Protein AF-0000000070117373 (afdb_homodimer)

Solvent-accessible surface area (backbone atoms only — not comparable to full-atom values): 40856 Å² total; per-residue (Å²): 132,79,81,75,69,74,82,77,40,72,58,70,80,72,55,61,65,56,42,37,49,52,21,52,70,41,36,66,58,32,51,50,46,26,39,57,50,19,48,37,68,26,25,30,94,74,42,66,56,63,66,45,49,50,52,56,45,50,57,39,42,76,67,75,43,72,57,47,75,42,54,37,94,87,62,47,77,10,22,43,34,36,70,40,70,28,63,33,84,58,48,32,40,34,44,31,26,34,67,20,15,61,71,75,72,66,61,85,72,30,91,54,57,48,47,47,55,41,80,55,96,62,26,36,31,13,51,30,34,36,51,7,31,44,32,44,27,41,52,51,55,48,48,54,54,44,60,76,42,20,77,51,24,32,12,30,43,30,40,41,34,19,40,23,52,64,64,70,69,33,40,18,59,46,42,51,63,65,34,97,80,33,71,87,48,58,73,32,34,45,27,25,31,49,28,59,51,38,30,29,34,26,19,25,9,39,42,29,34,39,36,42,25,36,24,33,65,42,53,55,40,47,88,66,86,58,55,39,3,54,58,54,42,22,49,48,49,51,56,55,70,70,58,81,68,63,65,54,45,95,79,40,69,75,33,35,48,79,37,68,8,23,36,44,19,50,60,68,58,58,32,29,18,36,44,18,37,37,27,37,28,27,36,19,31,92,89,36,34,66,68,53,53,52,50,49,55,52,50,50,42,51,54,52,35,68,77,39,76,90,33,58,71,59,43,77,43,79,74,45,79,28,44,46,44,68,63,55,83,82,37,65,70,64,38,37,43,40,50,33,28,44,76,71,73,36,74,54,42,78,39,59,38,53,44,64,51,70,47,18,53,33,44,65,68,74,27,52,40,37,35,29,50,19,37,35,64,45,42,80,89,43,68,63,12,17,23,38,56,81,34,48,24,59,44,38,23,21,51,48,47,26,49,44,59,75,25,29,65,95,134,82,79,74,70,72,81,77,42,73,56,71,80,72,56,61,66,56,41,39,50,51,22,52,69,41,36,66,59,32,51,50,47,28,39,58,49,20,47,37,67,25,25,32,92,71,42,67,57,63,68,45,50,48,53,54,43,49,55,39,42,77,67,75,43,74,58,47,74,42,54,37,95,86,64,46,78,10,22,45,36,35,71,42,70,28,64,32,84,59,47,31,39,34,42,30,24,33,65,20,17,62,71,76,73,68,62,84,73,30,89,53,56,47,47,45,54,41,80,55,96,62,26,36,32,13,52,29,35,36,53,6,31,45,34,46,26,42,52,52,54,46,48,54,56,44,60,75,43,19,79,50,23,31,13,31,45,31,42,41,34,19,40,25,51,64,64,69,68,34,40,18,58,47,43,51,64,65,33,97,79,33,70,84,50,56,72,32,34,45,27,27,31,50,28,60,52,39,29,29,34,28,19,25,8,37,42,28,34,38,35,42,23,37,24,33,65,42,51,53,37,48,88,63,87,55,57,39,3,54,58,54,42,20,49,47,50,51,56,55,70,69,58,82,70,62,66,54,44,94,78,41,69,74,33,35,46,78,37,68,8,21,36,45,20,50,62,69,58,59,32,29,17,36,44,18,37,37,26,35,28,27,36,19,31,92,91,36,34,67,68,52,53,53,49,51,54,52,51,51,43,50,53,51,36,66,75,40,76,89,33,58,70,59,44,78,43,78,74,46,79,30,44,45,44,66,64,56,83,81,36,62,69,64,38,37,43,41,50,33,28,44,77,72,72,38,76,54,43,78,38,58,37,54,44,63,51,70,49,20,52,33,44,67,70,72,28,52,39,37,35,29,52,19,37,36,63,45,40,82,89,42,68,62,12,16,22,37,56,83,32,47,24,58,43,38,22,21,52,50,46,27,50,44,58,74,25,27,65,94

Nearest PDB structures (foldseek):
  7uoi-assembly1_A  TM=8.672E-01  e=3.108E-32  Enterococcus faecium 1,231,410
  5vo3-assembly1_A-2  TM=7.886E-01  e=5.284E-30  Haemophilus influenzae
  7lgp-assembly1_A  TM=8.362E-01  e=2.488E-28  Shigella flexneri 2a str. 301
  3isz-assembly1_B  TM=8.179E-01  e=6.747E-26  Haemophilus influenzae Rd KW20
  3isz-assembly1_A  TM=7.743E-01  e=9.576E-26  Haemophilus influenzae Rd KW20

InterPro domains:
  IPR002933 Peptidase M20 [PF01546] (99-403)
  IPR011650 Peptidase M20, dimerisation domain [PF07687] (202-306)
  IPR036264 Bacterial exopeptidase dimerisation domain [SSF55031] (205-304)
  IPR050072 Peptidase M20A family, bacterial cell wall biosynthesis [PTHR43808] (21-405)

Organism: Actinoplanes teichomyceticus (NCBI:txid1867)

Foldseek 3Di:
DDPPDQPQPPDPPPPLVVLLVLLVVCLVVLVVLLLCLQLDAQAAPPDACVSSLCSLQVVLVVLVWDKDFDAFPVGHTWKIKTKQAAPAAAFEEEEEAASHFHDQPPQVVFPDRQNHWDDDPQKTWHTCSQRPSLSSSLVSSLSSVCNVVRHFFHHMYMYIYGSHFNVVPNRRVCCQCPNPPHDDRHQAYEYAGADAAAKEQWEFKKWKKKKKFFWDKDWPPDPDDTGASVVLVVQLVVVQVPDDQDAADPQGHHAKDKDWDDKDFDDDDTMRTGIMMIMIMITADPSRFPVNVVCVSVVSQVVSCVVVVVTDGMDMGTDDTFHTDGDDPPDLQVVLLQVLLVVVPHHHYYDYYHDDHVQRVVVVVVHGYMYDNYFAWPQGSHHGTIGRSVRSSSSSSSVSRSSCSSTGDD/DDPPDQPQPPDPPPPLVVLLVLLVVCLVVLVVLLLCLQLDAQAAPPDACVVSLCSLQVVLVVLVWHKDFDAFPVGHTWKIKTKQAAPAAAFEEEEEAASHFHDQPPQVVFPDRQNHWDDDPQKTWHTCSQRASLSSSLVSSLSSVCNVVRHFFHHMYMYIYGSHFNVVPNRRVCCQCPNPPHDDRHQAYEYAGADAAAKEQWEFKKWKKKKKFFWDKDWPPDPDDTGASVVLVVQLVVLQVPDDQDAADPQGHHAKDKDWDDKDFDDDDTMRTGIMMIMIMITHDPSQFPVNVVCVSVVSQVVSCVVVVVIDGMDMGTDDTFHTDGDDPPDLQVVLLQVLLVVVPHHHYYDYYHDDHVQRVVVVVVHGYMYDNYFAWPQGSHHGTIGRSVRSSSSSSSVSRSSCSSGGDD

pLDDT: mean 93.26, std 10.81, range [26.14, 98.94]

Radius of gyration: 36.57 Å; Cα contacts (8 Å, |Δi|>4): 2001; chains: 2; bounding box: 54×113×71 Å

Sequence (820 aa):
MSEGSLPVATAEVTDQRALLAAAHDDASSALRLIRDLVAVPSRGGIDPYGPVVDVVTGWLRARHLDPYVLHAEDGTEAAVVCEITGGHPGPRLVLDACLDTAPFGDENAWSHPPATPVERDGWLYGRGAADSKAAVAIFCHLAVRLAAQRHAIHGRLVLLFDLDEHTGGFAGAKRYFEGPDAPTDVIGVMIGYPGIDKLVVGGRGVHRARLHVHGVGSHSGGSRRTPNAIEKAAHLVWALAGQSLGGPDDRFPMGPRATVTAVNGGQGYSTTPDLCTVNIDIRTTTKFGDRDAHLLLHQLAAHVDSEWPDTGPTVIETVTRWPPYALTDDHPLPSVLMTGAAQLGLTVQPKVAGPSNIGNYLAGHNVPATAGLGVNYDGLHGTDERIEIASIPLVQAIYHTAVLTLLGVRMSEGSLPVATAEVTDQRALLAAAHDDASSALRLIRDLVAVPSRGGIDPYGPVVDVVTGWLRARHLDPYVLHAEDGTEAAVVCEITGGHPGPRLVLDACLDTAPFGDENAWSHPPATPVERDGWLYGRGAADSKAAVAIFCHLAVRLAAQRHAIHGRLVLLFDLDEHTGGFAGAKRYFEGPDAPTDVIGVMIGYPGIDKLVVGGRGVHRARLHVHGVGSHSGGSRRTPNAIEKAAHLVWALAGQSLGGPDDRFPMGPRATVTAVNGGQGYSTTPDLCTVNIDIRTTTKFGDRDAHLLLHQLAAHVDSEWPDTGPTVIETVTRWPPYALTDDHPLPSVLMTGAAQLGLTVQPKVAGPSNIGNYLAGHNVPATAGLGVNYDGLHGTDERIEIASIPLVQAIYHTAVLTLLGVR

Secondary structure (DSSP, 8-state):
---------------HHHHHHHHHHHHHHHHHHHHHHHTS--BTTTS-SHHHHHHHHHHHHHTT---EEEE-TTS-EEEEEEEEE-SEEEEEEEEEEES-B-----GGG-SS-TTS-EEETTEEESTTIIIIIHHHHHHHHHHHHHHHTGGG-EEEEEEEEES-STTS--HHHHHHHHSTT--S-EEEEEE--S-SSEEEEEE-EEEEEEEEEE---EETTSSS----HHHHHHHHHHHHHT-------SS-TT--EEEEEEEEEE-SSSEE-SEEEEEEEEEE-SSS-HHHHHHHHHHHHHHHHHT-TTSPPPEEEEEEEE--EE--TT-HHHHHHHHHHHHTT---EEEEESS--HHHHHHTTT--EEEE----EESTTSTT-EEEGGGHHHHHHHHHHHHHHHHS--/---------------HHHHHHHHHHHHHHHHHHHHHHHTS--BTTTS-SHHHHHHHHHHHHHTT---EEEE-TTS-EEEEEEEEE-SEEEEEEEEEEES-B-----GGG-SS-TTS-EEETTEEE-TTIIIIIHHHHHHHHHHHHHHHTGGG-EEEEEEEEES-STTS--HHHHHHHHSTT--S-EEEEEE--S-SSEEEEEE-EEEEEEEEEE---EETTSSS----HHHHHHHHHHHHHT-------SS-TT--EEEEEEEEEE-SSSEE-SEEEEEEEEEE-SSS-HHHHHHHHHHHHHHHHHT-TTSPPPEEEEEEEE--EE--TT-HHHHHHHHHHHHTT---EEEEESS--HHHHHHTTT--EEEE----EESTTSTT-EEETTHHHHHHHHHHHHHHHHHS--

Structure (mmCIF, N/CA/C/O backbone):
data_AF-0000000070117373-model_v1
#
loop_
_entity.id
_entity.type
_entity.pdbx_description
1 polymer 'Succinyl-diaminopimelate desuccinylase'
#
loop_
_atom_site.group_PDB
_atom_site.id
_atom_site.type_symbol
_atom_site.label_atom_id
_atom_site.label_alt_id
_atom_site.label_comp_id
_atom_site.label_asym_id
_atom_site.label_entity_id
_atom_site.label_seq_id
_atom_site.pdbx_PDB_ins_code
_atom_site.Cartn_x
_atom_site.Cartn_y
_atom_site.Cartn_z
_atom_site.occupancy
_atom_site.B_iso_or_equiv
_atom_site.auth_seq_id
_atom_site.auth_comp_id
_atom_site.auth_asym_id
_atom_site.auth_atom_id
_atom_site.pdbx_PDB_model_num
ATOM 1 N N . MET A 1 1 ? 24.125 38.781 18.844 1 26.14 1 MET A N 1
ATOM 2 C CA . MET A 1 1 ? 23.109 39.438 18.031 1 26.14 1 MET A CA 1
ATOM 3 C C . MET A 1 1 ? 21.875 39.75 18.859 1 26.14 1 MET A C 1
ATOM 5 O O . MET A 1 1 ? 21.391 38.938 19.625 1 26.14 1 MET A O 1
ATOM 9 N N . SER A 1 2 ? 21.672 41.062 19.203 1 27 2 SER A N 1
ATOM 10 C CA . SER A 1 2 ? 20.781 41.781 20.109 1 27 2 SER A CA 1
ATOM 11 C C . SER A 1 2 ? 19.328 41.375 19.875 1 27 2 SER A C 1
ATOM 13 O O . SER A 1 2 ? 18.891 41.25 18.734 1 27 2 SER A O 1
ATOM 15 N N . GLU A 1 3 ? 18.766 40.625 20.734 1 34.09 3 GLU A N 1
ATOM 16 C CA . GLU A 1 3 ? 17.328 40.375 20.875 1 34.09 3 GLU A CA 1
ATOM 17 C C . GLU A 1 3 ? 16.516 41.656 20.641 1 34.09 3 GLU A C 1
ATOM 19 O O . GLU A 1 3 ? 16.547 42.562 21.453 1 34.09 3 GLU A O 1
ATOM 24 N N . GLY A 1 4 ? 16.609 42.219 19.406 1 34.91 4 GLY A N 1
ATOM 25 C CA . GLY A 1 4 ? 15.906 43.469 19.141 1 34.91 4 GLY A CA 1
ATOM 26 C C . GLY A 1 4 ? 14.516 43.5 19.75 1 34.91 4 GLY A C 1
ATOM 27 O O . GLY A 1 4 ? 13.672 42.656 19.438 1 34.91 4 GLY A O 1
ATOM 28 N N . SER A 1 5 ? 14.422 43.969 20.938 1 37.94 5 SER A N 1
ATOM 29 C CA . SER A 1 5 ? 13.203 44.344 21.656 1 37.94 5 SER A CA 1
ATOM 30 C C . SER A 1 5 ? 12.227 45.062 20.75 1 37.94 5 SER A C 1
ATOM 32 O O . SER A 1 5 ? 12.594 46.062 20.109 1 37.94 5 SER A O 1
ATOM 34 N N . LEU A 1 6 ? 11.281 44.344 20.25 1 47.94 6 LEU A N 1
ATOM 35 C CA . LEU A 1 6 ? 10.219 45.031 19.531 1 47.94 6 LEU A CA 1
ATOM 36 C C . LEU A 1 6 ? 9.758 46.281 20.281 1 47.94 6 LEU A C 1
ATOM 38 O O . LEU A 1 6 ? 9.531 46.25 21.484 1 47.94 6 LEU A O 1
ATOM 42 N N . PRO A 1 7 ? 10.109 47.5 19.828 1 41.5 7 PRO A N 1
ATOM 43 C CA . PRO A 1 7 ? 9.617 48.688 20.516 1 41.5 7 PRO A CA 1
ATOM 44 C C . PRO A 1 7 ? 8.125 48.625 20.828 1 41.5 7 PRO A C 1
ATOM 46 O O . PRO A 1 7 ? 7.32 48.344 19.938 1 41.5 7 PRO A O 1
ATOM 49 N N . VAL A 1 8 ? 7.754 48.281 22.047 1 44.31 8 VAL A N 1
ATOM 50 C CA . VAL A 1 8 ? 6.371 48.406 22.484 1 44.31 8 VAL A CA 1
ATOM 51 C C . VAL A 1 8 ? 5.988 49.875 22.578 1 44.31 8 VAL A C 1
ATOM 53 O O . VAL A 1 8 ? 6.52 50.625 23.406 1 44.31 8 VAL A O 1
ATOM 56 N N . ALA A 1 9 ? 5.484 50.594 21.609 1 42.97 9 ALA A N 1
ATOM 57 C CA . ALA A 1 9 ? 4.973 51.969 21.625 1 42.97 9 ALA A CA 1
ATOM 58 C C . ALA A 1 9 ? 4.027 52.188 22.797 1 42.97 9 ALA A C 1
ATOM 60 O O . ALA A 1 9 ? 3.285 51.281 23.188 1 42.97 9 ALA A O 1
ATOM 61 N N . THR A 1 10 ? 4.23 53.188 23.578 1 41.22 10 THR A N 1
ATOM 62 C CA . THR A 1 10 ? 3.258 53.688 24.531 1 41.22 10 THR A CA 1
ATOM 63 C C . THR A 1 10 ? 1.901 53.906 23.859 1 41.22 10 THR A C 1
ATOM 65 O O . THR A 1 10 ? 1.774 54.719 22.953 1 41.22 10 THR A O 1
ATOM 68 N N . ALA A 1 11 ? 1.034 52.906 23.719 1 44.03 11 ALA A N 1
ATOM 69 C CA . ALA A 1 11 ? -0.289 52.781 23.109 1 44.03 11 ALA A CA 1
ATOM 70 C C . ALA A 1 11 ? -1.2 53.938 23.516 1 44.03 11 ALA A C 1
ATOM 72 O O . ALA A 1 11 ? -1.494 54.125 24.688 1 44.03 11 ALA A O 1
ATOM 73 N N . GLU A 1 12 ? -1.196 54.938 22.906 1 45.75 12 GLU A N 1
ATOM 74 C CA . GLU A 1 12 ? -2.467 55.656 23.062 1 45.75 12 GLU A CA 1
ATOM 75 C C . GLU A 1 12 ? -3.633 54.656 23.156 1 45.75 12 GLU A C 1
ATOM 77 O O . GLU A 1 12 ? -3.664 53.656 22.438 1 45.75 12 GLU A O 1
ATOM 82 N N . VAL A 1 13 ? -4.266 54.531 24.312 1 51.34 13 VAL A N 1
ATOM 83 C CA . VAL A 1 13 ? -5.344 53.625 24.734 1 51.34 13 VAL A CA 1
ATOM 84 C C . VAL A 1 13 ? -6.352 53.469 23.594 1 51.34 13 VAL A C 1
ATOM 86 O O . VAL A 1 13 ? -7.055 54.406 23.234 1 51.34 13 VAL A O 1
ATOM 89 N N . THR A 1 14 ? -6.074 52.562 22.562 1 66.19 14 THR A N 1
ATOM 90 C CA . THR A 1 14 ? -7.09 52.188 21.594 1 66.19 14 THR A CA 1
ATOM 91 C C . THR A 1 14 ? -8.43 51.938 22.281 1 66.19 14 THR A C 1
ATOM 93 O O . THR A 1 14 ? -8.492 51.25 23.312 1 66.19 14 THR A O 1
ATOM 96 N N . ASP A 1 15 ? -9.375 52.812 22 1 82.81 15 ASP A N 1
ATOM 97 C CA . ASP A 1 15 ? -10.719 52.688 22.562 1 82.81 15 ASP A CA 1
ATOM 98 C C . ASP A 1 15 ? -11.328 51.344 22.219 1 82.81 15 ASP A C 1
ATOM 100 O O . ASP A 1 15 ? -11.883 51.156 21.141 1 82.81 15 ASP A O 1
ATOM 104 N N . GLN A 1 16 ? -11.195 50.438 23.156 1 88.56 16 GLN A N 1
ATOM 105 C CA . GLN A 1 16 ? -11.641 49.062 22.953 1 88.56 16 GLN A CA 1
ATOM 106 C C . GLN A 1 16 ? -13.133 49 22.609 1 88.56 16 GLN A C 1
ATOM 108 O O . GLN A 1 16 ? -13.562 48.156 21.828 1 88.56 16 GLN A O 1
ATOM 113 N N . ARG A 1 17 ? -13.773 49.875 23.156 1 90.69 17 ARG A N 1
ATOM 114 C CA . ARG A 1 17 ? -15.211 49.906 22.891 1 90.69 17 ARG A CA 1
ATOM 115 C C . ARG A 1 17 ? -15.492 50.312 21.453 1 90.69 17 ARG A C 1
ATOM 117 O O . ARG A 1 17 ? -16.406 49.781 20.828 1 90.69 17 ARG A O 1
ATOM 124 N N . ALA A 1 18 ? -14.672 51.219 21.031 1 92.81 18 ALA A N 1
ATOM 125 C CA . ALA A 1 18 ? -14.828 51.656 19.641 1 92.81 18 ALA A CA 1
ATOM 126 C C . ALA A 1 18 ? -14.461 50.531 18.672 1 92.81 18 ALA A C 1
ATOM 128 O O . ALA A 1 18 ? -15.117 50.375 17.625 1 92.81 18 ALA A O 1
ATOM 129 N N . LEU A 1 19 ? -13.477 49.844 19 1 94.31 19 LEU A N 1
ATOM 130 C CA . LEU A 1 19 ? -13.039 48.75 18.125 1 94.31 19 LEU A CA 1
ATOM 131 C C . LEU A 1 19 ? -14.062 47.625 18.141 1 94.31 19 LEU A C 1
ATOM 133 O O . LEU A 1 19 ? -14.32 47 17.094 1 94.31 19 LEU A O 1
ATOM 137 N N . LEU A 1 20 ? -14.633 47.344 19.281 1 96.25 20 LEU A N 1
ATOM 138 C CA . LEU A 1 20 ? -15.68 46.312 19.375 1 96.25 20 LEU A CA 1
ATOM 139 C C . LEU A 1 20 ? -16.922 46.75 18.594 1 96.25 20 LEU A C 1
ATOM 141 O O . LEU A 1 20 ? -17.547 45.938 17.922 1 96.25 20 LEU A O 1
ATOM 145 N N . ALA A 1 21 ? -17.234 48.031 18.703 1 96.44 21 ALA A N 1
ATOM 146 C CA . ALA A 1 21 ? -18.375 48.531 17.953 1 96.44 21 ALA A CA 1
ATOM 147 C C . ALA A 1 21 ? -18.141 48.438 16.453 1 96.44 21 ALA A C 1
ATOM 149 O O . ALA A 1 21 ? -19.047 48.062 15.703 1 96.44 21 ALA A O 1
ATOM 150 N N . ALA A 1 22 ? -16.922 48.781 16.047 1 96.06 22 ALA A N 1
ATOM 151 C CA . ALA A 1 22 ? -16.562 48.625 14.641 1 96.06 22 ALA A CA 1
ATOM 152 C C . ALA A 1 22 ? -16.688 47.188 14.18 1 96.06 22 ALA A C 1
ATOM 154 O O . ALA A 1 22 ? -17.141 46.906 13.062 1 96.06 22 ALA A O 1
ATOM 155 N N . ALA A 1 23 ? -16.328 46.281 15.008 1 97.69 23 ALA A N 1
ATOM 156 C CA . ALA A 1 23 ? -16.422 44.875 14.695 1 97.69 23 ALA A CA 1
ATOM 157 C C . ALA A 1 23 ? -17.875 44.438 14.578 1 97.69 23 ALA A C 1
ATOM 159 O O . ALA A 1 23 ? -18.219 43.594 13.719 1 97.69 23 ALA A O 1
ATOM 160 N N . HIS A 1 24 ? -18.672 44.969 15.438 1 97.75 24 HIS A N 1
ATOM 161 C CA . HIS A 1 24 ? -20.094 44.688 15.352 1 97.75 24 HIS A CA 1
ATOM 162 C C . HIS A 1 24 ? -20.688 45.219 14.055 1 97.75 24 HIS A C 1
ATOM 164 O O . HIS A 1 24 ? -21.578 44.594 13.461 1 97.75 24 HIS A O 1
ATOM 170 N N . ASP A 1 25 ? -20.234 46.312 13.656 1 97.69 25 ASP A N 1
ATOM 171 C CA . ASP A 1 25 ? -20.688 46.906 12.391 1 97.69 25 ASP A CA 1
ATOM 172 C C . ASP A 1 25 ? -20.312 46 11.219 1 97.69 25 ASP A C 1
ATOM 174 O O . ASP A 1 25 ? -21.031 45.938 10.219 1 97.69 25 ASP A O 1
ATOM 178 N N . ASP A 1 26 ? -19.188 45.344 11.312 1 98.25 26 ASP A N 1
ATOM 179 C CA . ASP A 1 26 ? -18.672 44.469 10.25 1 98.25 26 ASP A CA 1
ATOM 180 C C . ASP A 1 26 ? -19.328 43.094 10.297 1 98.25 26 ASP A C 1
ATOM 182 O O . ASP A 1 26 ? -19.219 42.312 9.344 1 98.25 26 ASP A O 1
ATOM 186 N N . ALA A 1 27 ? -20 42.781 11.391 1 97.88 27 ALA A N 1
ATOM 187 C CA . ALA A 1 27 ? -20.359 41.406 11.734 1 97.88 27 ALA A CA 1
ATOM 188 C C . ALA A 1 27 ? -21.203 40.75 10.641 1 97.88 27 ALA A C 1
ATOM 190 O O . ALA A 1 27 ? -20.953 39.594 10.258 1 97.88 27 ALA A O 1
ATOM 191 N N . SER A 1 28 ? -22.172 41.438 10.148 1 98 28 SER A N 1
ATOM 192 C CA . SER A 1 28 ? -23.047 40.906 9.117 1 98 28 SER A CA 1
ATOM 193 C C . SER A 1 28 ? -22.281 40.656 7.824 1 98 28 SER A C 1
ATOM 195 O O . SER A 1 28 ? -22.5 39.625 7.156 1 98 28 SER A O 1
ATOM 197 N N . SER A 1 29 ? -21.453 41.594 7.484 1 98.56 29 SER A N 1
ATOM 198 C CA . SER A 1 29 ? -20.625 41.406 6.285 1 98.56 29 SER A CA 1
ATOM 199 C C . SER A 1 29 ? -19.641 40.281 6.445 1 98.56 29 SER A C 1
ATOM 201 O O . SER A 1 29 ? -19.406 39.5 5.504 1 98.56 29 SER A O 1
ATOM 203 N N . ALA A 1 30 ? -19.047 40.188 7.609 1 98.75 30 ALA A N 1
ATOM 204 C CA . ALA A 1 30 ? -18.109 39.094 7.883 1 98.75 30 ALA A CA 1
ATOM 205 C C . ALA A 1 30 ? -18.812 37.75 7.777 1 98.75 30 ALA A C 1
ATOM 207 O O . ALA A 1 30 ? -18.297 36.812 7.16 1 98.75 30 ALA A O 1
ATOM 208 N N . LEU A 1 31 ? -19.984 37.656 8.344 1 98.75 31 LEU A N 1
ATOM 209 C CA . LEU A 1 31 ? -20.766 36.438 8.297 1 98.75 31 LEU A CA 1
ATOM 210 C C . LEU A 1 31 ? -21.109 36.062 6.859 1 98.75 31 LEU A C 1
ATOM 212 O O . LEU A 1 31 ? -21.047 34.906 6.484 1 98.75 31 LEU A O 1
ATOM 216 N N . ARG A 1 32 ? -21.484 37 6.082 1 98.75 32 ARG A N 1
ATOM 217 C CA . ARG A 1 32 ? -21.797 36.781 4.68 1 98.75 32 ARG A CA 1
ATOM 218 C C . ARG A 1 32 ? -20.594 36.219 3.922 1 98.75 32 ARG A C 1
ATOM 220 O O . ARG A 1 32 ? -20.719 35.312 3.109 1 98.75 32 ARG A O 1
ATOM 227 N N . LEU A 1 33 ? -19.453 36.812 4.188 1 98.81 33 LEU A N 1
ATOM 228 C CA . LEU A 1 33 ? -18.25 36.344 3.51 1 98.81 33 LEU A CA 1
ATOM 229 C C . LEU A 1 33 ? -17.906 34.906 3.924 1 98.81 33 LEU A C 1
ATOM 231 O O . LEU A 1 33 ? -17.516 34.094 3.09 1 98.81 33 LEU A O 1
ATOM 235 N N . ILE A 1 34 ? -18.078 34.594 5.188 1 98.88 34 ILE A N 1
ATOM 236 C CA . ILE A 1 34 ? -17.844 33.219 5.652 1 98.88 34 ILE A CA 1
ATOM 237 C C . ILE A 1 34 ? -18.766 32.281 4.91 1 98.88 34 ILE A C 1
ATOM 239 O O . ILE A 1 34 ? -18.328 31.219 4.426 1 98.88 34 ILE A O 1
ATOM 243 N N . ARG A 1 35 ? -20.016 32.625 4.805 1 98.75 35 ARG A N 1
ATOM 244 C CA . ARG A 1 35 ? -21 31.797 4.117 1 98.75 35 ARG A CA 1
ATOM 245 C C . ARG A 1 35 ? -20.609 31.578 2.66 1 98.75 35 ARG A C 1
ATOM 247 O O . ARG A 1 35 ? -20.688 30.453 2.152 1 98.75 35 ARG A O 1
ATOM 254 N N . ASP A 1 36 ? -20.219 32.656 2.033 1 98.75 36 ASP A N 1
ATOM 255 C CA . ASP A 1 36 ? -19.828 32.562 0.629 1 98.75 36 ASP A CA 1
ATOM 256 C C . ASP A 1 36 ? -18.625 31.641 0.449 1 98.75 36 ASP A C 1
ATOM 258 O O . ASP A 1 36 ? -18.562 30.875 -0.512 1 98.75 36 ASP A O 1
ATOM 262 N N . LEU A 1 37 ? -17.719 31.75 1.344 1 98.81 37 LEU A N 1
ATOM 263 C CA . LEU A 1 37 ? -16.516 30.922 1.271 1 98.81 37 LEU A CA 1
ATOM 264 C C . LEU A 1 37 ? -16.859 29.453 1.544 1 98.81 37 LEU A C 1
ATOM 266 O O . LEU A 1 37 ? -16.328 28.562 0.873 1 98.81 37 LEU A O 1
ATOM 270 N N . VAL A 1 38 ? -17.734 29.203 2.494 1 98.62 38 VAL A N 1
ATOM 271 C CA . VAL A 1 38 ? -18.125 27.844 2.857 1 98.62 38 VAL A CA 1
ATOM 272 C C . VAL A 1 38 ? -18.875 27.203 1.701 1 98.62 38 VAL A C 1
ATOM 274 O O . VAL A 1 38 ? -18.75 26 1.455 1 98.62 38 VAL A O 1
ATOM 277 N N . ALA A 1 39 ? -19.578 27.969 1.003 1 98.5 39 ALA A N 1
ATOM 278 C CA . ALA A 1 39 ? -20.438 27.484 -0.073 1 98.5 39 ALA A CA 1
ATOM 279 C C . ALA A 1 39 ? -19.609 27.016 -1.265 1 98.5 39 ALA A C 1
ATOM 281 O O . ALA A 1 39 ? -20.125 26.328 -2.156 1 98.5 39 ALA A O 1
ATOM 282 N N . VAL A 1 40 ? -18.328 27.312 -1.276 1 98.38 40 VAL A N 1
ATOM 283 C CA . VAL A 1 40 ? -17.438 26.922 -2.359 1 98.38 40 VAL A CA 1
ATOM 284 C C . VAL A 1 40 ? -16.469 25.844 -1.863 1 98.38 40 VAL A C 1
ATOM 286 O O . VAL A 1 40 ? -15.5 26.156 -1.16 1 98.38 40 VAL A O 1
ATOM 289 N N . PRO A 1 41 ? -16.719 24.625 -2.289 1 97.69 41 PRO A N 1
ATOM 290 C CA . PRO A 1 41 ? -15.812 23.562 -1.845 1 97.69 41 PRO A CA 1
ATOM 291 C C . PRO A 1 41 ? -14.352 23.859 -2.205 1 97.69 41 PRO A C 1
ATOM 293 O O . PRO A 1 41 ? -14.062 24.297 -3.322 1 97.69 41 PRO A O 1
ATOM 296 N N . SER A 1 42 ? -13.453 23.703 -1.29 1 97.94 42 SER A N 1
ATOM 297 C CA . SER A 1 42 ? -12.023 23.922 -1.478 1 97.94 42 SER A CA 1
ATOM 298 C C . SER A 1 42 ? -11.195 22.922 -0.678 1 97.94 42 SER A C 1
ATOM 300 O O . SER A 1 42 ? -10.203 23.297 -0.046 1 97.94 42 SER A O 1
ATOM 302 N N . ARG A 1 43 ? -11.492 21.672 -0.694 1 96.19 43 ARG A N 1
ATOM 303 C CA . ARG A 1 43 ? -10.781 20.625 0.029 1 96.19 43 ARG A CA 1
ATOM 304 C C . ARG A 1 43 ? -9.352 20.469 -0.492 1 96.19 43 ARG A C 1
ATOM 306 O O . ARG A 1 43 ? -9.141 20.359 -1.701 1 96.19 43 ARG A O 1
ATOM 313 N N . GLY A 1 44 ? -8.477 20.453 0.396 1 93.06 44 GLY A N 1
ATOM 314 C CA . GLY A 1 44 ? -7.07 20.375 0.04 1 93.06 44 GLY A CA 1
ATOM 315 C C . GLY A 1 44 ? -6.734 19.172 -0.813 1 93.06 44 GLY A C 1
ATOM 316 O O . GLY A 1 44 ? -6.984 18.031 -0.411 1 93.06 44 GLY A O 1
ATOM 317 N N . GLY A 1 45 ? -6.125 19.422 -1.936 1 89.31 45 GLY A N 1
ATOM 318 C CA . GLY A 1 45 ? -5.691 18.344 -2.814 1 89.31 45 GLY A CA 1
ATOM 319 C C . GLY A 1 45 ? -6.84 17.656 -3.523 1 89.31 45 GLY A C 1
ATOM 320 O O . GLY A 1 45 ? -6.629 16.703 -4.281 1 89.31 45 GLY A O 1
ATOM 321 N N . ILE A 1 46 ? -8.047 18.016 -3.27 1 91.31 46 ILE A N 1
ATOM 322 C CA . ILE A 1 46 ? -9.227 17.328 -3.805 1 91.31 46 ILE A CA 1
ATOM 323 C C . ILE A 1 46 ? -9.961 18.266 -4.762 1 91.31 46 ILE A C 1
ATOM 325 O O . ILE A 1 46 ? -10.203 17.922 -5.918 1 91.31 46 ILE A O 1
ATOM 329 N N . ASP A 1 47 ? -10.273 19.484 -4.344 1 94.88 47 ASP A N 1
ATOM 330 C CA . ASP A 1 47 ? -11.023 20.438 -5.148 1 94.88 47 ASP A CA 1
ATOM 331 C C . ASP A 1 47 ? -10.086 21.453 -5.812 1 94.88 47 ASP A C 1
ATOM 333 O O . ASP A 1 47 ? -9 21.719 -5.305 1 94.88 47 ASP A O 1
ATOM 337 N N . PRO A 1 48 ? -10.555 22.031 -6.957 1 94.56 48 PRO A N 1
ATOM 338 C CA . PRO A 1 48 ? -9.797 23.172 -7.484 1 94.56 48 PRO A CA 1
ATOM 339 C C . PRO A 1 48 ? -9.914 24.406 -6.602 1 94.56 48 PRO A C 1
ATOM 341 O O . PRO A 1 48 ? -10.977 24.656 -6.023 1 94.56 48 PRO A O 1
ATOM 344 N N . TYR A 1 49 ? -8.859 25.203 -6.59 1 96.5 49 TYR A N 1
ATOM 345 C CA . TYR A 1 49 ? -8.836 26.328 -5.668 1 96.5 49 TYR A CA 1
ATOM 346 C C . TYR A 1 49 ? -9.336 27.594 -6.348 1 96.5 49 TYR A C 1
ATOM 348 O O . TYR A 1 49 ? -9.68 28.578 -5.68 1 96.5 49 TYR A O 1
ATOM 356 N N . GLY A 1 50 ? -9.461 27.609 -7.617 1 96.38 50 GLY A N 1
ATOM 357 C CA . GLY A 1 50 ? -9.859 28.797 -8.375 1 96.38 50 GLY A CA 1
ATOM 358 C C . GLY A 1 50 ? -11.109 29.453 -7.844 1 96.38 50 GLY A C 1
ATOM 359 O O . GLY A 1 50 ? -11.109 30.656 -7.57 1 96.38 50 GLY A O 1
ATOM 360 N N . PRO A 1 51 ? -12.133 28.719 -7.668 1 98 51 PRO A N 1
ATOM 361 C CA . PRO A 1 51 ? -13.406 29.297 -7.242 1 98 51 PRO A CA 1
ATOM 362 C C . PRO A 1 51 ? -13.305 30 -5.891 1 98 51 PRO A C 1
ATOM 364 O O . PRO A 1 51 ? -13.844 31.109 -5.723 1 98 51 PRO A O 1
ATOM 367 N N . VAL A 1 52 ? -12.656 29.438 -4.895 1 98.44 52 VAL A N 1
ATOM 368 C CA . VAL A 1 52 ? -12.57 30.078 -3.58 1 98.44 52 VAL A CA 1
ATOM 369 C C . VAL A 1 52 ? -11.648 31.281 -3.646 1 98.44 52 VAL A C 1
ATOM 371 O O . VAL A 1 52 ? -11.875 32.281 -2.961 1 98.44 52 VAL A O 1
ATOM 374 N N . VAL A 1 53 ? -10.656 31.219 -4.465 1 98.56 53 VAL A N 1
ATOM 375 C CA . VAL A 1 53 ? -9.766 32.344 -4.699 1 98.56 53 VAL A CA 1
ATOM 376 C C . VAL A 1 53 ? -10.562 33.531 -5.281 1 98.56 53 VAL A C 1
ATOM 378 O O . VAL A 1 53 ? -10.391 34.656 -4.859 1 98.56 53 VAL A O 1
ATOM 381 N N . ASP A 1 54 ? -11.422 33.219 -6.207 1 98.62 54 ASP A N 1
ATOM 382 C CA . ASP A 1 54 ? -12.242 34.219 -6.844 1 98.62 54 ASP A CA 1
ATOM 383 C C . ASP A 1 54 ? -13.141 34.938 -5.824 1 98.62 54 ASP A C 1
ATOM 385 O O . ASP A 1 54 ? -13.344 36.125 -5.895 1 98.62 54 ASP A O 1
ATOM 389 N N . VAL A 1 55 ? -13.648 34.188 -4.891 1 98.75 55 VAL A N 1
ATOM 390 C CA . VAL A 1 55 ? -14.531 34.781 -3.881 1 98.75 55 VAL A CA 1
ATOM 391 C C . VAL A 1 55 ? -13.766 35.781 -3.047 1 98.75 55 VAL A C 1
ATOM 393 O O . VAL A 1 55 ? -14.203 36.938 -2.898 1 98.75 55 VAL A O 1
ATOM 396 N N . VAL A 1 56 ? -12.641 35.406 -2.521 1 98.75 56 VAL A N 1
ATOM 397 C CA . VAL A 1 56 ? -11.93 36.25 -1.579 1 98.75 56 VAL A CA 1
ATOM 398 C C . VAL A 1 56 ? -11.297 37.438 -2.324 1 98.75 56 VAL A C 1
ATOM 400 O O . VAL A 1 56 ? -11.328 38.562 -1.849 1 98.75 56 VAL A O 1
ATOM 403 N N . THR A 1 57 ? -10.719 37.188 -3.516 1 98.81 57 THR A N 1
ATOM 404 C CA . THR A 1 57 ? -10.102 38.281 -4.262 1 98.81 57 THR A CA 1
ATOM 405 C C . THR A 1 57 ? -11.156 39.25 -4.77 1 98.81 57 THR A C 1
ATOM 407 O O . THR A 1 57 ? -10.938 40.469 -4.77 1 98.81 57 THR A O 1
ATOM 410 N N . GLY A 1 58 ? -12.258 38.688 -5.27 1 98.81 58 GLY A N 1
ATOM 411 C CA . GLY A 1 58 ? -13.359 39.562 -5.668 1 98.81 58 GLY A CA 1
ATOM 412 C C . GLY A 1 58 ? -13.859 40.438 -4.543 1 98.81 58 GLY A C 1
ATOM 413 O O . GLY A 1 58 ? -14.102 41.625 -4.746 1 98.81 58 GLY A O 1
ATOM 414 N N . TRP A 1 59 ? -13.992 39.844 -3.367 1 98.81 59 TRP A N 1
ATOM 415 C CA . TRP A 1 59 ? -14.445 40.594 -2.201 1 98.81 59 TRP A CA 1
ATOM 416 C C . TRP A 1 59 ? -13.477 41.719 -1.868 1 98.81 59 TRP A C 1
ATOM 418 O O . TRP A 1 59 ? -13.891 42.875 -1.604 1 98.81 59 TRP A O 1
ATOM 428 N N . LEU A 1 60 ? -12.188 41.469 -1.857 1 98.81 60 LEU A N 1
ATOM 429 C CA . LEU A 1 60 ? -11.156 42.438 -1.54 1 98.81 60 LEU A CA 1
ATOM 430 C C . LEU A 1 60 ? -11.102 43.562 -2.594 1 98.81 60 LEU A C 1
ATOM 432 O O . LEU A 1 60 ? -11.016 44.75 -2.26 1 98.81 60 LEU A O 1
ATOM 436 N N . ARG A 1 61 ? -11.242 43.156 -3.854 1 98.69 61 ARG A N 1
ATOM 437 C CA . ARG A 1 61 ? -11.195 44.125 -4.941 1 98.69 61 ARG A CA 1
ATOM 438 C C . ARG A 1 61 ? -12.398 45.062 -4.887 1 98.69 61 ARG A C 1
ATOM 440 O O . ARG A 1 61 ? -12.273 46.25 -5.164 1 98.69 61 ARG A O 1
ATOM 447 N N . ALA A 1 62 ? -13.484 44.562 -4.555 1 98.56 62 ALA A N 1
ATOM 448 C CA . ALA A 1 62 ? -14.695 45.375 -4.434 1 98.56 62 ALA A CA 1
ATOM 449 C C . ALA A 1 62 ? -14.539 46.438 -3.35 1 98.56 62 ALA A C 1
ATOM 451 O O . ALA A 1 62 ? -15.281 47.406 -3.326 1 98.56 62 ALA A O 1
ATOM 452 N N . ARG A 1 63 ? -13.609 46.25 -2.514 1 98 63 ARG A N 1
ATOM 453 C CA . ARG A 1 63 ? -13.344 47.188 -1.433 1 98 63 ARG A CA 1
ATOM 454 C C . ARG A 1 63 ? -12.031 47.938 -1.666 1 98 63 ARG A C 1
ATOM 456 O O . ARG A 1 63 ? -11.422 48.438 -0.723 1 98 63 ARG A O 1
ATOM 463 N N . HIS A 1 64 ? -11.539 47.906 -2.84 1 97.5 64 HIS A N 1
ATOM 464 C CA . HIS A 1 64 ? -10.438 48.719 -3.373 1 97.5 64 HIS A CA 1
ATOM 465 C C . HIS A 1 64 ? -9.102 48.281 -2.783 1 97.5 64 HIS A C 1
ATOM 467 O O . HIS A 1 64 ? -8.219 49.094 -2.539 1 97.5 64 HIS A O 1
ATOM 473 N N . LEU A 1 65 ? -9.031 47.031 -2.424 1 98.25 65 LEU A N 1
ATOM 474 C CA . LEU A 1 65 ? -7.75 46.438 -2.068 1 98.25 65 LEU A CA 1
ATOM 475 C C . LEU A 1 65 ? -7.176 45.656 -3.236 1 98.25 65 LEU A C 1
ATOM 477 O O . LEU A 1 65 ? -7.871 45.406 -4.227 1 98.25 65 LEU A O 1
ATOM 481 N N . ASP A 1 66 ? -5.871 45.312 -3.152 1 97.88 66 ASP A N 1
ATOM 482 C CA . ASP A 1 66 ? -5.172 44.75 -4.293 1 97.88 66 ASP A CA 1
ATOM 483 C C . ASP A 1 66 ? -4.574 43.375 -3.936 1 97.88 66 ASP A C 1
ATOM 485 O O . ASP A 1 66 ? -3.355 43.25 -3.807 1 97.88 66 ASP A O 1
ATOM 489 N N . PRO A 1 67 ? -5.422 42.344 -3.891 1 98.56 67 PRO A N 1
ATOM 490 C CA . PRO A 1 67 ? -4.898 41 -3.631 1 98.56 67 PRO A CA 1
ATOM 491 C C . PRO A 1 67 ? -4.176 40.406 -4.836 1 98.56 67 PRO A C 1
ATOM 493 O O . PRO A 1 67 ? -4.461 40.781 -5.977 1 98.56 67 PRO A O 1
ATOM 496 N N . TYR A 1 68 ? -3.223 39.562 -4.625 1 97.94 68 TYR A N 1
ATOM 497 C CA . TYR A 1 68 ? -2.59 38.781 -5.68 1 97.94 68 TYR A CA 1
ATOM 498 C C . TYR A 1 68 ? -2.406 37.312 -5.242 1 97.94 68 TYR A C 1
ATOM 500 O O . TYR A 1 68 ? -2.5 37 -4.055 1 97.94 68 TYR A O 1
ATOM 508 N N . VAL A 1 69 ? -2.252 36.5 -6.266 1 98.12 69 VAL A N 1
ATOM 509 C CA . VAL A 1 69 ? -2.156 35.062 -6.023 1 98.12 69 VAL A CA 1
ATOM 510 C C . VAL A 1 69 ? -0.704 34.594 -6.152 1 98.12 69 VAL A C 1
ATOM 512 O O . VAL A 1 69 ? -0.01 35 -7.098 1 98.12 69 VAL A O 1
ATOM 515 N N . LEU A 1 70 ? -0.209 33.906 -5.117 1 97.31 70 LEU A N 1
ATOM 516 C CA . LEU A 1 70 ? 1.083 33.25 -5.195 1 97.31 70 LEU A CA 1
ATOM 517 C C . LEU A 1 70 ? 0.933 31.844 -5.785 1 97.31 70 LEU A C 1
ATOM 519 O O . LEU A 1 70 ? -0.041 31.156 -5.496 1 97.31 70 LEU A O 1
ATOM 523 N N . HIS A 1 71 ? 1.881 31.5 -6.555 1 95.38 71 HIS A N 1
ATOM 524 C CA . HIS A 1 71 ? 1.86 30.172 -7.172 1 95.38 71 HIS A CA 1
ATOM 525 C C . HIS A 1 71 ? 3.045 29.328 -6.707 1 95.38 71 HIS A C 1
ATOM 527 O O . HIS A 1 71 ? 4.148 29.859 -6.523 1 95.38 71 HIS A O 1
ATOM 533 N N . ALA A 1 72 ? 2.801 28.078 -6.539 1 91.06 72 ALA A N 1
ATOM 534 C CA . ALA A 1 72 ? 3.875 27.125 -6.266 1 91.06 72 ALA A CA 1
ATOM 535 C C . ALA A 1 72 ? 4.75 26.922 -7.5 1 91.06 72 ALA A C 1
ATOM 537 O O . ALA A 1 72 ? 4.488 27.5 -8.555 1 91.06 72 ALA A O 1
ATOM 538 N N . GLU A 1 73 ? 5.801 26.141 -7.316 1 86.31 73 GLU A N 1
ATOM 539 C CA . GLU A 1 73 ? 6.742 25.922 -8.406 1 86.31 73 GLU A CA 1
ATOM 540 C C . GLU A 1 73 ? 6.062 25.219 -9.586 1 86.31 73 GLU A C 1
ATOM 542 O O . GLU A 1 73 ? 6.406 25.484 -10.742 1 86.31 73 GLU A O 1
ATOM 547 N N . ASP A 1 74 ? 5.102 24.453 -9.328 1 86.06 74 ASP A N 1
ATOM 548 C CA . ASP A 1 74 ? 4.438 23.703 -10.383 1 86.06 74 ASP A CA 1
ATOM 549 C C . ASP A 1 74 ? 3.316 24.516 -11.023 1 86.06 74 ASP A C 1
ATOM 551 O O . ASP A 1 74 ? 2.592 24.016 -11.883 1 86.06 74 ASP A O 1
ATOM 555 N N . GLY A 1 75 ? 3.086 25.703 -10.562 1 89.38 75 GLY A N 1
ATOM 556 C CA . GLY A 1 75 ? 2.117 26.594 -11.172 1 89.38 75 GLY A CA 1
ATOM 557 C C . GLY A 1 75 ? 0.782 26.609 -10.453 1 89.38 75 GLY A C 1
ATOM 558 O O . GLY A 1 75 ? -0.072 27.453 -10.742 1 89.38 75 GLY A O 1
ATOM 559 N N . THR A 1 76 ? 0.65 25.75 -9.5 1 91.06 76 THR A N 1
ATOM 560 C CA . THR A 1 76 ? -0.612 25.688 -8.773 1 91.06 76 THR A CA 1
ATOM 561 C C . THR A 1 76 ? -0.772 26.891 -7.852 1 91.06 76 THR A C 1
ATOM 563 O O . THR A 1 76 ? 0.212 27.391 -7.309 1 91.06 76 THR A O 1
ATOM 566 N N . GLU A 1 77 ? -2.01 27.406 -7.742 1 94.69 77 GLU A N 1
ATOM 567 C CA . GLU A 1 77 ? -2.277 28.469 -6.781 1 94.69 77 GLU A CA 1
ATOM 568 C C . GLU A 1 77 ? -1.949 28.031 -5.359 1 94.69 77 GLU A C 1
ATOM 570 O O . GLU A 1 77 ? -2.408 26.969 -4.91 1 94.69 77 GLU A O 1
ATOM 575 N N . ALA A 1 78 ? -1.161 28.875 -4.707 1 96.06 78 ALA A N 1
ATOM 576 C CA . ALA A 1 78 ? -0.643 28.469 -3.406 1 96.06 78 ALA A CA 1
ATOM 577 C C . ALA A 1 78 ? -1.221 29.328 -2.289 1 96.06 78 ALA A C 1
ATOM 579 O O . ALA A 1 78 ? -1.396 28.859 -1.161 1 96.06 78 ALA A O 1
ATOM 580 N N . ALA A 1 79 ? -1.46 30.641 -2.627 1 98.12 79 ALA A N 1
ATOM 581 C CA . ALA A 1 79 ? -1.972 31.547 -1.6 1 98.12 79 ALA A CA 1
ATOM 582 C C . ALA A 1 79 ? -2.537 32.812 -2.221 1 98.12 79 ALA A C 1
ATOM 584 O O . ALA A 1 79 ? -2.225 33.156 -3.367 1 98.12 79 ALA A O 1
ATOM 585 N N . VAL A 1 80 ? -3.42 33.469 -1.511 1 98.69 80 VAL A N 1
ATOM 586 C CA . VAL A 1 80 ? -3.84 34.812 -1.793 1 98.69 80 VAL A CA 1
ATOM 587 C C . VAL A 1 80 ? -3.166 35.781 -0.815 1 98.69 80 VAL A C 1
ATOM 589 O O . VAL A 1 80 ? -3.17 35.562 0.396 1 98.69 80 VAL A O 1
ATOM 592 N N . VAL A 1 81 ? -2.578 36.781 -1.336 1 98.75 81 VAL A N 1
ATOM 593 C CA . VAL A 1 81 ? -1.896 37.781 -0.515 1 98.75 81 VAL A CA 1
ATOM 594 C C . VAL A 1 81 ? -2.518 39.156 -0.75 1 98.75 81 VAL A C 1
ATOM 596 O O . VAL A 1 81 ? -2.891 39.5 -1.877 1 98.75 81 VAL A O 1
ATOM 599 N N . CYS A 1 82 ? -2.699 39.906 0.282 1 98.75 82 CYS A N 1
ATOM 600 C CA . CYS A 1 82 ? -3.102 41.312 0.222 1 98.75 82 CYS A CA 1
ATOM 601 C C . CYS A 1 82 ? -2.32 42.156 1.229 1 98.75 82 CYS A C 1
ATOM 603 O O . CYS A 1 82 ? -2.328 41.844 2.426 1 98.75 82 CYS A O 1
ATOM 605 N N . GLU A 1 83 ? -1.714 43.156 0.824 1 98 83 GLU A N 1
ATOM 606 C CA . GLU A 1 83 ? -0.88 43.969 1.686 1 98 83 GLU A CA 1
ATOM 607 C C . GLU A 1 83 ? -1.49 45.375 1.873 1 98 83 GLU A C 1
ATOM 609 O O . GLU A 1 83 ? -1.929 46 0.906 1 98 83 GLU A O 1
ATOM 614 N N . ILE A 1 84 ? -1.549 45.781 3.115 1 98.06 84 ILE A N 1
ATOM 615 C CA . ILE A 1 84 ? -1.942 47.125 3.475 1 98.06 84 ILE A CA 1
ATOM 616 C C . ILE A 1 84 ? -0.719 47.938 3.936 1 98.06 84 ILE A C 1
ATOM 618 O O . ILE A 1 84 ? -0.261 47.781 5.07 1 98.06 84 ILE A O 1
ATOM 622 N N . THR A 1 85 ? -0.303 48.844 3.082 1 97.19 85 THR A N 1
ATOM 623 C CA . THR A 1 85 ? 0.867 49.656 3.402 1 97.19 85 THR A CA 1
ATOM 624 C C . THR A 1 85 ? 0.472 50.875 4.23 1 97.19 85 THR A C 1
ATOM 626 O O . THR A 1 85 ? -0.372 51.656 3.814 1 97.19 85 THR A O 1
ATOM 629 N N . GLY A 1 86 ? 1.102 50.969 5.371 1 96.06 86 GLY A N 1
ATOM 630 C CA . GLY A 1 86 ? 0.856 52.094 6.23 1 96.06 86 GLY A CA 1
ATOM 631 C C . GLY A 1 86 ? 1.475 53.375 5.707 1 96.06 86 GLY A C 1
ATOM 632 O O . GLY A 1 86 ? 2.246 53.375 4.746 1 96.06 86 GLY A O 1
ATOM 633 N N . GLY A 1 87 ? 1.046 54.406 6.355 1 95.5 87 GLY A N 1
ATOM 634 C CA . GLY A 1 87 ? 1.553 55.719 5.969 1 95.5 87 GLY A CA 1
ATOM 635 C C . GLY A 1 87 ? 2.979 55.969 6.426 1 95.5 87 GLY A C 1
ATOM 636 O O . GLY A 1 87 ? 3.633 56.906 5.957 1 95.5 87 GLY A O 1
ATOM 637 N N . HIS A 1 88 ? 3.449 55.156 7.277 1 96 88 HIS A N 1
ATOM 638 C CA . HIS A 1 88 ? 4.797 55.281 7.82 1 96 88 HIS A CA 1
ATOM 639 C C . HIS A 1 88 ? 5.59 54 7.648 1 96 88 HIS A C 1
ATOM 641 O O . HIS A 1 88 ? 5.012 52.906 7.625 1 96 88 HIS A O 1
ATOM 647 N N . PRO A 1 89 ? 6.898 54.188 7.473 1 95.62 89 PRO A N 1
ATOM 648 C CA . PRO A 1 89 ? 7.719 52.969 7.371 1 95.62 89 PRO A CA 1
ATOM 649 C C . PRO A 1 89 ? 7.66 52.125 8.633 1 95.62 89 PRO A C 1
ATOM 651 O O . PRO A 1 89 ? 7.426 52.656 9.727 1 95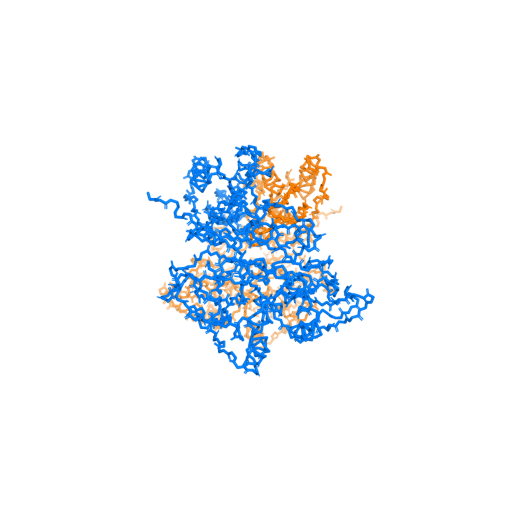.62 89 PRO A O 1
ATOM 654 N N . GLY A 1 90 ? 7.855 50.844 8.492 1 95.75 90 GLY A N 1
ATOM 655 C CA . GLY A 1 90 ? 7.852 49.906 9.594 1 95.75 90 GLY A CA 1
ATOM 656 C C . GLY A 1 90 ? 7.852 48.438 9.133 1 95.75 90 GLY A C 1
ATOM 657 O O . GLY A 1 90 ? 8.039 48.156 7.953 1 95.75 90 GLY A O 1
ATOM 658 N N . PRO A 1 91 ? 7.707 47.594 10.031 1 96.88 91 PRO A N 1
ATOM 659 C CA . PRO A 1 91 ? 7.793 46.156 9.719 1 96.88 91 PRO A CA 1
ATOM 660 C C . PRO A 1 91 ? 6.5 45.625 9.125 1 96.88 91 PRO A C 1
ATOM 662 O O . PRO A 1 91 ? 5.539 46.375 8.922 1 96.88 91 PRO A O 1
ATOM 665 N N . ARG A 1 92 ? 6.543 44.312 8.789 1 97.69 92 ARG A N 1
ATOM 666 C CA . ARG A 1 92 ? 5.367 43.562 8.344 1 97.69 92 ARG A CA 1
ATOM 667 C C . ARG A 1 92 ? 4.797 42.719 9.461 1 97.69 92 ARG A C 1
ATOM 669 O O . ARG A 1 92 ? 5.543 42.094 10.227 1 97.69 92 ARG A O 1
ATOM 676 N N . LEU A 1 93 ? 3.564 42.812 9.625 1 98.25 93 LEU A N 1
ATOM 677 C CA . LEU A 1 93 ? 2.783 41.875 10.398 1 98.25 93 LEU A CA 1
ATOM 678 C C . LEU A 1 93 ? 1.881 41.031 9.492 1 98.25 93 LEU A C 1
ATOM 680 O O . LEU A 1 93 ? 1.189 41.594 8.625 1 98.25 93 LEU A O 1
ATOM 684 N N . VAL A 1 94 ? 1.916 39.688 9.656 1 98.69 94 VAL A N 1
ATOM 685 C CA . VAL A 1 94 ? 1.163 38.812 8.758 1 98.69 94 VAL A CA 1
ATOM 686 C C . VAL A 1 94 ? 0.003 38.188 9.516 1 98.69 94 VAL A C 1
ATOM 688 O O . VAL A 1 94 ? 0.193 37.625 10.602 1 98.69 94 VAL A O 1
ATOM 691 N N . LEU A 1 95 ? -1.168 38.375 9.016 1 98.69 95 LEU A N 1
ATOM 692 C CA . LEU A 1 95 ? -2.322 37.562 9.414 1 98.69 95 LEU A CA 1
ATOM 693 C C . LEU A 1 95 ? -2.525 36.375 8.453 1 98.69 95 LEU A C 1
ATOM 695 O O . LEU A 1 95 ? -2.76 36.594 7.262 1 98.69 95 LEU A O 1
ATOM 699 N N . ASP A 1 96 ? -2.432 35.188 9 1 98.25 96 ASP A N 1
ATOM 700 C CA . ASP A 1 96 ? -2.463 33.969 8.172 1 98.25 96 ASP A CA 1
ATOM 701 C C . ASP A 1 96 ? -3.715 33.156 8.461 1 98.25 96 ASP A C 1
ATOM 703 O O . ASP A 1 96 ? -4.156 33.062 9.602 1 98.25 96 ASP A O 1
ATOM 707 N N . ALA A 1 97 ? -4.305 32.594 7.469 1 98 97 ALA A N 1
ATOM 708 C CA . ALA A 1 97 ? -5.426 31.672 7.547 1 98 97 ALA A CA 1
ATOM 709 C C . ALA A 1 97 ? -5.488 30.781 6.309 1 98 97 ALA A C 1
ATOM 711 O O . ALA A 1 97 ? -4.902 31.109 5.273 1 98 97 ALA A O 1
ATOM 712 N N . CYS A 1 98 ? -6.145 29.703 6.395 1 96.94 98 CYS A N 1
ATOM 713 C CA . CYS A 1 98 ? -6.191 28.844 5.219 1 96.94 98 CYS A CA 1
ATOM 714 C C . CYS A 1 98 ? -7.531 28.969 4.508 1 96.94 98 CYS A C 1
ATOM 716 O O . CYS A 1 98 ? -8.57 29.125 5.152 1 96.94 98 CYS A O 1
ATOM 718 N N . LEU A 1 99 ? -7.461 28.859 3.219 1 97.69 99 LEU A N 1
ATOM 719 C CA . LEU A 1 99 ? -8.648 28.891 2.367 1 97.69 99 LEU A CA 1
ATOM 720 C C . LEU A 1 99 ? -9.094 27.469 2.031 1 97.69 99 LEU A C 1
ATOM 722 O O . LEU A 1 99 ? -10.266 27.234 1.735 1 97.69 99 LEU A O 1
ATOM 726 N N . ASP A 1 100 ? -8.078 26.531 2.035 1 96.81 100 ASP A N 1
ATOM 727 C CA . ASP A 1 100 ? -8.461 25.141 1.812 1 96.81 100 ASP A CA 1
ATOM 728 C C . ASP A 1 100 ? -9.031 24.516 3.088 1 96.81 100 ASP A C 1
ATOM 730 O O . ASP A 1 100 ? -8.922 25.094 4.168 1 96.81 100 ASP A O 1
ATOM 734 N N . THR A 1 101 ? -9.781 23.391 2.859 1 96.69 101 THR A N 1
ATOM 735 C CA . THR A 1 101 ? -10.406 22.766 4.023 1 96.69 101 THR A CA 1
ATOM 736 C C . THR A 1 101 ? -10.047 21.281 4.102 1 96.69 101 THR A C 1
ATOM 738 O O . THR A 1 101 ? -9.461 20.734 3.166 1 96.69 101 THR A O 1
ATOM 741 N N . ALA A 1 102 ? -10.328 20.688 5.207 1 92.69 102 ALA A N 1
ATOM 742 C CA . ALA A 1 102 ? -10.281 19.25 5.371 1 92.69 102 ALA A CA 1
ATOM 743 C C . ALA A 1 102 ? -11.328 18.562 4.5 1 92.69 102 ALA A C 1
ATOM 745 O O . ALA A 1 102 ? -12.242 19.219 3.984 1 92.69 102 ALA A O 1
ATOM 746 N N . PRO A 1 103 ? -11.188 17.25 4.293 1 92 103 PRO A N 1
ATOM 747 C CA . PRO A 1 103 ? -12.211 16.516 3.551 1 92 103 PRO A CA 1
ATOM 748 C C . PRO A 1 103 ? -13.57 16.531 4.254 1 92 103 PRO A C 1
ATOM 750 O O . PRO A 1 103 ? -13.656 16.891 5.43 1 92 103 PRO A O 1
ATOM 753 N N . PHE A 1 104 ? -14.602 16.094 3.508 1 93.62 104 PHE A N 1
ATOM 754 C CA . PHE A 1 104 ? -15.961 16.141 4.043 1 93.62 104 PHE A CA 1
ATOM 755 C C . PHE A 1 104 ? -16.234 14.906 4.906 1 93.62 104 PHE A C 1
ATOM 757 O O . PHE A 1 104 ? -17.109 14.945 5.781 1 93.62 104 PHE A O 1
ATOM 764 N N . GLY A 1 105 ? -15.469 13.859 4.676 1 88.44 105 GLY A N 1
ATOM 765 C CA . GLY A 1 105 ? -15.836 12.602 5.312 1 88.44 105 GLY A CA 1
ATOM 766 C C . GLY A 1 105 ? -17.125 12.016 4.777 1 88.44 105 GLY A C 1
ATOM 767 O O . GLY A 1 105 ? -17.422 12.141 3.586 1 88.44 105 GLY A O 1
ATOM 768 N N . ASP A 1 106 ? -17.891 11.25 5.656 1 89.81 106 ASP A N 1
ATOM 769 C CA . ASP A 1 106 ? -19.172 10.688 5.262 1 89.81 106 ASP A CA 1
ATOM 770 C C . ASP A 1 106 ? -20.234 11.773 5.168 1 89.81 106 ASP A C 1
ATOM 772 O O . ASP A 1 106 ? -20.812 12.172 6.184 1 89.81 106 ASP A O 1
ATOM 776 N N . GLU A 1 107 ? -20.531 12.102 4.016 1 92.69 107 GLU A N 1
ATOM 777 C CA . GLU A 1 107 ? -21.453 13.219 3.783 1 92.69 107 GLU A CA 1
ATOM 778 C C . GLU A 1 107 ? -22.859 12.883 4.277 1 92.69 107 GLU A C 1
ATOM 780 O O . GLU A 1 107 ? -23.609 13.781 4.66 1 92.69 107 GLU A O 1
ATOM 785 N N . ASN A 1 108 ? -23.062 11.57 4.312 1 93.38 108 ASN A N 1
ATOM 786 C CA . ASN A 1 108 ? -24.391 11.156 4.758 1 93.38 108 ASN A CA 1
ATOM 787 C C . ASN A 1 108 ? -24.562 11.352 6.262 1 93.38 108 ASN A C 1
ATOM 789 O O . ASN A 1 108 ? -25.688 11.336 6.77 1 93.38 108 ASN A O 1
ATOM 793 N N . ALA A 1 109 ? -23.562 11.578 6.941 1 93 109 ALA A N 1
ATOM 794 C CA . ALA A 1 109 ? -23.594 11.742 8.391 1 93 109 ALA A CA 1
ATOM 795 C C . ALA A 1 109 ? -23.844 13.195 8.781 1 93 109 ALA A C 1
ATOM 797 O O . ALA A 1 109 ? -24.141 13.5 9.938 1 93 109 ALA A O 1
ATOM 798 N N . TRP A 1 110 ? -23.766 14.094 7.824 1 94.38 110 TRP A N 1
ATOM 799 C CA . TRP A 1 110 ? -23.922 15.516 8.086 1 94.38 110 TRP A CA 1
ATOM 800 C C . TRP A 1 110 ? -25.406 15.883 8.242 1 94.38 110 TRP A C 1
ATOM 802 O O . TRP A 1 110 ? -26.25 15.375 7.508 1 94.38 110 TRP A O 1
ATOM 812 N N . SER A 1 111 ? -25.672 16.688 9.188 1 96.44 111 SER A N 1
ATOM 813 C CA . SER A 1 111 ? -27.016 17.219 9.312 1 96.44 111 SER A CA 1
ATOM 814 C C . SER A 1 111 ? -27.375 18.094 8.125 1 96.44 111 SER A C 1
ATOM 816 O O . SER A 1 111 ? -28.547 18.156 7.723 1 96.44 111 SER A O 1
ATOM 818 N N . HIS A 1 112 ? -26.406 18.906 7.691 1 95.44 112 HIS A N 1
ATOM 819 C CA . HIS A 1 112 ? -26.453 19.719 6.48 1 95.44 112 HIS A CA 1
ATOM 820 C C . HIS A 1 112 ? -25.25 19.453 5.594 1 95.44 112 HIS A C 1
ATOM 822 O O . HIS A 1 112 ? -24.141 19.219 6.098 1 95.44 112 HIS A O 1
ATOM 828 N N . PRO A 1 113 ? -25.5 19.422 4.293 1 96.56 113 PRO A N 1
ATOM 829 C CA . PRO A 1 113 ? -24.328 19.188 3.451 1 96.56 113 PRO A CA 1
ATOM 830 C C . PRO A 1 113 ? -23.156 20.109 3.805 1 96.56 113 PRO A C 1
ATOM 832 O O . PRO A 1 113 ? -23.359 21.281 4.113 1 96.56 113 PRO A O 1
ATOM 835 N N . PRO A 1 114 ? -22 19.609 3.801 1 97.62 114 PRO A N 1
ATOM 836 C CA . PRO A 1 114 ? -20.828 20.328 4.301 1 97.62 114 PRO A CA 1
ATOM 837 C C . PRO A 1 114 ? -20.578 21.641 3.549 1 97.62 114 PRO A C 1
ATOM 839 O O . PRO A 1 114 ? -20.016 22.578 4.109 1 97.62 114 PRO A O 1
ATOM 842 N N . ALA A 1 115 ? -21 21.75 2.293 1 97.81 115 ALA A N 1
ATOM 843 C CA . ALA A 1 115 ? -20.766 22.938 1.479 1 97.81 115 ALA A CA 1
ATOM 844 C C . ALA A 1 115 ? -22.016 23.812 1.4 1 97.81 115 ALA A C 1
ATOM 846 O O . ALA A 1 115 ? -22.109 24.672 0.528 1 97.81 115 ALA A O 1
ATOM 847 N N . THR A 1 116 ? -22.906 23.641 2.277 1 97.81 116 THR A N 1
ATOM 848 C CA . THR A 1 116 ? -24.109 24.469 2.408 1 97.81 116 THR A CA 1
ATOM 849 C C . THR A 1 116 ? -24.141 25.156 3.771 1 97.81 116 THR A C 1
ATOM 851 O O . THR A 1 116 ? -24.594 24.562 4.754 1 97.81 116 THR A O 1
ATOM 854 N N . PRO A 1 117 ? -23.734 26.375 3.789 1 98.19 117 PRO A N 1
ATOM 855 C CA . PRO A 1 117 ? -23.75 27.078 5.074 1 98.19 117 PRO A CA 1
ATOM 856 C C . PRO A 1 117 ? -25.172 27.25 5.621 1 98.19 117 PRO A C 1
ATOM 858 O O . PRO A 1 117 ? -26.047 27.766 4.922 1 98.19 117 PRO A O 1
ATOM 861 N N . VAL A 1 118 ? -25.344 26.812 6.793 1 98.25 118 VAL A N 1
ATOM 862 C CA . VAL A 1 118 ? -26.656 26.906 7.438 1 98.25 118 VAL A CA 1
ATOM 863 C C . VAL A 1 118 ? -26.516 27.547 8.812 1 98.25 118 VAL A C 1
ATOM 865 O O . VAL A 1 118 ? -25.656 27.141 9.609 1 98.25 118 VAL A O 1
ATOM 868 N N . GLU A 1 119 ? -27.344 28.562 9.055 1 98.06 119 GLU A N 1
ATOM 869 C CA . GLU A 1 119 ? -27.422 29.172 10.383 1 98.06 119 GLU A CA 1
ATOM 870 C C . GLU A 1 119 ? -28.547 28.531 11.211 1 98.06 119 GLU A C 1
ATOM 872 O O . GLU A 1 119 ? -29.688 28.453 10.75 1 98.06 119 GLU A O 1
ATOM 877 N N . ARG A 1 120 ? -28.125 28.031 12.32 1 97.62 120 ARG A N 1
ATOM 878 C CA . ARG A 1 120 ? -29.125 27.453 13.227 1 97.62 120 ARG A CA 1
ATOM 879 C C . ARG A 1 120 ? -28.719 27.688 14.68 1 97.62 120 ARG A C 1
ATOM 881 O O . ARG A 1 120 ? -27.625 27.312 15.094 1 97.62 120 ARG A O 1
ATOM 888 N N . ASP A 1 121 ? -29.594 28.375 15.484 1 97.44 121 ASP A N 1
ATOM 889 C CA . ASP A 1 121 ? -29.453 28.562 16.922 1 97.44 121 ASP A CA 1
ATOM 890 C C . ASP A 1 121 ? -28.141 29.266 17.25 1 97.44 121 ASP A C 1
ATOM 892 O O . ASP A 1 121 ? -27.406 28.844 18.156 1 97.44 121 ASP A O 1
ATOM 896 N N . GLY A 1 122 ? -27.734 30.219 16.438 1 98.12 122 GLY A N 1
ATOM 897 C CA . GLY A 1 122 ? -26.562 31.047 16.719 1 98.12 122 GLY A CA 1
ATOM 898 C C . GLY A 1 122 ? -25.281 30.453 16.172 1 98.12 122 GLY A C 1
ATOM 899 O O . GLY A 1 122 ? -24.203 31.031 16.344 1 98.12 122 GLY A O 1
ATOM 900 N N . TRP A 1 123 ? -25.484 29.297 15.461 1 98.44 123 TRP A N 1
ATOM 901 C CA . TRP A 1 123 ? -24.312 28.625 14.906 1 98.44 123 TRP A CA 1
ATOM 902 C C . TRP A 1 123 ? -24.359 28.625 13.375 1 98.44 123 TRP A C 1
ATOM 904 O O . TRP A 1 123 ? -25.438 28.578 12.789 1 98.44 123 TRP A O 1
ATOM 914 N N . LEU A 1 124 ? -23.234 28.734 12.758 1 98.69 124 LEU A N 1
ATOM 915 C CA . LEU A 1 124 ? -23.094 28.547 11.312 1 98.69 124 LEU A CA 1
ATOM 916 C C . LEU A 1 124 ? -22.422 27.219 11 1 98.69 124 LEU A C 1
ATOM 918 O O . LEU A 1 124 ? -21.25 27.016 11.352 1 98.69 124 LEU A O 1
ATOM 922 N N . TYR A 1 125 ? -23.156 26.391 10.352 1 98.38 125 TYR A N 1
ATOM 923 C CA . TYR A 1 125 ? -22.656 25.078 9.969 1 98.38 125 TYR A CA 1
ATOM 924 C C . TYR A 1 125 ? -21.984 25.125 8.602 1 98.38 125 TYR A C 1
ATOM 926 O O . TYR A 1 125 ? -22.453 25.828 7.699 1 98.38 125 TYR A O 1
ATOM 934 N N . GLY A 1 126 ? -20.906 24.328 8.492 1 98.31 126 GLY A N 1
ATOM 935 C CA . GLY A 1 126 ? -20.25 24.156 7.207 1 98.31 126 GLY A CA 1
ATOM 936 C C . GLY A 1 126 ? -18.781 23.812 7.336 1 98.31 126 GLY A C 1
ATOM 937 O O . GLY A 1 126 ? -18.094 24.328 8.227 1 98.31 126 GLY A O 1
ATOM 938 N N . ARG A 1 127 ? -18.281 22.984 6.438 1 98.06 127 ARG A N 1
ATOM 939 C CA . ARG A 1 127 ? -16.859 22.641 6.445 1 98.06 127 ARG A CA 1
ATOM 940 C C . ARG A 1 127 ? -16 23.875 6.176 1 98.06 127 ARG A C 1
ATOM 942 O O . ARG A 1 127 ? -16.234 24.594 5.215 1 98.06 127 ARG A O 1
ATOM 949 N N . GLY A 1 128 ? -15.07 24.094 7.066 1 97.69 128 GLY A N 1
ATOM 950 C CA . GLY A 1 128 ? -14.141 25.203 6.898 1 97.69 128 GLY A CA 1
ATOM 951 C C . GLY A 1 128 ? -14.578 26.469 7.617 1 97.69 128 GLY A C 1
ATOM 952 O O . GLY A 1 128 ? -13.797 27.406 7.75 1 97.69 128 GLY A O 1
ATOM 953 N N . ALA A 1 129 ? -15.789 26.469 8.117 1 98.44 129 ALA A N 1
ATOM 954 C CA . ALA A 1 129 ? -16.219 27.656 8.875 1 98.44 129 ALA A CA 1
ATOM 955 C C . ALA A 1 129 ? -15.258 27.953 10.023 1 98.44 129 ALA A C 1
ATOM 957 O O . ALA A 1 129 ? -14.82 29.094 10.195 1 98.44 129 ALA A O 1
ATOM 958 N N . ALA A 1 130 ? -14.93 26.891 10.727 1 97.25 130 ALA A N 1
ATOM 959 C CA . ALA A 1 130 ? -14.039 27.047 11.883 1 97.25 130 ALA A CA 1
ATOM 960 C C . ALA A 1 130 ? -12.586 27.109 11.445 1 97.25 130 ALA A C 1
ATOM 962 O O . ALA A 1 130 ? -11.836 27.984 11.883 1 97.25 130 ALA A O 1
ATOM 963 N N . ASP A 1 131 ? -12.094 26.359 10.508 1 95.25 131 ASP A N 1
ATOM 964 C CA . ASP A 1 131 ? -10.703 26.234 10.07 1 95.25 131 ASP A CA 1
ATOM 965 C C . ASP A 1 131 ? -10.586 26.406 8.555 1 95.25 131 ASP A C 1
ATOM 967 O O . ASP A 1 131 ? -10.664 25.438 7.809 1 95.25 131 ASP A O 1
ATOM 971 N N . SER A 1 132 ? -10.5 27.625 8.094 1 96.69 132 SER A N 1
ATOM 972 C CA . SER A 1 132 ? -10.461 28.812 8.93 1 96.69 132 SER A CA 1
ATOM 973 C C . SER A 1 132 ? -11.094 30 8.211 1 96.69 132 SER A C 1
ATOM 975 O O . SER A 1 132 ? -10.562 31.125 8.25 1 96.69 132 SER A O 1
ATOM 977 N N . LYS A 1 133 ? -12.188 29.734 7.559 1 98.62 133 LYS A N 1
ATOM 978 C CA . LYS A 1 133 ? -12.82 30.75 6.738 1 98.62 133 LYS A CA 1
ATOM 979 C C . LYS A 1 133 ? -13.359 31.891 7.594 1 98.62 133 LYS A C 1
ATOM 981 O O . LYS A 1 133 ? -13.445 33.031 7.137 1 98.62 133 LYS A O 1
ATOM 986 N N . ALA A 1 134 ? -13.68 31.625 8.844 1 98.75 134 ALA A N 1
ATOM 987 C CA . ALA A 1 134 ? -14.008 32.719 9.758 1 98.75 134 ALA A CA 1
ATOM 988 C C . ALA A 1 134 ? -12.836 33.656 9.914 1 98.75 134 ALA A C 1
ATOM 990 O O . ALA A 1 134 ? -13.023 34.875 9.875 1 98.75 134 ALA A O 1
ATOM 991 N N . ALA A 1 135 ? -11.68 33.125 10.094 1 98.69 135 ALA A N 1
ATOM 992 C CA . ALA A 1 135 ? -10.5 33.969 10.203 1 98.69 135 ALA A CA 1
ATOM 993 C C . ALA A 1 135 ? -10.258 34.75 8.914 1 98.69 135 ALA A C 1
ATOM 995 O O . ALA A 1 135 ? -9.914 35.938 8.953 1 98.69 135 ALA A O 1
ATOM 996 N N . VAL A 1 136 ? -10.438 34.094 7.797 1 98.81 136 VAL A N 1
ATOM 997 C CA . VAL A 1 136 ? -10.273 34.781 6.512 1 98.81 136 VAL A CA 1
ATOM 998 C C . VAL A 1 136 ? -11.188 36 6.457 1 98.81 136 VAL A C 1
ATOM 1000 O O . VAL A 1 136 ? -10.742 37.094 6.133 1 98.81 136 VAL A O 1
ATOM 1003 N N . ALA A 1 137 ? -12.398 35.844 6.762 1 98.94 137 ALA A N 1
ATOM 1004 C CA . ALA A 1 137 ? -13.367 36.906 6.711 1 98.94 137 ALA A CA 1
ATOM 1005 C C . ALA A 1 137 ? -13.008 38.031 7.688 1 98.94 137 ALA A C 1
ATOM 1007 O O . ALA A 1 137 ? -13.062 39.219 7.344 1 98.94 137 ALA A O 1
ATOM 1008 N N . ILE A 1 138 ? -12.672 37.656 8.883 1 98.75 138 ILE A N 1
ATOM 1009 C CA . ILE A 1 138 ? -12.305 38.594 9.922 1 98.75 138 ILE A CA 1
ATOM 1010 C C . ILE A 1 138 ? -11.094 39.406 9.469 1 98.75 138 ILE A C 1
ATOM 1012 O O . ILE A 1 138 ? -11.094 40.625 9.547 1 98.75 138 ILE A O 1
ATOM 1016 N N . PHE A 1 139 ? -10.078 38.75 8.969 1 98.88 139 PHE A N 1
ATOM 1017 C CA . PHE A 1 139 ? -8.844 39.406 8.555 1 98.88 139 PHE A CA 1
ATOM 1018 C C . PHE A 1 139 ? -9.078 40.312 7.359 1 98.88 139 PHE A C 1
ATOM 1020 O O . PHE A 1 139 ? -8.477 41.406 7.258 1 98.88 139 PHE A O 1
ATOM 1027 N N . CYS A 1 140 ? -9.961 39.906 6.465 1 98.88 140 CYS A N 1
ATOM 1028 C CA . CYS A 1 140 ? -10.336 40.781 5.352 1 98.88 140 CYS A CA 1
ATOM 1029 C C . CYS A 1 140 ? -10.938 42.094 5.855 1 98.88 140 CYS A C 1
ATOM 1031 O O . CYS A 1 140 ? -10.578 43.156 5.379 1 98.88 140 CYS A O 1
ATOM 1033 N N . HIS A 1 141 ? -11.828 42 6.758 1 98.81 141 HIS A N 1
ATOM 1034 C CA . HIS A 1 141 ? -12.484 43.188 7.277 1 98.81 141 HIS A CA 1
ATOM 1035 C C . HIS A 1 141 ? -11.492 44.062 8.031 1 98.81 141 HIS A C 1
ATOM 1037 O O . HIS A 1 141 ? -11.594 45.312 7.984 1 98.81 141 HIS A O 1
ATOM 1043 N N . LEU A 1 142 ? -10.578 43.406 8.734 1 97.88 142 LEU A N 1
ATOM 1044 C CA . LEU A 1 142 ? -9.516 44.156 9.391 1 97.88 142 LEU A CA 1
ATOM 1045 C C . LEU A 1 142 ? -8.688 44.938 8.367 1 97.88 142 LEU A C 1
ATOM 1047 O O . LEU A 1 142 ? -8.32 46.094 8.594 1 97.88 142 LEU A O 1
ATOM 1051 N N . ALA A 1 143 ? -8.367 44.312 7.301 1 98.38 143 ALA A N 1
ATOM 1052 C CA . ALA A 1 143 ? -7.598 44.969 6.238 1 98.38 143 ALA A CA 1
ATOM 1053 C C . ALA A 1 143 ? -8.32 46.219 5.715 1 98.38 143 ALA A C 1
ATOM 1055 O O . ALA A 1 143 ? -7.695 47.25 5.477 1 98.38 143 ALA A O 1
ATOM 1056 N N . VAL A 1 144 ? -9.594 46.094 5.512 1 98.19 144 VAL A N 1
ATOM 1057 C CA . VAL A 1 144 ? -10.391 47.219 5.027 1 98.19 144 VAL A CA 1
ATOM 1058 C C . VAL A 1 144 ? -10.328 48.375 6.027 1 98.19 144 VAL A C 1
ATOM 1060 O O . VAL A 1 144 ? -10.141 49.531 5.641 1 98.19 144 VAL A O 1
ATOM 1063 N N . ARG A 1 145 ? -10.477 48.031 7.285 1 96.56 145 ARG A N 1
ATOM 1064 C CA . ARG A 1 145 ? -10.445 49.062 8.32 1 96.56 145 ARG A CA 1
ATOM 1065 C C . ARG A 1 145 ? -9.07 49.719 8.391 1 96.56 145 ARG A C 1
ATOM 1067 O O . ARG A 1 145 ? -8.977 50.938 8.539 1 96.56 145 ARG A O 1
ATOM 1074 N N . LEU A 1 146 ? -8.07 48.938 8.266 1 95.81 146 LEU A N 1
ATOM 1075 C CA . LEU A 1 146 ? -6.723 49.5 8.336 1 95.81 146 LEU A CA 1
ATOM 1076 C C . LEU A 1 146 ? -6.41 50.344 7.102 1 95.81 146 LEU A C 1
ATOM 1078 O O . LEU A 1 146 ? -5.684 51.312 7.18 1 95.81 146 LEU A O 1
ATOM 1082 N N . ALA A 1 147 ? -6.891 49.875 5.996 1 96.81 147 ALA A N 1
ATOM 1083 C CA . ALA A 1 147 ? -6.691 50.656 4.758 1 96.81 147 ALA A CA 1
ATOM 1084 C C . ALA A 1 147 ? -7.277 52.062 4.871 1 96.81 147 ALA A C 1
ATOM 1086 O O . ALA A 1 147 ? -6.738 53 4.305 1 96.81 147 ALA A O 1
ATOM 1087 N N . ALA A 1 148 ? -8.312 52.156 5.629 1 94.69 148 ALA A N 1
ATOM 1088 C CA . ALA A 1 148 ? -8.977 53.438 5.812 1 94.69 148 ALA A CA 1
ATOM 1089 C C . ALA A 1 148 ? -8.195 54.312 6.781 1 94.69 148 ALA A C 1
ATOM 1091 O O . ALA A 1 148 ? -8.398 55.531 6.828 1 94.69 148 ALA A O 1
ATOM 1092 N N . GLN A 1 149 ? -7.285 53.719 7.52 1 92 149 GLN A N 1
ATOM 1093 C CA . GLN A 1 149 ? -6.52 54.469 8.516 1 92 149 GLN A CA 1
ATOM 1094 C C . GLN A 1 149 ? -5.02 54.312 8.281 1 92 149 GLN A C 1
ATOM 1096 O O . GLN A 1 149 ? -4.242 54.25 9.234 1 92 149 GLN A O 1
ATOM 1101 N N . ARG A 1 150 ? -4.621 54.25 7.121 1 94.25 150 ARG A N 1
ATOM 1102 C CA . ARG A 1 150 ? -3.23 54 6.758 1 94.25 150 ARG A CA 1
ATOM 1103 C C . ARG A 1 150 ? -2.299 55.031 7.406 1 94.25 150 ARG A C 1
ATOM 1105 O O . ARG A 1 150 ? -1.158 54.719 7.746 1 94.25 150 ARG A O 1
ATOM 1112 N N . HIS A 1 151 ? -2.811 56.188 7.57 1 92.44 151 HIS A N 1
ATOM 1113 C CA . HIS A 1 151 ? -1.995 57.281 8.086 1 92.44 151 HIS A CA 1
ATOM 1114 C C . HIS A 1 151 ? -1.501 57 9.5 1 92.44 151 HIS A C 1
ATOM 1116 O O . HIS A 1 151 ? -0.469 57.5 9.922 1 92.44 151 HIS A O 1
ATOM 1122 N N . ALA A 1 152 ? -2.17 56.094 10.172 1 91.06 152 ALA A N 1
ATOM 1123 C CA . ALA A 1 152 ? -1.835 55.812 11.562 1 91.06 152 ALA A CA 1
ATOM 1124 C C . ALA A 1 152 ? -1.029 54.531 11.672 1 91.06 152 ALA A C 1
ATOM 1126 O O . ALA A 1 152 ? -0.645 54.125 12.773 1 91.06 152 ALA A O 1
ATOM 1127 N N . ILE A 1 153 ? -0.74 53.938 10.508 1 94.69 153 ILE A N 1
ATOM 1128 C CA . ILE A 1 153 ? -0.122 52.625 10.516 1 94.69 153 ILE A CA 1
ATOM 1129 C C . ILE A 1 153 ? 1.363 52.75 10.18 1 94.69 153 ILE A C 1
ATOM 1131 O O . ILE A 1 153 ? 1.737 53.406 9.219 1 94.69 153 ILE A O 1
ATOM 1135 N N . HIS A 1 154 ? 2.189 52.188 11.016 1 96.19 154 HIS A N 1
ATOM 1136 C CA . HIS A 1 154 ? 3.629 52.125 10.805 1 96.19 154 HIS A CA 1
ATOM 1137 C C . HIS A 1 154 ? 4.031 50.719 10.305 1 96.19 154 HIS A C 1
ATOM 1139 O O . HIS A 1 154 ? 4.199 49.812 11.102 1 96.19 154 HIS A O 1
ATOM 1145 N N . GLY A 1 155 ? 4.293 50.625 8.977 1 96.81 155 GLY A N 1
ATOM 1146 C CA . GLY A 1 155 ? 4.617 49.344 8.375 1 96.81 155 GLY A CA 1
ATOM 1147 C C . GLY A 1 155 ? 3.516 48.781 7.48 1 96.81 155 GLY A C 1
ATOM 1148 O O . GLY A 1 155 ? 2.893 49.562 6.73 1 96.81 155 GLY A O 1
ATOM 1149 N N . ARG A 1 156 ? 3.396 47.438 7.461 1 97.5 156 ARG A N 1
ATOM 1150 C CA . ARG A 1 156 ? 2.449 46.812 6.555 1 97.5 156 ARG A CA 1
ATOM 1151 C C . ARG A 1 156 ? 1.71 45.656 7.254 1 97.5 156 ARG A C 1
ATOM 1153 O O . ARG A 1 156 ? 2.307 44.906 8.031 1 97.5 156 ARG A O 1
ATOM 1160 N N . LEU A 1 157 ? 0.49 45.656 7.031 1 98.25 157 LEU A N 1
ATOM 1161 C CA . LEU A 1 157 ? -0.297 44.469 7.359 1 98.25 157 LEU A CA 1
ATOM 1162 C C . LEU A 1 157 ? -0.451 43.594 6.141 1 98.25 157 LEU A C 1
ATOM 1164 O O . LEU A 1 157 ? -0.835 44.031 5.066 1 98.25 157 LEU A O 1
ATOM 1168 N N . VAL A 1 158 ? -0.118 42.344 6.312 1 98.75 158 VAL A N 1
ATOM 1169 C CA . VAL A 1 158 ? -0.2 41.406 5.199 1 98.75 158 VAL A CA 1
ATOM 1170 C C . VAL A 1 158 ? -1.221 40.312 5.523 1 98.75 158 VAL A C 1
ATOM 1172 O O . VAL A 1 158 ? -1.174 39.688 6.594 1 98.75 158 VAL A O 1
ATOM 1175 N N . LEU A 1 159 ? -2.172 40.125 4.648 1 98.81 159 LEU A N 1
ATOM 1176 C CA . LEU A 1 159 ? -3.006 38.938 4.652 1 98.81 159 LEU A CA 1
ATOM 1177 C C . LEU A 1 159 ? -2.359 37.812 3.842 1 98.81 159 LEU A C 1
ATOM 1179 O O . LEU A 1 159 ? -1.954 38.031 2.697 1 98.81 159 LEU A O 1
ATOM 1183 N N . LEU A 1 160 ? -2.18 36.688 4.434 1 98.69 160 LEU A N 1
ATOM 1184 C CA . LEU A 1 160 ? -1.683 35.5 3.754 1 98.69 160 LEU A CA 1
ATOM 1185 C C . LEU A 1 160 ? -2.656 34.312 3.916 1 98.69 160 LEU A C 1
ATOM 1187 O O . LEU A 1 160 ? -2.693 33.688 4.969 1 98.69 160 LEU A O 1
ATOM 1191 N N . PHE A 1 161 ? -3.424 34.031 2.881 1 98.69 161 PHE A N 1
ATOM 1192 C CA . PHE A 1 161 ? -4.402 32.969 2.914 1 98.69 161 PHE A CA 1
ATOM 1193 C C . PHE A 1 161 ? -3.891 31.75 2.15 1 98.69 161 PHE A C 1
ATOM 1195 O O . PHE A 1 161 ? -3.85 31.75 0.918 1 98.69 161 PHE A O 1
ATOM 1202 N N . ASP A 1 162 ? -3.58 30.75 2.869 1 97.19 162 ASP A N 1
ATOM 1203 C CA . ASP A 1 162 ? -2.941 29.562 2.33 1 97.19 162 ASP A CA 1
ATOM 1204 C C . ASP A 1 162 ? -3.965 28.641 1.675 1 97.19 162 ASP A C 1
ATOM 1206 O O . ASP A 1 162 ? -5.066 28.453 2.199 1 97.19 162 ASP A O 1
ATOM 1210 N N . LEU A 1 163 ? -3.582 28.016 0.538 1 96.56 163 LEU A N 1
ATOM 1211 C CA . LEU A 1 163 ? -4.48 27.125 -0.192 1 96.56 163 LEU A CA 1
ATOM 1212 C C . LEU A 1 163 ? -4.055 25.672 -0.037 1 96.56 163 LEU A C 1
ATOM 1214 O O . LEU A 1 163 ? -4.734 24.766 -0.526 1 96.56 163 LEU A O 1
ATOM 1218 N N . ASP A 1 164 ? -2.998 25.375 0.719 1 92.75 164 ASP A N 1
ATOM 1219 C CA . ASP A 1 164 ? -2.461 24.016 0.759 1 92.75 164 ASP A CA 1
ATOM 1220 C C . ASP A 1 164 ? -2.092 23.609 2.186 1 92.75 164 ASP A C 1
ATOM 1222 O O . ASP A 1 164 ? -1.066 22.969 2.408 1 92.75 164 ASP A O 1
ATOM 1226 N N . GLU A 1 165 ? -2.832 24.016 3.072 1 91.06 165 GLU A N 1
ATOM 1227 C CA . GLU A 1 165 ? -2.518 23.688 4.461 1 91.06 165 GLU A CA 1
ATOM 1228 C C . GLU A 1 165 ? -2.963 22.281 4.812 1 91.06 165 GLU A C 1
ATOM 1230 O O . GLU A 1 165 ? -2.223 21.531 5.457 1 91.06 165 GLU A O 1
ATOM 1235 N N . HIS A 1 166 ? -4.117 21.844 4.336 1 89.75 166 HIS A N 1
ATOM 1236 C CA . HIS A 1 166 ? -4.727 20.594 4.77 1 89.75 166 HIS A CA 1
ATOM 1237 C C . HIS A 1 166 ? -4.102 19.406 4.055 1 89.75 166 HIS A C 1
ATOM 1239 O O . HIS A 1 166 ? -4.344 18.25 4.43 1 89.75 166 HIS A O 1
ATOM 1245 N N . THR A 1 167 ? -3.316 19.672 3.092 1 84.06 167 THR A N 1
ATOM 1246 C CA . THR A 1 167 ? -2.521 18.594 2.498 1 84.06 167 THR A CA 1
ATOM 1247 C C . THR A 1 167 ? -1.239 18.375 3.293 1 84.06 167 THR A C 1
ATOM 1249 O O . THR A 1 167 ? -0.568 17.359 3.123 1 84.06 167 THR A O 1
ATOM 1252 N N . GLY A 1 168 ? -0.938 19.312 4.148 1 83.31 168 GLY A N 1
ATOM 1253 C CA . GLY A 1 168 ? 0.324 19.266 4.871 1 83.31 168 GLY A CA 1
ATOM 1254 C C . GLY A 1 168 ? 1.473 19.906 4.102 1 83.31 168 GLY A C 1
ATOM 1255 O O . GLY A 1 168 ? 2.586 20.016 4.621 1 83.31 168 GLY A O 1
ATOM 1256 N N . GLY A 1 169 ? 1.277 20.422 2.984 1 85.44 169 GLY A N 1
ATOM 1257 C CA . GLY A 1 169 ? 2.336 20.984 2.154 1 85.44 169 GLY A CA 1
ATOM 1258 C C . GLY A 1 169 ? 2.676 22.422 2.5 1 85.44 169 GLY A C 1
ATOM 1259 O O . GLY A 1 169 ? 3.818 22.844 2.338 1 85.44 169 GLY A O 1
ATOM 1260 N N . PHE A 1 170 ? 1.67 23.203 2.861 1 92.12 170 PHE A N 1
ATOM 1261 C CA . PHE A 1 170 ? 1.812 24.609 3.23 1 92.12 170 PHE A CA 1
ATOM 1262 C C . PHE A 1 170 ? 2.49 25.391 2.115 1 92.12 170 PHE A C 1
ATOM 1264 O O . PHE A 1 170 ? 3.406 26.172 2.369 1 92.12 170 PHE A O 1
ATOM 1271 N N . ALA A 1 171 ? 2.053 25.172 0.934 1 92.25 171 ALA A N 1
ATOM 1272 C CA . ALA A 1 171 ? 2.707 25.766 -0.233 1 92.25 171 ALA A CA 1
ATOM 1273 C C . ALA A 1 171 ? 2.639 27.281 -0.189 1 92.25 171 ALA A C 1
ATOM 1275 O O . ALA A 1 171 ? 3.57 27.969 -0.623 1 92.25 171 ALA A O 1
ATOM 1276 N N . GLY A 1 172 ? 1.554 27.828 0.31 1 94.88 172 GLY A N 1
ATOM 1277 C CA . GLY A 1 172 ? 1.401 29.266 0.387 1 94.88 172 GLY A CA 1
ATOM 1278 C C . GLY A 1 172 ? 2.41 29.922 1.31 1 94.88 172 GLY A C 1
ATOM 1279 O O . GLY A 1 172 ? 3.143 30.828 0.895 1 94.88 172 GLY A O 1
ATOM 1280 N N . ALA A 1 173 ? 2.439 29.422 2.525 1 95 173 ALA A N 1
ATOM 1281 C CA . ALA A 1 173 ? 3.398 29.938 3.494 1 95 173 ALA A CA 1
ATOM 1282 C C . ALA A 1 173 ? 4.832 29.766 3.002 1 95 173 ALA A C 1
ATOM 1284 O O . ALA A 1 173 ? 5.648 30.672 3.094 1 95 173 ALA A O 1
ATOM 1285 N N . LYS A 1 174 ? 5.121 28.578 2.477 1 94.94 174 LYS A N 1
ATOM 1286 C CA . LYS A 1 174 ? 6.469 28.312 1.982 1 94.94 174 LYS A CA 1
ATOM 1287 C C . LYS A 1 174 ? 6.844 29.281 0.855 1 94.94 174 LYS A C 1
ATOM 1289 O O . LYS A 1 174 ? 7.941 29.844 0.846 1 94.94 174 LYS A O 1
ATOM 1294 N N . ARG A 1 175 ? 5.945 29.453 -0.061 1 95.94 175 ARG A N 1
ATOM 1295 C CA . ARG A 1 175 ? 6.211 30.375 -1.166 1 95.94 175 ARG A CA 1
ATOM 1296 C C . ARG A 1 175 ? 6.43 31.797 -0.659 1 95.94 175 ARG A C 1
ATOM 1298 O O . ARG A 1 175 ? 7.293 32.5 -1.166 1 95.94 175 ARG A O 1
ATOM 1305 N N . TYR A 1 176 ? 5.68 32.25 0.296 1 97.19 176 TYR A N 1
ATOM 1306 C CA . TYR A 1 176 ? 5.742 33.625 0.793 1 97.19 176 TYR A CA 1
ATOM 1307 C C . TYR A 1 176 ? 7.035 33.875 1.563 1 97.19 176 TYR A C 1
ATOM 1309 O O . TYR A 1 176 ? 7.672 34.906 1.407 1 97.19 176 TYR A O 1
ATOM 1317 N N . PHE A 1 177 ? 7.473 32.875 2.334 1 96.88 177 PHE A N 1
ATOM 1318 C CA . PHE A 1 177 ? 8.562 33.125 3.271 1 96.88 177 PHE A CA 1
ATOM 1319 C C . PHE A 1 177 ? 9.883 32.625 2.699 1 96.88 177 PHE A C 1
ATOM 1321 O O . PHE A 1 177 ? 10.953 32.969 3.205 1 96.88 177 PHE A O 1
ATOM 1328 N N . GLU A 1 178 ? 9.844 31.781 1.663 1 94.25 178 GLU A N 1
ATOM 1329 C CA . GLU A 1 178 ? 11.078 31.219 1.119 1 94.25 178 GLU A CA 1
ATOM 1330 C C . GLU A 1 178 ? 11.266 31.609 -0.345 1 94.25 178 GLU A C 1
ATOM 1332 O O . GLU A 1 178 ? 12.344 31.406 -0.914 1 94.25 178 GLU A O 1
ATOM 1337 N N . GLY A 1 179 ? 10.25 32.094 -0.935 1 91.56 179 GLY A N 1
ATOM 1338 C CA . GLY A 1 179 ? 10.336 32.406 -2.35 1 91.56 179 GLY A CA 1
ATOM 1339 C C . GLY A 1 179 ? 11.297 33.531 -2.648 1 91.56 179 GLY A C 1
ATOM 1340 O O . GLY A 1 179 ? 11.922 34.094 -1.736 1 91.56 179 GLY A O 1
ATOM 1341 N N . PRO A 1 180 ? 11.492 33.875 -3.922 1 90.94 180 PRO A N 1
ATOM 1342 C CA . PRO A 1 180 ? 12.453 34.906 -4.332 1 90.94 180 PRO A CA 1
ATOM 1343 C C . PRO A 1 180 ? 12.117 36.281 -3.77 1 90.94 180 PRO A C 1
ATOM 1345 O O . PRO A 1 180 ? 13.016 37.125 -3.578 1 90.94 180 PRO A O 1
ATOM 1348 N N . ASP A 1 181 ? 10.891 36.469 -3.506 1 91.88 181 ASP A N 1
ATOM 1349 C CA . ASP A 1 181 ? 10.438 37.781 -3.02 1 91.88 181 ASP A CA 1
ATOM 1350 C C . ASP A 1 181 ? 10.078 37.719 -1.536 1 91.88 181 ASP A C 1
ATOM 1352 O O . ASP A 1 181 ? 9.289 38.531 -1.048 1 91.88 181 ASP A O 1
ATOM 1356 N N . ALA A 1 182 ? 10.664 36.781 -0.847 1 95.31 182 ALA A N 1
ATOM 1357 C CA . ALA A 1 182 ? 10.359 36.594 0.569 1 95.31 182 ALA A CA 1
ATOM 1358 C C . ALA A 1 182 ? 10.727 37.844 1.372 1 95.31 182 ALA A C 1
ATOM 1360 O O . ALA A 1 182 ? 11.82 38.375 1.225 1 95.31 182 ALA A O 1
ATOM 1361 N N . PRO A 1 183 ? 9.82 38.281 2.188 1 96.12 183 PRO A N 1
ATOM 1362 C CA . PRO A 1 183 ? 10.133 39.438 3.016 1 96.12 183 PRO A CA 1
ATOM 1363 C C . PRO A 1 183 ? 11.117 39.125 4.137 1 96.12 183 PRO A C 1
ATOM 1365 O O . PRO A 1 183 ? 11.203 37.969 4.574 1 96.12 183 PRO A O 1
ATOM 1368 N N . THR A 1 184 ? 11.82 40.125 4.594 1 95.19 184 THR A N 1
ATOM 1369 C CA . THR A 1 184 ? 12.797 39.969 5.664 1 95.19 184 THR A CA 1
ATOM 1370 C C . THR A 1 184 ? 12.406 40.781 6.895 1 95.19 184 THR A C 1
ATOM 1372 O O . THR A 1 184 ? 13.094 40.75 7.914 1 95.19 184 THR A O 1
ATOM 1375 N N . ASP A 1 185 ? 11.273 41.469 6.789 1 96.88 185 ASP A N 1
ATOM 1376 C CA . ASP A 1 185 ? 10.922 42.406 7.84 1 96.88 185 ASP A CA 1
ATOM 1377 C C . ASP A 1 185 ? 9.625 41.969 8.539 1 96.88 185 ASP A C 1
ATOM 1379 O O . ASP A 1 185 ? 8.891 42.844 9.047 1 96.88 185 ASP A O 1
ATOM 1383 N N . VAL A 1 186 ? 9.344 40.688 8.5 1 97.81 186 VAL A N 1
ATOM 1384 C CA . VAL A 1 186 ? 8.156 40.188 9.18 1 97.81 186 VAL A CA 1
ATOM 1385 C C . VAL A 1 186 ? 8.43 40.062 10.68 1 97.81 186 VAL A C 1
ATOM 1387 O O . VAL A 1 186 ? 9.344 39.375 11.094 1 97.81 186 VAL A O 1
ATOM 1390 N N . ILE A 1 187 ? 7.633 40.719 11.5 1 96.88 187 ILE A N 1
ATOM 1391 C CA . ILE A 1 187 ? 7.887 40.75 12.938 1 96.88 187 ILE A CA 1
ATOM 1392 C C . ILE A 1 187 ? 7.066 39.656 13.617 1 96.88 187 ILE A C 1
ATOM 1394 O O . ILE A 1 187 ? 7.281 39.344 14.797 1 96.88 187 ILE A O 1
ATOM 1398 N N . GLY A 1 188 ? 6.086 39.125 12.875 1 97.62 188 GLY A N 1
ATOM 1399 C CA . GLY A 1 188 ? 5.262 38.062 13.445 1 97.62 188 GLY A CA 1
ATOM 1400 C C . GLY A 1 188 ? 4.121 37.656 12.539 1 97.62 188 GLY A C 1
ATOM 1401 O O . GLY A 1 188 ? 3.762 38.375 11.609 1 97.62 188 GLY A O 1
ATOM 1402 N N . VAL A 1 189 ? 3.689 36.438 12.797 1 98.31 189 VAL A N 1
ATOM 1403 C CA . VAL A 1 189 ? 2.535 35.906 12.094 1 98.31 189 VAL A CA 1
ATOM 1404 C C . VAL A 1 189 ? 1.467 35.469 13.102 1 98.31 189 VAL A C 1
ATOM 1406 O O . VAL A 1 189 ? 1.765 34.812 14.094 1 98.31 189 VAL A O 1
ATOM 1409 N N . MET A 1 190 ? 0.294 35.938 12.938 1 98.12 190 MET A N 1
ATOM 1410 C CA . MET A 1 190 ? -0.863 35.469 13.695 1 98.12 190 MET A CA 1
ATOM 1411 C C . MET A 1 190 ? -1.751 34.594 12.836 1 98.12 190 MET A C 1
ATOM 1413 O O . MET A 1 190 ? -2.355 35.031 11.867 1 98.12 190 MET A O 1
ATOM 1417 N N . ILE A 1 191 ? -1.784 33.281 13.188 1 97.56 191 ILE A N 1
ATOM 1418 C CA . ILE A 1 191 ? -2.537 32.312 12.414 1 97.56 191 ILE A CA 1
ATOM 1419 C C . ILE A 1 191 ? -3.955 32.188 12.969 1 97.56 191 ILE A C 1
ATOM 1421 O O . ILE A 1 191 ? -4.145 31.938 14.156 1 97.56 191 ILE A O 1
ATOM 1425 N N . GLY A 1 192 ? -4.906 32.375 12.133 1 96.56 192 GLY A N 1
ATOM 1426 C CA . GLY A 1 192 ? -6.301 32.469 12.539 1 96.56 192 GLY A CA 1
ATOM 1427 C C . GLY A 1 192 ? -6.977 31.109 12.672 1 96.56 192 GLY A C 1
ATOM 1428 O O . GLY A 1 192 ? -8.023 30.875 12.062 1 96.56 192 GLY A O 1
ATOM 1429 N N . TYR A 1 193 ? -6.492 30.219 13.523 1 94.75 193 TYR A N 1
ATOM 1430 C CA . TYR A 1 193 ? -7.18 28.969 13.859 1 94.75 193 TYR A CA 1
ATOM 1431 C C . TYR A 1 193 ? -8.305 29.219 14.859 1 94.75 193 TYR A C 1
ATOM 1433 O O . TYR A 1 193 ? -8.297 30.234 15.57 1 94.75 193 TYR A O 1
ATOM 1441 N N . PRO A 1 194 ? -9.258 28.312 14.93 1 94.75 194 PRO A N 1
ATOM 1442 C CA . PRO A 1 194 ? -10.383 28.547 15.836 1 94.75 194 PRO A CA 1
ATOM 1443 C C . PRO A 1 194 ? -10.016 28.281 17.297 1 94.75 194 PRO A C 1
ATOM 1445 O O . PRO A 1 194 ? -8.969 27.703 17.578 1 94.75 194 PRO A O 1
ATOM 1448 N N . GLY A 1 195 ? -10.898 28.828 18.203 1 94.94 195 GLY A N 1
ATOM 1449 C CA . GLY A 1 195 ? -10.758 28.656 19.641 1 94.94 195 GLY A CA 1
ATOM 1450 C C . GLY A 1 195 ? -10.727 29.969 20.391 1 94.94 195 GLY A C 1
ATOM 1451 O O . GLY A 1 195 ? -9.773 30.734 20.266 1 94.94 195 GLY A O 1
ATOM 1452 N N . ILE A 1 196 ? -11.648 30.141 21.234 1 94.62 196 ILE A N 1
ATOM 1453 C CA . ILE A 1 196 ? -11.852 31.469 21.812 1 94.62 196 ILE A CA 1
ATOM 1454 C C . ILE A 1 196 ? -11.117 31.562 23.141 1 94.62 196 ILE A C 1
ATOM 1456 O O . ILE A 1 196 ? -10.875 32.656 23.641 1 94.62 196 ILE A O 1
ATOM 1460 N N . ASP A 1 197 ? -10.664 30.422 23.688 1 93.38 197 ASP A N 1
ATOM 1461 C CA . ASP A 1 197 ? -10.164 30.469 25.062 1 93.38 197 ASP A CA 1
ATOM 1462 C C . ASP A 1 197 ? -8.703 30.031 25.125 1 93.38 197 ASP A C 1
ATOM 1464 O O . ASP A 1 197 ? -8.133 29.938 26.219 1 93.38 197 ASP A O 1
ATOM 1468 N N . LYS A 1 198 ? -8.141 29.766 23.969 1 93 198 LYS A N 1
ATOM 1469 C CA . LYS A 1 198 ? -6.754 29.328 23.953 1 93 198 LYS A CA 1
ATOM 1470 C C . LYS A 1 198 ? -5.961 30.031 22.859 1 93 198 LYS A C 1
ATOM 1472 O O . LYS A 1 198 ? -6.496 30.344 21.797 1 93 198 LYS A O 1
ATOM 1477 N N . LEU A 1 199 ? -4.754 30.344 23.156 1 96 199 LEU A N 1
ATOM 1478 C CA . LEU A 1 199 ? -3.787 30.859 22.188 1 96 199 LEU A CA 1
ATOM 1479 C C . LEU A 1 199 ? -2.572 29.953 22.094 1 96 199 LEU A C 1
ATOM 1481 O O . LEU A 1 199 ? -1.84 29.766 23.062 1 96 199 LEU A O 1
ATOM 1485 N N . VAL A 1 200 ? -2.35 29.375 20.984 1 95.5 200 VAL A N 1
ATOM 1486 C CA . VAL A 1 200 ? -1.187 28.531 20.766 1 95.5 200 VAL A CA 1
ATOM 1487 C C . VAL A 1 200 ? 0.057 29.391 20.547 1 95.5 200 VAL A C 1
ATOM 1489 O O . VAL A 1 200 ? 0.107 30.203 19.625 1 95.5 200 VAL A O 1
ATOM 1492 N N . VAL A 1 201 ? 1.011 29.219 21.422 1 96.56 201 VAL A N 1
ATOM 1493 C CA . VAL A 1 201 ? 2.207 30.047 21.391 1 96.56 201 VAL A CA 1
ATOM 1494 C C . VAL A 1 201 ? 3.424 29.188 21.047 1 96.56 201 VAL A C 1
ATOM 1496 O O . VAL A 1 201 ? 4.555 29.688 21.062 1 96.56 201 VAL A O 1
ATOM 1499 N N . GLY A 1 202 ? 3.154 27.938 20.781 1 95.44 202 GLY A N 1
ATOM 1500 C CA . GLY A 1 202 ? 4.219 27 20.453 1 95.44 202 GLY A CA 1
ATOM 1501 C C . GLY A 1 202 ? 3.713 25.625 20.062 1 95.44 202 GLY A C 1
ATOM 1502 O O . GLY A 1 202 ? 2.504 25.391 20.047 1 95.44 202 GLY A O 1
ATOM 1503 N N . GLY A 1 203 ? 4.637 24.797 19.703 1 95.38 203 GLY A N 1
ATOM 1504 C CA . GLY A 1 203 ? 4.359 23.422 19.312 1 95.38 203 GLY A CA 1
ATOM 1505 C C . GLY A 1 203 ? 5.598 22.547 19.312 1 95.38 203 GLY A C 1
ATOM 1506 O O . GLY A 1 203 ? 6.711 23.031 19.094 1 95.38 203 GLY A O 1
ATOM 1507 N N . ARG A 1 204 ? 5.355 21.266 19.562 1 95.62 204 ARG A N 1
ATOM 1508 C CA . ARG A 1 204 ? 6.449 20.328 19.375 1 95.62 204 ARG A CA 1
ATOM 1509 C C . ARG A 1 204 ? 6.93 20.328 17.922 1 95.62 204 ARG A C 1
ATOM 1511 O O . ARG A 1 204 ? 6.145 20.562 17 1 95.62 204 ARG A O 1
ATOM 1518 N N . GLY A 1 205 ? 8.281 20.156 17.812 1 96.12 205 GLY A N 1
ATOM 1519 C CA . GLY A 1 205 ? 8.828 20 16.469 1 96.12 205 GLY A CA 1
ATOM 1520 C C . GLY A 1 205 ? 8.469 18.672 15.828 1 96.12 205 GLY A C 1
ATOM 1521 O O . GLY A 1 205 ? 7.781 17.859 16.438 1 96.12 205 GLY A O 1
ATOM 1522 N N . VAL A 1 206 ? 8.93 18.531 14.57 1 96.12 206 VAL A N 1
ATOM 1523 C CA . VAL A 1 206 ? 8.672 17.266 13.891 1 96.12 206 VAL A CA 1
ATOM 1524 C C . VAL A 1 206 ? 9.906 16.859 13.086 1 96.12 206 VAL A C 1
ATOM 1526 O O . VAL A 1 206 ? 10.594 17.703 12.516 1 96.12 206 VAL A O 1
ATOM 1529 N N . HIS A 1 207 ? 10.227 15.672 13.18 1 97.19 207 HIS A N 1
ATOM 1530 C CA . HIS A 1 207 ? 11.172 14.953 12.32 1 97.19 207 HIS A CA 1
ATOM 1531 C C . HIS A 1 207 ? 10.508 13.75 11.664 1 97.19 207 HIS A C 1
ATOM 1533 O O . HIS A 1 207 ? 10.312 12.711 12.312 1 97.19 207 HIS A O 1
ATOM 1539 N N . ARG A 1 208 ? 10.148 13.914 10.383 1 97.19 208 ARG A N 1
ATOM 1540 C CA . ARG A 1 208 ? 9.508 12.836 9.641 1 97.19 208 ARG A CA 1
ATOM 1541 C C . ARG A 1 208 ? 10.492 12.172 8.68 1 97.19 208 ARG A C 1
ATOM 1543 O O . ARG A 1 208 ? 11.188 12.859 7.926 1 97.19 208 ARG A O 1
ATOM 1550 N N . ALA A 1 209 ? 10.508 10.898 8.766 1 98.31 209 ALA A N 1
ATOM 1551 C CA . ALA A 1 209 ? 11.43 10.148 7.914 1 98.31 209 ALA A CA 1
ATOM 1552 C C . ALA A 1 209 ? 10.742 8.922 7.312 1 98.31 209 ALA A C 1
ATOM 1554 O O . ALA A 1 209 ? 9.766 8.414 7.871 1 98.31 209 ALA A O 1
ATOM 1555 N N . ARG A 1 210 ? 11.18 8.602 6.172 1 98.5 210 ARG A N 1
ATOM 1556 C CA . ARG A 1 210 ? 10.852 7.332 5.531 1 98.5 210 ARG A CA 1
ATOM 1557 C C . ARG A 1 210 ? 12.062 6.406 5.5 1 98.5 210 ARG A C 1
ATOM 1559 O O . ARG A 1 210 ? 13.117 6.773 4.969 1 98.5 210 ARG A O 1
ATOM 1566 N N . LEU A 1 211 ? 11.922 5.18 6.035 1 98.81 211 LEU A N 1
ATOM 1567 C CA . LEU A 1 211 ? 12.984 4.184 6.023 1 98.81 211 LEU A CA 1
ATOM 1568 C C . LEU A 1 211 ? 12.758 3.158 4.914 1 98.81 211 LEU A C 1
ATOM 1570 O O . LEU A 1 211 ? 11.68 2.568 4.82 1 98.81 211 LEU A O 1
ATOM 1574 N N . HIS A 1 212 ? 13.688 3.051 4.059 1 98.75 212 HIS A N 1
ATOM 1575 C CA . HIS A 1 212 ? 13.695 2.004 3.043 1 98.75 212 HIS A CA 1
ATOM 1576 C C . HIS A 1 212 ? 14.523 0.802 3.5 1 98.75 212 HIS A C 1
ATOM 1578 O O . HIS A 1 212 ? 15.75 0.837 3.461 1 98.75 212 HIS A O 1
ATOM 1584 N N . VAL A 1 213 ? 13.828 -0.2 3.918 1 98.75 213 VAL A N 1
ATOM 1585 C CA . VAL A 1 213 ? 14.461 -1.394 4.465 1 98.75 213 VAL A CA 1
ATOM 1586 C C . VAL A 1 213 ? 14.617 -2.449 3.371 1 98.75 213 VAL A C 1
ATOM 1588 O O . VAL A 1 213 ? 13.625 -2.861 2.758 1 98.75 213 VAL A O 1
ATOM 1591 N N . HIS A 1 214 ? 15.82 -2.869 3.176 1 98.19 214 HIS A N 1
ATOM 1592 C CA . HIS A 1 214 ? 16.094 -3.742 2.041 1 98.19 214 HIS A CA 1
ATOM 1593 C C . HIS A 1 214 ? 16.234 -5.195 2.484 1 98.19 214 HIS A C 1
ATOM 1595 O O . HIS A 1 214 ? 16.781 -5.469 3.559 1 98.19 214 HIS A O 1
ATOM 1601 N N . GLY A 1 215 ? 15.773 -6.125 1.75 1 97.44 215 GLY A N 1
ATOM 1602 C CA . GLY A 1 215 ? 15.984 -7.562 1.797 1 97.44 215 GLY A CA 1
ATOM 1603 C C . GLY A 1 215 ? 16.469 -8.141 0.483 1 97.44 215 GLY A C 1
ATOM 1604 O O . GLY A 1 215 ? 17.234 -7.492 -0.236 1 97.44 215 GLY A O 1
ATOM 1605 N N . VAL A 1 216 ? 16.203 -9.43 0.304 1 93.94 216 VAL A N 1
ATOM 1606 C CA . VAL A 1 216 ? 16.594 -10.109 -0.925 1 93.94 216 VAL A CA 1
ATOM 1607 C C . VAL A 1 216 ? 15.398 -10.883 -1.479 1 93.94 216 VAL A C 1
ATOM 1609 O O . VAL A 1 216 ? 14.859 -11.766 -0.811 1 93.94 216 VAL A O 1
ATOM 1612 N N . GLY A 1 217 ? 14.992 -10.516 -2.721 1 90 217 GLY A N 1
ATOM 1613 C CA . GLY A 1 217 ? 13.844 -11.133 -3.359 1 90 217 GLY A CA 1
ATOM 1614 C C . GLY A 1 217 ? 14.086 -12.586 -3.732 1 90 217 GLY A C 1
ATOM 1615 O O . GLY A 1 217 ? 15.195 -12.953 -4.129 1 90 217 GLY A O 1
ATOM 1616 N N . SER A 1 218 ? 13.078 -13.469 -3.549 1 86.88 218 SER A N 1
ATOM 1617 C CA . SER A 1 218 ? 13.07 -14.859 -3.988 1 86.88 218 SER A CA 1
ATOM 1618 C C . SER A 1 218 ? 11.656 -15.414 -4.059 1 86.88 218 SER A C 1
ATOM 1620 O O . SER A 1 218 ? 10.711 -14.781 -3.586 1 86.88 218 SER A O 1
ATOM 1622 N N . HIS A 1 219 ? 11.539 -16.562 -4.75 1 84.62 219 HIS A N 1
ATOM 1623 C CA . HIS A 1 219 ? 10.258 -17.25 -4.727 1 84.62 219 HIS A CA 1
ATOM 1624 C C . HIS A 1 219 ? 9.953 -17.797 -3.336 1 84.62 219 HIS A C 1
ATOM 1626 O O . HIS A 1 219 ? 10.805 -18.469 -2.727 1 84.62 219 HIS A O 1
ATOM 1632 N N . SER A 1 220 ? 8.781 -17.547 -2.781 1 84.94 220 SER A N 1
ATOM 1633 C CA . SER A 1 220 ? 8.43 -17.922 -1.419 1 84.94 220 SER A CA 1
ATOM 1634 C C . SER A 1 220 ? 8.461 -19.438 -1.249 1 84.94 220 SER A C 1
ATOM 1636 O O . SER A 1 220 ? 8.648 -19.938 -0.139 1 84.94 220 SER A O 1
ATOM 1638 N N . GLY A 1 221 ? 8.25 -20.156 -2.273 1 81.94 221 GLY A N 1
ATOM 1639 C CA . GLY A 1 221 ? 8.297 -21.609 -2.215 1 81.94 221 GLY A CA 1
ATOM 1640 C C . GLY A 1 221 ? 9.641 -22.188 -2.639 1 81.94 221 GLY A C 1
ATOM 1641 O O . GLY A 1 221 ? 9.789 -23.391 -2.768 1 81.94 221 GLY A O 1
ATOM 1642 N N . GLY A 1 222 ? 10.547 -21.312 -2.818 1 79.75 222 GLY A N 1
ATOM 1643 C CA . GLY A 1 222 ? 11.844 -21.75 -3.297 1 79.75 222 GLY A CA 1
ATOM 1644 C C . GLY A 1 222 ? 12.656 -22.484 -2.238 1 79.75 222 GLY A C 1
ATOM 1645 O O . GLY A 1 222 ? 12.266 -22.531 -1.071 1 79.75 222 GLY A O 1
ATOM 1646 N N . SER A 1 223 ? 13.758 -23.062 -2.707 1 77.56 223 SER A N 1
ATOM 1647 C CA . SER A 1 223 ? 14.609 -23.875 -1.844 1 77.56 223 SER A CA 1
ATOM 1648 C C . SER A 1 223 ? 15.398 -23.016 -0.866 1 77.56 223 SER A C 1
ATOM 1650 O O . SER A 1 223 ? 15.617 -23.422 0.28 1 77.56 223 SER A O 1
ATOM 1652 N N . ARG A 1 224 ? 15.766 -21.844 -1.285 1 80.75 224 ARG A N 1
ATOM 1653 C CA . ARG A 1 224 ? 16.609 -21 -0.443 1 80.75 224 ARG A CA 1
ATOM 1654 C C . ARG A 1 224 ? 15.789 -19.891 0.212 1 80.75 224 ARG A C 1
ATOM 1656 O O . ARG A 1 224 ? 15.008 -19.219 -0.458 1 80.75 224 ARG A O 1
ATOM 1663 N N . ARG A 1 225 ? 15.938 -19.859 1.482 1 85.38 225 ARG A N 1
ATOM 1664 C CA . ARG A 1 225 ? 15.367 -18.734 2.197 1 85.38 225 ARG A CA 1
ATOM 1665 C C . ARG A 1 225 ? 16.234 -17.484 2.029 1 85.38 225 ARG A C 1
ATOM 1667 O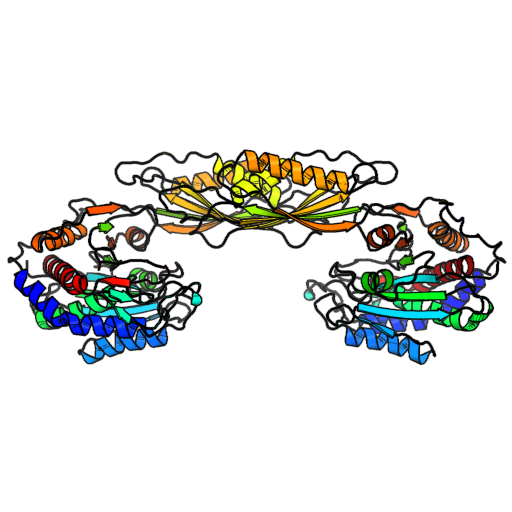 O . ARG A 1 225 ? 17.453 -17.547 2.154 1 85.38 225 ARG A O 1
ATOM 1674 N N . THR A 1 226 ? 15.68 -16.438 1.64 1 91.31 226 THR A N 1
ATOM 1675 C CA . THR A 1 226 ? 16.391 -15.172 1.535 1 91.31 226 THR A CA 1
ATOM 1676 C C . THR A 1 226 ? 15.906 -14.195 2.602 1 91.31 226 THR A C 1
ATOM 1678 O O . THR A 1 226 ? 14.797 -14.336 3.125 1 91.31 226 THR A O 1
ATOM 1681 N N . PRO A 1 227 ? 16.781 -13.25 2.973 1 96 227 PRO A N 1
ATOM 1682 C CA . PRO A 1 227 ? 16.391 -12.273 3.99 1 96 227 PRO A CA 1
ATOM 1683 C C . PRO A 1 227 ? 15.172 -11.453 3.576 1 96 227 PRO A C 1
ATOM 1685 O O . PRO A 1 227 ? 15.156 -10.867 2.492 1 96 227 PRO A O 1
ATOM 1688 N N . ASN A 1 228 ? 14.188 -11.406 4.422 1 96.94 228 ASN A N 1
ATOM 1689 C CA . ASN A 1 228 ? 12.883 -10.797 4.184 1 96.94 228 ASN A CA 1
ATOM 1690 C C . ASN A 1 228 ? 12.836 -9.352 4.656 1 96.94 228 ASN A C 1
ATOM 1692 O O . ASN A 1 228 ? 12.992 -9.078 5.852 1 96.94 228 ASN A O 1
ATOM 1696 N N . ALA A 1 229 ? 12.594 -8.422 3.748 1 98.31 229 ALA A N 1
ATOM 1697 C CA . ALA A 1 229 ? 12.586 -7 4.078 1 98.31 229 ALA A CA 1
ATOM 1698 C C . ALA A 1 229 ? 11.531 -6.688 5.141 1 98.31 229 ALA A C 1
ATOM 1700 O O . ALA A 1 229 ? 11.734 -5.805 5.977 1 98.31 229 ALA A O 1
ATOM 1701 N N . ILE A 1 230 ? 10.391 -7.379 5.09 1 98.5 230 ILE A N 1
ATOM 1702 C CA . ILE A 1 230 ? 9.312 -7.141 6.047 1 98.5 230 ILE A CA 1
ATOM 1703 C C . ILE A 1 230 ? 9.75 -7.602 7.438 1 98.5 230 ILE A C 1
ATOM 1705 O O . ILE A 1 230 ? 9.508 -6.91 8.43 1 98.5 230 ILE A O 1
ATOM 1709 N N . GLU A 1 231 ? 10.375 -8.75 7.539 1 97.94 231 GLU A N 1
ATOM 1710 C CA . GLU A 1 231 ? 10.875 -9.227 8.828 1 97.94 231 GLU A CA 1
ATOM 1711 C C . GLU A 1 231 ? 11.922 -8.266 9.398 1 97.94 231 GLU A C 1
ATOM 1713 O O . GLU A 1 231 ? 11.906 -7.965 10.594 1 97.94 231 GLU A O 1
ATOM 1718 N N . LYS A 1 232 ? 12.812 -7.812 8.57 1 98.12 232 LYS A N 1
ATOM 1719 C CA . LYS A 1 232 ? 13.82 -6.844 8.984 1 98.12 232 LYS A CA 1
ATOM 1720 C C . LYS A 1 232 ? 13.18 -5.539 9.438 1 98.12 232 LYS A C 1
ATOM 1722 O O . LYS A 1 232 ? 13.562 -4.973 10.461 1 98.12 232 LYS A O 1
ATOM 1727 N N . ALA A 1 233 ? 12.188 -5.051 8.68 1 98.56 233 ALA A N 1
ATOM 1728 C CA . ALA A 1 233 ? 11.453 -3.846 9.047 1 98.56 233 ALA A CA 1
ATOM 1729 C C . ALA A 1 233 ? 10.734 -4.031 10.383 1 98.56 233 ALA A C 1
ATOM 1731 O O . ALA A 1 233 ? 10.68 -3.109 11.203 1 98.56 233 ALA A O 1
ATOM 1732 N N . ALA A 1 234 ? 10.133 -5.223 10.562 1 98.19 234 ALA A N 1
ATOM 1733 C CA . ALA A 1 234 ? 9.477 -5.527 11.828 1 98.19 234 ALA A CA 1
ATOM 1734 C C . ALA A 1 234 ? 10.469 -5.441 12.992 1 98.19 234 ALA A C 1
ATOM 1736 O O . ALA A 1 234 ? 10.125 -4.941 14.062 1 98.19 234 ALA A O 1
ATOM 1737 N N . HIS A 1 235 ? 11.641 -5.934 12.742 1 97.25 235 HIS A N 1
ATOM 1738 C CA . HIS A 1 235 ? 12.695 -5.82 13.734 1 97.25 235 HIS A CA 1
ATOM 1739 C C . HIS A 1 235 ? 12.992 -4.359 14.062 1 97.25 235 HIS A C 1
ATOM 1741 O O . HIS A 1 235 ? 13.125 -3.994 15.234 1 97.25 235 HIS A O 1
ATOM 1747 N N . LEU A 1 236 ? 13.094 -3.547 13.078 1 97.75 236 LEU A N 1
ATOM 1748 C CA . LEU A 1 236 ? 13.352 -2.121 13.242 1 97.75 236 LEU A CA 1
ATOM 1749 C C . LEU A 1 236 ? 12.234 -1.447 14.023 1 97.75 236 LEU A C 1
ATOM 1751 O O . LEU A 1 236 ? 12.492 -0.669 14.945 1 97.75 236 LEU A O 1
ATOM 1755 N N . VAL A 1 237 ? 10.992 -1.725 13.641 1 97.94 237 VAL A N 1
ATOM 1756 C CA . VAL A 1 237 ? 9.82 -1.158 14.297 1 97.94 237 VAL A CA 1
ATOM 1757 C C . VAL A 1 237 ? 9.797 -1.576 15.766 1 97.94 237 VAL A C 1
ATOM 1759 O O . VAL A 1 237 ? 9.523 -0.759 16.641 1 97.94 237 VAL A O 1
ATOM 1762 N N . TRP A 1 238 ? 10.109 -2.789 15.961 1 93.19 238 TRP A N 1
ATOM 1763 C CA . TRP A 1 238 ? 10.148 -3.311 17.328 1 93.19 238 TRP A CA 1
ATOM 1764 C C . TRP A 1 238 ? 11.227 -2.611 18.141 1 93.19 238 TRP A C 1
ATOM 1766 O O . TRP A 1 238 ? 10.992 -2.23 19.297 1 93.19 238 TRP A O 1
ATOM 1776 N N . ALA A 1 239 ? 12.391 -2.445 17.578 1 94.81 239 ALA A N 1
ATOM 1777 C CA . ALA A 1 239 ? 13.492 -1.757 18.25 1 94.81 239 ALA A CA 1
ATOM 1778 C C . ALA A 1 239 ? 13.125 -0.309 18.562 1 94.81 239 ALA A C 1
ATOM 1780 O O . ALA A 1 239 ? 13.438 0.195 19.641 1 94.81 239 ALA A O 1
ATOM 1781 N N . LEU A 1 240 ? 12.492 0.356 17.656 1 96.31 240 LEU A N 1
ATOM 1782 C CA . LEU A 1 240 ? 12.07 1.741 17.844 1 96.31 240 LEU A CA 1
ATOM 1783 C C . LEU A 1 240 ? 11.062 1.857 18.984 1 96.31 240 LEU A C 1
ATOM 1785 O O . LEU A 1 240 ? 11.141 2.775 19.797 1 96.31 240 LEU A O 1
ATOM 1789 N N . ALA A 1 241 ? 10.094 0.946 19.031 1 90.94 241 ALA A N 1
ATOM 1790 C CA . ALA A 1 241 ? 9.031 0.953 20.031 1 90.94 241 ALA A CA 1
ATOM 1791 C C . ALA A 1 241 ? 9.609 0.819 21.438 1 90.94 241 ALA A C 1
ATOM 1793 O O . ALA A 1 241 ? 9.016 1.301 22.406 1 90.94 241 ALA A O 1
ATOM 1794 N N . GLY A 1 242 ? 10.711 0.219 21.516 1 90.25 242 GLY A N 1
ATOM 1795 C CA . GLY A 1 242 ? 11.328 0.007 22.812 1 90.25 242 GLY A CA 1
ATOM 1796 C C . GLY A 1 242 ? 12.172 1.182 23.281 1 90.25 242 GLY A C 1
ATOM 1797 O O . GLY A 1 242 ? 12.664 1.196 24.406 1 90.25 242 GLY A O 1
ATOM 1798 N N . GLN A 1 243 ? 12.289 2.246 22.484 1 92.38 243 GLN A N 1
ATOM 1799 C CA . GLN A 1 243 ? 13.141 3.389 22.812 1 92.38 243 GLN A CA 1
ATOM 1800 C C . GLN A 1 243 ? 12.414 4.375 23.719 1 92.38 243 GLN A C 1
ATOM 1802 O O . GLN A 1 243 ? 11.211 4.609 23.562 1 92.38 243 GLN A O 1
ATOM 1807 N N . SER A 1 244 ? 13.141 4.906 24.688 1 91.81 244 SER A N 1
ATOM 1808 C CA . SER A 1 244 ? 12.703 6.051 25.469 1 91.81 244 SER A CA 1
ATOM 1809 C C . SER A 1 244 ? 13.328 7.348 24.969 1 91.81 244 SER A C 1
ATOM 1811 O O . SER A 1 244 ? 14.547 7.461 24.891 1 91.81 244 SER A O 1
ATOM 1813 N N . LEU A 1 245 ? 12.5 8.312 24.656 1 93.44 245 LEU A N 1
ATOM 1814 C CA . LEU A 1 245 ? 13.008 9.555 24.078 1 93.44 245 LEU A CA 1
ATOM 1815 C C . LEU A 1 245 ? 13.086 10.648 25.141 1 93.44 245 LEU A C 1
ATOM 1817 O O . LEU A 1 245 ? 13.406 11.797 24.828 1 93.44 245 LEU A O 1
ATOM 1821 N N . GLY A 1 246 ? 12.797 10.281 26.297 1 89.44 246 GLY A N 1
ATOM 1822 C CA . GLY A 1 246 ? 12.734 11.266 27.359 1 89.44 246 GLY A CA 1
ATOM 1823 C C . GLY A 1 246 ? 11.32 11.648 27.734 1 89.44 246 GLY A C 1
ATOM 1824 O O . GLY A 1 246 ? 10.359 11.117 27.172 1 89.44 246 GLY A O 1
ATOM 1825 N N . GLY A 1 247 ? 11.133 12.492 28.797 1 85.88 247 GLY A N 1
ATOM 1826 C CA . GLY A 1 247 ? 9.82 12.844 29.297 1 85.88 247 GLY A CA 1
ATOM 1827 C C . GLY A 1 247 ? 9.43 14.281 29.016 1 85.88 247 GLY A C 1
ATOM 1828 O O . GLY A 1 247 ? 10.133 14.984 28.281 1 85.88 247 GLY A O 1
ATOM 1829 N N . PRO A 1 248 ? 8.203 14.648 29.547 1 87.38 248 PRO A N 1
ATOM 1830 C CA . PRO A 1 248 ? 7.734 16.031 29.406 1 87.38 248 PRO A CA 1
ATOM 1831 C C . PRO A 1 248 ? 8.664 17.047 30.094 1 87.38 248 PRO A C 1
ATOM 1833 O O . PRO A 1 248 ? 9.445 16.672 30.969 1 87.38 248 PRO A O 1
ATOM 1836 N N . ASP A 1 249 ? 8.672 18.234 29.531 1 84.5 249 ASP A N 1
ATOM 1837 C CA . ASP A 1 249 ? 9.297 19.344 30.234 1 84.5 249 ASP A CA 1
ATOM 1838 C C . ASP A 1 249 ? 8.328 20.516 30.359 1 84.5 249 ASP A C 1
ATOM 1840 O O . ASP A 1 249 ? 7.176 20.438 29.922 1 84.5 249 ASP A O 1
ATOM 1844 N N . ASP A 1 250 ? 8.773 21.594 31.031 1 86.06 250 ASP A N 1
ATOM 1845 C CA . ASP A 1 250 ? 7.902 22.703 31.375 1 86.06 250 ASP A CA 1
ATOM 1846 C C . ASP A 1 250 ? 7.352 23.391 30.125 1 86.06 250 ASP A C 1
ATOM 1848 O O . ASP A 1 250 ? 6.195 23.812 30.094 1 86.06 250 ASP A O 1
ATOM 1852 N N . ARG A 1 251 ? 8.086 23.438 29.078 1 88.81 251 ARG A N 1
ATOM 1853 C CA . ARG A 1 251 ? 7.676 24.141 27.859 1 88.81 251 ARG A CA 1
ATOM 1854 C C . ARG A 1 251 ? 6.922 23.203 26.922 1 88.81 251 ARG A C 1
ATOM 1856 O O . ARG A 1 251 ? 6.098 23.656 26.125 1 88.81 251 ARG A O 1
ATOM 1863 N N . PHE A 1 252 ? 7.266 21.906 27.094 1 92.75 252 PHE A N 1
ATOM 1864 C CA . PHE A 1 252 ? 6.625 20.891 26.25 1 92.75 252 PHE A CA 1
ATOM 1865 C C . PHE A 1 252 ? 6.062 19.766 27.109 1 92.75 252 PHE A C 1
ATOM 1867 O O . PHE A 1 252 ? 6.637 18.672 27.156 1 92.75 252 PHE A O 1
ATOM 1874 N N . PRO A 1 253 ? 4.918 19.953 27.547 1 89.56 253 PRO A N 1
ATOM 1875 C CA . PRO A 1 253 ? 4.371 19.016 28.547 1 89.56 253 PRO A CA 1
ATOM 1876 C C . PRO A 1 253 ? 4.059 17.641 27.953 1 89.56 253 PRO A C 1
ATOM 1878 O O . PRO A 1 253 ? 3.924 16.672 28.703 1 89.56 253 PRO A O 1
ATOM 1881 N N . MET A 1 254 ? 3.992 17.484 26.703 1 90.69 254 MET A N 1
ATOM 1882 C CA . MET A 1 254 ? 3.672 16.188 26.094 1 90.69 254 MET A CA 1
ATOM 1883 C C . MET A 1 254 ? 4.938 15.398 25.812 1 90.69 254 MET A C 1
ATOM 1885 O O . MET A 1 254 ? 4.875 14.188 25.562 1 90.69 254 MET A O 1
ATOM 1889 N N . GLY A 1 255 ? 6.133 16.078 25.859 1 92.94 255 GLY A N 1
ATOM 1890 C CA . GLY A 1 255 ? 7.402 15.414 25.625 1 92.94 255 GLY A CA 1
ATOM 1891 C C . GLY A 1 255 ? 7.57 14.93 24.188 1 92.94 255 GLY A C 1
ATOM 1892 O O . GLY A 1 255 ? 6.664 15.078 23.375 1 92.94 255 GLY A O 1
ATOM 1893 N N . PRO A 1 256 ? 8.766 14.336 23.906 1 94.94 256 PRO A N 1
ATOM 1894 C CA . PRO A 1 256 ? 9 13.758 22.578 1 94.94 256 PRO A CA 1
ATOM 1895 C C . PRO A 1 256 ? 8.289 12.43 22.375 1 94.94 256 PRO A C 1
ATOM 1897 O O . PRO A 1 256 ? 7.934 11.758 23.344 1 94.94 256 PRO A O 1
ATOM 1900 N N . ARG A 1 257 ? 8.062 12.078 21.125 1 94.44 257 ARG A N 1
ATOM 1901 C CA . ARG A 1 257 ? 7.371 10.836 20.812 1 94.44 257 ARG A CA 1
ATOM 1902 C C . ARG A 1 257 ? 7.691 10.367 19.406 1 94.44 257 ARG A C 1
ATOM 1904 O O . ARG A 1 257 ? 7.727 11.172 18.469 1 94.44 257 ARG A O 1
ATOM 1911 N N . ALA A 1 258 ? 8 9.094 19.281 1 96.12 258 ALA A N 1
ATOM 1912 C CA . ALA A 1 258 ? 8.156 8.469 17.969 1 96.12 258 ALA A CA 1
ATOM 1913 C C . ALA A 1 258 ? 6.953 7.59 17.641 1 96.12 258 ALA A C 1
ATOM 1915 O O . ALA A 1 258 ? 6.52 6.785 18.469 1 96.12 258 ALA A O 1
ATOM 1916 N N . THR A 1 259 ? 6.34 7.824 16.516 1 96.19 259 THR A N 1
ATOM 1917 C CA . THR A 1 259 ? 5.18 7.055 16.078 1 96.19 259 THR A CA 1
ATOM 1918 C C . THR A 1 259 ? 5.391 6.496 14.68 1 96.19 259 THR A C 1
ATOM 1920 O O . THR A 1 259 ? 5.723 7.238 13.75 1 96.19 259 THR A O 1
ATOM 1923 N N . VAL A 1 260 ? 5.262 5.164 14.516 1 97.94 260 VAL A N 1
ATOM 1924 C CA . VAL A 1 260 ? 5.219 4.57 13.18 1 97.94 260 VAL A CA 1
ATOM 1925 C C . VAL A 1 260 ? 3.85 4.809 12.555 1 97.94 260 VAL A C 1
ATOM 1927 O O . VAL A 1 260 ? 2.824 4.414 13.109 1 97.94 260 VAL A O 1
ATOM 1930 N N . THR A 1 261 ? 3.838 5.43 11.359 1 97.06 261 THR A N 1
ATOM 1931 C CA . THR A 1 261 ? 2.555 5.898 10.852 1 97.06 261 THR A CA 1
ATOM 1932 C C . THR A 1 261 ? 2.162 5.141 9.586 1 97.06 261 THR A C 1
ATOM 1934 O O . THR A 1 261 ? 1 5.16 9.18 1 97.06 261 THR A O 1
ATOM 1937 N N . ALA A 1 262 ? 3.129 4.453 8.945 1 98 262 ALA A N 1
ATOM 1938 C CA . ALA A 1 262 ? 2.812 3.666 7.758 1 98 262 ALA A CA 1
ATOM 1939 C C . ALA A 1 262 ? 3.863 2.586 7.52 1 98 262 ALA A C 1
ATOM 1941 O O . ALA A 1 262 ? 5.02 2.738 7.918 1 98 262 ALA A O 1
ATOM 1942 N N . VAL A 1 263 ? 3.471 1.521 6.883 1 98.56 263 VAL A N 1
ATOM 1943 C CA . VAL A 1 263 ? 4.363 0.455 6.438 1 98.56 263 VAL A CA 1
ATOM 1944 C C . VAL A 1 263 ? 3.836 -0.148 5.137 1 98.56 263 VAL A C 1
ATOM 1946 O O . VAL A 1 263 ? 2.625 -0.295 4.957 1 98.56 263 VAL A O 1
ATOM 1949 N N . ASN A 1 264 ? 4.711 -0.361 4.242 1 98.38 264 ASN A N 1
ATOM 1950 C CA . ASN A 1 264 ? 4.359 -0.975 2.967 1 98.38 264 ASN A CA 1
ATOM 1951 C C . ASN A 1 264 ? 5.488 -1.854 2.438 1 98.38 264 ASN A C 1
ATOM 1953 O O . ASN A 1 264 ? 6.609 -1.381 2.246 1 98.38 264 ASN A O 1
ATOM 1957 N N . GLY A 1 265 ? 5.191 -3.096 2.256 1 97.69 265 GLY A N 1
ATOM 1958 C CA . GLY A 1 265 ? 6.172 -4.016 1.698 1 97.69 265 GLY A CA 1
ATOM 1959 C C . GLY A 1 265 ? 5.543 -5.234 1.05 1 97.69 265 GLY A C 1
ATOM 1960 O O . GLY A 1 265 ? 4.605 -5.82 1.595 1 97.69 265 GLY A O 1
ATOM 1961 N N . GLY A 1 266 ? 6.02 -5.547 -0.153 1 93.94 266 GLY A N 1
ATOM 1962 C CA . GLY A 1 266 ? 5.59 -6.762 -0.83 1 93.94 266 GLY A CA 1
ATOM 1963 C C . GLY A 1 266 ? 4.203 -6.648 -1.436 1 93.94 266 GLY A C 1
ATOM 1964 O O . GLY A 1 266 ? 3.508 -5.652 -1.223 1 93.94 266 GLY A O 1
ATOM 1965 N N . GLN A 1 267 ? 3.906 -7.602 -2.262 1 89.81 267 GLN A N 1
ATOM 1966 C CA . GLN A 1 267 ? 2.6 -7.777 -2.887 1 89.81 267 GLN A CA 1
ATOM 1967 C C . GLN A 1 267 ? 2.305 -9.258 -3.131 1 89.81 267 GLN A C 1
ATOM 1969 O O . GLN A 1 267 ? 3.219 -10.047 -3.369 1 89.81 267 GLN A O 1
ATOM 1974 N N . GLY A 1 268 ? 1.06 -9.633 -3.01 1 89.31 268 GLY A N 1
ATOM 1975 C CA . GLY A 1 268 ? 0.664 -11 -3.297 1 89.31 268 GLY A CA 1
ATOM 1976 C C . GLY A 1 268 ? 1.229 -12.008 -2.311 1 89.31 268 GLY A C 1
ATOM 1977 O O . GLY A 1 268 ? 1.351 -11.711 -1.118 1 89.31 268 GLY A O 1
ATOM 1978 N N . TYR A 1 269 ? 1.48 -13.297 -2.764 1 92.06 269 TYR A N 1
ATOM 1979 C CA . TYR A 1 269 ? 1.839 -14.352 -1.818 1 92.06 269 TYR A CA 1
ATOM 1980 C C . TYR A 1 269 ? 3.059 -15.125 -2.303 1 92.06 269 TYR A C 1
ATOM 1982 O O . TYR A 1 269 ? 3.574 -15.992 -1.591 1 92.06 269 TYR A O 1
ATOM 1990 N N . SER A 1 270 ? 3.66 -14.82 -3.486 1 86.19 270 SER A N 1
ATOM 1991 C CA . SER A 1 270 ? 4.559 -15.781 -4.117 1 86.19 270 SER A CA 1
ATOM 1992 C C . SER A 1 270 ? 6.012 -15.336 -4.016 1 86.19 270 SER A C 1
ATOM 1994 O O . SER A 1 270 ? 6.922 -16.078 -4.375 1 86.19 270 SER A O 1
ATOM 1996 N N . THR A 1 271 ? 6.238 -14.156 -3.42 1 88.94 271 THR A N 1
ATOM 1997 C CA . THR A 1 271 ? 7.602 -13.633 -3.439 1 88.94 271 THR A CA 1
ATOM 1998 C C . THR A 1 271 ? 8 -13.109 -2.064 1 88.94 271 THR A C 1
ATOM 2000 O O . THR A 1 271 ? 7.199 -12.469 -1.383 1 88.94 271 THR A O 1
ATOM 2003 N N . THR A 1 272 ? 9.211 -13.391 -1.674 1 93.19 272 THR A N 1
ATOM 2004 C CA . THR A 1 272 ? 9.82 -12.711 -0.535 1 93.19 272 THR A CA 1
ATOM 2005 C C . THR A 1 272 ? 10.164 -11.266 -0.886 1 93.19 272 THR A C 1
ATOM 2007 O O . THR A 1 272 ? 10.883 -11.008 -1.858 1 93.19 272 THR A O 1
ATOM 2010 N N . PRO A 1 273 ? 9.672 -10.344 -0.099 1 94.38 273 PRO A N 1
ATOM 2011 C CA . PRO A 1 273 ? 9.883 -8.945 -0.474 1 94.38 273 PRO A CA 1
ATOM 2012 C C . PRO A 1 273 ? 11.328 -8.492 -0.263 1 94.38 273 PRO A C 1
ATOM 2014 O O . PRO A 1 273 ? 11.969 -8.906 0.707 1 94.38 273 PRO A O 1
ATOM 2017 N N . ASP A 1 274 ? 11.82 -7.656 -1.213 1 96.69 274 ASP A N 1
ATOM 2018 C CA . ASP A 1 274 ? 13.188 -7.164 -1.131 1 96.69 274 ASP A CA 1
ATOM 2019 C C . ASP A 1 274 ? 13.227 -5.707 -0.668 1 96.69 274 ASP A C 1
ATOM 2021 O O . ASP A 1 274 ? 14.297 -5.129 -0.507 1 96.69 274 ASP A O 1
ATOM 2025 N N . LEU A 1 275 ? 12.047 -5.133 -0.45 1 98.06 275 LEU A N 1
ATOM 2026 C CA . LEU A 1 275 ? 11.945 -3.76 0.029 1 98.06 275 LEU A CA 1
ATOM 2027 C C . LEU A 1 275 ? 10.719 -3.582 0.912 1 98.06 275 LEU A C 1
ATOM 2029 O O . LEU A 1 275 ? 9.641 -4.086 0.591 1 98.06 275 LEU A O 1
ATOM 2033 N N . CYS A 1 276 ? 10.836 -2.941 1.996 1 98.44 276 CYS A N 1
ATOM 2034 C CA . CYS A 1 276 ? 9.766 -2.518 2.889 1 98.44 276 CYS A CA 1
ATOM 2035 C C . CYS A 1 276 ? 9.984 -1.088 3.371 1 98.44 276 CYS A C 1
ATOM 2037 O O . CYS A 1 276 ? 11.07 -0.751 3.844 1 98.44 276 CYS A O 1
ATOM 2039 N N . THR A 1 277 ? 9.008 -0.267 3.227 1 98.69 277 THR A N 1
ATOM 2040 C CA . THR A 1 277 ? 9.133 1.121 3.656 1 98.69 277 THR A CA 1
ATOM 2041 C C . THR A 1 277 ? 8.367 1.36 4.953 1 98.69 277 THR A C 1
ATOM 2043 O O . THR A 1 277 ? 7.293 0.793 5.156 1 98.69 277 THR A O 1
ATOM 2046 N N . VAL A 1 278 ? 8.922 2.186 5.805 1 98.69 278 VAL A N 1
ATOM 2047 C CA . VAL A 1 278 ? 8.328 2.531 7.094 1 98.69 278 VAL A CA 1
ATOM 2048 C C . VAL A 1 278 ? 8.352 4.047 7.285 1 98.69 278 VAL A C 1
ATOM 2050 O O . VAL A 1 278 ? 9.406 4.68 7.176 1 98.69 278 VAL A O 1
ATOM 2053 N N . ASN A 1 279 ? 7.199 4.629 7.504 1 98.38 279 ASN A N 1
ATOM 2054 C CA . ASN A 1 279 ? 7.109 6.043 7.852 1 98.38 279 ASN A CA 1
ATOM 2055 C C . ASN A 1 279 ? 7.137 6.25 9.359 1 98.38 279 ASN A C 1
ATOM 2057 O O . ASN A 1 279 ? 6.434 5.559 10.102 1 98.38 279 ASN A O 1
ATOM 2061 N N . ILE A 1 280 ? 7.898 7.203 9.789 1 98.12 280 ILE A N 1
ATOM 2062 C CA . ILE A 1 280 ? 8.023 7.527 11.211 1 98.12 280 ILE A CA 1
ATOM 2063 C C . ILE A 1 280 ? 7.82 9.023 11.422 1 98.12 280 ILE A C 1
ATOM 2065 O O . ILE A 1 280 ? 8.391 9.844 10.688 1 98.12 280 ILE A O 1
ATOM 2069 N N . ASP A 1 281 ? 6.98 9.328 12.352 1 96.56 281 ASP A N 1
ATOM 2070 C CA . ASP A 1 281 ? 6.781 10.688 12.836 1 96.56 281 ASP A CA 1
ATOM 2071 C C . ASP A 1 281 ? 7.379 10.867 14.234 1 96.56 281 ASP A C 1
ATOM 2073 O O . ASP A 1 281 ? 6.938 10.227 15.188 1 96.56 281 ASP A O 1
ATOM 2077 N N . ILE A 1 282 ? 8.367 11.727 14.367 1 96.88 282 ILE A N 1
ATOM 2078 C CA . ILE A 1 282 ? 8.961 11.984 15.672 1 96.88 282 ILE A CA 1
ATOM 2079 C C . ILE A 1 282 ? 8.68 13.422 16.094 1 96.88 282 ILE A C 1
ATOM 2081 O O . ILE A 1 282 ? 9.094 14.367 15.414 1 96.88 282 ILE A O 1
ATOM 2085 N N . ARG A 1 283 ? 7.957 13.547 17.156 1 96.25 283 ARG A N 1
ATOM 2086 C CA . ARG A 1 283 ? 7.773 14.852 17.766 1 96.25 283 ARG A CA 1
ATOM 2087 C C . ARG A 1 283 ? 8.977 15.227 18.625 1 96.25 283 ARG A C 1
ATOM 2089 O O . ARG A 1 283 ? 9.383 14.469 19.5 1 96.25 283 ARG A O 1
ATOM 2096 N N . THR A 1 284 ? 9.516 16.438 18.359 1 96.38 284 THR A N 1
ATOM 2097 C CA . THR A 1 284 ? 10.734 16.859 19.047 1 96.38 284 THR A CA 1
ATOM 2098 C C . THR A 1 284 ? 10.43 17.984 20.047 1 96.38 284 THR A C 1
ATOM 2100 O O . THR A 1 284 ? 9.367 18.609 19.969 1 96.38 284 THR A O 1
ATOM 2103 N N . THR A 1 285 ? 11.281 18.109 20.984 1 95.94 285 THR A N 1
ATOM 2104 C CA . THR A 1 285 ? 11.273 19.156 22 1 95.94 285 THR A CA 1
ATOM 2105 C C . THR A 1 285 ? 12.641 19.828 22.094 1 95.94 285 THR A C 1
ATOM 2107 O O . THR A 1 285 ? 13.531 19.547 21.281 1 95.94 285 THR A O 1
ATOM 2110 N N . THR A 1 286 ? 12.75 20.734 23.047 1 92.19 286 THR A N 1
ATOM 2111 C CA . THR A 1 286 ? 14.031 21.406 23.234 1 92.19 286 THR A CA 1
ATOM 2112 C C . THR A 1 286 ? 15.078 20.422 23.766 1 92.19 286 THR A C 1
ATOM 2114 O O . THR A 1 286 ? 16.266 20.531 23.453 1 92.19 286 THR A O 1
ATOM 2117 N N . LYS A 1 287 ? 14.672 19.406 24.484 1 94 287 LYS A N 1
ATOM 2118 C CA . LYS A 1 287 ? 15.578 18.438 25.109 1 94 287 LYS A CA 1
ATOM 2119 C C . LYS A 1 287 ? 15.898 17.297 24.156 1 94 287 LYS A C 1
ATOM 2121 O O . LYS A 1 287 ? 16.938 16.641 24.281 1 94 287 LYS A O 1
ATOM 2126 N N . PHE A 1 288 ? 15.047 17 23.297 1 96.25 288 PHE A N 1
ATOM 2127 C CA . PHE A 1 288 ? 15.18 16.016 22.234 1 96.25 288 PHE A CA 1
ATOM 2128 C C . PHE A 1 288 ? 14.883 16.625 20.875 1 96.25 288 PHE A C 1
ATOM 2130 O O . PHE A 1 288 ? 13.734 16.609 20.422 1 96.25 288 PHE A O 1
ATOM 2137 N N . GLY A 1 289 ? 15.953 17.125 20.25 1 95.44 289 GLY A N 1
ATOM 2138 C CA . GLY A 1 289 ? 15.773 17.906 19.047 1 95.44 289 GLY A CA 1
ATOM 2139 C C . GLY A 1 289 ? 15.945 17.094 17.766 1 95.44 289 GLY A C 1
ATOM 2140 O O . GLY A 1 289 ? 15.922 15.867 17.797 1 95.44 289 GLY A O 1
ATOM 2141 N N . ASP A 1 290 ? 16.047 17.797 16.703 1 96.62 290 ASP A N 1
ATOM 2142 C CA . ASP A 1 290 ? 16.156 17.219 15.375 1 96.62 290 ASP A CA 1
ATOM 2143 C C . ASP A 1 290 ? 17.391 16.328 15.258 1 96.62 290 ASP A C 1
ATOM 2145 O O . ASP A 1 290 ? 17.344 15.25 14.672 1 96.62 290 ASP A O 1
ATOM 2149 N N . ARG A 1 291 ? 18.484 16.812 15.773 1 97.19 291 ARG A N 1
ATOM 2150 C CA . ARG A 1 291 ? 19.734 16.047 15.734 1 97.19 291 ARG A CA 1
ATOM 2151 C C . ARG A 1 291 ? 19.578 14.727 16.5 1 97.19 291 ARG A C 1
ATOM 2153 O O . ARG A 1 291 ? 20.062 13.688 16.047 1 97.19 291 ARG A O 1
ATOM 2160 N N . ASP A 1 292 ? 18.922 14.766 17.625 1 97.5 292 ASP A N 1
ATOM 2161 C CA . ASP A 1 292 ? 18.672 13.555 18.406 1 97.5 292 ASP A CA 1
ATOM 2162 C C . ASP A 1 292 ? 17.828 12.547 17.625 1 97.5 292 ASP A C 1
ATOM 2164 O O . ASP A 1 292 ? 18.125 11.352 17.625 1 97.5 292 ASP A O 1
ATOM 2168 N N . ALA A 1 293 ? 16.781 13.047 17.016 1 97.94 293 ALA A N 1
ATOM 2169 C CA . ALA A 1 293 ? 15.922 12.195 16.203 1 97.94 293 ALA A CA 1
ATOM 2170 C C . ALA A 1 293 ? 16.703 11.539 15.07 1 97.94 293 ALA A C 1
ATOM 2172 O O . ALA A 1 293 ? 16.562 10.344 14.828 1 97.94 293 ALA A O 1
ATOM 2173 N N . HIS A 1 294 ? 17.5 12.344 14.422 1 98 294 HIS A N 1
ATOM 2174 C CA . HIS A 1 294 ? 18.344 11.867 13.328 1 98 294 HIS A CA 1
ATOM 2175 C C . HIS A 1 294 ? 19.281 10.758 13.805 1 98 294 HIS A C 1
ATOM 2177 O O . HIS A 1 294 ? 19.344 9.695 13.188 1 98 294 HIS A O 1
ATOM 2183 N N . LEU A 1 295 ? 20 10.977 14.875 1 98.06 295 LEU A N 1
ATOM 2184 C CA . LEU A 1 295 ? 20.953 10.016 15.414 1 98.06 295 LEU A CA 1
ATOM 2185 C C . LEU A 1 295 ? 20.234 8.742 15.859 1 98.06 295 LEU A C 1
ATOM 2187 O O . LEU A 1 295 ? 20.75 7.637 15.641 1 98.06 295 LEU A O 1
ATOM 2191 N N . LEU A 1 296 ? 19.094 8.914 16.453 1 97.81 296 LEU A N 1
ATOM 2192 C CA . LEU A 1 296 ? 18.312 7.766 16.906 1 97.81 296 LEU A CA 1
ATOM 2193 C C . LEU A 1 296 ? 18.016 6.832 15.742 1 97.81 296 LEU A C 1
ATOM 2195 O O . LEU A 1 296 ? 18.266 5.629 15.82 1 97.81 296 LEU A O 1
ATOM 2199 N N . LEU A 1 297 ? 17.453 7.379 14.641 1 98.38 297 LEU A N 1
ATOM 2200 C CA . LEU A 1 297 ? 17.047 6.57 13.5 1 98.38 297 LEU A CA 1
ATOM 2201 C C . LEU A 1 297 ? 18.25 5.902 12.852 1 98.38 297 LEU A C 1
ATOM 2203 O O . LEU A 1 297 ? 18.203 4.723 12.492 1 98.38 297 LEU A O 1
ATOM 2207 N N . HIS A 1 298 ? 19.328 6.641 12.742 1 98.44 298 HIS A N 1
ATOM 2208 C CA . HIS A 1 298 ? 20.516 6.102 12.078 1 98.44 298 HIS A CA 1
ATOM 2209 C C . HIS A 1 298 ? 21.172 5.02 12.93 1 98.44 298 HIS A C 1
ATOM 2211 O O . HIS A 1 298 ? 21.625 4 12.398 1 98.44 298 HIS A O 1
ATOM 2217 N N . GLN A 1 299 ? 21.25 5.215 14.195 1 98.19 299 GLN A N 1
ATOM 2218 C CA . GLN A 1 299 ? 21.844 4.223 15.086 1 98.19 299 GLN A CA 1
ATOM 2219 C C . GLN A 1 299 ? 21 2.947 15.117 1 98.19 299 GLN A C 1
ATOM 2221 O O . GLN A 1 299 ? 21.547 1.84 15.086 1 98.19 299 GLN A O 1
ATOM 2226 N N . LEU A 1 300 ? 19.719 3.127 15.211 1 97.88 300 LEU A N 1
ATOM 2227 C CA . LEU A 1 300 ? 18.828 1.973 15.211 1 97.88 300 LEU A CA 1
ATOM 2228 C C . LEU A 1 300 ? 18.938 1.193 13.906 1 97.88 300 LEU A C 1
ATOM 2230 O O . LEU A 1 300 ? 19.016 -0.037 13.922 1 97.88 300 LEU A O 1
ATOM 2234 N N . ALA A 1 301 ? 18.891 1.942 12.773 1 98.31 301 ALA A N 1
ATOM 2235 C CA . ALA A 1 301 ? 19.016 1.304 11.469 1 98.31 301 ALA A CA 1
ATOM 2236 C C . ALA A 1 301 ? 20.344 0.538 11.359 1 98.31 301 ALA A C 1
ATOM 2238 O O . ALA A 1 301 ? 20.359 -0.608 10.906 1 98.31 301 ALA A O 1
ATOM 2239 N N . ALA A 1 302 ? 21.391 1.172 11.789 1 98.19 302 ALA A N 1
ATOM 2240 C CA . ALA A 1 302 ? 22.703 0.54 11.734 1 98.19 302 ALA A CA 1
ATOM 2241 C C . ALA A 1 302 ? 22.75 -0.723 12.594 1 98.19 302 ALA A C 1
ATOM 2243 O O . ALA A 1 302 ? 23.312 -1.739 12.188 1 98.19 302 ALA A O 1
ATOM 2244 N N . HIS A 1 303 ? 22.219 -0.639 13.711 1 98.06 303 HIS A N 1
ATOM 2245 C CA . HIS A 1 303 ? 22.172 -1.783 14.617 1 98.06 303 HIS A CA 1
ATOM 2246 C C . HIS A 1 303 ? 21.406 -2.947 13.992 1 98.06 303 HIS A C 1
ATOM 2248 O O . HIS A 1 303 ? 21.906 -4.074 13.953 1 98.06 303 HIS A O 1
ATOM 2254 N N . VAL A 1 304 ? 20.234 -2.707 13.492 1 97.88 304 VAL A N 1
ATOM 2255 C CA . VAL A 1 304 ? 19.422 -3.758 12.883 1 97.88 304 VAL A CA 1
ATOM 2256 C C . VAL A 1 304 ? 20.109 -4.297 11.641 1 97.88 304 VAL A C 1
ATOM 2258 O O . VAL A 1 304 ? 20.172 -5.512 11.43 1 97.88 304 VAL A O 1
ATOM 2261 N N . ASP A 1 305 ? 20.656 -3.389 10.812 1 98.06 305 ASP A N 1
ATOM 2262 C CA . ASP A 1 305 ? 21.375 -3.799 9.609 1 98.06 305 ASP A CA 1
ATOM 2263 C C . ASP A 1 305 ? 22.516 -4.758 9.945 1 98.06 305 ASP A C 1
ATOM 2265 O O . ASP A 1 305 ? 22.781 -5.703 9.203 1 98.06 305 ASP A O 1
ATOM 2269 N N . SER A 1 306 ? 23.188 -4.531 11.031 1 98.25 306 SER A N 1
ATOM 2270 C CA . SER A 1 306 ? 24.312 -5.367 11.422 1 98.25 306 SER A CA 1
ATOM 2271 C C . SER A 1 306 ? 23.875 -6.797 11.711 1 98.25 306 SER A C 1
ATOM 2273 O O . SER A 1 306 ? 24.672 -7.734 11.594 1 98.25 306 SER A O 1
ATOM 2275 N N . GLU A 1 307 ? 22.656 -7.012 12.031 1 97 307 GLU A N 1
ATOM 2276 C CA . GLU A 1 307 ? 22.109 -8.336 12.328 1 97 307 GLU A CA 1
ATOM 2277 C C . GLU A 1 307 ? 21.594 -9.008 11.062 1 97 307 GLU A C 1
ATOM 2279 O O . GLU A 1 307 ? 21.156 -10.164 11.102 1 97 307 GLU A O 1
ATOM 2284 N N . TRP A 1 308 ? 21.578 -8.273 10.023 1 96.44 308 TRP A N 1
ATOM 2285 C CA . TRP A 1 308 ? 21.141 -8.773 8.719 1 96.44 308 TRP A CA 1
ATOM 2286 C C . TRP A 1 308 ? 22.219 -8.547 7.664 1 96.44 308 TRP A C 1
ATOM 2288 O O . TRP A 1 308 ? 22.016 -7.801 6.703 1 96.44 308 TRP A O 1
ATOM 2298 N N . PRO A 1 309 ? 23.297 -9.203 7.699 1 95.38 309 PRO A N 1
ATOM 2299 C CA . PRO A 1 309 ? 24.484 -8.891 6.902 1 95.38 309 PRO A CA 1
ATOM 2300 C C . PRO A 1 309 ? 24.281 -9.172 5.414 1 95.38 309 PRO A C 1
ATOM 2302 O O . PRO A 1 309 ? 25.016 -8.633 4.578 1 95.38 309 PRO A O 1
ATOM 2305 N N . ASP A 1 310 ? 23.375 -9.938 4.992 1 95.5 310 ASP A N 1
ATOM 2306 C CA . ASP A 1 310 ? 23.188 -10.297 3.59 1 95.5 310 ASP A CA 1
ATOM 2307 C C . ASP A 1 310 ? 22.203 -9.352 2.906 1 95.5 310 ASP A C 1
ATOM 2309 O O . ASP A 1 310 ? 21.688 -9.648 1.825 1 95.5 310 ASP A O 1
ATOM 2313 N N . THR A 1 311 ? 21.875 -8.227 3.539 1 97.25 311 THR A N 1
ATOM 2314 C CA . THR A 1 311 ? 20.953 -7.242 2.967 1 97.25 311 THR A CA 1
ATOM 2315 C C . THR A 1 311 ? 21.656 -5.895 2.793 1 97.25 311 THR A C 1
ATOM 2317 O O . THR A 1 311 ? 22.672 -5.633 3.43 1 97.25 311 THR A O 1
ATOM 2320 N N . GLY A 1 312 ? 21.188 -5.102 1.825 1 97.06 312 GLY A N 1
ATOM 2321 C CA . GLY A 1 312 ? 21.641 -3.719 1.738 1 97.06 312 GLY A CA 1
ATOM 2322 C C . GLY A 1 312 ? 21.281 -2.902 2.969 1 97.06 312 GLY A C 1
ATOM 2323 O O . GLY A 1 312 ? 20.391 -3.27 3.73 1 97.06 312 GLY A O 1
ATOM 2324 N N . PRO A 1 313 ? 21.984 -1.815 3.17 1 97.94 313 PRO A N 1
ATOM 2325 C CA . PRO A 1 313 ? 21.688 -0.958 4.32 1 97.94 313 PRO A CA 1
ATOM 2326 C C . PRO A 1 313 ? 20.328 -0.266 4.199 1 97.94 313 PRO A C 1
ATOM 2328 O O . PRO A 1 313 ? 19.875 0.018 3.092 1 97.94 313 PRO A O 1
ATOM 2331 N N . THR A 1 314 ? 19.719 -0.07 5.359 1 98.5 314 THR A N 1
ATOM 2332 C CA . THR A 1 314 ? 18.516 0.751 5.41 1 98.5 314 THR A CA 1
ATOM 2333 C C . THR A 1 314 ? 18.828 2.189 5 1 98.5 314 THR A C 1
ATOM 2335 O O . THR A 1 314 ? 19.781 2.787 5.484 1 98.5 314 THR A O 1
ATOM 2338 N N . VAL A 1 315 ? 18 2.705 4.059 1 98.69 315 VAL A N 1
ATOM 2339 C CA . VAL A 1 315 ? 18.141 4.094 3.627 1 98.69 315 VAL A CA 1
ATOM 2340 C C . VAL A 1 315 ? 17.109 4.965 4.328 1 98.69 315 VAL A C 1
ATOM 2342 O O . VAL A 1 315 ? 15.914 4.652 4.312 1 98.69 315 VAL A O 1
ATOM 2345 N N . ILE A 1 316 ? 17.594 6.035 4.926 1 98.5 316 ILE A N 1
ATOM 2346 C CA . ILE A 1 316 ? 16.719 6.945 5.66 1 98.5 316 ILE A CA 1
ATOM 2347 C C . ILE A 1 316 ? 16.516 8.227 4.855 1 98.5 316 ILE A C 1
ATOM 2349 O O . ILE A 1 316 ? 17.469 8.945 4.562 1 98.5 316 ILE A O 1
ATOM 2353 N N . GLU A 1 317 ? 15.297 8.461 4.457 1 98.25 317 GLU A N 1
ATOM 2354 C CA . GLU A 1 317 ? 14.898 9.68 3.764 1 98.25 317 GLU A CA 1
ATOM 2355 C C . GLU A 1 317 ? 14.188 10.641 4.707 1 98.25 317 GLU A C 1
ATOM 2357 O O . GLU A 1 317 ? 13.078 10.359 5.172 1 98.25 317 GLU A O 1
ATOM 2362 N N . THR A 1 318 ? 14.766 11.758 5.02 1 96.81 318 THR A N 1
ATOM 2363 C CA . THR A 1 318 ? 14.102 12.781 5.824 1 96.81 318 THR A CA 1
ATOM 2364 C C . THR A 1 318 ? 13.086 13.547 4.988 1 96.81 318 THR A C 1
ATOM 2366 O O . THR A 1 318 ? 13.414 14.07 3.924 1 96.81 318 THR A O 1
ATOM 2369 N N . VAL A 1 319 ? 11.898 13.641 5.473 1 94.25 319 VAL A N 1
ATOM 2370 C CA . VAL A 1 319 ? 10.797 14.18 4.684 1 94.25 319 VAL A CA 1
ATOM 2371 C C . VAL A 1 319 ? 10.43 15.57 5.195 1 94.25 319 VAL A C 1
ATOM 2373 O O . VAL A 1 319 ? 10.109 16.453 4.406 1 94.25 319 VAL A O 1
ATOM 2376 N N . THR A 1 320 ? 10.383 15.789 6.488 1 93.5 320 THR A N 1
ATOM 2377 C CA . THR A 1 320 ? 10 17.047 7.121 1 93.5 320 THR A CA 1
ATOM 2378 C C . THR A 1 320 ? 10.812 17.281 8.398 1 93.5 320 THR A C 1
ATOM 2380 O O . THR A 1 320 ? 11.023 16.344 9.172 1 93.5 320 THR A O 1
ATOM 2383 N N . ARG A 1 321 ? 11.328 18.438 8.578 1 95.56 321 ARG A N 1
ATOM 2384 C CA . ARG A 1 321 ? 12.023 18.875 9.781 1 95.56 321 ARG A CA 1
ATOM 2385 C C . ARG A 1 321 ? 11.602 20.281 10.18 1 95.56 321 ARG A C 1
ATOM 2387 O O . ARG A 1 321 ? 11.914 21.25 9.492 1 95.56 321 ARG A O 1
ATOM 2394 N N . TRP A 1 322 ? 10.867 20.438 11.18 1 96.19 322 TRP A N 1
ATOM 2395 C CA . TRP A 1 322 ? 10.516 21.719 11.773 1 96.19 322 TRP A CA 1
ATOM 2396 C C . TRP A 1 322 ? 10.883 21.766 13.25 1 96.19 322 TRP A C 1
ATOM 2398 O O . TRP A 1 322 ? 10.664 20.797 13.977 1 96.19 322 TRP A O 1
ATOM 2408 N N . PRO A 1 323 ? 11.445 22.781 13.727 1 96.94 323 PRO A N 1
ATOM 2409 C CA . PRO A 1 323 ? 11.875 22.875 15.125 1 96.94 323 PRO A CA 1
ATOM 2410 C C . PRO A 1 323 ? 10.703 23.047 16.094 1 96.94 323 PRO A C 1
ATOM 2412 O O . PRO A 1 323 ? 9.656 23.562 15.703 1 96.94 323 PRO A O 1
ATOM 2415 N N . PRO A 1 324 ? 10.93 22.547 17.312 1 96.5 324 PRO A N 1
ATOM 2416 C CA . PRO A 1 324 ? 10.008 23 18.359 1 96.5 324 PRO A CA 1
ATOM 2417 C C . PRO A 1 324 ? 10.125 24.5 18.625 1 96.5 324 PRO A C 1
ATOM 2419 O O . PRO A 1 324 ? 11.164 25.109 18.359 1 96.5 324 PRO A O 1
ATOM 2422 N N . TYR A 1 325 ? 9.031 25.109 19.047 1 95.75 325 TYR A N 1
ATOM 2423 C CA . TYR A 1 325 ? 9.078 26.516 19.422 1 95.75 325 TYR A CA 1
ATOM 2424 C C . TYR A 1 325 ? 8.07 26.828 20.516 1 95.75 325 TYR A C 1
ATOM 2426 O O . TYR A 1 325 ? 7.062 26.125 20.656 1 95.75 325 TYR A O 1
ATOM 2434 N N . ALA A 1 326 ? 8.398 27.75 21.328 1 95.19 326 ALA A N 1
ATOM 2435 C CA . ALA A 1 326 ? 7.535 28.281 22.391 1 95.19 326 ALA A CA 1
ATOM 2436 C C . ALA A 1 326 ? 7.879 29.734 22.688 1 95.19 326 ALA A C 1
ATOM 2438 O O . ALA A 1 326 ? 8.945 30.016 23.25 1 95.19 326 ALA A O 1
ATOM 2439 N N . LEU A 1 327 ? 6.98 30.578 22.281 1 95.38 327 LEU A N 1
ATOM 2440 C CA . LEU A 1 327 ? 7.191 31.984 22.594 1 95.38 327 LEU A CA 1
ATOM 2441 C C . LEU A 1 327 ? 7.074 32.219 24.094 1 95.38 327 LEU A C 1
ATOM 2443 O O . LEU A 1 327 ? 6.27 31.594 24.781 1 95.38 327 LEU A O 1
ATOM 2447 N N . THR A 1 328 ? 7.867 33.094 24.562 1 90.56 328 THR A N 1
ATOM 2448 C CA . THR A 1 328 ? 7.859 33.406 25.984 1 90.56 328 THR A CA 1
ATOM 2449 C C . THR A 1 328 ? 6.676 34.312 26.344 1 90.56 328 THR A C 1
ATOM 2451 O O . THR A 1 328 ? 6.07 34.906 25.453 1 90.56 328 THR A O 1
ATOM 2454 N N . ASP A 1 329 ? 6.441 34.375 27.594 1 83.06 329 ASP A N 1
ATOM 2455 C CA . ASP A 1 329 ? 5.32 35.156 28.094 1 83.06 329 ASP A CA 1
ATOM 2456 C C . ASP A 1 329 ? 5.508 36.656 27.797 1 83.06 329 ASP A C 1
ATOM 2458 O O . ASP A 1 329 ? 4.535 37.375 27.641 1 83.06 329 ASP A O 1
ATOM 2462 N N . ASP A 1 330 ? 6.691 37 27.656 1 89.12 330 ASP A N 1
ATOM 2463 C CA . ASP A 1 330 ? 6.977 38.406 27.469 1 89.12 330 ASP A CA 1
ATOM 2464 C C . ASP A 1 330 ? 7.098 38.781 26 1 89.12 330 ASP A C 1
ATOM 2466 O O . ASP A 1 330 ? 7.309 39.938 25.641 1 89.12 330 ASP A O 1
ATOM 2470 N N . HIS A 1 331 ? 6.91 37.75 25.203 1 94.31 331 HIS A N 1
ATOM 2471 C CA . HIS A 1 331 ? 6.961 38.062 23.781 1 94.31 331 HIS A CA 1
ATOM 2472 C C . HIS A 1 331 ? 5.805 38.969 23.375 1 94.31 331 HIS A C 1
ATOM 2474 O O . HIS A 1 331 ? 4.664 38.75 23.781 1 94.31 331 HIS A O 1
ATOM 2480 N N . PRO A 1 332 ? 5.957 39.875 22.531 1 94.56 332 PRO A N 1
ATOM 2481 C CA . PRO A 1 332 ? 4.93 40.875 22.188 1 94.56 332 PRO A CA 1
ATOM 2482 C C . PRO A 1 332 ? 3.723 40.25 21.5 1 94.56 332 PRO A C 1
ATOM 2484 O O . PRO A 1 332 ? 2.586 40.688 21.719 1 94.56 332 PRO A O 1
ATOM 2487 N N . LEU A 1 333 ? 3.984 39.25 20.734 1 95.25 333 LEU A N 1
ATOM 2488 C CA . LEU A 1 333 ? 2.926 38.719 19.891 1 95.25 333 LEU A CA 1
ATOM 2489 C C . LEU A 1 333 ? 1.822 38.094 20.734 1 95.25 333 LEU A C 1
ATOM 2491 O O . LEU A 1 333 ? 0.666 38.531 20.672 1 95.25 333 LEU A O 1
ATOM 2495 N N . PRO A 1 334 ? 2.178 37.156 21.578 1 96.19 334 PRO A N 1
ATOM 2496 C CA . PRO A 1 334 ? 1.111 36.625 22.438 1 96.19 334 PRO A CA 1
ATOM 2497 C C . PRO A 1 334 ? 0.597 37.656 23.438 1 96.19 334 PRO A C 1
ATOM 2499 O O . PRO A 1 334 ? -0.592 37.656 23.766 1 96.19 334 PRO A O 1
ATOM 2502 N N . SER A 1 335 ? 1.392 38.531 23.891 1 95.12 335 SER A N 1
ATOM 2503 C CA . SER A 1 335 ? 1.022 39.531 24.906 1 95.12 335 SER A CA 1
ATOM 2504 C C . SER A 1 335 ? -0.075 40.438 24.391 1 95.12 335 SER A C 1
ATOM 2506 O O . SER A 1 335 ? -1.05 40.719 25.094 1 95.12 335 SER A O 1
ATOM 2508 N N . VAL A 1 336 ? 0.049 40.906 23.156 1 94.75 336 VAL A N 1
ATOM 2509 C CA . VAL A 1 336 ? -0.904 41.875 22.625 1 94.75 336 VAL A CA 1
ATOM 2510 C C . VAL A 1 336 ? -2.26 41.219 22.422 1 94.75 336 VAL A C 1
ATOM 2512 O O . VAL A 1 336 ? -3.305 41.844 22.625 1 94.75 336 VAL A O 1
ATOM 2515 N N . LEU A 1 337 ? -2.229 40 22 1 95.88 337 LEU A N 1
ATOM 2516 C CA . LEU A 1 337 ? -3.479 39.281 21.797 1 95.88 337 LEU A CA 1
ATOM 2517 C C . LEU A 1 337 ? -4.164 39 23.125 1 95.88 337 LEU A C 1
ATOM 2519 O O . LEU A 1 337 ? -5.367 39.219 23.281 1 95.88 337 LEU A O 1
ATOM 2523 N N . MET A 1 338 ? -3.412 38.562 24.094 1 95.44 338 MET A N 1
ATOM 2524 C CA . MET A 1 338 ? -3.967 38.219 25.391 1 95.44 338 MET A CA 1
ATOM 2525 C C . MET A 1 338 ? -4.441 39.438 26.141 1 95.44 338 MET A C 1
ATOM 2527 O O . MET A 1 338 ? -5.492 39.438 26.781 1 95.44 338 MET A O 1
ATOM 2531 N N . THR A 1 339 ? -3.689 40.5 26.078 1 93.12 339 THR A N 1
ATOM 2532 C CA . THR A 1 339 ? -4.082 41.75 26.703 1 93.12 339 THR A CA 1
ATOM 2533 C C . THR A 1 339 ? -5.34 42.312 26.047 1 93.12 339 THR A C 1
ATOM 2535 O O . THR A 1 339 ? -6.258 42.75 26.734 1 93.12 339 THR A O 1
ATOM 2538 N N . GLY A 1 340 ? -5.316 42.312 24.672 1 92.88 340 GLY A N 1
ATOM 2539 C CA . GLY A 1 340 ? -6.512 42.719 23.953 1 92.88 340 GLY A CA 1
ATOM 2540 C C . GLY A 1 340 ? -7.75 41.938 24.328 1 92.88 340 GLY A C 1
ATOM 2541 O O . GLY A 1 340 ? -8.828 42.5 24.516 1 92.88 340 GLY A O 1
ATOM 2542 N N . ALA A 1 341 ? -7.594 40.688 24.484 1 95.62 341 ALA A N 1
ATOM 2543 C CA . ALA A 1 341 ? -8.703 39.812 24.891 1 95.62 341 ALA A CA 1
ATOM 2544 C C . ALA A 1 341 ? -9.172 40.156 26.297 1 95.62 341 ALA A C 1
ATOM 2546 O O . ALA A 1 341 ? -10.367 40.281 26.562 1 95.62 341 ALA A O 1
ATOM 2547 N N . ALA A 1 342 ? -8.258 40.375 27.188 1 94.88 342 ALA A N 1
ATOM 2548 C CA . ALA A 1 342 ? -8.578 40.688 28.578 1 94.88 342 ALA A CA 1
ATOM 2549 C C . ALA A 1 342 ? -9.336 42 28.672 1 94.88 342 ALA A C 1
ATOM 2551 O O . ALA A 1 342 ? -10.266 42.125 29.484 1 94.88 342 ALA A O 1
ATOM 2552 N N . GLN A 1 343 ? -8.961 42.969 27.906 1 93.19 343 GLN A N 1
ATOM 2553 C CA . GLN A 1 343 ? -9.594 44.281 27.922 1 93.19 343 GLN A CA 1
ATOM 2554 C C . GLN A 1 343 ? -11.047 44.188 27.453 1 93.19 343 GLN A C 1
ATOM 2556 O O . GLN A 1 343 ? -11.867 45.031 27.781 1 93.19 343 GLN A O 1
ATOM 2561 N N . LEU A 1 344 ? -11.234 43.188 26.703 1 93.12 344 LEU A N 1
ATOM 2562 C CA . LEU A 1 344 ? -12.594 43 26.203 1 93.12 344 LEU A CA 1
ATOM 2563 C C . LEU A 1 344 ? -13.344 41.938 27.031 1 93.12 344 LEU A C 1
ATOM 2565 O O . LEU A 1 344 ? -14.406 41.469 26.625 1 93.12 344 LEU A O 1
ATOM 2569 N N . GLY A 1 345 ? -12.711 41.469 28.125 1 92.5 345 GLY A N 1
ATOM 2570 C CA . GLY A 1 345 ? -13.383 40.625 29.094 1 92.5 345 GLY A CA 1
ATOM 2571 C C . GLY A 1 345 ? -13.195 39.156 28.812 1 92.5 345 GLY A C 1
ATOM 2572 O O . GLY A 1 345 ? -13.938 38.312 29.344 1 92.5 345 GLY A O 1
ATOM 2573 N N . LEU A 1 346 ? -12.305 38.844 27.969 1 94.38 346 LEU A N 1
ATOM 2574 C CA . LEU A 1 346 ? -12.055 37.438 27.625 1 94.38 346 LEU A CA 1
ATOM 2575 C C . LEU A 1 346 ? -10.727 36.969 28.203 1 94.38 346 LEU A C 1
ATOM 2577 O O . LEU A 1 346 ? -9.695 37.625 28.031 1 94.38 346 LEU A O 1
ATOM 2581 N N . THR A 1 347 ? -10.789 35.875 28.906 1 94.25 347 THR A N 1
ATOM 2582 C CA . THR A 1 347 ? -9.562 35.281 29.406 1 94.25 347 THR A CA 1
ATOM 2583 C C . THR A 1 347 ? -9.055 34.219 28.438 1 94.25 347 THR A C 1
ATOM 2585 O O . THR A 1 347 ? -9.781 33.281 28.094 1 94.25 347 THR A O 1
ATOM 2588 N N . VAL A 1 348 ? -7.859 34.375 27.953 1 94.88 348 VAL A N 1
ATOM 2589 C CA . VAL A 1 348 ? -7.238 33.469 27 1 94.88 348 VAL A CA 1
ATOM 2590 C C . VAL A 1 348 ? -6 32.844 27.625 1 94.88 348 VAL A C 1
ATOM 2592 O O . VAL A 1 348 ? -5.188 33.531 28.25 1 94.88 348 VAL A O 1
ATOM 2595 N N . GLN A 1 349 ? -5.883 31.516 27.562 1 93.75 349 GLN A N 1
ATOM 2596 C CA . GLN A 1 349 ? -4.73 30.797 28.094 1 93.75 349 GLN A CA 1
ATOM 2597 C C . GLN A 1 349 ? -3.76 30.406 26.984 1 93.75 349 GLN A C 1
ATOM 2599 O O . GLN A 1 349 ? -4.176 29.891 25.938 1 93.75 349 GLN A O 1
ATOM 2604 N N . PRO A 1 350 ? -2.475 30.719 27.219 1 94.19 350 PRO A N 1
ATOM 2605 C CA . PRO A 1 350 ? -1.49 30.234 26.25 1 94.19 350 PRO A CA 1
ATOM 2606 C C . PRO A 1 350 ? -1.294 28.719 26.328 1 94.19 350 PRO A C 1
ATOM 2608 O O . PRO A 1 350 ? -1.4 28.141 27.406 1 94.19 350 PRO A O 1
ATOM 2611 N N . LYS A 1 351 ? -1.026 28.141 25.203 1 92.56 351 LYS A N 1
ATOM 2612 C CA . LYS A 1 351 ? -0.824 26.703 25.141 1 92.56 351 LYS A CA 1
ATOM 2613 C C . LYS A 1 351 ? 0.246 26.344 24.109 1 92.56 351 LYS A C 1
ATOM 2615 O O . LYS A 1 351 ? 0.362 26.984 23.062 1 92.56 351 LYS A O 1
ATOM 2620 N N . VAL A 1 352 ? 1.062 25.344 24.469 1 92.81 352 VAL A N 1
ATOM 2621 C CA . VAL A 1 352 ? 1.974 24.719 23.516 1 92.81 352 VAL A CA 1
ATOM 2622 C C . VAL A 1 352 ? 1.34 23.453 22.938 1 92.81 352 VAL A C 1
ATOM 2624 O O . VAL A 1 352 ? 1.006 22.531 23.688 1 92.81 352 VAL A O 1
ATOM 2627 N N . ALA A 1 353 ? 1.2 23.453 21.656 1 89.44 353 ALA A N 1
ATOM 2628 C CA . ALA A 1 353 ? 0.483 22.375 21 1 89.44 353 ALA A CA 1
ATOM 2629 C C . ALA A 1 353 ? 1.341 21.109 20.922 1 89.44 353 ALA A C 1
ATOM 2631 O O . ALA A 1 353 ? 2.568 21.203 20.844 1 89.44 353 ALA A O 1
ATOM 2632 N N . GLY A 1 354 ? 0.646 19.969 20.922 1 87 354 GLY A N 1
ATOM 2633 C CA . GLY A 1 354 ? 1.295 18.688 20.656 1 87 354 GLY A CA 1
ATOM 2634 C C . GLY A 1 354 ? 1.695 18.516 19.203 1 87 354 GLY A C 1
ATOM 2635 O O . GLY A 1 354 ? 2.875 18.328 18.891 1 87 354 GLY A O 1
ATOM 2636 N N . PRO A 1 355 ? 0.739 18.641 18.391 1 85.31 355 PRO A N 1
ATOM 2637 C CA . PRO A 1 355 ? 1.064 18.578 16.953 1 85.31 355 PRO A CA 1
ATOM 2638 C C . PRO A 1 355 ? 1.752 19.844 16.453 1 85.31 355 PRO A C 1
ATOM 2640 O O . PRO A 1 355 ? 1.53 20.938 17 1 85.31 355 PRO A O 1
ATOM 2643 N N . SER A 1 356 ? 2.531 19.609 15.469 1 86.38 356 SER A N 1
ATOM 2644 C CA . SER A 1 356 ? 3.139 20.75 14.797 1 86.38 356 SER A CA 1
ATOM 2645 C C . SER A 1 356 ? 2.127 21.484 13.914 1 86.38 356 SER A C 1
ATOM 2647 O O . SER A 1 356 ? 1.119 20.906 13.508 1 86.38 356 SER A O 1
ATOM 2649 N N . ASN A 1 357 ? 2.438 22.703 13.758 1 86.56 357 ASN A N 1
ATOM 2650 C CA . ASN A 1 357 ? 1.671 23.562 12.867 1 86.56 357 ASN A CA 1
ATOM 2651 C C . ASN A 1 357 ? 2.58 24.516 12.086 1 86.56 357 ASN A C 1
ATOM 2653 O O . ASN A 1 357 ? 3.805 24.391 12.133 1 86.56 357 ASN A O 1
ATOM 2657 N N . ILE A 1 358 ? 1.967 25.375 11.336 1 91 358 ILE A N 1
ATOM 2658 C CA . ILE A 1 358 ? 2.723 26.281 10.477 1 91 358 ILE A CA 1
ATOM 2659 C C . ILE A 1 358 ? 3.674 27.125 11.32 1 91 358 ILE A C 1
ATOM 2661 O O . ILE A 1 358 ? 4.711 27.578 10.836 1 91 358 ILE A O 1
ATOM 2665 N N . GLY A 1 359 ? 3.289 27.344 12.562 1 95 359 GLY A N 1
ATOM 2666 C CA . GLY A 1 359 ? 4.18 28.078 13.453 1 95 359 GLY A CA 1
ATOM 2667 C C . GLY A 1 359 ? 5.547 27.438 13.586 1 95 359 GLY A C 1
ATOM 2668 O O . GLY A 1 359 ? 6.559 28.125 13.703 1 95 359 GLY A O 1
ATOM 2669 N N . ASN A 1 360 ? 5.59 26.109 13.586 1 95.94 360 ASN A N 1
ATOM 2670 C CA . ASN A 1 360 ? 6.863 25.406 13.641 1 95.94 360 ASN A CA 1
ATOM 2671 C C . ASN A 1 360 ? 7.691 25.641 12.383 1 95.94 360 ASN A C 1
ATOM 2673 O O . ASN A 1 360 ? 8.906 25.844 12.461 1 95.94 360 ASN A O 1
ATOM 2677 N N . TYR A 1 361 ? 7.07 25.625 11.266 1 95.44 361 TYR A N 1
ATOM 2678 C CA . TYR A 1 361 ? 7.746 25.953 10.023 1 95.44 361 TYR A CA 1
ATOM 2679 C C . TYR A 1 361 ? 8.344 27.359 10.078 1 95.44 361 TYR A C 1
ATOM 2681 O O . TYR A 1 361 ? 9.523 27.547 9.766 1 95.44 361 TYR A O 1
ATOM 2689 N N . LEU A 1 362 ? 7.535 28.312 10.5 1 96.69 362 LEU A N 1
ATOM 2690 C CA . LEU A 1 362 ? 7.953 29.703 10.594 1 96.69 362 LEU A CA 1
ATOM 2691 C C . LEU A 1 362 ? 9.102 29.859 11.586 1 96.69 362 LEU A C 1
ATOM 2693 O O . LEU A 1 362 ? 10.023 30.656 11.352 1 96.69 362 LEU A O 1
ATOM 2697 N N . ALA A 1 363 ? 9 29.141 12.688 1 96 363 ALA A N 1
ATOM 2698 C CA . ALA A 1 363 ? 10.086 29.172 13.672 1 96 363 ALA A CA 1
ATOM 2699 C C . ALA A 1 363 ? 11.414 28.781 13.031 1 96 363 ALA A C 1
ATOM 2701 O O . ALA A 1 363 ? 12.461 29.328 13.398 1 96 363 ALA A O 1
ATOM 2702 N N . GLY A 1 364 ? 11.375 27.922 12.102 1 94.75 364 GLY A N 1
ATOM 2703 C CA . GLY A 1 364 ? 12.57 27.531 11.367 1 94.75 364 GLY A CA 1
ATOM 2704 C C . GLY A 1 364 ? 13.164 28.672 10.555 1 94.75 364 GLY A C 1
ATOM 2705 O O . GLY A 1 364 ? 14.336 28.625 10.172 1 94.75 364 GLY A O 1
ATOM 2706 N N . HIS A 1 365 ? 12.406 29.656 10.328 1 94.62 365 HIS A N 1
ATOM 2707 C CA . HIS A 1 365 ? 12.836 30.828 9.578 1 94.62 365 HIS A CA 1
ATOM 2708 C C . HIS A 1 365 ? 12.961 32.062 10.492 1 94.62 365 HIS A C 1
ATOM 2710 O O . HIS A 1 365 ? 13 33.188 10.016 1 94.62 365 HIS A O 1
ATOM 2716 N N . ASN A 1 366 ? 12.891 31.766 11.773 1 94.69 366 ASN A N 1
ATOM 2717 C CA . ASN A 1 366 ? 13.031 32.781 12.812 1 94.69 366 ASN A CA 1
ATOM 2718 C C . ASN A 1 366 ? 11.898 33.781 12.758 1 94.69 366 ASN A C 1
ATOM 2720 O O . ASN A 1 366 ? 12.117 34.969 12.977 1 94.69 366 ASN A O 1
ATOM 2724 N N . VAL A 1 367 ? 10.758 33.375 12.375 1 96.88 367 VAL A N 1
ATOM 2725 C CA . VAL A 1 367 ? 9.555 34.188 12.398 1 96.88 367 VAL A CA 1
ATOM 2726 C C . VAL A 1 367 ? 8.625 33.75 13.508 1 96.88 367 VAL A C 1
ATOM 2728 O O . VAL A 1 367 ? 8.109 32.625 13.469 1 96.88 367 VAL A O 1
ATOM 2731 N N . PRO A 1 368 ? 8.414 34.594 14.523 1 97.44 368 PRO A N 1
ATOM 2732 C CA . PRO A 1 368 ? 7.496 34.188 15.586 1 97.44 368 PRO A CA 1
ATOM 2733 C C . PRO A 1 368 ? 6.043 34.094 15.117 1 97.44 368 PRO A C 1
ATOM 2735 O O . PRO A 1 368 ? 5.621 34.906 14.273 1 97.44 368 PRO A O 1
ATOM 2738 N N . ALA A 1 369 ? 5.355 33.125 15.719 1 97.75 369 ALA A N 1
ATOM 2739 C CA . ALA A 1 369 ? 3.967 32.969 15.289 1 97.75 369 ALA A CA 1
ATOM 2740 C C . ALA A 1 369 ? 3.086 32.531 16.438 1 97.75 369 ALA A C 1
ATOM 2742 O O . ALA A 1 369 ? 3.557 31.828 17.359 1 97.75 369 ALA A O 1
ATOM 2743 N N . THR A 1 370 ? 1.916 32.938 16.469 1 97.31 370 THR A N 1
ATOM 2744 C CA . THR A 1 370 ? 0.852 32.375 17.297 1 97.31 370 THR A CA 1
ATOM 2745 C C . THR A 1 370 ? -0.222 31.719 16.438 1 97.31 370 THR A C 1
ATOM 2747 O O . THR A 1 370 ? -0.326 32 15.242 1 97.31 370 THR A O 1
ATOM 2750 N N . ALA A 1 371 ? -0.859 30.797 17.062 1 94.38 371 ALA A N 1
ATOM 2751 C CA . ALA A 1 371 ? -1.981 30.156 16.359 1 94.38 371 ALA A CA 1
ATOM 2752 C C . ALA A 1 371 ? -3.227 30.141 17.25 1 94.38 371 ALA A C 1
ATOM 2754 O O . ALA A 1 371 ? -3.133 29.922 18.453 1 94.38 371 ALA A O 1
ATOM 2755 N N . GLY A 1 372 ? -4.16 30.297 16.484 1 87.5 372 GLY A N 1
ATOM 2756 C CA . GLY A 1 372 ? -5.422 30.422 17.203 1 87.5 372 GLY A CA 1
ATOM 2757 C C . GLY A 1 372 ? -5.68 31.828 17.703 1 87.5 372 GLY A C 1
ATOM 2758 O O . GLY A 1 372 ? -5.266 32.812 17.078 1 87.5 372 GLY A O 1
ATOM 2759 N N . LEU A 1 373 ? -6.359 32.062 18.703 1 90.94 373 LEU A N 1
ATOM 2760 C CA . LEU A 1 373 ? -7.492 32.844 19.156 1 90.94 373 LEU A CA 1
ATOM 2761 C C . LEU A 1 373 ? -8.508 33.031 18.031 1 90.94 373 LEU A C 1
ATOM 2763 O O . LEU A 1 373 ? -8.188 33.562 16.969 1 90.94 373 LEU A O 1
ATOM 2767 N N . GLY A 1 374 ? -9.367 32.375 18.078 1 96.12 374 GLY A N 1
ATOM 2768 C CA . GLY A 1 374 ? -10.375 32.438 17.031 1 96.12 374 GLY A CA 1
ATOM 2769 C C . GLY A 1 374 ? -11.789 32.25 17.547 1 96.12 374 GLY A C 1
ATOM 2770 O O . GLY A 1 374 ? -12.016 32.281 18.766 1 96.12 374 GLY A O 1
ATOM 2771 N N . VAL A 1 375 ? -12.641 32.125 16.641 1 97.62 375 VAL A N 1
ATOM 2772 C CA . VAL A 1 375 ? -14.055 32.031 16.984 1 97.62 375 VAL A CA 1
ATOM 2773 C C . VAL A 1 375 ? -14.328 30.734 17.734 1 97.62 375 VAL A C 1
ATOM 2775 O O . VAL A 1 375 ? -13.562 29.781 17.625 1 97.62 375 VAL A O 1
ATOM 2778 N N . ASN A 1 376 ? -15.367 30.797 18.531 1 97.31 376 ASN A N 1
ATOM 2779 C CA . ASN A 1 376 ? -15.828 29.562 19.156 1 97.31 376 ASN A CA 1
ATOM 2780 C C . ASN A 1 376 ? -16.328 28.562 18.125 1 97.31 376 ASN A C 1
ATOM 2782 O O . ASN A 1 376 ? -16.875 28.953 17.094 1 97.31 376 ASN A O 1
ATOM 2786 N N . TYR A 1 377 ? -16.109 27.266 18.406 1 97.38 377 TYR A N 1
ATOM 2787 C CA . TYR A 1 377 ? -16.422 26.281 17.375 1 97.38 377 TYR A CA 1
ATOM 2788 C C . TYR A 1 377 ? -16.828 24.953 18 1 97.38 377 TYR A C 1
ATOM 2790 O O . TYR A 1 377 ? -16.703 24.766 19.219 1 97.38 377 TYR A O 1
ATOM 2798 N N . ASP A 1 378 ? -17.359 24.125 17.219 1 96 378 ASP A N 1
ATOM 2799 C CA . ASP A 1 378 ? -17.656 22.719 17.531 1 96 378 ASP A CA 1
ATOM 2800 C C . ASP A 1 378 ? -17.484 21.844 16.297 1 96 378 ASP A C 1
ATOM 2802 O O . ASP A 1 378 ? -17.719 22.297 15.164 1 96 378 ASP A O 1
ATOM 2806 N N . GLY A 1 379 ? -16.891 20.656 16.562 1 91.88 379 GLY A N 1
ATOM 2807 C CA . GLY A 1 379 ? -16.812 19.672 15.484 1 91.88 379 GLY A CA 1
ATOM 2808 C C . GLY A 1 379 ? -15.695 19.953 14.5 1 91.88 379 GLY A C 1
ATOM 2809 O O . GLY A 1 379 ? -15.844 19.719 13.297 1 91.88 379 GLY A O 1
ATOM 2810 N N . LEU A 1 380 ? -14.602 20.484 14.898 1 90.19 380 LEU A N 1
ATOM 2811 C CA . LEU A 1 380 ? -13.469 20.812 14.039 1 90.19 380 LEU A CA 1
ATOM 2812 C C . LEU A 1 380 ? -13.031 19.609 13.227 1 90.19 380 LEU A C 1
ATOM 2814 O O . LEU A 1 380 ? -12.773 18.547 13.789 1 90.19 380 LEU A O 1
ATOM 2818 N N . HIS A 1 381 ? -12.945 19.703 11.891 1 87.25 381 HIS A N 1
ATOM 2819 C CA . HIS A 1 381 ? -12.555 18.656 10.945 1 87.25 381 HIS A CA 1
ATOM 2820 C C . HIS A 1 381 ? -13.523 17.484 11 1 87.25 381 HIS A C 1
ATOM 2822 O O . HIS A 1 381 ? -13.234 16.406 10.461 1 87.25 381 HIS A O 1
ATOM 2828 N N . GLY A 1 382 ? -14.641 17.688 11.695 1 89.44 382 GLY A N 1
ATOM 2829 C CA . GLY A 1 382 ? -15.617 16.625 11.844 1 89.44 382 GLY A CA 1
ATOM 2830 C C . GLY A 1 382 ? -16.969 16.969 11.234 1 89.44 382 GLY A C 1
ATOM 2831 O O . GLY A 1 382 ? -17.125 18.031 10.633 1 89.44 382 GLY A O 1
ATOM 2832 N N . THR A 1 383 ? -17.828 15.953 11.438 1 92.56 383 THR A N 1
ATOM 2833 C CA . THR A 1 383 ? -19.188 16.141 10.977 1 92.56 383 THR A CA 1
ATOM 2834 C C . THR A 1 383 ? -19.844 17.312 11.711 1 92.56 383 THR A C 1
ATOM 2836 O O . THR A 1 383 ? -19.672 17.469 12.922 1 92.56 383 THR A O 1
ATOM 2839 N N . ASP A 1 384 ? -20.453 18.156 10.938 1 96.38 384 ASP A N 1
ATOM 2840 C CA . ASP A 1 384 ? -21.234 19.281 11.461 1 96.38 384 ASP A CA 1
ATOM 2841 C C . ASP A 1 384 ? -20.328 20.328 12.086 1 96.38 384 ASP A C 1
ATOM 2843 O O . ASP A 1 384 ? -20.656 20.906 13.133 1 96.38 384 ASP A O 1
ATOM 2847 N N . GLU A 1 385 ? -19.156 20.438 11.508 1 97.12 385 GLU A N 1
ATOM 2848 C CA . GLU A 1 385 ? -18.328 21.578 11.883 1 97.12 385 GLU A CA 1
ATOM 2849 C C . GLU A 1 385 ? -19.141 22.875 11.891 1 97.12 385 GLU A C 1
ATOM 2851 O O . GLU A 1 385 ? -19.922 23.141 10.969 1 97.12 385 GLU A O 1
ATOM 2856 N N . ARG A 1 386 ? -18.938 23.688 12.938 1 98.31 386 ARG A N 1
ATOM 2857 C CA . ARG A 1 386 ? -19.703 24.906 13.07 1 98.31 386 ARG A CA 1
ATOM 2858 C C . ARG A 1 386 ? -18.969 25.922 13.945 1 98.31 386 ARG A C 1
ATOM 2860 O O . ARG A 1 386 ? -18.078 25.562 14.711 1 98.31 386 ARG A O 1
ATOM 2867 N N . ILE A 1 387 ? -19.391 27.172 13.797 1 98.56 387 ILE A N 1
ATOM 2868 C CA . ILE A 1 387 ? -18.828 28.25 14.609 1 98.56 387 ILE A CA 1
ATOM 2869 C C . ILE A 1 387 ? -19.969 29.031 15.266 1 98.56 387 ILE A C 1
ATOM 2871 O O . ILE A 1 387 ? -21.078 29.094 14.734 1 98.56 387 ILE A O 1
ATOM 2875 N N . GLU A 1 388 ? -19.641 29.594 16.391 1 98.69 388 GLU A N 1
ATOM 2876 C CA . GLU A 1 388 ? -20.578 30.484 17.062 1 98.69 388 GLU A CA 1
ATOM 2877 C C . GLU A 1 388 ? -20.531 31.891 16.469 1 98.69 388 GLU A C 1
ATOM 2879 O O . GLU A 1 388 ? -19.516 32.594 16.578 1 98.69 388 GLU A O 1
ATOM 2884 N N . ILE A 1 389 ? -21.641 32.375 15.961 1 98.62 389 ILE A N 1
ATOM 2885 C CA . ILE A 1 389 ? -21.719 33.625 15.211 1 98.62 389 ILE A CA 1
ATOM 2886 C C . ILE A 1 389 ? -21.375 34.812 16.125 1 98.62 389 ILE A C 1
ATOM 2888 O O . ILE A 1 389 ? -20.656 35.719 15.727 1 98.62 389 ILE A O 1
ATOM 2892 N N . ALA A 1 390 ? -21.781 34.719 17.344 1 97.81 390 ALA A N 1
ATOM 2893 C CA . ALA A 1 390 ? -21.641 35.812 18.281 1 97.81 390 ALA A CA 1
ATOM 2894 C C . ALA A 1 390 ? -20.188 36.062 18.656 1 97.81 390 ALA A C 1
ATOM 2896 O O . ALA A 1 390 ? -19.844 37.094 19.203 1 97.81 390 ALA A O 1
ATOM 2897 N N . SER A 1 391 ? -19.328 35.125 18.359 1 97.75 391 SER A N 1
ATOM 2898 C CA . SER A 1 391 ? -17.938 35.281 18.734 1 97.75 391 SER A CA 1
ATOM 2899 C C . SER A 1 391 ? -17.156 36.062 17.688 1 97.75 391 SER A C 1
ATOM 2901 O O . SER A 1 391 ? -16.031 36.5 17.938 1 97.75 391 SER A O 1
ATOM 2903 N N . ILE A 1 392 ? -17.672 36.312 16.5 1 98.25 392 ILE A N 1
ATOM 2904 C CA . ILE A 1 392 ? -16.984 36.906 15.359 1 98.25 392 ILE A CA 1
ATOM 2905 C C . ILE A 1 392 ? -16.516 38.312 15.703 1 98.25 392 ILE A C 1
ATOM 2907 O O . ILE A 1 392 ? -15.328 38.625 15.586 1 98.25 392 ILE A O 1
ATOM 2911 N N . PRO A 1 393 ? -17.422 39.125 16.219 1 98.06 393 PRO A N 1
ATOM 2912 C CA . PRO A 1 393 ? -16.969 40.5 16.469 1 98.06 393 PRO A CA 1
ATOM 2913 C C . PRO A 1 393 ? -15.914 40.594 17.562 1 98.06 393 PRO A C 1
ATOM 2915 O O . PRO A 1 393 ? -15.008 41.438 17.484 1 98.06 393 PRO A O 1
ATOM 2918 N N . LEU A 1 394 ? -16.078 39.781 18.531 1 97 394 LEU A N 1
ATOM 2919 C CA . LEU A 1 394 ? -15.117 39.781 19.625 1 97 394 LEU A CA 1
ATOM 2920 C C . LEU A 1 394 ? -13.719 39.438 19.125 1 97 394 LEU A C 1
ATOM 2922 O O . LEU A 1 394 ? -12.75 40.125 19.469 1 97 394 LEU A O 1
ATOM 2926 N N . VAL A 1 395 ? -13.625 38.438 18.375 1 97.81 395 VAL A N 1
ATOM 2927 C CA . VAL A 1 395 ? -12.336 38 17.828 1 97.81 395 VAL A CA 1
ATOM 2928 C C . VAL A 1 395 ? -11.766 39.062 16.922 1 97.81 395 VAL A C 1
ATOM 2930 O O . VAL A 1 395 ? -10.578 39.375 17 1 97.81 395 VAL A O 1
ATOM 2933 N N . GLN A 1 396 ? -12.594 39.688 16.078 1 98.12 396 GLN A N 1
ATOM 2934 C CA . GLN A 1 396 ? -12.133 40.75 15.188 1 98.12 396 GLN A CA 1
ATOM 2935 C C . GLN A 1 396 ? -11.555 41.906 15.984 1 98.12 396 GLN A C 1
ATOM 2937 O O . GLN A 1 396 ? -10.508 42.438 15.625 1 98.12 396 GLN A O 1
ATOM 2942 N N . ALA A 1 397 ? -12.242 42.25 17.047 1 97.75 397 ALA A N 1
ATOM 2943 C CA . ALA A 1 397 ? -11.812 43.375 17.859 1 97.75 397 ALA A CA 1
ATOM 2944 C C . ALA A 1 397 ? -10.461 43.125 18.516 1 97.75 397 ALA A C 1
ATOM 2946 O O . ALA A 1 397 ? -9.617 44 18.609 1 97.75 397 ALA A O 1
ATOM 2947 N N . ILE A 1 398 ? -10.289 41.938 18.938 1 96.94 398 ILE A N 1
ATOM 2948 C CA . ILE A 1 398 ? -9.031 41.562 19.594 1 96.94 398 ILE A CA 1
ATOM 2949 C C . ILE A 1 398 ? -7.883 41.656 18.594 1 96.94 398 ILE A C 1
ATOM 2951 O O . ILE A 1 398 ? -6.848 42.281 18.891 1 96.94 398 ILE A O 1
ATOM 2955 N N . TYR A 1 399 ? -8.062 41.125 17.422 1 97.44 399 TYR A N 1
ATOM 2956 C CA . TYR A 1 399 ? -7.027 41.219 16.391 1 97.44 399 TYR A CA 1
ATOM 2957 C C . TYR A 1 399 ? -6.793 42.688 15.992 1 97.44 399 TYR A C 1
ATOM 2959 O O . TYR A 1 399 ? -5.652 43.094 15.734 1 97.44 399 TYR A O 1
ATOM 2967 N N . HIS A 1 400 ? -7.887 43.406 15.891 1 96.62 400 HIS A N 1
ATOM 2968 C CA . HIS A 1 400 ? -7.758 44.812 15.562 1 96.62 400 HIS A CA 1
ATOM 2969 C C . HIS A 1 400 ? -6.883 45.562 16.578 1 96.62 400 HIS A C 1
ATOM 2971 O O . HIS A 1 400 ? -5.992 46.312 16.203 1 96.62 400 HIS A O 1
ATOM 2977 N N . THR A 1 401 ? -7.168 45.281 17.828 1 94.69 401 THR A N 1
ATOM 2978 C CA . THR A 1 401 ? -6.367 45.844 18.906 1 94.69 401 THR A CA 1
ATOM 2979 C C . THR A 1 401 ? -4.902 45.469 18.75 1 94.69 401 THR A C 1
ATOM 2981 O O . THR A 1 401 ? -4.012 46.312 18.875 1 94.69 401 THR A O 1
ATOM 2984 N N . ALA A 1 402 ? -4.688 44.219 18.516 1 95.25 402 ALA A N 1
ATOM 2985 C CA . ALA A 1 402 ? -3.328 43.719 18.406 1 95.25 402 ALA A CA 1
ATOM 2986 C C . ALA A 1 402 ? -2.574 44.375 17.266 1 95.25 402 ALA A C 1
ATOM 2988 O O . ALA A 1 402 ? -1.425 44.781 17.422 1 95.25 402 ALA A O 1
ATOM 2989 N N . VAL A 1 403 ? -3.232 44.469 16.125 1 95.94 403 VAL A N 1
ATOM 2990 C CA . VAL A 1 403 ? -2.609 45.031 14.938 1 95.94 403 VAL A CA 1
ATOM 2991 C C . VAL A 1 403 ? -2.256 46.5 15.188 1 95.94 403 VAL A C 1
ATOM 2993 O O . VAL A 1 403 ? -1.149 46.938 14.875 1 95.94 403 VAL A O 1
ATOM 2996 N N . LEU A 1 404 ? -3.154 47.219 15.797 1 94.25 404 LEU A N 1
ATOM 2997 C CA . LEU A 1 404 ? -2.908 48.625 16.062 1 94.25 404 LEU A CA 1
ATOM 2998 C C . LEU A 1 404 ? -1.799 48.812 17.094 1 94.25 404 LEU A C 1
ATOM 3000 O O . LEU A 1 404 ? -1.021 49.75 17.031 1 94.25 404 LEU A O 1
ATOM 3004 N N . THR A 1 405 ? -1.807 47.906 18.047 1 93.62 405 THR A N 1
ATOM 3005 C CA . THR A 1 405 ? -0.763 47.969 19.062 1 93.62 405 THR A CA 1
ATOM 3006 C C . THR A 1 405 ? 0.611 47.75 18.438 1 93.62 405 THR A C 1
ATOM 3008 O O . THR A 1 405 ? 1.58 48.406 18.781 1 93.62 405 THR A O 1
ATOM 3011 N N . LEU A 1 406 ? 0.721 46.844 17.516 1 95.25 406 LEU A N 1
ATOM 3012 C CA . LEU A 1 406 ? 2.008 46.406 16.969 1 95.25 406 LEU A CA 1
ATOM 3013 C C . LEU A 1 406 ? 2.434 47.344 15.828 1 95.25 406 LEU A C 1
ATOM 3015 O O . LEU A 1 406 ? 3.629 47.562 15.609 1 95.25 406 LEU A O 1
ATOM 3019 N N . LEU A 1 407 ? 1.429 47.906 15.086 1 94.75 407 LEU A N 1
ATOM 3020 C CA . LEU A 1 407 ? 1.743 48.688 13.898 1 94.75 407 LEU A CA 1
ATOM 3021 C C . LEU A 1 407 ? 1.323 50.125 14.086 1 94.75 407 LEU A C 1
ATOM 3023 O O . LEU A 1 407 ? 1.479 50.969 13.18 1 94.75 407 LEU A O 1
ATOM 3027 N N . GLY A 1 408 ? 0.716 50.469 15.141 1 83.25 408 GLY A N 1
ATOM 3028 C CA . GLY A 1 408 ? 0.236 51.812 15.367 1 83.25 408 GLY A CA 1
ATOM 3029 C C . GLY A 1 408 ? 1.317 52.75 15.867 1 83.25 408 GLY A C 1
ATOM 3030 O O . GLY A 1 408 ? 2.492 52.375 15.922 1 83.25 408 GLY A O 1
ATOM 3031 N N . VAL A 1 409 ? 0.789 54.125 15.984 1 66.81 409 VAL A N 1
ATOM 3032 C CA . VAL A 1 409 ? 1.64 55.25 16.359 1 66.81 409 VAL A CA 1
ATOM 3033 C C . VAL A 1 409 ? 2.271 54.969 17.734 1 66.81 409 VAL A C 1
ATOM 3035 O O . VAL A 1 409 ? 1.602 54.5 18.641 1 66.81 409 VAL A O 1
ATOM 3038 N N . ARG A 1 410 ? 3.652 54.938 17.703 1 54.66 410 ARG A N 1
ATOM 3039 C CA . ARG A 1 410 ? 4.391 54.906 18.953 1 54.66 410 ARG A CA 1
ATOM 3040 C C . ARG A 1 410 ? 4.355 56.281 19.641 1 54.66 410 ARG A C 1
ATOM 3042 O O . ARG A 1 410 ? 4.262 57.312 18.969 1 54.66 410 ARG A O 1
ATOM 3049 N N . MET B 1 1 ? -12.375 -47.906 1.204 1 26.75 1 MET B N 1
ATOM 3050 C CA . MET B 1 1 ? -12.625 -47.625 -0.204 1 26.75 1 MET B CA 1
ATOM 3051 C C . MET B 1 1 ? -11.398 -47.938 -1.054 1 26.75 1 MET B C 1
ATOM 3053 O O . MET B 1 1 ? -10.273 -47.594 -0.694 1 26.75 1 MET B O 1
ATOM 3057 N N . SER B 1 2 ? -11.445 -49.062 -1.84 1 27.33 2 SER B N 1
ATOM 3058 C CA . SER B 1 2 ? -10.477 -49.812 -2.623 1 27.33 2 SER B CA 1
ATOM 3059 C C . SER B 1 2 ? -9.695 -48.906 -3.572 1 27.33 2 SER B C 1
ATOM 3061 O O . SER B 1 2 ? -10.273 -48.031 -4.215 1 27.33 2 SER B O 1
ATOM 3063 N N . GLU B 1 3 ? -8.477 -48.656 -3.305 1 34.22 3 GLU B N 1
ATOM 3064 C CA . GLU B 1 3 ? -7.473 -48.062 -4.191 1 34.22 3 GLU B CA 1
ATOM 3065 C C . GLU B 1 3 ? -7.59 -48.625 -5.605 1 34.22 3 GLU B C 1
ATOM 3067 O O . GLU B 1 3 ? -7.273 -49.781 -5.84 1 34.22 3 GLU B O 1
ATOM 3072 N N . GLY B 1 4 ? -8.766 -48.406 -6.27 1 35.09 4 GLY B N 1
ATOM 3073 C CA . GLY B 1 4 ? -8.961 -48.938 -7.605 1 35.09 4 GLY B CA 1
ATOM 3074 C C . GLY B 1 4 ? -7.715 -48.875 -8.469 1 35.09 4 GLY B C 1
ATOM 3075 O O . GLY B 1 4 ? -7.184 -47.781 -8.719 1 35.09 4 GLY B O 1
ATOM 3076 N N . SER B 1 5 ? -6.938 -49.875 -8.438 1 37.91 5 SER B N 1
ATOM 3077 C CA . SER B 1 5 ? -5.812 -50.156 -9.32 1 37.91 5 SER B CA 1
ATOM 3078 C C . SER B 1 5 ? -6.168 -49.875 -10.773 1 37.91 5 SER B C 1
ATOM 3080 O O . SER B 1 5 ? -7.188 -50.344 -11.281 1 37.91 5 SER B O 1
ATOM 3082 N N . LEU B 1 6 ? -5.773 -48.719 -11.242 1 48.12 6 LEU B N 1
ATOM 3083 C CA . LEU B 1 6 ? -5.93 -48.469 -12.664 1 48.12 6 LEU B CA 1
ATOM 3084 C C . LEU B 1 6 ? -5.531 -49.688 -13.492 1 48.12 6 LEU B C 1
ATOM 3086 O O . LEU B 1 6 ? -4.48 -50.281 -13.258 1 48.12 6 LEU B O 1
ATOM 3090 N N . PRO B 1 7 ? -6.469 -50.438 -14.07 1 41.56 7 PRO B N 1
ATOM 3091 C CA . PRO B 1 7 ? -6.086 -51.562 -14.914 1 41.56 7 PRO B CA 1
ATOM 3092 C C . PRO B 1 7 ? -4.984 -51.219 -15.914 1 41.56 7 PRO B C 1
ATOM 3094 O O . PRO B 1 7 ? -5.09 -50.219 -16.625 1 41.56 7 PRO B O 1
ATOM 3097 N N . VAL B 1 8 ? -3.711 -51.531 -15.609 1 44.84 8 VAL B N 1
ATOM 3098 C CA . VAL B 1 8 ? -2.631 -51.438 -16.578 1 44.84 8 VAL B CA 1
ATOM 3099 C C . VAL B 1 8 ? -2.836 -52.469 -17.688 1 44.84 8 VAL B C 1
ATOM 3101 O O . VAL B 1 8 ? -2.748 -53.656 -17.453 1 44.84 8 VAL B O 1
ATOM 3104 N N . ALA B 1 9 ? -3.518 -52.281 -18.797 1 43.19 9 ALA B N 1
ATOM 3105 C CA . ALA B 1 9 ? -3.652 -53.125 -19.969 1 43.19 9 ALA B CA 1
ATOM 3106 C C . ALA B 1 9 ? -2.291 -53.656 -20.438 1 43.19 9 ALA B C 1
ATOM 3108 O O . ALA B 1 9 ? -1.29 -52.938 -20.344 1 43.19 9 ALA B O 1
ATOM 3109 N N . THR B 1 10 ? -2.127 -54.906 -20.625 1 41.31 10 THR B N 1
ATOM 3110 C CA . THR B 1 10 ? -1.014 -55.5 -21.359 1 41.31 10 THR B CA 1
ATOM 3111 C C . THR B 1 10 ? -0.843 -54.812 -22.719 1 41.31 10 THR B C 1
ATOM 3113 O O . THR B 1 10 ? -1.727 -54.906 -23.562 1 41.31 10 THR B O 1
ATOM 3116 N N . ALA B 1 11 ? -0.201 -53.656 -22.844 1 43.78 11 ALA B N 1
ATOM 3117 C CA . ALA B 1 11 ? 0.101 -52.781 -23.953 1 43.78 11 ALA B CA 1
ATOM 3118 C C . ALA B 1 11 ? 0.592 -53.562 -25.172 1 43.78 11 ALA B C 1
ATOM 3120 O O . ALA B 1 11 ? 1.617 -54.25 -25.109 1 43.78 11 ALA B O 1
ATOM 3121 N N . GLU B 1 12 ? -0.159 -53.969 -25.953 1 45.59 12 GLU B N 1
ATOM 3122 C CA . GLU B 1 12 ? 0.466 -54.156 -27.266 1 45.59 12 GLU B CA 1
ATOM 3123 C C . GLU B 1 12 ? 1.526 -53.094 -27.531 1 45.59 12 GLU B C 1
ATOM 3125 O O . GLU B 1 12 ? 1.333 -51.938 -27.203 1 45.59 12 GLU B O 1
ATOM 3130 N N . VAL B 1 13 ? 2.812 -53.469 -27.562 1 50.84 13 VAL B N 1
ATOM 3131 C CA . VAL B 1 13 ? 4.039 -52.688 -27.734 1 50.84 13 VAL B CA 1
ATOM 3132 C C . VAL B 1 13 ? 3.814 -51.562 -28.75 1 50.84 13 VAL B C 1
ATOM 3134 O O . VAL B 1 13 ? 3.641 -51.844 -29.938 1 50.84 13 VAL B O 1
ATOM 3137 N N . THR B 1 14 ? 3.162 -50.406 -28.344 1 65.69 14 THR B N 1
ATOM 3138 C CA . THR B 1 14 ? 3.154 -49.219 -29.203 1 65.69 14 THR B CA 1
ATOM 3139 C C . THR B 1 14 ? 4.523 -49 -29.844 1 65.69 14 THR B C 1
ATOM 3141 O O . THR B 1 14 ? 5.551 -49.094 -29.172 1 65.69 14 THR B O 1
ATOM 3144 N N . ASP B 1 15 ? 4.566 -49.188 -31.156 1 82.75 15 ASP B N 1
ATOM 3145 C CA . ASP B 1 15 ? 5.797 -48.969 -31.906 1 82.75 15 ASP B CA 1
ATOM 3146 C C . ASP B 1 15 ? 6.348 -47.562 -31.672 1 82.75 15 ASP B C 1
ATOM 3148 O O . ASP B 1 15 ? 5.918 -46.625 -32.312 1 82.75 15 ASP B O 1
ATOM 3152 N N . GLN B 1 16 ? 7.281 -47.5 -30.75 1 88.56 16 GLN B N 1
ATOM 3153 C CA . GLN B 1 16 ? 7.844 -46.188 -30.344 1 88.56 16 GLN B CA 1
ATOM 3154 C C . GLN B 1 16 ? 8.469 -45.469 -31.531 1 88.56 16 GLN B C 1
ATOM 3156 O O . GLN B 1 16 ? 8.406 -44.25 -31.609 1 88.56 16 GLN B O 1
ATOM 3161 N N . ARG B 1 17 ? 8.961 -46.219 -32.344 1 90.69 17 ARG B N 1
ATOM 3162 C CA . ARG B 1 17 ? 9.57 -45.625 -33.531 1 90.69 17 ARG B CA 1
ATOM 3163 C C . ARG B 1 17 ? 8.516 -44.969 -34.406 1 90.69 17 ARG B C 1
ATOM 3165 O O . ARG B 1 17 ? 8.75 -43.906 -35 1 90.69 17 ARG B O 1
ATOM 3172 N N . ALA B 1 18 ? 7.434 -45.656 -34.469 1 92.81 18 ALA B N 1
ATOM 3173 C CA . ALA B 1 18 ? 6.344 -45.125 -35.281 1 92.81 18 ALA B CA 1
ATOM 3174 C C . ALA B 1 18 ? 5.777 -43.844 -34.656 1 92.81 18 ALA B C 1
ATOM 3176 O O . ALA B 1 18 ? 5.449 -42.906 -35.375 1 92.81 18 ALA B O 1
ATOM 3177 N N . LEU B 1 19 ? 5.688 -43.844 -33.406 1 94.38 19 LEU B N 1
ATOM 3178 C CA . LEU B 1 19 ? 5.156 -42.688 -32.719 1 94.38 19 LEU B CA 1
ATOM 3179 C C . LEU B 1 19 ? 6.125 -41.5 -32.812 1 94.38 19 LEU B C 1
ATOM 3181 O O . LEU B 1 19 ? 5.703 -40.375 -33 1 94.38 19 LEU B O 1
ATOM 3185 N N . LEU B 1 20 ? 7.406 -41.781 -32.719 1 96.25 20 LEU B N 1
ATOM 3186 C CA . LEU B 1 20 ? 8.406 -40.75 -32.875 1 96.25 20 LEU B CA 1
ATOM 3187 C C . LEU B 1 20 ? 8.398 -40.188 -34.312 1 96.25 20 LEU B C 1
ATOM 3189 O O . LEU B 1 20 ? 8.531 -38.969 -34.531 1 96.25 20 LEU B O 1
ATOM 3193 N N . ALA B 1 21 ? 8.242 -41.094 -35.25 1 96.44 21 ALA B N 1
ATOM 3194 C CA . ALA B 1 21 ? 8.156 -40.656 -36.656 1 96.44 21 ALA B CA 1
ATOM 3195 C C . ALA B 1 21 ? 6.941 -39.781 -36.875 1 96.44 21 ALA B C 1
ATOM 3197 O O . ALA B 1 21 ? 7.027 -38.75 -37.594 1 96.44 21 ALA B O 1
ATOM 3198 N N . ALA B 1 22 ? 5.828 -40.188 -36.312 1 96.06 22 ALA B N 1
ATOM 3199 C CA . ALA B 1 22 ? 4.613 -39.375 -36.406 1 96.06 22 ALA B CA 1
ATOM 3200 C C . ALA B 1 22 ? 4.824 -38 -35.781 1 96.06 22 ALA B C 1
ATOM 3202 O O . ALA B 1 22 ? 4.348 -37 -36.344 1 96.06 22 ALA B O 1
ATOM 3203 N N . ALA B 1 23 ? 5.52 -37.938 -34.719 1 97.69 23 ALA B N 1
ATOM 3204 C CA . ALA B 1 23 ? 5.812 -36.688 -34.062 1 97.69 23 ALA B CA 1
ATOM 3205 C C . ALA B 1 23 ? 6.707 -35.812 -34.938 1 97.69 23 ALA B C 1
ATOM 3207 O O . ALA B 1 23 ? 6.531 -34.594 -35 1 97.69 23 ALA B O 1
ATOM 3208 N N . HIS B 1 24 ? 7.625 -36.438 -35.594 1 97.81 24 HIS B N 1
ATOM 3209 C CA . HIS B 1 24 ? 8.477 -35.688 -36.5 1 97.81 24 HIS B CA 1
ATOM 3210 C C . HIS B 1 24 ? 7.676 -35.125 -37.688 1 97.81 24 HIS B C 1
ATOM 3212 O O . HIS B 1 24 ? 7.945 -34.031 -38.156 1 97.81 24 HIS B O 1
ATOM 3218 N N . ASP B 1 25 ? 6.746 -35.875 -38.094 1 97.69 25 ASP B N 1
ATOM 3219 C CA . ASP B 1 25 ? 5.867 -35.438 -39.188 1 97.69 25 ASP B CA 1
ATOM 3220 C C . ASP B 1 25 ? 5.082 -34.188 -38.75 1 97.69 25 ASP B C 1
ATOM 3222 O O . ASP B 1 25 ? 4.777 -33.312 -39.562 1 97.69 25 ASP B O 1
ATOM 3226 N N . ASP B 1 26 ? 4.719 -34.125 -37.5 1 98.25 26 ASP B N 1
ATOM 3227 C CA . ASP B 1 26 ? 3.912 -33.062 -36.938 1 98.25 26 ASP B CA 1
ATOM 3228 C C . ASP B 1 26 ? 4.781 -31.844 -36.594 1 98.25 26 ASP B C 1
ATOM 3230 O O . ASP B 1 26 ? 4.266 -30.75 -36.375 1 98.25 26 ASP B O 1
ATOM 3234 N N . ALA B 1 27 ? 6.09 -32 -36.562 1 97.88 27 ALA B N 1
ATOM 3235 C CA . ALA B 1 27 ? 7.008 -31.078 -35.938 1 97.88 27 ALA B CA 1
ATOM 3236 C C . ALA B 1 27 ? 6.891 -29.688 -36.531 1 97.88 27 ALA B C 1
ATOM 3238 O O . ALA B 1 27 ? 6.84 -28.688 -35.812 1 97.88 27 ALA B O 1
ATOM 3239 N N . SER B 1 28 ? 6.852 -29.578 -37.812 1 98 28 SER B N 1
ATOM 3240 C CA . SER B 1 28 ? 6.762 -28.281 -38.469 1 98 28 SER B CA 1
ATOM 3241 C C . SER B 1 28 ? 5.445 -27.594 -38.156 1 98 28 SER B C 1
ATOM 3243 O O . SER B 1 28 ? 5.414 -26.375 -37.938 1 98 28 SER B O 1
ATOM 3245 N N . SER B 1 29 ? 4.398 -28.359 -38.188 1 98.56 29 SER B N 1
ATOM 3246 C CA . SER B 1 29 ? 3.088 -27.812 -37.844 1 98.56 29 SER B CA 1
ATOM 3247 C C . SER B 1 29 ? 3.018 -27.391 -36.406 1 98.56 29 SER B C 1
ATOM 3249 O O . SER B 1 29 ? 2.436 -26.344 -36.062 1 98.56 29 SER B O 1
ATOM 3251 N N . ALA B 1 30 ? 3.576 -28.203 -35.531 1 98.75 30 ALA B N 1
ATOM 3252 C CA . ALA B 1 30 ? 3.615 -27.859 -34.125 1 98.75 30 ALA B CA 1
ATOM 3253 C C . ALA B 1 30 ? 4.391 -26.562 -33.906 1 98.75 30 ALA B C 1
ATOM 3255 O O . ALA B 1 30 ? 3.936 -25.688 -33.156 1 98.75 30 ALA B O 1
ATOM 3256 N N . LEU B 1 31 ? 5.512 -26.453 -34.531 1 98.75 31 LEU B N 1
ATOM 3257 C CA . LEU B 1 31 ? 6.336 -25.25 -34.438 1 98.75 31 LEU B CA 1
ATOM 3258 C C . LEU B 1 31 ? 5.578 -24.031 -34.906 1 98.75 31 LEU B C 1
ATOM 3260 O O . LEU B 1 31 ? 5.648 -22.953 -34.312 1 98.75 31 LEU B O 1
ATOM 3264 N N . ARG B 1 32 ? 4.902 -24.156 -36 1 98.75 32 ARG B N 1
ATOM 3265 C CA . ARG B 1 32 ? 4.117 -23.047 -36.531 1 98.75 32 ARG B CA 1
ATOM 3266 C C . ARG B 1 32 ? 3.035 -22.609 -35.562 1 98.75 32 ARG B C 1
ATOM 3268 O O . ARG B 1 32 ? 2.809 -21.406 -35.375 1 98.75 32 ARG B O 1
ATOM 3275 N N . LEU B 1 33 ? 2.373 -23.562 -34.969 1 98.81 33 LEU B N 1
ATOM 3276 C CA . LEU B 1 33 ? 1.333 -23.219 -34 1 98.81 33 LEU B CA 1
ATOM 3277 C C . LEU B 1 33 ? 1.928 -22.516 -32.781 1 98.81 33 LEU B C 1
ATOM 3279 O O . LEU B 1 33 ? 1.352 -21.547 -32.281 1 98.81 33 LEU B O 1
ATOM 3283 N N . ILE B 1 34 ? 3.082 -22.969 -32.312 1 98.88 34 ILE B N 1
ATOM 3284 C CA . ILE B 1 34 ? 3.75 -22.297 -31.203 1 98.88 34 ILE B CA 1
ATOM 3285 C C . ILE B 1 34 ? 4.047 -20.844 -31.562 1 98.88 34 ILE B C 1
ATOM 3287 O O . ILE B 1 34 ? 3.768 -19.938 -30.781 1 98.88 34 ILE B O 1
ATOM 3291 N N . ARG B 1 35 ? 4.562 -20.625 -32.75 1 98.75 35 ARG B N 1
ATOM 3292 C CA . ARG B 1 35 ? 4.891 -19.281 -33.188 1 98.75 35 ARG B CA 1
ATOM 3293 C C . ARG B 1 35 ? 3.648 -18.406 -33.25 1 98.75 35 ARG B C 1
ATOM 3295 O O . ARG B 1 35 ? 3.688 -17.25 -32.812 1 98.75 35 ARG B O 1
ATOM 3302 N N . ASP B 1 36 ? 2.598 -18.969 -33.781 1 98.75 36 ASP B N 1
ATOM 3303 C CA . ASP B 1 36 ? 1.353 -18.219 -33.875 1 98.75 36 ASP B CA 1
ATOM 3304 C C . ASP B 1 36 ? 0.839 -17.828 -32.5 1 98.75 36 ASP B C 1
ATOM 3306 O O . ASP B 1 36 ? 0.346 -16.719 -32.281 1 98.75 36 ASP B O 1
ATOM 3310 N N . LEU B 1 37 ? 0.952 -18.719 -31.578 1 98.81 37 LEU B N 1
ATOM 3311 C CA . LEU B 1 37 ? 0.486 -18.469 -30.219 1 98.81 37 LEU B CA 1
ATOM 3312 C C . LEU B 1 37 ? 1.367 -17.438 -29.531 1 98.81 37 LEU B C 1
ATOM 3314 O O . LEU B 1 37 ? 0.865 -16.547 -28.828 1 98.81 37 LEU B O 1
ATOM 3318 N N . VAL B 1 38 ? 2.662 -17.516 -29.75 1 98.69 38 VAL B N 1
ATOM 3319 C CA . VAL B 1 38 ? 3.613 -16.594 -29.125 1 98.69 38 VAL B CA 1
ATOM 3320 C C . VAL B 1 38 ? 3.395 -15.188 -29.688 1 98.69 38 VAL B C 1
ATOM 3322 O O . VAL B 1 38 ? 3.527 -14.203 -28.953 1 98.69 38 VAL B O 1
ATOM 3325 N N . ALA B 1 39 ? 3.029 -15.109 -30.875 1 98.56 39 ALA B N 1
ATOM 3326 C CA . ALA B 1 39 ? 2.881 -13.836 -31.562 1 98.56 39 ALA B CA 1
ATOM 3327 C C . ALA B 1 39 ? 1.67 -13.07 -31.047 1 98.56 39 ALA B C 1
ATOM 3329 O O . ALA B 1 39 ? 1.523 -11.875 -31.312 1 98.56 39 ALA B O 1
ATOM 3330 N N . VAL B 1 40 ? 0.817 -13.719 -30.281 1 98.38 40 VAL B N 1
ATOM 3331 C CA . VAL B 1 40 ? -0.373 -13.086 -29.719 1 98.38 40 VAL B CA 1
ATOM 3332 C C . VAL B 1 40 ? -0.202 -12.914 -28.203 1 98.38 40 VAL B C 1
ATOM 3334 O O . VAL B 1 40 ? -0.33 -13.875 -27.453 1 98.38 40 VAL B O 1
ATOM 3337 N N . PRO B 1 41 ? 0.038 -11.672 -27.828 1 97.75 41 PRO B N 1
ATOM 3338 C CA . PRO B 1 41 ? 0.201 -11.453 -26.391 1 97.75 41 PRO B CA 1
ATOM 3339 C C . PRO B 1 41 ? -1.001 -11.938 -25.578 1 97.75 41 PRO B C 1
ATOM 3341 O O . PRO B 1 41 ? -2.146 -11.703 -25.969 1 97.75 41 PRO B O 1
ATOM 3344 N N . SER B 1 42 ? -0.777 -12.648 -24.516 1 97.94 42 SER B N 1
ATOM 3345 C CA . SER B 1 42 ? -1.813 -13.18 -23.641 1 97.94 42 SER B CA 1
ATOM 3346 C C . SER B 1 42 ? -1.355 -13.18 -22.188 1 97.94 42 SER B C 1
ATOM 3348 O O . SER B 1 42 ? -1.579 -14.148 -21.453 1 97.94 42 SER B O 1
ATOM 3350 N N . ARG B 1 43 ? -0.779 -12.148 -21.672 1 96.19 43 ARG B N 1
ATOM 3351 C CA . ARG B 1 43 ? -0.297 -12.023 -20.312 1 96.19 43 ARG B CA 1
ATOM 3352 C C . ARG B 1 43 ? -1.453 -12.078 -19.312 1 96.19 43 ARG B C 1
ATOM 3354 O O . ARG B 1 43 ? -2.447 -11.367 -19.469 1 96.19 43 ARG B O 1
ATOM 3361 N N . GLY B 1 44 ? -1.274 -12.867 -18.359 1 93.06 44 GLY B N 1
ATOM 3362 C CA . GLY B 1 44 ? -2.324 -13.07 -17.375 1 93.06 44 GLY B CA 1
ATOM 3363 C C . GLY B 1 44 ? -2.748 -11.789 -16.688 1 93.06 44 GLY B C 1
ATOM 3364 O O . GLY B 1 44 ? -1.922 -11.094 -16.094 1 93.06 44 GLY B O 1
ATOM 3365 N N . GLY B 1 45 ? -4.023 -11.523 -16.734 1 89.38 45 GLY B N 1
ATOM 3366 C CA . GLY B 1 45 ? -4.57 -10.359 -16.047 1 89.38 45 GLY B CA 1
ATOM 3367 C C . GLY B 1 45 ? -4.215 -9.055 -16.734 1 89.38 45 GLY B C 1
ATOM 3368 O O . GLY B 1 45 ? -4.586 -7.977 -16.266 1 89.38 45 GLY B O 1
ATOM 3369 N N . ILE B 1 46 ? -3.457 -9.07 -17.766 1 91.38 46 ILE B N 1
ATOM 3370 C CA . ILE B 1 46 ? -2.957 -7.867 -18.422 1 91.38 46 ILE B CA 1
ATOM 3371 C C . ILE B 1 46 ? -3.562 -7.754 -19.828 1 91.38 46 ILE B C 1
ATOM 3373 O O . ILE B 1 46 ? -4.176 -6.738 -20.156 1 91.38 46 ILE B O 1
ATOM 3377 N N . ASP B 1 47 ? -3.477 -8.797 -20.641 1 94.88 47 ASP B N 1
ATOM 3378 C CA . ASP B 1 47 ? -3.965 -8.789 -22.016 1 94.88 47 ASP B CA 1
ATOM 3379 C C . ASP B 1 47 ? -5.336 -9.453 -22.109 1 94.88 47 ASP B C 1
ATOM 3381 O O . ASP B 1 47 ? -5.676 -10.312 -21.297 1 94.88 47 ASP B O 1
ATOM 3385 N N . PRO B 1 48 ? -6.121 -9.055 -23.156 1 94.62 48 PRO B N 1
ATOM 3386 C CA . PRO B 1 48 ? -7.328 -9.844 -23.422 1 94.62 48 PRO B CA 1
ATOM 3387 C C . PRO B 1 48 ? -7.016 -11.242 -23.953 1 94.62 48 PRO B C 1
ATOM 3389 O O . PRO B 1 48 ? -6.059 -11.414 -24.703 1 94.62 48 PRO B O 1
ATOM 3392 N N . TYR B 1 49 ? -7.875 -12.195 -23.641 1 96.5 49 TYR B N 1
ATOM 3393 C CA . TYR B 1 49 ? -7.582 -13.578 -23.984 1 96.5 49 TYR B CA 1
ATOM 3394 C C . TYR B 1 49 ? -8.227 -13.953 -25.312 1 96.5 49 TYR B C 1
ATOM 3396 O O . TYR B 1 49 ? -7.852 -14.953 -25.938 1 96.5 49 TYR B O 1
ATOM 3404 N N . GLY B 1 50 ? -9.109 -13.172 -25.812 1 96.38 50 GLY B N 1
ATOM 3405 C CA . GLY B 1 50 ? -9.844 -13.469 -27.031 1 96.38 50 GLY B CA 1
ATOM 3406 C C . GLY B 1 50 ? -8.945 -13.859 -28.188 1 96.38 50 GLY B C 1
ATOM 3407 O O . GLY B 1 50 ? -9.141 -14.914 -28.797 1 96.38 50 GLY B O 1
ATOM 3408 N N . PRO B 1 51 ? -7.992 -13.07 -28.469 1 98 51 PRO B N 1
ATOM 3409 C CA . PRO B 1 51 ? -7.141 -13.336 -29.625 1 98 51 PRO B CA 1
ATOM 3410 C C . PRO B 1 51 ? -6.422 -14.68 -29.531 1 98 51 PRO B C 1
ATOM 3412 O O . PRO B 1 51 ? -6.355 -15.414 -30.531 1 98 51 PRO B O 1
ATOM 3415 N N . VAL B 1 52 ? -5.855 -15.062 -28.406 1 98.44 52 VAL B N 1
ATOM 3416 C CA . VAL B 1 52 ? -5.129 -16.328 -28.297 1 98.44 52 VAL B CA 1
ATOM 3417 C C . VAL B 1 52 ? -6.113 -17.5 -28.344 1 98.44 52 VAL B C 1
ATOM 3419 O O . VAL B 1 52 ? -5.805 -18.562 -28.875 1 98.44 52 VAL B O 1
ATOM 3422 N N . VAL B 1 53 ? -7.27 -17.297 -27.812 1 98.56 53 VAL B N 1
ATOM 3423 C CA . VAL B 1 53 ? -8.336 -18.297 -27.875 1 98.56 53 VAL B CA 1
ATOM 3424 C C . VAL B 1 53 ? -8.703 -18.562 -29.328 1 98.56 53 VAL B C 1
ATOM 3426 O O . VAL B 1 53 ? -8.859 -19.719 -29.75 1 98.56 53 VAL B O 1
ATOM 3429 N N . ASP B 1 54 ? -8.797 -17.5 -30.078 1 98.62 54 ASP B N 1
ATOM 3430 C CA . ASP B 1 54 ? -9.141 -17.609 -31.5 1 98.62 54 ASP B CA 1
ATOM 3431 C C . ASP B 1 54 ? -8.094 -18.422 -32.25 1 98.62 54 ASP B C 1
ATOM 3433 O O . ASP B 1 54 ? -8.438 -19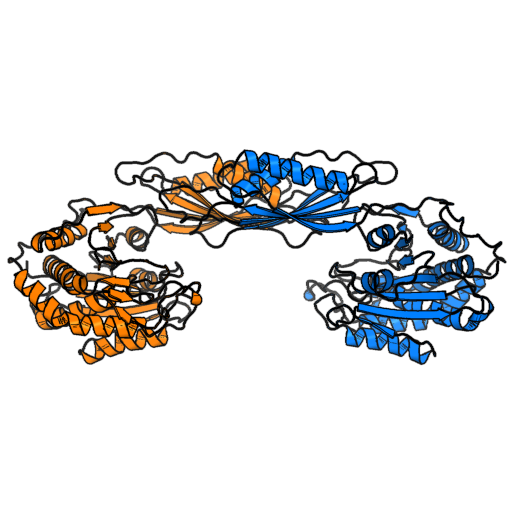.219 -33.125 1 98.62 54 ASP B O 1
ATOM 3437 N N . VAL B 1 55 ? -6.867 -18.25 -31.922 1 98.75 55 VAL B N 1
ATOM 3438 C CA . VAL B 1 55 ? -5.797 -18.969 -32.594 1 98.75 55 VAL B CA 1
ATOM 3439 C C . VAL B 1 55 ? -5.953 -20.469 -32.344 1 98.75 55 VAL B C 1
ATOM 3441 O O . VAL B 1 55 ? -5.977 -21.266 -33.312 1 98.75 55 VAL B O 1
ATOM 3444 N N . VAL B 1 56 ? -6.078 -20.875 -31.125 1 98.75 56 VAL B N 1
ATOM 3445 C CA . VAL B 1 56 ? -6.062 -22.297 -30.797 1 98.75 56 VAL B CA 1
ATOM 3446 C C . VAL B 1 56 ? -7.379 -22.938 -31.25 1 98.75 56 VAL B C 1
ATOM 3448 O O . VAL B 1 56 ? -7.383 -24.047 -31.781 1 98.75 56 VAL B O 1
ATOM 3451 N N . THR B 1 57 ? -8.516 -22.234 -31.047 1 98.81 57 THR B N 1
ATOM 3452 C CA . THR B 1 57 ? -9.789 -22.812 -31.453 1 98.81 57 THR B CA 1
ATOM 3453 C C . THR B 1 57 ? -9.891 -22.891 -32.969 1 98.81 57 THR B C 1
ATOM 3455 O O . THR B 1 57 ? -10.422 -23.859 -33.5 1 98.81 57 THR B O 1
ATOM 3458 N N . GLY B 1 58 ? -9.453 -21.828 -33.625 1 98.81 58 GLY B N 1
ATOM 3459 C CA . GLY B 1 58 ? -9.406 -21.859 -35.062 1 98.81 58 GLY B CA 1
ATOM 3460 C C . GLY B 1 58 ? -8.578 -23 -35.625 1 98.81 58 GLY B C 1
ATOM 3461 O O . GLY B 1 58 ? -8.992 -23.688 -36.562 1 98.81 58 GLY B O 1
ATOM 3462 N N . TRP B 1 59 ? -7.422 -23.219 -35 1 98.81 59 TRP B N 1
ATOM 3463 C CA . TRP B 1 59 ? -6.543 -24.297 -35.406 1 98.81 59 TRP B CA 1
ATOM 3464 C C . TRP B 1 59 ? -7.227 -25.656 -35.25 1 98.81 59 TRP B C 1
ATOM 3466 O O . TRP B 1 59 ? -7.172 -26.5 -36.125 1 98.81 59 TRP B O 1
ATOM 3476 N N . LEU B 1 60 ? -7.863 -25.906 -34.125 1 98.81 60 LEU B N 1
ATOM 3477 C CA . LEU B 1 60 ? -8.547 -27.156 -33.844 1 98.81 60 LEU B CA 1
ATOM 3478 C C . LEU B 1 60 ? -9.734 -27.375 -34.75 1 98.81 60 LEU B C 1
ATOM 3480 O O . LEU B 1 60 ? -9.93 -28.469 -35.281 1 98.81 60 LEU B O 1
ATOM 3484 N N . ARG B 1 61 ? -10.469 -26.297 -35.031 1 98.69 61 ARG B N 1
ATOM 3485 C CA . ARG B 1 61 ? -11.633 -26.406 -35.906 1 98.69 61 ARG B CA 1
ATOM 3486 C C . ARG B 1 61 ? -11.219 -26.719 -37.312 1 98.69 61 ARG B C 1
ATOM 3488 O O . ARG B 1 61 ? -11.891 -27.484 -38.031 1 98.69 61 ARG B O 1
ATOM 3495 N N . ALA B 1 62 ? -10.172 -26.172 -37.75 1 98.5 62 ALA B N 1
ATOM 3496 C CA . ALA B 1 62 ? -9.656 -26.438 -39.094 1 98.5 62 ALA B CA 1
ATOM 3497 C C . ALA B 1 62 ? -9.289 -27.906 -39.25 1 98.5 62 ALA B C 1
ATOM 3499 O O . ALA B 1 62 ? -9.18 -28.406 -40.375 1 98.5 62 ALA B O 1
ATOM 3500 N N . ARG B 1 63 ? -9.148 -28.578 -38.188 1 98 63 ARG B N 1
ATOM 3501 C CA . ARG B 1 63 ? -8.805 -30 -38.188 1 98 63 ARG B CA 1
ATOM 3502 C C . ARG B 1 63 ? -9.984 -30.844 -37.719 1 98 63 ARG B C 1
ATOM 3504 O O . ARG B 1 63 ? -9.789 -31.984 -37.25 1 98 63 ARG B O 1
ATOM 3511 N N . HIS B 1 64 ? -11.125 -30.297 -37.719 1 97.5 64 HIS B N 1
ATOM 3512 C CA . HIS B 1 64 ? -12.422 -30.938 -37.5 1 97.5 64 HIS B CA 1
ATOM 3513 C C . HIS B 1 64 ? -12.602 -31.406 -36.062 1 97.5 64 HIS B C 1
ATOM 3515 O O . HIS B 1 64 ? -13.195 -32.438 -35.812 1 97.5 64 HIS B O 1
ATOM 3521 N N . LEU B 1 65 ? -11.953 -30.734 -35.188 1 98.25 65 LEU B N 1
ATOM 3522 C CA . LEU B 1 65 ? -12.227 -30.938 -33.781 1 98.25 65 LEU B CA 1
ATOM 3523 C C . LEU B 1 65 ? -13.156 -29.844 -33.25 1 98.25 65 LEU B C 1
ATOM 3525 O O . LEU B 1 65 ? -13.422 -28.859 -33.938 1 98.25 65 LEU B O 1
ATOM 3529 N N . ASP B 1 66 ? -13.734 -30.078 -32.062 1 97.88 66 ASP B N 1
ATOM 3530 C CA . ASP B 1 66 ? -14.797 -29.203 -31.547 1 97.88 66 ASP B CA 1
ATOM 3531 C C . ASP B 1 66 ? -14.414 -28.609 -30.188 1 97.88 66 ASP B C 1
ATOM 3533 O O . ASP B 1 66 ? -14.969 -29 -29.156 1 97.88 66 ASP B O 1
ATOM 3537 N N . PRO B 1 67 ? -13.562 -27.594 -30.219 1 98.56 67 PRO B N 1
ATOM 3538 C CA . PRO B 1 67 ? -13.227 -26.938 -28.953 1 98.56 67 PRO B CA 1
ATOM 3539 C C . PRO B 1 67 ? -14.344 -26.031 -28.438 1 98.56 67 PRO B C 1
ATOM 3541 O O . PRO B 1 67 ? -15.156 -25.547 -29.234 1 98.56 67 PRO B O 1
ATOM 3544 N N . TYR B 1 68 ? -14.438 -25.828 -27.156 1 97.94 68 TYR B N 1
ATOM 3545 C CA . TYR B 1 68 ? -15.328 -24.844 -26.562 1 97.94 68 TYR B CA 1
ATOM 3546 C C . TYR B 1 68 ? -14.625 -24.078 -25.438 1 97.94 68 TYR B C 1
ATOM 3548 O O . TYR B 1 68 ? -13.578 -24.516 -24.953 1 97.94 68 TYR B O 1
ATOM 3556 N N . VAL B 1 69 ? -15.195 -22.938 -25.156 1 98.12 69 VAL B N 1
ATOM 3557 C CA . VAL B 1 69 ? -14.594 -22.047 -24.172 1 98.12 69 VAL B CA 1
ATOM 3558 C C . VAL B 1 69 ? -15.375 -22.125 -22.859 1 98.12 69 VAL B C 1
ATOM 3560 O O . VAL B 1 69 ? -16.609 -22.078 -22.859 1 98.12 69 VAL B O 1
ATOM 3563 N N . LEU B 1 70 ? -14.656 -22.375 -21.766 1 97.25 70 LEU B N 1
ATOM 3564 C CA . LEU B 1 70 ? -15.234 -22.266 -20.438 1 97.25 70 LEU B CA 1
ATOM 3565 C C . LEU B 1 70 ? -15.125 -20.828 -19.922 1 97.25 70 LEU B C 1
ATOM 3567 O O . LEU B 1 70 ? -14.117 -20.156 -20.141 1 97.25 70 LEU B O 1
ATOM 3571 N N . HIS B 1 71 ? -16.125 -20.438 -19.234 1 95.31 71 HIS B N 1
ATOM 3572 C CA . HIS B 1 71 ? -16.125 -19.094 -18.672 1 95.31 71 HIS B CA 1
ATOM 3573 C C . HIS B 1 71 ? -16.188 -19.141 -17.156 1 95.31 71 HIS B C 1
ATOM 3575 O O . HIS B 1 71 ? -16.844 -20 -16.578 1 95.31 71 HIS B O 1
ATOM 3581 N N . ALA B 1 72 ? -15.508 -18.219 -16.547 1 91 72 ALA B N 1
ATOM 3582 C CA . ALA B 1 72 ? -15.602 -18.031 -15.109 1 91 72 ALA B CA 1
ATOM 3583 C C . ALA B 1 72 ? -16.953 -17.453 -14.719 1 91 72 ALA B C 1
ATOM 3585 O O . ALA B 1 72 ? -17.797 -17.172 -15.586 1 91 72 ALA B O 1
ATOM 3586 N N . GLU B 1 73 ? -17.156 -17.312 -13.422 1 86.12 73 GLU B N 1
ATOM 3587 C CA . GLU B 1 73 ? -18.438 -16.828 -12.922 1 86.12 73 GLU B CA 1
ATOM 3588 C C . GLU B 1 73 ? -18.703 -15.398 -13.398 1 86.12 73 GLU B C 1
ATOM 3590 O O . GLU B 1 73 ? -19.844 -15.031 -13.664 1 86.12 73 GLU B O 1
ATOM 3595 N N . ASP B 1 74 ? -17.703 -14.672 -13.594 1 86.12 74 ASP B N 1
ATOM 3596 C CA . ASP B 1 74 ? -17.859 -13.273 -13.977 1 86.12 74 ASP B CA 1
ATOM 3597 C C . ASP B 1 74 ? -17.969 -13.133 -15.492 1 86.12 74 ASP B C 1
ATOM 3599 O O . ASP B 1 74 ? -18.031 -12.016 -16.016 1 86.12 74 ASP B O 1
ATOM 3603 N N . GLY B 1 75 ? -17.891 -14.203 -16.203 1 89.31 75 GLY B N 1
ATOM 3604 C CA . GLY B 1 75 ? -18.094 -14.188 -17.641 1 89.31 75 GLY B CA 1
ATOM 3605 C C . GLY B 1 75 ? -16.797 -14.18 -18.438 1 89.31 75 GLY B C 1
ATOM 3606 O O . GLY B 1 75 ? -16.797 -14.344 -19.656 1 89.31 75 GLY B O 1
ATOM 3607 N N . THR B 1 76 ? -15.719 -14.055 -17.734 1 91.12 76 THR B N 1
ATOM 3608 C CA . THR B 1 76 ? -14.43 -14.008 -18.406 1 91.12 76 THR B CA 1
ATOM 3609 C C . THR B 1 76 ? -14.047 -15.391 -18.938 1 91.12 76 THR B C 1
ATOM 3611 O O . THR B 1 76 ? -14.375 -16.406 -18.328 1 91.12 76 THR B O 1
ATOM 3614 N N . GLU B 1 77 ? -13.422 -15.422 -20.141 1 94.75 77 GLU B N 1
ATOM 3615 C CA . GLU B 1 77 ? -12.906 -16.672 -20.656 1 94.75 77 GLU B CA 1
ATOM 3616 C C . GLU B 1 77 ? -11.883 -17.297 -19.703 1 94.75 77 GLU B C 1
ATOM 3618 O O . GLU B 1 77 ? -10.93 -16.625 -19.297 1 94.75 77 GLU B O 1
ATOM 3623 N N . ALA B 1 78 ? -12.125 -18.562 -19.422 1 96.12 78 ALA B N 1
ATOM 3624 C CA . ALA B 1 78 ? -11.312 -19.188 -18.375 1 96.12 78 ALA B CA 1
ATOM 3625 C C . ALA B 1 78 ? -10.43 -20.297 -18.969 1 96.12 78 ALA B C 1
ATOM 3627 O O . ALA B 1 78 ? -9.328 -20.547 -18.469 1 96.12 78 ALA B O 1
ATOM 3628 N N . ALA B 1 79 ? -10.984 -20.984 -20.016 1 98.12 79 ALA B N 1
ATOM 3629 C CA . ALA B 1 79 ? -10.219 -22.078 -20.594 1 98.12 79 ALA B CA 1
ATOM 3630 C C . ALA B 1 79 ? -10.789 -22.469 -21.953 1 98.12 79 ALA B C 1
ATOM 3632 O O . ALA B 1 79 ? -11.93 -22.156 -22.281 1 98.12 79 ALA B O 1
ATOM 3633 N N . VAL B 1 80 ? -9.953 -23.062 -22.766 1 98.69 80 VAL B N 1
ATOM 3634 C CA . VAL B 1 80 ? -10.383 -23.781 -23.969 1 98.69 80 VAL B CA 1
ATOM 3635 C C . VAL B 1 80 ? -10.359 -25.281 -23.719 1 98.69 80 VAL B C 1
ATOM 3637 O O . VAL B 1 80 ? -9.375 -25.812 -23.188 1 98.69 80 VAL B O 1
ATOM 3640 N N . VAL B 1 81 ? -11.43 -25.922 -24.031 1 98.75 81 VAL B N 1
ATOM 3641 C CA . VAL B 1 81 ? -11.539 -27.375 -23.844 1 98.75 81 VAL B CA 1
ATOM 3642 C C . VAL B 1 81 ? -11.82 -28.047 -25.188 1 98.75 81 VAL B C 1
ATOM 3644 O O . VAL B 1 81 ? -12.562 -27.516 -26 1 98.75 81 VAL B O 1
ATOM 3647 N N . CYS B 1 82 ? -11.195 -29.125 -25.438 1 98.75 82 CYS B N 1
ATOM 3648 C CA . CYS B 1 82 ? -11.477 -30 -26.578 1 98.75 82 CYS B CA 1
ATOM 3649 C C . CYS B 1 82 ? -11.453 -31.469 -26.156 1 98.75 82 CYS B C 1
ATOM 3651 O O . CYS B 1 82 ? -10.453 -31.953 -25.625 1 98.75 82 CYS B O 1
ATOM 3653 N N . GLU B 1 83 ? -12.438 -32.156 -26.406 1 98 83 GLU B N 1
ATOM 3654 C CA . GLU B 1 83 ? -12.547 -33.562 -26 1 98 83 GLU B CA 1
ATOM 3655 C C . GLU B 1 83 ? -12.523 -34.5 -27.203 1 98 83 GLU B C 1
ATOM 3657 O O . GLU B 1 83 ? -13.211 -34.25 -28.203 1 98 83 GLU B O 1
ATOM 3662 N N . ILE B 1 84 ? -11.703 -35.5 -27.109 1 98.06 84 ILE B N 1
ATOM 3663 C CA . ILE B 1 84 ? -11.656 -36.594 -28.078 1 98.06 84 ILE B CA 1
ATOM 3664 C C . ILE B 1 84 ? -12.273 -37.844 -27.484 1 98.06 84 ILE B C 1
ATOM 3666 O O . ILE B 1 84 ? -11.641 -38.531 -26.688 1 98.06 84 ILE B O 1
ATOM 3670 N N . THR B 1 85 ? -13.445 -38.188 -27.969 1 97.12 85 THR B N 1
ATOM 3671 C CA . THR B 1 85 ? -14.148 -39.344 -27.469 1 97.12 85 THR B CA 1
ATOM 3672 C C . THR B 1 85 ? -13.703 -40.594 -28.219 1 97.12 85 THR B C 1
ATOM 3674 O O . THR B 1 85 ? -13.797 -40.656 -29.438 1 97.12 85 THR B O 1
ATOM 3677 N N . GLY B 1 86 ? -13.242 -41.562 -27.438 1 96.06 86 GLY B N 1
ATOM 3678 C CA . GLY B 1 86 ? -12.844 -42.812 -28.016 1 96.06 86 GLY B CA 1
ATOM 3679 C C . GLY B 1 86 ? -14.016 -43.656 -28.469 1 96.06 86 GLY B C 1
ATOM 3680 O O . GLY B 1 86 ? -15.172 -43.344 -28.188 1 96.06 86 GLY B O 1
ATOM 3681 N N . GLY B 1 87 ? -13.633 -44.656 -29.203 1 95.44 87 GLY B N 1
ATOM 3682 C CA . GLY B 1 87 ? -14.648 -45.562 -29.703 1 95.44 87 GLY B CA 1
ATOM 3683 C C . GLY B 1 87 ? -15.211 -46.5 -28.641 1 95.44 87 GLY B C 1
ATOM 3684 O O . GLY B 1 87 ? -16.234 -47.125 -28.844 1 95.44 87 GLY B O 1
ATOM 3685 N N . HIS B 1 88 ? -14.578 -46.531 -27.531 1 96 88 HIS B N 1
ATOM 3686 C CA . HIS B 1 88 ? -14.984 -47.375 -26.422 1 96 88 HIS B CA 1
ATOM 3687 C C . HIS B 1 88 ? -15.133 -46.594 -25.125 1 96 88 HIS B C 1
ATOM 3689 O O . HIS B 1 88 ? -14.461 -45.594 -24.938 1 96 88 HIS B O 1
ATOM 3695 N N . PRO B 1 89 ? -16.078 -47.094 -24.312 1 95.62 89 PRO B N 1
ATOM 3696 C CA . PRO B 1 89 ? -16.219 -46.406 -23.031 1 95.62 89 PRO B CA 1
ATOM 3697 C C . PRO B 1 89 ? -14.961 -46.5 -22.172 1 95.62 89 PRO B C 1
ATOM 3699 O O . PRO B 1 89 ? -14.188 -47.438 -22.312 1 95.62 89 PRO B O 1
ATOM 3702 N N . GLY B 1 90 ? -14.758 -45.531 -21.328 1 95.75 90 GLY B N 1
ATOM 3703 C CA . GLY B 1 90 ? -13.609 -45.469 -20.422 1 95.75 90 GLY B CA 1
ATOM 3704 C C . GLY B 1 90 ? -13.461 -44.125 -19.734 1 95.75 90 GLY B C 1
ATOM 3705 O O . GLY B 1 90 ? -14.359 -43.281 -19.797 1 95.75 90 GLY B O 1
ATOM 3706 N N . PRO B 1 91 ? -12.43 -43.969 -19.062 1 96.94 91 PRO B N 1
ATOM 3707 C CA . PRO B 1 91 ? -12.234 -42.75 -18.266 1 96.94 91 PRO B CA 1
ATOM 3708 C C . PRO B 1 91 ? -11.742 -41.562 -19.094 1 96.94 91 PRO B C 1
ATOM 3710 O O . PRO B 1 91 ? -11.586 -41.688 -20.312 1 96.94 91 PRO B O 1
ATOM 3713 N N . ARG B 1 92 ? -11.594 -40.438 -18.406 1 97.69 92 ARG B N 1
ATOM 3714 C CA . ARG B 1 92 ? -11.008 -39.25 -19 1 97.69 92 ARG B CA 1
ATOM 3715 C C . ARG B 1 92 ? -9.555 -39.062 -18.562 1 97.69 92 ARG B C 1
ATOM 3717 O O . ARG B 1 92 ? -9.219 -39.312 -17.406 1 97.69 92 ARG B O 1
ATOM 3724 N N . LEU B 1 93 ? -8.766 -38.844 -19.5 1 98.31 93 LEU B N 1
ATOM 3725 C CA . LEU B 1 93 ? -7.422 -38.312 -19.281 1 98.31 93 LEU B CA 1
ATOM 3726 C C . LEU B 1 93 ? -7.305 -36.875 -19.766 1 98.31 93 LEU B C 1
ATOM 3728 O O . LEU B 1 93 ? -7.734 -36.562 -20.875 1 98.31 93 LEU B O 1
ATOM 3732 N N . VAL B 1 94 ? -6.746 -36 -18.906 1 98.69 94 VAL B N 1
ATOM 3733 C CA . VAL B 1 94 ? -6.699 -34.562 -19.25 1 98.69 94 VAL B CA 1
ATOM 3734 C C . VAL B 1 94 ? -5.254 -34.156 -19.5 1 98.69 94 VAL B C 1
ATOM 3736 O O . VAL B 1 94 ? -4.367 -34.438 -18.688 1 98.69 94 VAL B O 1
ATOM 3739 N N . LEU B 1 95 ? -5.012 -33.594 -20.641 1 98.69 95 LEU B N 1
ATOM 3740 C CA . LEU B 1 95 ? -3.787 -32.875 -20.906 1 98.69 95 LEU B CA 1
ATOM 3741 C C . LEU B 1 95 ? -3.996 -31.375 -20.672 1 98.69 95 LEU B C 1
ATOM 3743 O O . LEU B 1 95 ? -4.828 -30.75 -21.344 1 98.69 95 LEU B O 1
ATOM 3747 N N . ASP B 1 96 ? -3.242 -30.844 -19.734 1 98.25 96 ASP B N 1
ATOM 3748 C CA . ASP B 1 96 ? -3.439 -29.453 -19.312 1 98.25 96 ASP B CA 1
ATOM 3749 C C . ASP B 1 96 ? -2.236 -28.594 -19.688 1 98.25 96 ASP B C 1
ATOM 3751 O O . ASP B 1 96 ? -1.092 -29.047 -19.594 1 98.25 96 ASP B O 1
ATOM 3755 N N . ALA B 1 97 ? -2.449 -27.406 -20.125 1 98.06 97 ALA B N 1
ATOM 3756 C CA . ALA B 1 97 ? -1.437 -26.375 -20.391 1 98.06 97 ALA B CA 1
ATOM 3757 C C . ALA B 1 97 ? -2.031 -24.984 -20.297 1 98.06 97 ALA B C 1
ATOM 3759 O O . ALA B 1 97 ? -3.25 -24.812 -20.375 1 98.06 97 ALA B O 1
ATOM 3760 N N . CYS B 1 98 ? -1.236 -24.016 -20.141 1 96.94 98 CYS B N 1
ATOM 3761 C CA . CYS B 1 98 ? -1.802 -22.672 -20.031 1 96.94 98 CYS B CA 1
ATOM 3762 C C . CYS B 1 98 ? -1.605 -21.906 -21.328 1 96.94 98 CYS B C 1
ATOM 3764 O O . CYS B 1 98 ? -0.585 -22.062 -22.016 1 96.94 98 CYS B O 1
ATOM 3766 N N . LEU B 1 99 ? -2.572 -21.094 -21.625 1 97.69 99 LEU B N 1
ATOM 3767 C CA . LEU B 1 99 ? -2.537 -20.219 -22.781 1 97.69 99 LEU B CA 1
ATOM 3768 C C . LEU B 1 99 ? -2.055 -18.828 -22.406 1 97.69 99 LEU B C 1
ATOM 377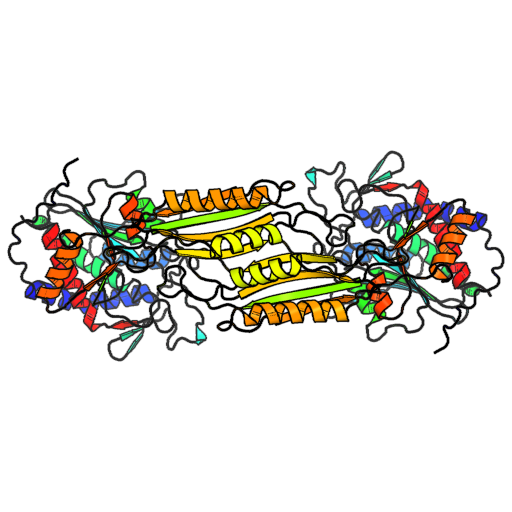0 O O . LEU B 1 99 ? -1.522 -18.094 -23.234 1 97.69 99 LEU B O 1
ATOM 3774 N N . ASP B 1 100 ? -2.328 -18.469 -21.094 1 96.88 100 ASP B N 1
ATOM 3775 C CA . ASP B 1 100 ? -1.808 -17.188 -20.641 1 96.88 100 ASP B CA 1
ATOM 3776 C C . ASP B 1 100 ? -0.321 -17.281 -20.312 1 96.88 100 ASP B C 1
ATOM 3778 O O . ASP B 1 100 ? 0.232 -18.391 -20.219 1 96.88 100 ASP B O 1
ATOM 3782 N N . THR B 1 101 ? 0.317 -16.078 -20.281 1 96.69 101 THR B N 1
ATOM 3783 C CA . THR B 1 101 ? 1.753 -16.078 -20.016 1 96.69 101 THR B CA 1
ATOM 3784 C C . THR B 1 101 ? 2.102 -15.148 -18.875 1 96.69 101 THR B C 1
ATOM 3786 O O . THR B 1 101 ? 1.253 -14.383 -18.406 1 96.69 101 THR B O 1
ATOM 3789 N N . ALA B 1 102 ? 3.283 -15.258 -18.375 1 92.81 102 ALA B N 1
ATOM 3790 C CA . ALA B 1 102 ? 3.857 -14.289 -17.453 1 92.81 102 ALA B CA 1
ATOM 3791 C C . ALA B 1 102 ? 4.035 -12.93 -18.109 1 92.81 102 ALA B C 1
ATOM 3793 O O . ALA B 1 102 ? 3.955 -12.812 -19.344 1 92.81 102 ALA B O 1
ATOM 3794 N N . PRO B 1 103 ? 4.242 -11.891 -17.312 1 92.19 103 PRO B N 1
ATOM 3795 C CA . PRO B 1 103 ? 4.52 -10.57 -17.891 1 92.19 103 PRO B CA 1
ATOM 3796 C C . PRO B 1 103 ? 5.82 -10.539 -18.688 1 92.19 103 PRO B C 1
ATOM 3798 O O . PRO B 1 103 ? 6.625 -11.469 -18.594 1 92.19 103 PRO B O 1
ATOM 3801 N N . PHE B 1 104 ? 6.004 -9.438 -19.438 1 93.62 104 PHE B N 1
ATOM 3802 C CA . PHE B 1 104 ? 7.168 -9.336 -20.312 1 93.62 104 PHE B CA 1
ATOM 3803 C C . PHE B 1 104 ? 8.383 -8.836 -19.531 1 93.62 104 PHE B C 1
ATOM 3805 O O . PHE B 1 104 ? 9.523 -9.094 -19.922 1 93.62 104 PHE B O 1
ATOM 3812 N N . GLY B 1 105 ? 8.117 -8.18 -18.422 1 88.69 105 GLY B N 1
ATOM 3813 C CA . GLY B 1 105 ? 9.219 -7.496 -17.75 1 88.69 105 GLY B CA 1
ATOM 3814 C C . GLY B 1 105 ? 9.758 -6.32 -18.547 1 88.69 105 GLY B C 1
ATOM 3815 O O . GLY B 1 105 ? 8.992 -5.621 -19.219 1 88.69 105 GLY B O 1
ATOM 3816 N N . ASP B 1 106 ? 11.102 -6.008 -18.391 1 90.12 106 ASP B N 1
ATOM 3817 C CA . ASP B 1 106 ? 11.727 -4.934 -19.156 1 90.12 106 ASP B CA 1
ATOM 3818 C C . ASP B 1 106 ? 11.914 -5.332 -20.609 1 90.12 106 ASP B C 1
ATOM 3820 O O . ASP B 1 106 ? 12.859 -6.055 -20.953 1 90.12 106 ASP B O 1
ATOM 3824 N N . GLU B 1 107 ? 11.109 -4.812 -21.391 1 92.88 107 GLU B N 1
ATOM 3825 C CA . GLU B 1 107 ? 11.094 -5.203 -22.797 1 92.88 107 GLU B CA 1
ATOM 3826 C C . GLU B 1 107 ? 12.383 -4.785 -23.5 1 92.88 107 GLU B C 1
ATOM 3828 O O . GLU B 1 107 ? 12.797 -5.422 -24.469 1 92.88 107 GLU B O 1
ATOM 3833 N N . ASN B 1 108 ? 12.969 -3.762 -22.875 1 93.56 108 ASN B N 1
ATOM 3834 C CA . ASN B 1 108 ? 14.203 -3.275 -23.484 1 93.56 108 ASN B CA 1
ATOM 3835 C C . ASN B 1 108 ? 15.359 -4.242 -23.25 1 93.56 108 ASN B C 1
ATOM 3837 O O . ASN B 1 108 ? 16.391 -4.156 -23.922 1 93.56 108 ASN B O 1
ATOM 3841 N N . ALA B 1 109 ? 15.219 -5.145 -22.422 1 93.44 109 ALA B N 1
ATOM 3842 C CA . ALA B 1 109 ? 16.266 -6.094 -22.094 1 93.44 109 ALA B CA 1
ATOM 3843 C C . ALA B 1 109 ? 16.219 -7.32 -23 1 93.44 109 ALA B C 1
ATOM 3845 O O . ALA B 1 109 ? 17.141 -8.125 -23.016 1 93.44 109 ALA B O 1
ATOM 3846 N N . TRP B 1 110 ? 15.156 -7.453 -23.766 1 94.56 110 TRP B N 1
ATOM 3847 C CA . TRP B 1 110 ? 14.977 -8.609 -24.641 1 94.56 110 TRP B CA 1
ATOM 3848 C C . TRP B 1 110 ? 15.82 -8.484 -25.891 1 94.56 110 TRP B C 1
ATOM 3850 O O . TRP B 1 110 ? 15.93 -7.395 -26.469 1 94.56 110 TRP B O 1
ATOM 3860 N N . SER B 1 111 ? 16.406 -9.539 -26.266 1 96.56 111 SER B N 1
ATOM 3861 C CA . SER B 1 111 ? 17.094 -9.562 -27.547 1 96.56 111 SER B CA 1
ATOM 3862 C C . SER B 1 111 ? 16.125 -9.391 -28.719 1 96.56 111 SER B C 1
ATOM 3864 O O . SER B 1 111 ? 16.469 -8.812 -29.75 1 96.56 111 SER B O 1
ATOM 3866 N N . HIS B 1 112 ? 14.969 -10.062 -28.594 1 95.5 112 HIS B N 1
ATOM 3867 C CA . HIS B 1 112 ? 13.82 -9.938 -29.484 1 95.5 112 HIS B CA 1
ATOM 3868 C C . HIS B 1 112 ? 12.547 -9.625 -28.703 1 95.5 112 HIS B C 1
ATOM 3870 O O . HIS B 1 112 ? 12.367 -10.109 -27.578 1 95.5 112 HIS B O 1
ATOM 3876 N N . PRO B 1 113 ? 11.742 -8.758 -29.297 1 96.62 113 PRO B N 1
ATOM 3877 C CA . PRO B 1 113 ? 10.516 -8.477 -28.547 1 96.62 113 PRO B CA 1
ATOM 3878 C C . PRO B 1 113 ? 9.797 -9.75 -28.094 1 96.62 113 PRO B C 1
ATOM 3880 O O . PRO B 1 113 ? 9.758 -10.734 -28.828 1 96.62 113 PRO B O 1
ATOM 3883 N N . PRO B 1 114 ? 9.297 -9.758 -26.938 1 97.69 114 PRO B N 1
ATOM 3884 C CA . PRO B 1 114 ? 8.766 -10.977 -26.328 1 97.69 114 PRO B CA 1
ATOM 3885 C C . PRO B 1 114 ? 7.621 -11.586 -27.141 1 97.69 114 PRO B C 1
ATOM 3887 O O . PRO B 1 114 ? 7.398 -12.805 -27.078 1 97.69 114 PRO B O 1
ATOM 3890 N N . ALA B 1 115 ? 6.891 -10.797 -27.906 1 97.88 115 ALA B N 1
ATOM 3891 C CA . ALA B 1 115 ? 5.746 -11.281 -28.688 1 97.88 115 ALA B CA 1
ATOM 3892 C C . ALA B 1 115 ? 6.113 -11.469 -30.156 1 97.88 115 ALA B C 1
ATOM 3894 O O . ALA B 1 115 ? 5.23 -11.547 -31.016 1 97.88 115 ALA B O 1
ATOM 3895 N N . THR B 1 116 ? 7.34 -11.547 -30.438 1 97.88 116 THR B N 1
ATOM 3896 C CA . THR B 1 116 ? 7.848 -11.844 -31.781 1 97.88 116 THR B CA 1
ATOM 3897 C C . THR B 1 116 ? 8.656 -13.133 -31.781 1 97.88 116 THR B C 1
ATOM 3899 O O . THR B 1 116 ? 9.844 -13.125 -31.453 1 97.88 116 THR B O 1
ATOM 3902 N N . PRO B 1 117 ? 8.031 -14.188 -32.188 1 98.19 117 PRO B N 1
ATOM 3903 C CA . PRO B 1 117 ? 8.773 -15.453 -32.219 1 98.19 117 PRO B CA 1
ATOM 3904 C C . PRO B 1 117 ? 9.93 -15.438 -33.188 1 98.19 117 PRO B C 1
ATOM 3906 O O . PRO B 1 117 ? 9.742 -15.117 -34.375 1 98.19 117 PRO B O 1
ATOM 3909 N N . VAL B 1 118 ? 11.055 -15.734 -32.719 1 98.31 118 VAL B N 1
ATOM 3910 C CA . VAL B 1 118 ? 12.258 -15.734 -33.531 1 98.31 118 VAL B CA 1
ATOM 3911 C C . VAL B 1 118 ? 13 -17.062 -33.375 1 98.31 118 VAL B C 1
ATOM 3913 O O . VAL B 1 118 ? 13.227 -17.516 -32.25 1 98.31 118 VAL B O 1
ATOM 3916 N N . GLU B 1 119 ? 13.305 -17.688 -34.5 1 98.06 119 GLU B N 1
ATOM 3917 C CA . GLU B 1 119 ? 14.148 -18.891 -34.5 1 98.06 119 GLU B CA 1
ATOM 3918 C C . GLU B 1 119 ? 15.617 -18.531 -34.719 1 98.06 119 GLU B C 1
ATOM 3920 O O . GLU B 1 119 ? 15.961 -17.828 -35.688 1 98.06 119 GLU B O 1
ATOM 3925 N N . ARG B 1 120 ? 16.375 -18.938 -33.75 1 97.62 120 ARG B N 1
ATOM 3926 C CA . ARG B 1 120 ? 17.812 -18.719 -33.875 1 97.62 120 ARG B CA 1
ATOM 3927 C C . ARG B 1 120 ? 18.594 -19.859 -33.25 1 97.62 120 ARG B C 1
ATOM 3929 O O . ARG B 1 120 ? 18.391 -20.203 -32.094 1 97.62 120 ARG B O 1
ATOM 3936 N N . ASP B 1 121 ? 19.469 -20.547 -34.062 1 97.44 121 ASP B N 1
ATOM 3937 C CA . ASP B 1 121 ? 20.391 -21.578 -33.625 1 97.44 121 ASP B CA 1
ATOM 3938 C C . ASP B 1 121 ? 19.656 -22.734 -32.938 1 97.44 121 ASP B C 1
ATOM 3940 O O . ASP B 1 121 ? 20.047 -23.188 -31.859 1 97.44 121 ASP B O 1
ATOM 3944 N N . GLY B 1 122 ? 18.5 -23.094 -33.438 1 98.12 122 GLY B N 1
ATOM 3945 C CA . GLY B 1 122 ? 17.766 -24.25 -32.969 1 98.12 122 GLY B CA 1
ATOM 3946 C C . GLY B 1 122 ? 16.812 -23.938 -31.828 1 98.12 122 GLY B C 1
ATOM 3947 O O . GLY B 1 122 ? 16.141 -24.828 -31.312 1 98.12 122 GLY B O 1
ATOM 3948 N N . TRP B 1 123 ? 16.781 -22.594 -31.531 1 98.44 123 TRP B N 1
ATOM 3949 C CA . TRP B 1 123 ? 15.922 -22.172 -30.438 1 98.44 123 TRP B CA 1
ATOM 3950 C C . TRP B 1 123 ? 14.812 -21.25 -30.953 1 98.44 123 TRP B C 1
ATOM 3952 O O . TRP B 1 123 ? 15.008 -20.516 -31.922 1 98.44 123 TRP B O 1
ATOM 3962 N N . LEU B 1 124 ? 13.672 -21.344 -30.375 1 98.75 124 LEU B N 1
ATOM 3963 C CA . LEU B 1 124 ? 12.57 -20.406 -30.609 1 98.75 124 LEU B CA 1
ATOM 3964 C C . LEU B 1 124 ? 12.391 -19.469 -29.422 1 98.75 124 LEU B C 1
ATOM 3966 O O . LEU B 1 124 ? 12.055 -19.906 -28.328 1 98.75 124 LEU B O 1
ATOM 3970 N N . TYR B 1 125 ? 12.602 -18.219 -29.703 1 98.38 125 TYR B N 1
ATOM 3971 C CA . TYR B 1 125 ? 12.461 -17.188 -28.688 1 98.38 125 TYR B CA 1
ATOM 3972 C C . TYR B 1 125 ? 11.039 -16.656 -28.641 1 98.38 125 TYR B C 1
ATOM 3974 O O . TYR B 1 125 ? 10.398 -16.484 -29.672 1 98.38 125 TYR B O 1
ATOM 3982 N N . GLY B 1 126 ? 10.602 -16.359 -27.406 1 98.38 126 GLY B N 1
ATOM 3983 C CA . GLY B 1 126 ? 9.32 -15.703 -27.203 1 98.38 126 GLY B CA 1
ATOM 3984 C C . GLY B 1 126 ? 8.695 -16 -25.859 1 98.38 126 GLY B C 1
ATOM 3985 O O . GLY B 1 126 ? 8.797 -17.125 -25.359 1 98.38 126 GLY B O 1
ATOM 3986 N N . ARG B 1 127 ? 8.008 -15.023 -25.297 1 98.06 127 ARG B N 1
ATOM 3987 C CA . ARG B 1 127 ? 7.312 -15.25 -24.031 1 98.06 127 ARG B CA 1
ATOM 3988 C C . ARG B 1 127 ? 6.211 -16.297 -24.188 1 98.06 127 ARG B C 1
ATOM 3990 O O . ARG B 1 127 ? 5.387 -16.203 -25.109 1 98.06 127 ARG B O 1
ATOM 3997 N N . GLY B 1 128 ? 6.27 -17.281 -23.344 1 97.75 128 GLY B N 1
ATOM 3998 C CA . GLY B 1 128 ? 5.246 -18.312 -23.344 1 97.75 128 GLY B CA 1
ATOM 3999 C C . GLY B 1 128 ? 5.613 -19.531 -24.188 1 97.75 128 GLY B C 1
ATOM 4000 O O . GLY B 1 128 ? 4.945 -20.562 -24.125 1 97.75 128 GLY B O 1
ATOM 4001 N N . ALA B 1 129 ? 6.668 -19.422 -24.938 1 98.44 129 ALA B N 1
ATOM 4002 C CA . ALA B 1 129 ? 7.086 -20.594 -25.719 1 98.44 129 ALA B CA 1
ATOM 4003 C C . ALA B 1 129 ? 7.301 -21.797 -24.812 1 98.44 129 ALA B C 1
ATOM 4005 O O . ALA B 1 129 ? 6.801 -22.891 -25.109 1 98.44 129 ALA B O 1
ATOM 4006 N N . ALA B 1 130 ? 7.988 -21.547 -23.719 1 97.31 130 ALA B N 1
ATOM 4007 C CA . ALA B 1 130 ? 8.289 -22.625 -22.781 1 97.31 130 ALA B CA 1
ATOM 4008 C C . ALA B 1 130 ? 7.102 -22.906 -21.875 1 97.31 130 ALA B C 1
ATOM 4010 O O . ALA B 1 130 ? 6.707 -24.062 -21.703 1 97.31 130 ALA B O 1
ATOM 4011 N N . ASP B 1 131 ? 6.387 -21.953 -21.359 1 95.31 131 ASP B N 1
ATOM 4012 C CA . ASP B 1 131 ? 5.301 -22.078 -20.391 1 95.31 131 ASP B CA 1
ATOM 4013 C C . ASP B 1 131 ? 4.047 -21.359 -20.875 1 95.31 131 ASP B C 1
ATOM 4015 O O . ASP B 1 131 ? 3.861 -20.172 -20.609 1 95.31 131 ASP B O 1
ATOM 4019 N N . SER B 1 132 ? 3.24 -22.016 -21.641 1 96.75 132 SER B N 1
ATOM 4020 C CA . SER B 1 132 ? 3.436 -23.391 -22.047 1 96.75 132 SER B CA 1
ATOM 4021 C C . SER B 1 132 ? 2.875 -23.656 -23.453 1 96.75 132 SER B C 1
ATOM 4023 O O . SER B 1 132 ? 2.221 -24.672 -23.688 1 96.75 132 SER B O 1
ATOM 4025 N N . LYS B 1 133 ? 3.107 -22.703 -24.312 1 98.62 133 LYS B N 1
ATOM 4026 C CA . LYS B 1 133 ? 2.516 -22.766 -25.641 1 98.62 133 LYS B CA 1
ATOM 4027 C C . LYS B 1 133 ? 3.084 -23.938 -26.438 1 98.62 133 LYS B C 1
ATOM 4029 O O . LYS B 1 133 ? 2.412 -24.484 -27.312 1 98.62 133 LYS B O 1
ATOM 4034 N N . ALA B 1 134 ? 4.289 -24.359 -26.141 1 98.75 134 ALA B N 1
ATOM 4035 C CA . ALA B 1 134 ? 4.801 -25.594 -26.719 1 98.75 134 ALA B CA 1
ATOM 4036 C C . ALA B 1 134 ? 3.916 -26.781 -26.359 1 98.75 134 ALA B C 1
ATOM 4038 O O . ALA B 1 134 ? 3.58 -27.594 -27.219 1 98.75 134 ALA B O 1
ATOM 4039 N N . ALA B 1 135 ? 3.568 -26.859 -25.125 1 98.69 135 ALA B N 1
ATOM 4040 C CA . ALA B 1 135 ? 2.689 -27.953 -24.688 1 98.69 135 ALA B CA 1
ATOM 4041 C C . ALA B 1 135 ? 1.328 -27.859 -25.375 1 98.69 135 ALA B C 1
ATOM 4043 O O . ALA B 1 135 ? 0.766 -28.859 -25.797 1 98.69 135 ALA B O 1
ATOM 4044 N N . VAL B 1 136 ? 0.815 -26.656 -25.469 1 98.81 136 VAL B N 1
ATOM 4045 C CA . VAL B 1 136 ? -0.461 -26.453 -26.156 1 98.81 136 VAL B CA 1
ATOM 4046 C C . VAL B 1 136 ? -0.388 -27.031 -27.562 1 98.81 136 VAL B C 1
ATOM 4048 O O . VAL B 1 136 ? -1.25 -27.812 -27.969 1 98.81 136 VAL B O 1
ATOM 4051 N N . ALA B 1 137 ? 0.59 -26.688 -28.281 1 98.94 137 ALA B N 1
ATOM 4052 C CA . ALA B 1 137 ? 0.748 -27.141 -29.656 1 98.94 137 ALA B CA 1
ATOM 4053 C C . ALA B 1 137 ? 0.9 -28.656 -29.719 1 98.94 137 ALA B C 1
ATOM 4055 O O . ALA B 1 137 ? 0.276 -29.312 -30.562 1 98.94 137 ALA B O 1
ATOM 4056 N N . ILE B 1 138 ? 1.732 -29.172 -28.875 1 98.75 138 ILE B N 1
ATOM 4057 C CA . ILE B 1 138 ? 1.977 -30.609 -28.828 1 98.75 138 ILE B CA 1
ATOM 4058 C C . ILE B 1 138 ? 0.673 -31.344 -28.531 1 98.75 138 ILE B C 1
ATOM 4060 O O . ILE B 1 138 ? 0.32 -32.312 -29.234 1 98.75 138 ILE B O 1
ATOM 4064 N N . PHE B 1 139 ? -0.066 -30.906 -27.562 1 98.88 139 PHE B N 1
ATOM 4065 C CA . PHE B 1 139 ? -1.3 -31.562 -27.141 1 98.88 139 PHE B CA 1
ATOM 4066 C C . PHE B 1 139 ? -2.365 -31.469 -28.219 1 98.88 139 PHE B C 1
ATOM 4068 O O . PHE B 1 139 ? -3.141 -32.406 -28.422 1 98.88 139 PHE B O 1
ATOM 4075 N N . CYS B 1 140 ? -2.391 -30.344 -28.922 1 98.88 140 CYS B N 1
ATOM 4076 C CA . CYS B 1 140 ? -3.299 -30.203 -30.062 1 98.88 140 CYS B CA 1
ATOM 4077 C C . CYS B 1 140 ? -3.014 -31.266 -31.109 1 98.88 140 CYS B C 1
ATOM 4079 O O . CYS B 1 140 ? -3.934 -31.906 -31.625 1 98.88 140 CYS B O 1
ATOM 4081 N N . HIS B 1 141 ? -1.798 -31.438 -31.438 1 98.81 141 HIS B N 1
ATOM 4082 C CA . HIS B 1 141 ? -1.431 -32.406 -32.469 1 98.81 141 HIS B CA 1
ATOM 4083 C C . HIS B 1 141 ? -1.73 -33.812 -32 1 98.81 141 HIS B C 1
ATOM 4085 O O . HIS B 1 141 ? -2.119 -34.688 -32.812 1 98.81 141 HIS B O 1
ATOM 4091 N N . LEU B 1 142 ? -1.513 -34.062 -30.719 1 97.88 142 LEU B N 1
ATOM 4092 C CA . LEU B 1 142 ? -1.885 -35.344 -30.156 1 97.88 142 LEU B CA 1
ATOM 4093 C C . LEU B 1 142 ? -3.383 -35.594 -30.297 1 97.88 142 LEU B C 1
ATOM 4095 O O . LEU B 1 142 ? -3.803 -36.688 -30.641 1 97.88 142 LEU B O 1
ATOM 4099 N N . ALA B 1 143 ? -4.156 -34.625 -30.047 1 98.38 143 ALA B N 1
ATOM 4100 C CA . ALA B 1 143 ? -5.605 -34.75 -30.172 1 98.38 143 ALA B CA 1
ATOM 4101 C C . ALA B 1 143 ? -6 -35.094 -31.609 1 98.38 143 ALA B C 1
ATOM 4103 O O . ALA B 1 143 ? -6.875 -35.938 -31.812 1 98.38 143 ALA B O 1
ATOM 4104 N N . VAL B 1 144 ? -5.383 -34.469 -32.562 1 98.25 144 VAL B N 1
ATOM 4105 C CA . VAL B 1 144 ? -5.668 -34.781 -33.969 1 98.25 144 VAL B CA 1
ATOM 4106 C C . VAL B 1 144 ? -5.344 -36.219 -34.281 1 98.25 144 VAL B C 1
ATOM 4108 O O . VAL B 1 144 ? -6.129 -36.906 -34.938 1 98.25 144 VAL B O 1
ATOM 4111 N N . ARG B 1 145 ? -4.203 -36.656 -33.812 1 96.5 145 ARG B N 1
ATOM 4112 C CA . ARG B 1 145 ? -3.791 -38.031 -34.031 1 96.5 145 ARG B CA 1
ATOM 4113 C C . ARG B 1 145 ? -4.75 -39.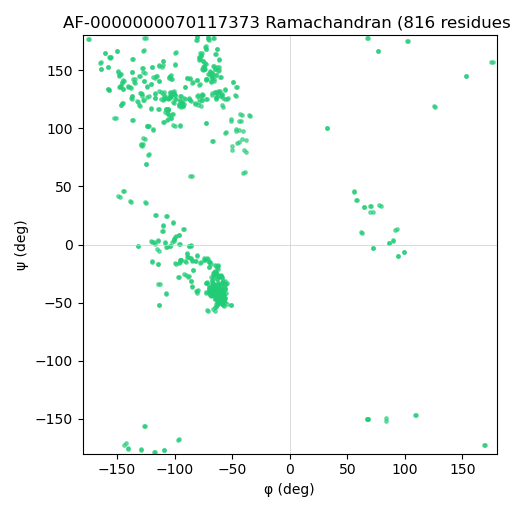031 -33.375 1 96.5 145 ARG B C 1
ATOM 4115 O O . ARG B 1 145 ? -5.098 -40.062 -33.969 1 96.5 145 ARG B O 1
ATOM 4122 N N . LEU B 1 146 ? -5.152 -38.719 -32.219 1 95.81 146 LEU B N 1
ATOM 4123 C CA . LEU B 1 146 ? -6.059 -39.594 -31.5 1 95.81 146 LEU B CA 1
ATOM 4124 C C . LEU B 1 146 ? -7.441 -39.594 -32.156 1 95.81 146 LEU B C 1
ATOM 4126 O O . LEU B 1 146 ? -8.125 -40.625 -32.156 1 95.81 146 LEU B O 1
ATOM 4130 N N . ALA B 1 147 ? -7.84 -38.469 -32.594 1 96.81 147 ALA B N 1
ATOM 4131 C CA . ALA B 1 147 ? -9.125 -38.375 -33.281 1 96.81 147 ALA B CA 1
ATOM 4132 C C . ALA B 1 147 ? -9.172 -39.281 -34.5 1 96.81 147 ALA B C 1
ATOM 4134 O O . ALA B 1 147 ? -10.227 -39.844 -34.844 1 96.81 147 ALA B O 1
ATOM 4135 N N . ALA B 1 148 ? -8.039 -39.438 -35.094 1 94.69 148 ALA B N 1
ATOM 4136 C CA . ALA B 1 148 ? -7.957 -40.281 -36.281 1 94.69 148 ALA B CA 1
ATOM 4137 C C . ALA B 1 148 ? -7.977 -41.75 -35.906 1 94.69 148 ALA B C 1
ATOM 4139 O O . ALA B 1 148 ? -8.234 -42.625 -36.75 1 94.69 148 ALA B O 1
ATOM 4140 N N . GLN B 1 149 ? -7.754 -42.062 -34.656 1 92 149 GLN B N 1
ATOM 4141 C CA . GLN B 1 149 ? -7.707 -43.469 -34.219 1 92 149 GLN B CA 1
ATOM 4142 C C . GLN B 1 149 ? -8.688 -43.719 -33.062 1 92 149 GLN B C 1
ATOM 4144 O O . GLN B 1 149 ? -8.383 -44.469 -32.125 1 92 149 GLN B O 1
ATOM 4149 N N . ARG B 1 150 ? -9.758 -43.125 -33.094 1 94.25 150 ARG B N 1
ATOM 4150 C CA . ARG B 1 150 ? -10.742 -43.188 -32.031 1 94.25 150 ARG B CA 1
ATOM 4151 C C . ARG B 1 150 ? -11.125 -44.625 -31.703 1 94.25 150 ARG B C 1
ATOM 4153 O O . ARG B 1 150 ? -11.422 -44.969 -30.562 1 94.25 150 ARG B O 1
ATOM 4160 N N . HIS B 1 151 ? -11.102 -45.406 -32.719 1 92.38 151 HIS B N 1
ATOM 4161 C CA . HIS B 1 151 ? -11.547 -46.812 -32.562 1 92.38 151 HIS B CA 1
ATOM 4162 C C . HIS B 1 151 ? -10.672 -47.562 -31.594 1 92.38 151 HIS B C 1
ATOM 4164 O O . HIS B 1 151 ? -11.117 -48.562 -30.984 1 92.38 151 HIS B O 1
ATOM 4170 N N . ALA B 1 152 ? -9.484 -47.094 -31.375 1 91.06 152 ALA B N 1
ATOM 4171 C CA . ALA B 1 152 ? -8.539 -47.781 -30.516 1 91.06 152 ALA B CA 1
ATOM 4172 C C . ALA B 1 152 ? -8.484 -47.156 -29.125 1 91.06 152 ALA B C 1
ATOM 4174 O O . ALA B 1 152 ? -7.742 -47.625 -28.266 1 91.06 152 ALA B O 1
ATOM 4175 N N . ILE B 1 153 ? -9.336 -46.156 -28.938 1 94.62 153 ILE B N 1
ATOM 4176 C CA . ILE B 1 153 ? -9.242 -45.375 -27.703 1 94.62 153 ILE B CA 1
ATOM 4177 C C . ILE B 1 153 ? -10.383 -45.75 -26.766 1 94.62 153 ILE B C 1
ATOM 4179 O O . ILE B 1 153 ? -11.547 -45.844 -27.188 1 94.62 153 ILE B O 1
ATOM 4183 N N . HIS B 1 154 ? -10.055 -46.125 -25.562 1 96.19 154 HIS B N 1
ATOM 4184 C CA . HIS B 1 154 ? -11.016 -46.438 -24.5 1 96.19 154 HIS B CA 1
ATOM 4185 C C . HIS B 1 154 ? -11.156 -45.25 -23.562 1 96.19 154 HIS B C 1
ATOM 4187 O O . HIS B 1 154 ? -10.344 -45.062 -22.641 1 96.19 154 HIS B O 1
ATOM 4193 N N . GLY B 1 155 ? -12.266 -44.469 -23.719 1 96.75 155 GLY B N 1
ATOM 4194 C CA . GLY B 1 155 ? -12.477 -43.281 -22.906 1 96.75 155 GLY B CA 1
ATOM 4195 C C . GLY B 1 155 ? -12.336 -42 -23.703 1 96.75 155 GLY B C 1
ATOM 4196 O O . GLY B 1 155 ? -12.789 -41.906 -24.844 1 96.75 155 GLY B O 1
ATOM 4197 N N . ARG B 1 156 ? -11.828 -40.938 -23.016 1 97.5 156 ARG B N 1
ATOM 4198 C CA . ARG B 1 156 ? -11.75 -39.625 -23.625 1 97.5 156 ARG B CA 1
ATOM 4199 C C . ARG B 1 156 ? -10.422 -38.938 -23.297 1 97.5 156 ARG B C 1
ATOM 4201 O O . ARG B 1 156 ? -9.93 -39.031 -22.172 1 97.5 156 ARG B O 1
ATOM 4208 N N . LEU B 1 157 ? -9.883 -38.406 -24.281 1 98.31 157 LEU B N 1
ATOM 4209 C CA . LEU B 1 157 ? -8.797 -37.469 -24.078 1 98.31 157 LEU B CA 1
ATOM 4210 C C . LEU B 1 157 ? -9.312 -36.031 -24.047 1 98.31 157 LEU B C 1
ATOM 4212 O O . LEU B 1 157 ? -10.055 -35.625 -24.938 1 98.31 157 LEU B O 1
ATOM 4216 N N . VAL B 1 158 ? -8.961 -35.312 -23.016 1 98.75 158 VAL B N 1
ATOM 4217 C CA . VAL B 1 158 ? -9.43 -33.938 -22.875 1 98.75 158 VAL B CA 1
ATOM 4218 C C . VAL B 1 158 ? -8.242 -33 -22.906 1 98.75 158 VAL B C 1
ATOM 4220 O O . VAL B 1 158 ? -7.262 -33.188 -22.188 1 98.75 158 VAL B O 1
ATOM 4223 N N . LEU B 1 159 ? -8.297 -32.031 -23.797 1 98.81 159 LEU B N 1
ATOM 4224 C CA . LEU B 1 159 ? -7.414 -30.875 -23.719 1 98.81 159 LEU B CA 1
ATOM 4225 C C . LEU B 1 159 ? -8.023 -29.797 -22.844 1 98.81 159 LEU B C 1
ATOM 4227 O O . LEU B 1 159 ? -9.18 -29.422 -23.016 1 98.81 159 LEU B O 1
ATOM 4231 N N . LEU B 1 160 ? -7.301 -29.344 -21.859 1 98.69 160 LEU B N 1
ATOM 4232 C CA . LEU B 1 160 ? -7.695 -28.234 -21 1 98.69 160 LEU B CA 1
ATOM 4233 C C . LEU B 1 160 ? -6.625 -27.141 -21 1 98.69 160 LEU B C 1
ATOM 4235 O O . LEU B 1 160 ? -5.598 -27.281 -20.328 1 98.69 160 LEU B O 1
ATOM 4239 N N . PHE B 1 161 ? -6.863 -26.078 -21.734 1 98.69 161 PHE B N 1
ATOM 4240 C CA . PHE B 1 161 ? -5.914 -24.969 -21.828 1 98.69 161 PHE B CA 1
ATOM 4241 C C . PHE B 1 161 ? -6.375 -23.797 -20.984 1 98.69 161 PHE B C 1
ATOM 4243 O O . PHE B 1 161 ? -7.324 -23.094 -21.344 1 98.69 161 PHE B O 1
ATOM 4250 N N . ASP B 1 162 ? -5.684 -23.578 -19.938 1 97.19 162 ASP B N 1
ATOM 4251 C CA . ASP B 1 162 ? -6.055 -22.578 -18.938 1 97.19 162 ASP B CA 1
ATOM 4252 C C . ASP B 1 162 ? -5.652 -21.172 -19.359 1 97.19 162 ASP B C 1
ATOM 4254 O O . ASP B 1 162 ? -4.566 -20.984 -19.922 1 97.19 162 ASP B O 1
ATOM 4258 N N . LEU B 1 163 ? -6.516 -20.172 -19.062 1 96.56 163 LEU B N 1
ATOM 4259 C CA . LEU B 1 163 ? -6.246 -18.797 -19.438 1 96.56 163 LEU B CA 1
ATOM 4260 C C . LEU B 1 163 ? -5.895 -17.953 -18.219 1 96.56 163 LEU B C 1
ATOM 4262 O O . LEU B 1 163 ? -5.582 -16.766 -18.359 1 96.56 163 LEU B O 1
ATOM 4266 N N . ASP B 1 164 ? -5.832 -18.531 -17.031 1 92.75 164 ASP B N 1
ATOM 4267 C CA . ASP B 1 164 ? -5.66 -17.734 -15.82 1 92.75 164 ASP B CA 1
ATOM 4268 C C . ASP B 1 164 ? -4.672 -18.391 -14.859 1 92.75 164 ASP B C 1
ATOM 4270 O O . ASP B 1 164 ? -4.895 -18.422 -13.648 1 92.75 164 ASP B O 1
ATOM 4274 N N . GLU B 1 165 ? -3.719 -18.953 -15.367 1 91.06 165 GLU B N 1
ATOM 4275 C CA . GLU B 1 165 ? -2.75 -19.641 -14.516 1 91.06 165 GLU B CA 1
ATOM 4276 C C . GLU B 1 165 ? -1.759 -18.656 -13.906 1 91.06 165 GLU B C 1
ATOM 4278 O O . GLU B 1 165 ? -1.456 -18.719 -12.719 1 91.06 165 GLU B O 1
ATOM 4283 N N . HIS B 1 166 ? -1.301 -17.672 -14.664 1 89.81 166 HIS B N 1
ATOM 4284 C CA . HIS B 1 166 ? -0.208 -16.797 -14.258 1 89.81 166 HIS B CA 1
ATOM 4285 C C . HIS B 1 166 ? -0.7 -15.695 -13.312 1 89.81 166 HIS B C 1
ATOM 4287 O O . HIS B 1 166 ? 0.104 -14.992 -12.703 1 89.81 166 HIS B O 1
ATOM 4293 N N . THR B 1 167 ? -1.962 -15.602 -13.188 1 84.19 167 THR B N 1
ATOM 4294 C CA . THR B 1 167 ? -2.504 -14.727 -12.156 1 84.19 167 THR B CA 1
ATOM 4295 C C . THR B 1 167 ? -2.576 -15.445 -10.82 1 84.19 167 THR B C 1
ATOM 4297 O O . THR B 1 167 ? -2.75 -14.812 -9.773 1 84.19 167 THR B O 1
ATOM 4300 N N . GLY B 1 168 ? -2.43 -16.75 -10.875 1 83.44 168 GLY B N 1
ATOM 4301 C CA . GLY B 1 168 ? -2.602 -17.562 -9.68 1 83.44 168 GLY B CA 1
ATOM 4302 C C . GLY B 1 168 ? -4.043 -17.953 -9.43 1 83.44 168 GLY B C 1
ATOM 4303 O O . GLY B 1 168 ? -4.332 -18.703 -8.5 1 83.44 168 GLY B O 1
ATOM 4304 N N . GLY B 1 169 ? -4.934 -17.609 -10.219 1 85.44 169 GLY B N 1
ATOM 4305 C CA . GLY B 1 169 ? -6.348 -17.891 -10.008 1 85.44 169 GLY B CA 1
ATOM 4306 C C . GLY B 1 169 ? -6.766 -19.266 -10.492 1 85.44 169 GLY B C 1
ATOM 4307 O O . GLY B 1 169 ? -7.688 -19.875 -9.938 1 85.44 169 GLY B O 1
ATOM 4308 N N . PHE B 1 170 ? -6.191 -19.734 -11.594 1 92.12 170 PHE B N 1
ATOM 4309 C CA . PHE B 1 170 ? -6.465 -21.031 -12.195 1 92.12 170 PHE B CA 1
ATOM 4310 C C . PHE B 1 170 ? -7.949 -21.188 -12.5 1 92.12 170 PHE B C 1
ATOM 4312 O O . PHE B 1 170 ? -8.547 -22.219 -12.188 1 92.12 170 PHE B O 1
ATOM 4319 N N . ALA B 1 171 ? -8.508 -20.188 -13.062 1 92.12 171 ALA B N 1
ATOM 4320 C CA . ALA B 1 171 ? -9.953 -20.156 -13.281 1 92.12 171 ALA B CA 1
ATOM 4321 C C . ALA B 1 171 ? -10.391 -21.281 -14.211 1 92.12 171 ALA B C 1
ATOM 4323 O O . ALA B 1 171 ? -11.477 -21.859 -14.047 1 92.12 171 ALA B O 1
ATOM 4324 N N . GLY B 1 172 ? -9.586 -21.625 -15.18 1 94.81 172 GLY B N 1
ATOM 4325 C CA . GLY B 1 172 ? -9.922 -22.688 -16.109 1 94.81 172 GLY B CA 1
ATOM 4326 C C . GLY B 1 172 ? -10.023 -24.047 -15.453 1 94.81 172 GLY B C 1
ATOM 4327 O O . GLY B 1 172 ? -11.055 -24.719 -15.57 1 94.81 172 GLY B O 1
ATOM 4328 N N . ALA B 1 173 ? -8.961 -24.391 -14.758 1 95.06 173 ALA B N 1
ATOM 4329 C CA . ALA B 1 173 ? -8.961 -25.672 -14.047 1 95.06 173 ALA B CA 1
ATOM 4330 C C . ALA B 1 173 ? -10.086 -25.719 -13.016 1 95.06 173 ALA B C 1
ATOM 4332 O O . ALA B 1 173 ? -10.805 -26.719 -12.922 1 95.06 173 ALA B O 1
ATOM 4333 N N . LYS B 1 174 ? -10.258 -24.641 -12.273 1 94.88 174 LYS B N 1
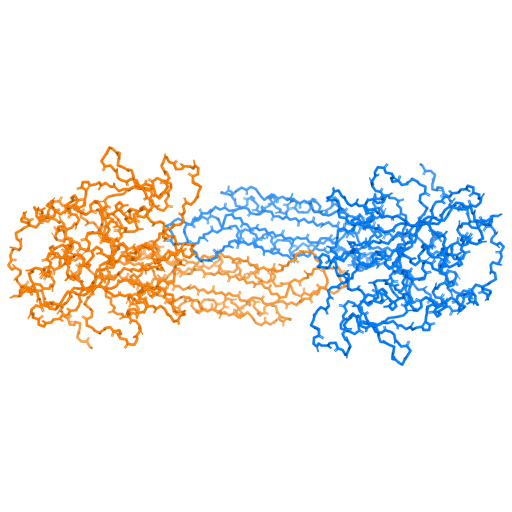ATOM 4334 C CA . LYS B 1 174 ? -11.312 -24.609 -11.266 1 94.88 174 LYS B CA 1
ATOM 4335 C C . LYS B 1 174 ? -12.688 -24.781 -11.898 1 94.88 174 LYS B C 1
ATOM 4337 O O . LYS B 1 174 ? -13.516 -25.562 -11.406 1 94.88 174 LYS B O 1
ATOM 4342 N N . ARG B 1 175 ? -12.914 -24.062 -12.961 1 95.88 175 ARG B N 1
ATOM 4343 C CA . ARG B 1 175 ? -14.203 -24.188 -13.648 1 95.88 175 ARG B CA 1
ATOM 4344 C C . ARG B 1 175 ? -14.422 -25.609 -14.156 1 95.88 175 ARG B C 1
ATOM 4346 O O . ARG B 1 175 ? -15.539 -26.125 -14.094 1 95.88 175 ARG B O 1
ATOM 4353 N N . TYR B 1 176 ? -13.43 -26.266 -14.688 1 97.19 176 TYR B N 1
ATOM 4354 C CA . TYR B 1 176 ? -13.555 -27.578 -15.289 1 97.19 176 TYR B CA 1
ATOM 4355 C C . TYR B 1 176 ? -13.805 -28.641 -14.219 1 97.19 176 TYR B C 1
ATOM 4357 O O . TYR B 1 176 ? -14.633 -29.531 -14.398 1 97.19 176 TYR B O 1
ATOM 4365 N N . PHE B 1 177 ? -13.141 -28.516 -13.07 1 96.88 177 PHE B N 1
ATOM 4366 C CA . PHE B 1 177 ? -13.148 -29.594 -12.094 1 96.88 177 PHE B CA 1
ATOM 4367 C C . PHE B 1 177 ? -14.172 -29.328 -11 1 96.88 177 PHE B C 1
ATOM 4369 O O . PHE B 1 177 ? -14.523 -30.25 -10.242 1 96.88 177 PHE B O 1
ATOM 4376 N N . GLU B 1 178 ? -14.648 -28.094 -10.859 1 94.19 178 GLU B N 1
ATOM 4377 C CA . GLU B 1 178 ? -15.57 -27.766 -9.781 1 94.19 178 GLU B CA 1
ATOM 4378 C C . GLU B 1 178 ? -16.906 -27.266 -10.328 1 94.19 178 GLU B C 1
ATOM 4380 O O . GLU B 1 178 ? -17.875 -27.141 -9.586 1 94.19 178 GLU B O 1
ATOM 4385 N N . GLY B 1 179 ? -16.922 -26.922 -11.555 1 91.44 179 GLY B N 1
ATOM 4386 C CA . GLY B 1 179 ? -18.125 -26.359 -12.117 1 91.44 179 GLY B CA 1
ATOM 4387 C C . GLY B 1 179 ? -19.281 -27.344 -12.156 1 91.44 179 GLY B C 1
ATOM 4388 O O . GLY B 1 179 ? -19.141 -28.484 -11.719 1 91.44 179 GLY B O 1
ATOM 4389 N N . PRO B 1 180 ? -20.453 -26.922 -12.609 1 90.81 180 PRO B N 1
ATOM 4390 C CA . PRO B 1 180 ? -21.656 -27.75 -12.617 1 90.81 180 PRO B CA 1
ATOM 4391 C C . PRO B 1 180 ? -21.5 -29 -13.492 1 90.81 180 PRO B C 1
ATOM 4393 O O . PRO B 1 180 ? -22.156 -30.016 -13.242 1 90.81 180 PRO B O 1
ATOM 4396 N N . ASP B 1 181 ? -20.688 -28.891 -14.445 1 91.75 181 ASP B N 1
ATOM 4397 C CA . ASP B 1 181 ? -20.5 -29.984 -15.391 1 91.75 181 ASP B CA 1
ATOM 4398 C C . ASP B 1 181 ? -19.156 -30.688 -15.148 1 91.75 181 ASP B C 1
ATOM 4400 O O . ASP B 1 181 ? -18.609 -31.312 -16.062 1 91.75 181 ASP B O 1
ATOM 4404 N N . ALA B 1 182 ? -18.656 -30.594 -13.945 1 95.19 182 ALA B N 1
ATOM 4405 C CA . ALA B 1 182 ? -17.375 -31.188 -13.625 1 95.19 182 ALA B CA 1
ATOM 4406 C C . ALA B 1 182 ? -17.391 -32.688 -13.828 1 95.19 182 ALA B C 1
ATOM 4408 O O . ALA B 1 182 ? -18.312 -33.375 -13.359 1 95.19 182 ALA B O 1
ATOM 4409 N N . PRO B 1 183 ? -16.406 -33.188 -14.492 1 96.06 183 PRO B N 1
ATOM 4410 C CA . PRO B 1 183 ? -16.359 -34.656 -14.68 1 96.06 183 PRO B CA 1
ATOM 4411 C C . PRO B 1 183 ? -15.969 -35.375 -13.398 1 96.06 183 PRO B C 1
ATOM 4413 O O . PRO B 1 183 ? -15.32 -34.812 -12.523 1 96.06 183 PRO B O 1
ATOM 4416 N N . THR B 1 184 ? -16.375 -36.656 -13.328 1 95.12 184 THR B N 1
ATOM 4417 C CA . THR B 1 184 ? -16.062 -37.469 -12.156 1 95.12 184 THR B CA 1
ATOM 4418 C C . THR B 1 184 ? -15.195 -38.656 -12.547 1 95.12 184 THR B C 1
ATOM 4420 O O . THR B 1 184 ? -14.812 -39.438 -11.688 1 95.12 184 THR B O 1
ATOM 4423 N N . ASP B 1 185 ? -14.852 -38.719 -13.812 1 96.81 185 ASP B N 1
ATOM 4424 C CA . ASP B 1 185 ? -14.18 -39.906 -14.297 1 96.81 185 ASP B CA 1
ATOM 4425 C C . ASP B 1 185 ? -12.773 -39.594 -14.805 1 96.81 185 ASP B C 1
ATOM 4427 O O . ASP B 1 185 ? -12.25 -40.281 -15.688 1 96.81 185 ASP B O 1
ATOM 4431 N N . VAL B 1 186 ? -12.219 -38.5 -14.266 1 97.81 186 VAL B N 1
ATOM 4432 C CA . VAL B 1 186 ? -10.859 -38.156 -14.664 1 97.81 186 VAL B CA 1
ATOM 4433 C C . VAL B 1 186 ? -9.859 -39.031 -13.922 1 97.81 186 VAL B C 1
ATOM 4435 O O . VAL B 1 186 ? -9.836 -39.062 -12.688 1 97.81 186 VAL B O 1
ATOM 4438 N N . ILE B 1 187 ? -9 -39.719 -14.633 1 96.88 187 ILE B N 1
ATOM 4439 C CA . ILE B 1 187 ? -8.078 -40.656 -14.008 1 96.88 187 ILE B CA 1
ATOM 4440 C C . ILE B 1 187 ? -6.73 -39.969 -13.773 1 96.88 187 ILE B C 1
ATOM 4442 O O . ILE B 1 187 ? -5.875 -40.531 -13.062 1 96.88 187 ILE B O 1
ATOM 4446 N N . GLY B 1 188 ? -6.543 -38.844 -14.438 1 97.62 188 GLY B N 1
ATOM 4447 C CA . GLY B 1 188 ? -5.289 -38.125 -14.258 1 97.62 188 GLY B CA 1
ATOM 4448 C C . GLY B 1 188 ? -5.176 -36.906 -15.148 1 97.62 188 GLY B C 1
ATOM 4449 O O . GLY B 1 188 ? -5.898 -36.781 -16.141 1 97.62 188 GLY B O 1
ATOM 4450 N N . VAL B 1 189 ? -4.336 -36 -14.688 1 98.31 189 VAL B N 1
ATOM 4451 C CA . VAL B 1 189 ? -4.016 -34.812 -15.453 1 98.31 189 VAL B CA 1
ATOM 4452 C C . VAL B 1 189 ? -2.51 -34.75 -15.695 1 98.31 189 VAL B C 1
ATOM 4454 O O . VAL B 1 189 ? -1.715 -34.938 -14.766 1 98.31 189 VAL B O 1
ATOM 4457 N N . MET B 1 190 ? -2.119 -34.594 -16.906 1 98.12 190 MET B N 1
ATOM 4458 C CA . MET B 1 190 ? -0.732 -34.312 -17.25 1 98.12 190 MET B CA 1
ATOM 4459 C C . MET B 1 190 ? -0.564 -32.844 -17.672 1 98.12 190 MET B C 1
ATOM 4461 O O . MET B 1 190 ? -1.1 -32.406 -18.688 1 98.12 190 MET B O 1
ATOM 4465 N N . ILE B 1 191 ? 0.153 -32.094 -16.844 1 97.56 191 ILE B N 1
ATOM 4466 C CA . ILE B 1 191 ? 0.334 -30.656 -17.078 1 97.56 191 ILE B CA 1
ATOM 4467 C C . ILE B 1 191 ? 1.602 -30.422 -17.891 1 97.56 191 ILE B C 1
ATOM 4469 O O . ILE B 1 191 ? 2.686 -30.859 -17.5 1 97.56 191 ILE B O 1
ATOM 4473 N N . GLY B 1 192 ? 1.464 -29.734 -18.953 1 96.62 192 GLY B N 1
ATOM 4474 C CA . GLY B 1 192 ? 2.535 -29.578 -19.922 1 96.62 192 GLY B CA 1
ATOM 4475 C C . GLY B 1 192 ? 3.471 -28.438 -19.609 1 96.62 192 GLY B C 1
ATOM 4476 O O . GLY B 1 192 ? 3.695 -27.562 -20.438 1 96.62 192 GLY B O 1
ATOM 4477 N N . TYR B 1 193 ? 4.125 -28.422 -18.453 1 94.88 193 TYR B N 1
ATOM 4478 C CA . TYR B 1 193 ? 5.184 -27.469 -18.141 1 94.88 193 TYR B CA 1
ATOM 4479 C C . TYR B 1 193 ? 6.492 -27.875 -18.812 1 94.88 193 TYR B C 1
ATOM 4481 O O . TYR B 1 193 ? 6.688 -29.031 -19.172 1 94.88 193 TYR B O 1
ATOM 4489 N N . PRO B 1 194 ? 7.395 -26.922 -18.969 1 94.88 194 PRO B N 1
ATOM 4490 C CA . PRO B 1 194 ? 8.641 -27.25 -19.672 1 94.88 194 PRO B CA 1
ATOM 4491 C C . PRO B 1 194 ? 9.617 -28.031 -18.781 1 94.88 194 PRO B C 1
ATOM 4493 O O . PRO B 1 194 ? 9.43 -28.109 -17.562 1 94.88 194 PRO B O 1
ATOM 4496 N N . GLY B 1 195 ? 10.602 -28.688 -19.469 1 95 195 GLY B N 1
ATOM 4497 C CA . GLY B 1 195 ? 11.656 -29.453 -18.812 1 95 195 GLY B CA 1
ATOM 4498 C C . GLY B 1 195 ? 11.773 -30.875 -19.312 1 95 195 GLY B C 1
ATOM 4499 O O . GLY B 1 195 ? 10.867 -31.688 -19.109 1 95 195 GLY B O 1
ATOM 4500 N N . ILE B 1 196 ? 12.875 -31.172 -19.844 1 94.62 196 ILE B N 1
ATOM 4501 C CA . ILE B 1 196 ? 12.977 -32.438 -20.594 1 94.62 196 ILE B CA 1
ATOM 4502 C C . ILE B 1 196 ? 13.516 -33.531 -19.672 1 94.62 196 ILE B C 1
ATOM 4504 O O . ILE B 1 196 ? 13.398 -34.719 -19.984 1 94.62 196 ILE B O 1
ATOM 4508 N N . ASP B 1 197 ? 14.047 -33.156 -18.5 1 93.56 197 ASP B N 1
ATOM 4509 C CA . ASP B 1 197 ? 14.766 -34.156 -17.734 1 93.56 197 ASP B CA 1
ATOM 4510 C C . ASP B 1 197 ? 14.125 -34.375 -16.359 1 93.56 197 ASP B C 1
ATOM 4512 O O . ASP B 1 197 ? 14.633 -35.125 -15.531 1 93.56 197 ASP B O 1
ATOM 4516 N N . LYS B 1 198 ? 13.031 -33.656 -16.141 1 93.25 198 LYS B N 1
ATOM 4517 C CA . LYS B 1 198 ? 12.375 -33.781 -14.844 1 93.25 198 LYS B CA 1
ATOM 4518 C C . LYS B 1 198 ? 10.867 -33.938 -15.008 1 93.25 198 LYS B C 1
ATOM 4520 O O . LYS B 1 198 ? 10.273 -33.344 -15.922 1 93.25 198 LYS B O 1
ATOM 4525 N N . LEU B 1 199 ? 10.297 -34.719 -14.203 1 96.06 199 LEU B N 1
ATOM 4526 C CA . LEU B 1 199 ? 8.844 -34.875 -14.086 1 96.06 199 LEU B CA 1
ATOM 4527 C C . LEU B 1 199 ? 8.383 -34.531 -12.672 1 96.06 199 LEU B C 1
ATOM 4529 O O . LEU B 1 199 ? 8.75 -35.219 -11.711 1 96.06 199 LEU B O 1
ATOM 4533 N N . VAL B 1 200 ? 7.609 -33.562 -12.531 1 95.56 200 VAL B N 1
ATOM 4534 C CA . VAL B 1 200 ? 7.066 -33.188 -11.227 1 95.56 200 VAL B CA 1
ATOM 4535 C C . VAL B 1 200 ? 5.906 -34.094 -10.867 1 95.56 200 VAL B C 1
ATOM 4537 O O . VAL B 1 200 ? 4.918 -34.188 -11.594 1 95.56 200 VAL B O 1
ATOM 4540 N N . VAL B 1 201 ? 6.066 -34.781 -9.773 1 96.56 201 VAL B N 1
ATOM 4541 C CA . VAL B 1 201 ? 5.078 -35.781 -9.375 1 96.56 201 VAL B CA 1
ATOM 4542 C C . VAL B 1 201 ? 4.402 -35.344 -8.078 1 96.56 201 VAL B C 1
ATOM 4544 O O . VAL B 1 201 ? 3.6 -36.094 -7.508 1 96.56 201 VAL B O 1
ATOM 4547 N N . GLY B 1 202 ? 4.777 -34.188 -7.629 1 95.5 202 GLY B N 1
ATOM 4548 C CA . GLY B 1 202 ? 4.227 -33.656 -6.391 1 95.5 202 GLY B CA 1
ATOM 4549 C C . GLY B 1 202 ? 4.68 -32.219 -6.098 1 95.5 202 GLY B C 1
ATOM 4550 O O . GLY B 1 202 ? 5.441 -31.641 -6.867 1 95.5 202 GLY B O 1
ATOM 4551 N N . GLY B 1 203 ? 4.156 -31.703 -5.031 1 95.44 203 GLY B N 1
ATOM 4552 C CA . GLY B 1 203 ? 4.492 -30.375 -4.551 1 95.44 203 GLY B CA 1
ATOM 4553 C C . GLY B 1 203 ? 4.066 -30.125 -3.117 1 95.44 203 GLY B C 1
ATOM 4554 O O . GLY B 1 203 ? 3.111 -30.75 -2.637 1 95.44 203 GLY B O 1
ATOM 4555 N N . ARG B 1 204 ? 4.828 -29.25 -2.475 1 95.69 204 ARG B N 1
ATOM 4556 C CA . ARG B 1 204 ? 4.371 -28.797 -1.164 1 95.69 204 ARG B CA 1
ATOM 4557 C C . ARG B 1 204 ? 3.006 -28.125 -1.264 1 95.69 204 ARG B C 1
ATOM 4559 O O . ARG B 1 204 ? 2.688 -27.5 -2.277 1 95.69 204 ARG B O 1
ATOM 4566 N N . GLY B 1 205 ? 2.203 -28.375 -0.186 1 96.19 205 GLY B N 1
ATOM 4567 C CA . GLY B 1 205 ? 0.938 -27.656 -0.105 1 96.19 205 GLY B CA 1
ATOM 4568 C C . GLY B 1 205 ? 1.104 -26.188 0.197 1 96.19 205 GLY B C 1
ATOM 4569 O O . GLY B 1 205 ? 2.227 -25.703 0.352 1 96.19 205 GLY B O 1
ATOM 4570 N N . VAL B 1 206 ? -0.052 -25.5 0.24 1 96.12 206 VAL B N 1
ATOM 4571 C CA . VAL B 1 206 ? 0.003 -24.078 0.561 1 96.12 206 VAL B CA 1
ATOM 4572 C C . VAL B 1 206 ? -1.169 -23.719 1.467 1 96.12 206 VAL B C 1
ATOM 4574 O O . VAL B 1 206 ? -2.273 -24.234 1.31 1 96.12 206 VAL B O 1
ATOM 4577 N N . HIS B 1 207 ? -0.893 -22.984 2.43 1 97.19 207 HIS B N 1
ATOM 4578 C CA . HIS B 1 207 ? -1.835 -22.266 3.279 1 97.19 207 HIS B CA 1
ATOM 4579 C C . HIS B 1 207 ? -1.547 -20.766 3.277 1 97.19 207 HIS B C 1
ATOM 4581 O O . HIS B 1 207 ? -0.605 -20.312 3.93 1 97.19 207 HIS B O 1
ATOM 4587 N N . ARG B 1 208 ? -2.365 -20.031 2.506 1 97.19 208 ARG B N 1
ATOM 4588 C CA . ARG B 1 208 ? -2.193 -18.594 2.424 1 97.19 208 ARG B CA 1
ATOM 4589 C C . ARG B 1 208 ? -3.26 -17.859 3.24 1 97.19 208 ARG B C 1
ATOM 4591 O O . ARG B 1 208 ? -4.449 -18.172 3.125 1 97.19 208 ARG B O 1
ATOM 4598 N N . ALA B 1 209 ? -2.777 -16.953 4.027 1 98.31 209 ALA B N 1
ATOM 4599 C CA . ALA B 1 209 ? -3.693 -16.203 4.883 1 98.31 209 ALA B CA 1
ATOM 4600 C C . ALA B 1 209 ? -3.346 -14.727 4.891 1 98.31 209 ALA B C 1
ATOM 4602 O O . ALA B 1 209 ? -2.197 -14.352 4.645 1 98.31 209 ALA B O 1
ATOM 4603 N N . ARG B 1 210 ? -4.348 -13.969 5.039 1 98.56 210 ARG B N 1
ATOM 4604 C CA . ARG B 1 210 ? -4.215 -12.547 5.336 1 98.56 210 ARG B CA 1
ATOM 4605 C C . ARG B 1 210 ? -4.625 -12.25 6.773 1 98.56 210 ARG B C 1
ATOM 4607 O O . ARG B 1 210 ? -5.746 -12.562 7.18 1 98.56 210 ARG B O 1
ATOM 4614 N N . LEU B 1 211 ? -3.744 -11.594 7.539 1 98.81 211 LEU B N 1
ATOM 4615 C CA . LEU B 1 211 ? -4.031 -11.195 8.914 1 98.81 211 LEU B CA 1
ATOM 4616 C C . LEU B 1 211 ? -4.395 -9.719 8.992 1 98.81 211 LEU B C 1
ATOM 4618 O O . LEU B 1 211 ? -3.652 -8.867 8.492 1 98.81 211 LEU B O 1
ATOM 4622 N N . HIS B 1 212 ? -5.527 -9.453 9.492 1 98.75 212 HIS B N 1
ATOM 4623 C CA . HIS B 1 212 ? -5.949 -8.086 9.789 1 98.75 212 HIS B CA 1
ATOM 4624 C C . HIS B 1 212 ? -5.68 -7.73 11.25 1 98.75 212 HIS B C 1
ATOM 4626 O O . HIS B 1 212 ? -6.422 -8.141 12.141 1 98.75 212 HIS B O 1
ATOM 4632 N N . VAL B 1 213 ? -4.648 -6.996 11.438 1 98.75 213 VAL B N 1
ATOM 4633 C CA . VAL B 1 213 ? -4.203 -6.637 12.781 1 98.75 213 VAL B CA 1
ATOM 4634 C C . VAL B 1 213 ? -4.762 -5.27 13.164 1 98.75 213 VAL B C 1
ATOM 4636 O O . VAL B 1 213 ? -4.516 -4.277 12.477 1 98.75 213 VAL B O 1
ATOM 4639 N N . HIS B 1 214 ? -5.449 -5.238 14.25 1 98.12 214 HIS B N 1
ATOM 4640 C CA . HIS B 1 214 ? -6.172 -4.02 14.602 1 98.12 214 HIS B CA 1
ATOM 4641 C C . HIS B 1 214 ? -5.441 -3.246 15.695 1 98.12 214 HIS B C 1
ATOM 4643 O O . HIS B 1 214 ? -4.852 -3.846 16.594 1 98.12 214 HIS B O 1
ATOM 4649 N N . GLY B 1 215 ? -5.43 -1.976 15.656 1 97.38 215 GLY B N 1
ATOM 4650 C CA . GLY B 1 215 ? -5.031 -1.004 16.672 1 97.38 215 GLY B CA 1
ATOM 4651 C C . GLY B 1 215 ? -6.109 0.026 16.953 1 97.38 215 GLY B C 1
ATOM 4652 O O . GLY B 1 215 ? -7.301 -0.287 16.922 1 97.38 215 GLY B O 1
ATOM 4653 N N . VAL B 1 216 ? -5.656 1.173 17.453 1 93.81 216 VAL B N 1
ATOM 4654 C CA . VAL B 1 216 ? -6.566 2.271 17.75 1 93.81 216 VAL B CA 1
ATOM 4655 C C . VAL B 1 216 ? -6.039 3.564 17.125 1 93.81 216 VAL B C 1
ATOM 4657 O O . VAL B 1 216 ? -4.941 4.012 17.453 1 93.81 216 VAL B O 1
ATOM 4660 N N . GLY B 1 217 ? -6.863 4.133 16.219 1 89.81 217 GLY B N 1
ATOM 4661 C CA . GLY B 1 217 ? -6.477 5.348 15.516 1 89.81 217 GLY B CA 1
ATOM 4662 C C . GLY B 1 217 ? -6.41 6.562 16.422 1 89.81 217 GLY B C 1
ATOM 4663 O O . GLY B 1 217 ? -7.211 6.699 17.344 1 89.81 217 GLY B O 1
ATOM 4664 N N . SER B 1 218 ? -5.402 7.453 16.234 1 86.56 218 SER B N 1
ATOM 4665 C CA . SER B 1 218 ? -5.27 8.742 16.891 1 86.56 218 SER B CA 1
ATOM 4666 C C . SER B 1 218 ? -4.328 9.664 16.125 1 86.56 218 SER B C 1
ATOM 4668 O O . SER B 1 218 ? -3.646 9.234 15.195 1 86.56 218 SER B O 1
ATOM 4670 N N . HIS B 1 219 ? -4.402 10.945 16.484 1 84.56 219 HIS B N 1
ATOM 4671 C CA . HIS B 1 219 ? -3.42 11.875 15.938 1 84.56 219 HIS B CA 1
ATOM 4672 C C . HIS B 1 219 ? -2.023 11.578 16.469 1 84.56 219 HIS B C 1
ATOM 4674 O O . HIS B 1 219 ? -1.831 11.422 17.672 1 84.56 219 HIS B O 1
ATOM 4680 N N . SER B 1 220 ? -1.022 11.445 15.609 1 84.75 220 SER B N 1
ATOM 4681 C CA . SER B 1 220 ? 0.33 11.062 15.992 1 84.75 220 SER B CA 1
ATOM 4682 C C . SER B 1 220 ? 0.939 12.078 16.953 1 84.75 220 SER B C 1
ATOM 4684 O O . SER B 1 220 ? 1.824 11.742 17.75 1 84.75 220 SER B O 1
ATOM 4686 N N . GLY B 1 221 ? 0.523 13.281 16.891 1 81.31 221 GLY B N 1
ATOM 4687 C CA . GLY B 1 221 ? 1.02 14.312 17.797 1 81.31 221 GLY B CA 1
ATOM 4688 C C . GLY B 1 221 ? 0.121 14.531 19 1 81.31 221 GLY B C 1
ATOM 4689 O O . GLY B 1 221 ? 0.344 15.453 19.781 1 81.31 221 GLY B O 1
ATOM 4690 N N . GLY B 1 222 ? -0.822 13.688 19.125 1 79.5 222 GLY B N 1
ATOM 4691 C CA . GLY B 1 222 ? -1.778 13.867 20.203 1 79.5 222 GLY B CA 1
ATOM 4692 C C . GLY B 1 222 ? -1.21 13.516 21.562 1 79.5 222 GLY B C 1
ATOM 4693 O O . GLY B 1 222 ? -0.098 12.992 21.672 1 79.5 222 GLY B O 1
ATOM 4694 N N . SER B 1 223 ? -1.991 13.867 22.578 1 77.25 223 SER B N 1
ATOM 4695 C CA . SER B 1 223 ? -1.557 13.695 23.969 1 77.25 223 SER B CA 1
ATOM 4696 C C . SER B 1 223 ? -1.564 12.227 24.375 1 77.25 223 SER B C 1
ATOM 4698 O O . SER B 1 223 ? -0.705 11.781 25.141 1 77.25 223 SER B O 1
ATOM 4700 N N . ARG B 1 224 ? -2.484 11.477 23.828 1 80.44 224 ARG B N 1
ATOM 4701 C CA . ARG B 1 224 ? -2.617 10.086 24.25 1 80.44 224 ARG B CA 1
ATOM 4702 C C . ARG B 1 224 ? -2.037 9.141 23.188 1 80.44 224 ARG B C 1
ATOM 4704 O O . ARG B 1 224 ? -2.346 9.266 22 1 80.44 224 ARG B O 1
ATOM 4711 N N . ARG B 1 225 ? -1.164 8.344 23.688 1 85.12 225 ARG B N 1
ATOM 4712 C CA . ARG B 1 225 ? -0.681 7.266 22.828 1 85.12 225 ARG B CA 1
ATOM 4713 C C . ARG B 1 225 ? -1.72 6.156 22.688 1 85.12 225 ARG B C 1
ATOM 4715 O O . ARG B 1 225 ? -2.322 5.746 23.688 1 85.12 225 ARG B O 1
ATOM 4722 N N . THR B 1 226 ? -2.023 5.789 21.547 1 91.12 226 THR B N 1
ATOM 4723 C CA . THR B 1 226 ? -2.93 4.672 21.297 1 91.12 226 THR B CA 1
ATOM 4724 C C . THR B 1 226 ? -2.178 3.486 20.703 1 91.12 226 THR B C 1
ATOM 4726 O O . THR B 1 226 ? -1.108 3.654 20.125 1 91.12 226 THR B O 1
ATOM 4729 N N . PRO B 1 227 ? -2.711 2.271 20.953 1 96 227 PRO B N 1
ATOM 4730 C CA . PRO B 1 227 ? -2.037 1.089 20.422 1 96 227 PRO B CA 1
ATOM 4731 C C . PRO B 1 227 ? -1.929 1.118 18.891 1 96 227 PRO B C 1
ATOM 4733 O O . PRO B 1 227 ? -2.936 1.297 18.203 1 96 227 PRO B O 1
ATOM 4736 N N . ASN B 1 228 ? -0.749 0.936 18.375 1 96.88 228 ASN B N 1
ATOM 4737 C CA . ASN B 1 228 ? -0.386 1.058 16.969 1 96.88 228 ASN B CA 1
ATOM 4738 C C . ASN B 1 228 ? -0.487 -0.282 16.25 1 96.88 228 ASN B C 1
ATOM 4740 O O . ASN B 1 228 ? 0.23 -1.228 16.578 1 96.88 228 ASN B O 1
ATOM 4744 N N . ALA B 1 229 ? -1.336 -0.366 15.242 1 98.25 229 ALA B N 1
ATOM 4745 C CA . ALA B 1 229 ? -1.558 -1.613 14.516 1 98.25 229 ALA B CA 1
ATOM 4746 C C . ALA B 1 229 ? -0.264 -2.115 13.883 1 98.25 229 ALA B C 1
ATOM 4748 O O . ALA B 1 229 ? -0.043 -3.324 13.781 1 98.25 229 ALA B O 1
ATOM 4749 N N . ILE B 1 230 ? 0.589 -1.195 13.406 1 98.5 230 ILE B N 1
ATOM 4750 C CA . ILE B 1 230 ? 1.842 -1.574 12.766 1 98.5 230 ILE B CA 1
ATOM 4751 C C . ILE B 1 230 ? 2.789 -2.186 13.789 1 98.5 230 ILE B C 1
ATOM 4753 O O . ILE B 1 230 ? 3.441 -3.195 13.523 1 98.5 230 ILE B O 1
ATOM 4757 N N . GLU B 1 231 ? 2.885 -1.601 14.961 1 97.94 231 GLU B N 1
ATOM 4758 C CA . GLU B 1 231 ? 3.717 -2.162 16.016 1 97.94 231 GLU B CA 1
ATOM 4759 C C . GLU B 1 231 ? 3.23 -3.551 16.422 1 97.94 231 GLU B C 1
ATOM 4761 O O . GLU B 1 231 ? 4.035 -4.465 16.609 1 97.94 231 GLU B O 1
ATOM 4766 N N . LYS B 1 232 ? 1.947 -3.697 16.578 1 98.12 232 LYS B N 1
ATOM 4767 C CA . LYS B 1 232 ? 1.359 -4.992 16.891 1 98.12 232 LYS B CA 1
ATOM 4768 C C . LYS B 1 232 ? 1.634 -6.012 15.797 1 98.12 232 LYS B C 1
ATOM 4770 O O . LYS B 1 232 ? 1.995 -7.156 16.078 1 98.12 232 LYS B O 1
ATOM 4775 N N . ALA B 1 233 ? 1.47 -5.605 14.531 1 98.56 233 ALA B N 1
ATOM 4776 C CA . ALA B 1 233 ? 1.77 -6.473 13.398 1 98.56 233 ALA B CA 1
ATOM 4777 C C . ALA B 1 233 ? 3.242 -6.875 13.391 1 98.56 233 ALA B C 1
ATOM 4779 O O . ALA B 1 233 ? 3.578 -8.016 13.07 1 98.56 233 ALA B O 1
ATOM 4780 N N . ALA B 1 234 ? 4.121 -5.887 13.68 1 98.19 234 ALA B N 1
ATOM 4781 C CA . ALA B 1 234 ? 5.547 -6.184 13.773 1 98.19 234 ALA B CA 1
ATOM 4782 C C . ALA B 1 234 ? 5.816 -7.254 14.828 1 98.19 234 ALA B C 1
ATOM 4784 O O . ALA B 1 234 ? 6.652 -8.141 14.625 1 98.19 234 ALA B O 1
ATOM 4785 N N . HIS B 1 235 ? 5.121 -7.133 15.914 1 97.25 235 HIS B N 1
ATOM 4786 C CA . HIS B 1 235 ? 5.219 -8.148 16.969 1 97.25 235 HIS B CA 1
ATOM 4787 C C . HIS B 1 235 ? 4.812 -9.516 16.438 1 97.25 235 HIS B C 1
ATOM 4789 O O . HIS B 1 235 ? 5.492 -10.516 16.688 1 97.25 235 HIS B O 1
ATOM 4795 N N . LEU B 1 236 ? 3.748 -9.586 15.727 1 97.75 236 LEU B N 1
ATOM 4796 C CA . LEU B 1 236 ? 3.248 -10.828 15.148 1 97.75 236 LEU B CA 1
ATOM 4797 C C . LEU B 1 236 ? 4.254 -11.414 14.156 1 97.75 236 LEU B C 1
ATOM 4799 O O . LEU B 1 236 ? 4.543 -12.609 14.188 1 97.75 236 LEU B O 1
ATOM 4803 N N . VAL B 1 237 ? 4.77 -10.578 13.258 1 97.94 237 VAL B N 1
ATOM 4804 C CA . VAL B 1 237 ? 5.746 -10.992 12.258 1 97.94 237 VAL B CA 1
ATOM 4805 C C . VAL B 1 237 ? 6.996 -11.531 12.945 1 97.94 237 VAL B C 1
ATOM 4807 O O . VAL B 1 237 ? 7.543 -12.562 12.539 1 97.94 237 VAL B O 1
ATOM 4810 N N . TRP B 1 238 ? 7.371 -10.844 13.945 1 93.06 238 TRP B N 1
ATOM 4811 C CA . TRP B 1 238 ? 8.547 -11.258 14.703 1 93.06 238 TRP B CA 1
ATOM 4812 C C . TRP B 1 238 ? 8.312 -12.609 15.367 1 93.06 238 TRP B C 1
ATOM 4814 O O . TRP B 1 238 ? 9.18 -13.484 15.336 1 93.06 238 TRP B O 1
ATOM 4824 N N . ALA B 1 239 ? 7.164 -12.789 1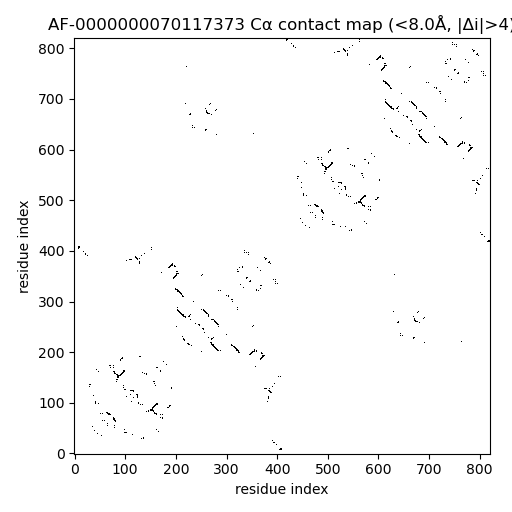5.969 1 94.81 239 ALA B N 1
ATOM 4825 C CA . ALA B 1 239 ? 6.805 -14.055 16.609 1 94.81 239 ALA B CA 1
ATOM 4826 C C . ALA B 1 239 ? 6.773 -15.188 15.594 1 94.81 239 ALA B C 1
ATOM 4828 O O . ALA B 1 239 ? 7.234 -16.297 15.883 1 94.81 239 ALA B O 1
ATOM 4829 N N . LEU B 1 240 ? 6.242 -14.961 14.453 1 96.31 240 LEU B N 1
ATOM 4830 C CA . LEU B 1 240 ? 6.16 -15.961 13.391 1 96.31 240 LEU B CA 1
ATOM 4831 C C . LEU B 1 240 ? 7.555 -16.375 12.922 1 96.31 240 LEU B C 1
ATOM 4833 O O . LEU B 1 240 ? 7.82 -17.562 12.719 1 96.31 240 LEU B O 1
ATOM 4837 N N . ALA B 1 241 ? 8.445 -15.398 12.742 1 90.88 241 ALA B N 1
ATOM 4838 C CA . ALA B 1 241 ? 9.805 -15.633 12.258 1 90.88 241 ALA B CA 1
ATOM 4839 C C . ALA B 1 241 ? 10.578 -16.547 13.211 1 90.88 241 ALA B C 1
ATOM 4841 O O . ALA B 1 241 ? 11.484 -17.266 12.789 1 90.88 241 ALA B O 1
ATOM 4842 N N . GLY B 1 242 ? 10.195 -16.5 14.422 1 90.12 242 GLY B N 1
ATOM 4843 C CA . GLY B 1 242 ? 10.883 -17.312 15.414 1 90.12 242 GLY B CA 1
ATOM 4844 C C . GLY B 1 242 ? 10.352 -18.719 15.508 1 90.12 242 GLY B C 1
ATOM 4845 O O . GLY B 1 242 ? 10.914 -19.562 16.219 1 90.12 242 GLY B O 1
ATOM 4846 N N . GLN B 1 243 ? 9.344 -19.109 14.727 1 92.31 243 GLN B N 1
ATOM 4847 C CA . GLN B 1 243 ? 8.719 -20.422 14.805 1 92.31 243 GLN B CA 1
ATOM 4848 C C . GLN B 1 243 ? 9.492 -21.453 13.977 1 92.31 243 GLN B C 1
ATOM 4850 O O . GLN B 1 243 ? 9.984 -21.141 12.891 1 92.31 243 GLN B O 1
ATOM 4855 N N . SER B 1 244 ? 9.625 -22.641 14.523 1 91.75 244 SER B N 1
ATOM 4856 C CA . SER B 1 244 ? 10.094 -23.797 13.773 1 91.75 244 SER B CA 1
ATOM 4857 C C . SER B 1 244 ? 8.93 -24.672 13.328 1 91.75 244 SER B C 1
ATOM 4859 O O . SER B 1 244 ? 8.125 -25.125 14.148 1 91.75 244 SER B O 1
ATOM 4861 N N . LEU B 1 245 ? 8.844 -24.938 12.047 1 93.38 245 LEU B N 1
ATOM 4862 C CA . LEU B 1 245 ? 7.715 -25.688 11.516 1 93.38 245 LEU B CA 1
ATOM 4863 C C . LEU B 1 245 ? 8.102 -27.141 11.273 1 93.38 245 LEU B C 1
ATOM 4865 O O . LEU B 1 245 ? 7.309 -27.922 10.734 1 93.38 245 LEU B O 1
ATOM 4869 N N . GLY B 1 246 ? 9.25 -27.469 11.641 1 89.25 246 GLY B N 1
ATOM 4870 C CA . GLY B 1 246 ? 9.758 -28.797 11.359 1 89.25 246 GLY B CA 1
ATOM 4871 C C . GLY B 1 246 ? 10.719 -28.828 10.188 1 89.25 246 GLY B C 1
ATOM 4872 O O . GLY B 1 246 ? 11 -27.797 9.578 1 89.25 246 GLY B O 1
ATOM 4873 N N . GLY B 1 247 ? 11.344 -30.016 9.891 1 85.62 247 GLY B N 1
ATOM 4874 C CA . GLY B 1 247 ? 12.359 -30.141 8.859 1 85.62 247 GLY B CA 1
ATOM 4875 C C . GLY B 1 247 ? 11.875 -30.906 7.641 1 85.62 247 GLY B C 1
ATOM 4876 O O . GLY B 1 247 ? 10.695 -31.25 7.539 1 85.62 247 GLY B O 1
ATOM 4877 N N . PRO B 1 248 ? 12.859 -31.094 6.684 1 87.31 248 PRO B N 1
ATOM 4878 C CA . PRO B 1 248 ? 12.562 -31.875 5.484 1 87.31 248 PRO B CA 1
ATOM 4879 C C . PRO B 1 248 ? 12.195 -33.344 5.809 1 87.31 248 PRO B C 1
ATOM 4881 O O . PRO B 1 248 ? 12.523 -33.812 6.891 1 87.31 248 PRO B O 1
ATOM 4884 N N . ASP B 1 249 ? 11.359 -33.875 4.949 1 84.44 249 ASP B N 1
ATOM 4885 C CA . ASP B 1 249 ? 11.156 -35.312 4.988 1 84.44 249 ASP B CA 1
ATOM 4886 C C . ASP B 1 249 ? 11.422 -35.969 3.621 1 84.44 249 ASP B C 1
ATOM 4888 O O . ASP B 1 249 ? 11.789 -35.25 2.672 1 84.44 249 ASP B O 1
ATOM 4892 N N . ASP B 1 250 ? 11.312 -37.281 3.537 1 86 250 ASP B N 1
ATOM 4893 C CA . ASP B 1 250 ? 11.703 -38.031 2.35 1 86 250 ASP B CA 1
ATOM 4894 C C . ASP B 1 250 ? 10.867 -37.625 1.138 1 86 250 ASP B C 1
ATOM 4896 O O . ASP B 1 250 ? 11.383 -37.531 0.021 1 86 250 ASP B O 1
ATOM 4900 N N . ARG B 1 251 ? 9.656 -37.281 1.321 1 88.88 251 ARG B N 1
ATOM 4901 C CA . ARG B 1 251 ? 8.766 -36.969 0.211 1 88.88 251 ARG B CA 1
ATOM 4902 C C . ARG B 1 251 ? 8.805 -35.469 -0.108 1 88.88 251 ARG B C 1
ATOM 4904 O O . ARG B 1 251 ? 8.531 -35.062 -1.239 1 88.88 251 ARG B O 1
ATOM 4911 N N . PHE B 1 252 ? 9.164 -34.719 0.969 1 92.81 252 PHE B N 1
ATOM 4912 C CA . PHE B 1 252 ? 9.234 -33.281 0.811 1 92.81 252 PHE B CA 1
ATOM 4913 C C . PHE B 1 252 ? 10.57 -32.75 1.319 1 92.81 252 PHE B C 1
ATOM 4915 O O . PHE B 1 252 ? 10.633 -32.156 2.402 1 92.81 252 PHE B O 1
ATOM 4922 N N . PRO B 1 253 ? 11.5 -32.781 0.508 1 89.62 253 PRO B N 1
ATOM 4923 C CA . PRO B 1 253 ? 12.859 -32.469 0.952 1 89.62 253 PRO B CA 1
ATOM 4924 C C . PRO B 1 253 ? 13.055 -31.016 1.335 1 89.62 253 PRO B C 1
ATOM 4926 O O . PRO B 1 253 ? 14.008 -30.672 2.041 1 89.62 253 PRO B O 1
ATOM 4929 N N . MET B 1 254 ? 12.211 -30.125 0.974 1 90.75 254 MET B N 1
ATOM 4930 C CA . MET B 1 254 ? 12.367 -28.719 1.296 1 90.75 254 MET B CA 1
ATOM 4931 C C . MET B 1 254 ? 11.695 -28.375 2.619 1 90.75 254 MET B C 1
ATOM 4933 O O . MET B 1 254 ? 11.945 -27.312 3.199 1 90.75 254 MET B O 1
ATOM 4937 N N . GLY B 1 255 ? 10.812 -29.297 3.121 1 93 255 GLY B N 1
ATOM 4938 C CA . GLY B 1 255 ? 10.133 -29.094 4.391 1 93 255 GLY B CA 1
ATOM 4939 C C . GLY B 1 255 ? 9.133 -27.953 4.348 1 93 255 GLY B C 1
ATOM 4940 O O . GLY B 1 255 ? 8.977 -27.297 3.32 1 93 255 GLY B O 1
ATOM 4941 N N . PRO B 1 256 ? 8.43 -27.75 5.5 1 95 256 PRO B N 1
ATOM 4942 C CA . PRO B 1 256 ? 7.488 -26.625 5.594 1 95 256 PRO B CA 1
ATOM 4943 C C . PRO B 1 256 ? 8.188 -25.281 5.77 1 95 256 PRO B C 1
ATOM 4945 O O . PRO B 1 256 ? 9.344 -25.234 6.199 1 95 256 PRO B O 1
ATOM 4948 N N . ARG B 1 257 ? 7.496 -24.219 5.414 1 94.56 257 ARG B N 1
ATOM 4949 C CA . ARG B 1 257 ? 8.07 -22.891 5.516 1 94.56 257 ARG B CA 1
ATOM 4950 C C . ARG B 1 257 ? 6.98 -21.828 5.582 1 94.56 257 ARG B C 1
ATOM 4952 O O . ARG B 1 257 ? 5.996 -21.891 4.848 1 94.56 257 ARG B O 1
ATOM 4959 N N . ALA B 1 258 ? 7.133 -20.906 6.512 1 96.19 258 ALA B N 1
ATOM 4960 C CA . ALA B 1 258 ? 6.27 -19.734 6.578 1 96.19 258 ALA B CA 1
ATOM 4961 C C . ALA B 1 258 ? 7 -18.484 6.086 1 96.19 258 ALA B C 1
ATOM 4963 O O . ALA B 1 258 ? 8.133 -18.219 6.504 1 96.19 258 ALA B O 1
ATOM 4964 N N . THR B 1 259 ? 6.43 -17.797 5.133 1 96.19 259 THR B N 1
ATOM 4965 C CA . THR B 1 259 ? 7.027 -16.594 4.574 1 96.19 259 THR B CA 1
ATOM 4966 C C . THR B 1 259 ? 6.039 -15.438 4.609 1 96.19 259 THR B C 1
ATOM 4968 O O . THR B 1 259 ? 4.91 -15.562 4.133 1 96.19 259 THR B O 1
ATOM 4971 N N . VAL B 1 260 ? 6.434 -14.305 5.238 1 97.94 260 VAL B N 1
ATOM 4972 C CA . VAL B 1 260 ? 5.652 -13.078 5.129 1 97.94 260 VAL B CA 1
ATOM 4973 C C . VAL B 1 260 ? 5.891 -12.43 3.766 1 97.94 260 VAL B C 1
ATOM 4975 O O . VAL B 1 260 ? 7.027 -12.125 3.408 1 97.94 260 VAL B O 1
ATOM 4978 N N . THR B 1 261 ? 4.805 -12.195 3.02 1 97 261 THR B N 1
ATOM 4979 C CA . THR B 1 261 ? 5.004 -11.82 1.623 1 97 261 THR B CA 1
ATOM 4980 C C . THR B 1 261 ? 4.531 -10.391 1.373 1 97 261 THR B C 1
ATOM 4982 O O . THR B 1 261 ? 4.887 -9.781 0.362 1 97 261 THR B O 1
ATOM 4985 N N . ALA B 1 262 ? 3.717 -9.836 2.297 1 98.06 262 ALA B N 1
ATOM 4986 C CA . ALA B 1 262 ? 3.266 -8.453 2.145 1 98.06 262 ALA B CA 1
ATOM 4987 C C . ALA B 1 262 ? 2.846 -7.859 3.486 1 98.06 262 ALA B C 1
ATOM 4989 O O . ALA B 1 262 ? 2.43 -8.586 4.391 1 98.06 262 ALA B O 1
ATOM 4990 N N . VAL B 1 263 ? 2.951 -6.562 3.615 1 98.56 263 VAL B N 1
ATOM 4991 C CA . VAL B 1 263 ? 2.463 -5.805 4.762 1 98.56 263 VAL B CA 1
ATOM 4992 C C . VAL B 1 263 ? 1.986 -4.43 4.305 1 98.56 263 VAL B C 1
ATOM 4994 O O . VAL B 1 263 ? 2.594 -3.814 3.426 1 98.56 263 VAL B O 1
ATOM 4997 N N . ASN B 1 264 ? 0.882 -4.039 4.812 1 98.38 264 ASN B N 1
ATOM 4998 C CA . ASN B 1 264 ? 0.33 -2.729 4.496 1 98.38 264 ASN B CA 1
ATOM 4999 C C . ASN B 1 264 ? -0.427 -2.139 5.684 1 98.38 264 ASN B C 1
ATOM 5001 O O . ASN B 1 264 ? -1.38 -2.742 6.18 1 98.38 264 ASN B O 1
ATOM 5005 N N . GLY B 1 265 ? 0.023 -1.008 6.129 1 97.69 265 GLY B N 1
ATOM 5006 C CA . GLY B 1 265 ? -0.653 -0.321 7.219 1 97.69 265 GLY B CA 1
ATOM 5007 C C . GLY B 1 265 ? -0.373 1.17 7.25 1 97.69 265 GLY B C 1
ATOM 5008 O O . GLY B 1 265 ? 0.768 1.597 7.062 1 97.69 265 GLY B O 1
ATOM 5009 N N . GLY B 1 266 ? -1.444 1.949 7.406 1 94 266 GLY B N 1
ATOM 5010 C CA . GLY B 1 266 ? -1.301 3.387 7.57 1 94 266 GLY B CA 1
ATOM 5011 C C . GLY B 1 266 ? -1.004 4.109 6.273 1 94 266 GLY B C 1
ATOM 5012 O O . GLY B 1 266 ? -0.77 3.477 5.242 1 94 266 GLY B O 1
ATOM 5013 N N . GLN B 1 267 ? -1.144 5.391 6.34 1 89.81 267 GLN B N 1
ATOM 5014 C CA . GLN B 1 267 ? -0.812 6.316 5.262 1 89.81 267 GLN B CA 1
ATOM 5015 C C . GLN B 1 267 ? -0.335 7.656 5.816 1 89.81 267 GLN B C 1
ATOM 5017 O O . GLN B 1 267 ? -0.781 8.086 6.883 1 89.81 267 GLN B O 1
ATOM 5022 N N . GLY B 1 268 ? 0.595 8.273 5.148 1 89.31 268 GLY B N 1
ATOM 5023 C CA . GLY B 1 268 ? 1.066 9.586 5.559 1 89.31 268 GLY B CA 1
ATOM 5024 C C . GLY B 1 268 ? 1.808 9.57 6.883 1 89.31 268 GLY B C 1
ATOM 5025 O O . GLY B 1 268 ? 2.527 8.617 7.184 1 89.31 268 GLY B O 1
ATOM 5026 N N . TYR B 1 269 ? 1.765 10.711 7.68 1 92.06 269 TYR B N 1
ATOM 5027 C CA . TYR B 1 269 ? 2.609 10.82 8.859 1 92.06 269 TYR B CA 1
ATOM 5028 C C . TYR B 1 269 ? 1.798 11.273 10.07 1 92.06 269 TYR B C 1
ATOM 5030 O O . TYR B 1 269 ? 2.314 11.32 11.188 1 92.06 269 TYR B O 1
ATOM 5038 N N . SER B 1 270 ? 0.471 11.547 9.961 1 86.06 270 SER B N 1
ATOM 5039 C CA . SER B 1 270 ? -0.199 12.336 10.992 1 86.06 270 SER B CA 1
ATOM 5040 C C . SER B 1 270 ? -1.095 11.461 11.859 1 86.06 270 SER B C 1
ATOM 5042 O O . SER B 1 270 ? -1.632 11.922 12.867 1 86.06 270 SER B O 1
ATOM 5044 N N . THR B 1 271 ? -1.17 10.156 11.539 1 88.88 271 THR B N 1
ATOM 5045 C CA . THR B 1 271 ? -2.133 9.336 12.258 1 88.88 271 THR B CA 1
ATOM 5046 C C . THR B 1 271 ? -1.501 8.016 12.688 1 88.88 271 THR B C 1
ATOM 5048 O O . THR B 1 271 ? -0.737 7.41 11.93 1 88.88 271 THR B O 1
ATOM 5051 N N . THR B 1 272 ? -1.817 7.586 13.883 1 93.12 272 THR B N 1
ATOM 5052 C CA . THR B 1 272 ? -1.537 6.215 14.305 1 93.12 272 THR B CA 1
ATOM 5053 C C . THR B 1 272 ? -2.479 5.234 13.609 1 93.12 272 THR B C 1
ATOM 5055 O O . THR B 1 272 ? -3.701 5.375 13.688 1 93.12 272 THR B O 1
ATOM 5058 N N . PRO B 1 273 ? -1.914 4.258 12.945 1 94.38 273 PRO B N 1
ATOM 5059 C CA . PRO B 1 273 ? -2.785 3.363 12.18 1 94.38 273 PRO B CA 1
ATOM 5060 C C . PRO B 1 273 ? -3.604 2.43 13.07 1 94.38 273 PRO B C 1
ATOM 5062 O O . PRO B 1 273 ? -3.107 1.956 14.094 1 94.38 273 PRO B O 1
ATOM 5065 N N . ASP B 1 274 ? -4.871 2.199 12.648 1 96.56 274 ASP B N 1
ATOM 5066 C CA . ASP B 1 274 ? -5.758 1.33 13.422 1 96.56 274 ASP B CA 1
ATOM 5067 C C . ASP B 1 274 ? -5.906 -0.033 12.75 1 96.56 274 ASP B C 1
ATOM 5069 O O . ASP B 1 274 ? -6.59 -0.916 13.266 1 96.56 274 ASP B O 1
ATOM 5073 N N . LEU B 1 275 ? -5.262 -0.204 11.602 1 98.06 275 LEU B N 1
ATOM 5074 C CA . LEU B 1 275 ? -5.297 -1.47 10.883 1 98.06 275 LEU B CA 1
ATOM 5075 C C . LEU B 1 275 ? -3.99 -1.707 10.133 1 98.06 275 LEU B C 1
ATOM 5077 O O . LEU B 1 275 ? -3.445 -0.786 9.516 1 98.06 275 LEU B O 1
ATOM 5081 N N . CYS B 1 276 ? -3.453 -2.846 10.18 1 98.44 276 CYS B N 1
ATOM 5082 C CA . CYS B 1 276 ? -2.312 -3.324 9.414 1 98.44 276 CYS B CA 1
ATOM 5083 C C . CYS B 1 276 ? -2.553 -4.738 8.898 1 98.44 276 CYS B C 1
ATOM 5085 O O . CYS B 1 276 ? -2.932 -5.625 9.672 1 98.44 276 CYS B O 1
ATOM 5087 N N . THR B 1 277 ? -2.373 -4.945 7.641 1 98.69 277 THR B N 1
ATOM 5088 C CA . THR B 1 277 ? -2.582 -6.273 7.07 1 98.69 277 THR B CA 1
ATOM 5089 C C . THR B 1 277 ? -1.248 -6.949 6.77 1 98.69 277 THR B C 1
ATOM 5091 O O . THR B 1 277 ? -0.289 -6.285 6.367 1 98.69 277 THR B O 1
ATOM 5094 N N . VAL B 1 278 ? -1.202 -8.25 6.965 1 98.69 278 VAL B N 1
ATOM 5095 C CA . VAL B 1 278 ? -0.011 -9.055 6.73 1 98.69 278 VAL B CA 1
ATOM 5096 C C . VAL B 1 278 ? -0.383 -10.297 5.926 1 98.69 278 VAL B C 1
ATOM 5098 O O . VAL B 1 278 ? -1.277 -11.055 6.312 1 98.69 278 VAL B O 1
ATOM 5101 N N . ASN B 1 279 ? 0.249 -10.477 4.793 1 98.38 279 ASN B N 1
ATOM 5102 C CA . ASN B 1 279 ? 0.091 -11.695 4.012 1 98.38 279 ASN B CA 1
ATOM 5103 C C . ASN B 1 279 ? 1.138 -12.742 4.391 1 98.38 279 ASN B C 1
ATOM 5105 O O . ASN B 1 279 ? 2.324 -12.43 4.496 1 98.38 279 ASN B O 1
ATOM 5109 N N . ILE B 1 280 ? 0.698 -13.953 4.543 1 98.19 280 ILE B N 1
ATOM 5110 C CA . ILE B 1 280 ? 1.579 -15.062 4.898 1 98.19 280 ILE B CA 1
ATOM 5111 C C . ILE B 1 280 ? 1.36 -16.219 3.934 1 98.19 280 ILE B C 1
ATOM 5113 O O . ILE B 1 280 ? 0.22 -16.594 3.646 1 98.19 280 ILE B O 1
ATOM 5117 N N . ASP B 1 281 ? 2.439 -16.719 3.418 1 96.56 281 ASP B N 1
ATOM 5118 C CA . ASP B 1 281 ? 2.475 -17.953 2.631 1 96.56 281 ASP B CA 1
ATOM 5119 C C . ASP B 1 281 ? 3.117 -19.078 3.418 1 96.56 281 ASP B C 1
ATOM 5121 O O . ASP B 1 281 ? 4.301 -19.016 3.758 1 96.56 281 ASP B O 1
ATOM 5125 N N . ILE B 1 282 ? 2.367 -20.125 3.709 1 96.88 282 ILE B N 1
ATOM 5126 C CA . ILE B 1 282 ? 2.92 -21.281 4.418 1 96.88 282 ILE B CA 1
ATOM 5127 C C . ILE B 1 282 ? 2.918 -22.5 3.498 1 96.88 282 ILE B C 1
ATOM 5129 O O . ILE B 1 282 ? 1.859 -22.953 3.051 1 96.88 282 ILE B O 1
ATOM 5133 N N . ARG B 1 283 ? 4.086 -22.969 3.211 1 96.25 283 ARG B N 1
ATOM 5134 C CA . ARG B 1 283 ? 4.219 -24.234 2.51 1 96.25 283 ARG B CA 1
ATOM 5135 C C . ARG B 1 283 ? 4.051 -25.406 3.469 1 96.25 283 ARG B C 1
ATOM 5137 O O . ARG B 1 283 ? 4.73 -25.484 4.492 1 96.25 283 ARG B O 1
ATOM 5144 N N . THR B 1 284 ? 3.143 -26.344 3.084 1 96.38 284 THR B N 1
ATOM 5145 C CA . THR B 1 284 ? 2.822 -27.469 3.967 1 96.38 284 THR B CA 1
ATOM 5146 C C . THR B 1 284 ? 3.369 -28.766 3.406 1 96.38 284 THR B C 1
ATOM 5148 O O . THR B 1 284 ? 3.721 -28.844 2.227 1 96.38 284 THR B O 1
ATOM 5151 N N . THR B 1 285 ? 3.549 -29.703 4.262 1 95.94 285 THR B N 1
ATOM 5152 C CA . THR B 1 285 ? 3.967 -31.062 3.963 1 95.94 285 THR B CA 1
ATOM 5153 C C . THR B 1 285 ? 3.033 -32.062 4.625 1 95.94 285 THR B C 1
ATOM 5155 O O . THR B 1 285 ? 2.012 -31.688 5.203 1 95.94 285 THR B O 1
ATOM 5158 N N . THR B 1 286 ? 3.365 -33.344 4.477 1 92.19 286 THR B N 1
ATOM 5159 C CA . THR B 1 286 ? 2.557 -34.375 5.113 1 92.19 286 THR B CA 1
ATOM 5160 C C . THR B 1 286 ? 2.684 -34.281 6.633 1 92.19 286 THR B C 1
ATOM 5162 O O . THR B 1 286 ? 1.732 -34.594 7.355 1 92.19 286 THR B O 1
ATOM 5165 N N . LYS B 1 287 ? 3.803 -33.812 7.156 1 94.06 287 LYS B N 1
ATOM 5166 C CA . LYS B 1 287 ? 4.066 -33.75 8.594 1 94.06 287 LYS B CA 1
ATOM 5167 C C . LYS B 1 287 ? 3.553 -32.469 9.195 1 94.06 287 LYS B C 1
ATOM 5169 O O . LYS B 1 287 ? 3.285 -32.375 10.398 1 94.06 287 LYS B O 1
ATOM 5174 N N . PHE B 1 288 ? 3.475 -31.469 8.453 1 96.25 288 PHE B N 1
ATOM 5175 C CA . PHE B 1 288 ? 2.932 -30.156 8.797 1 96.25 288 PHE B CA 1
ATOM 5176 C C . PHE B 1 288 ? 1.882 -29.719 7.781 1 96.25 288 PHE B C 1
ATOM 5178 O O . PHE B 1 288 ? 2.207 -29.078 6.777 1 96.25 288 PHE B O 1
ATOM 5185 N N . GLY B 1 289 ? 0.646 -30.078 8.117 1 95.44 289 GLY B N 1
ATOM 5186 C CA . GLY B 1 289 ? -0.419 -29.906 7.141 1 95.44 289 GLY B CA 1
ATOM 5187 C C . GLY B 1 289 ? -1.202 -28.625 7.336 1 95.44 289 GLY B C 1
ATOM 5188 O O . GLY B 1 289 ? -0.755 -27.719 8.039 1 95.44 289 GLY B O 1
ATOM 5189 N N . ASP B 1 290 ? -2.281 -28.547 6.66 1 96.56 290 ASP B N 1
ATOM 5190 C CA . ASP B 1 290 ? -3.154 -27.391 6.66 1 96.56 290 ASP B CA 1
ATOM 5191 C C . ASP B 1 290 ? -3.656 -27.078 8.07 1 96.56 290 ASP B C 1
ATOM 5193 O O . ASP B 1 290 ? -3.699 -25.906 8.477 1 96.56 290 ASP B O 1
ATOM 5197 N N . ARG B 1 291 ? -4.059 -28.078 8.773 1 97.12 291 ARG B N 1
ATOM 5198 C CA . ARG B 1 291 ? -4.543 -27.906 10.141 1 97.12 291 ARG B CA 1
ATOM 5199 C C . ARG B 1 291 ? -3.455 -27.312 11.031 1 97.12 291 ARG B C 1
ATOM 5201 O O . ARG B 1 291 ? -3.725 -26.438 11.859 1 97.12 291 ARG B O 1
ATOM 5208 N N . ASP B 1 292 ? -2.24 -27.781 10.867 1 97.44 292 ASP B N 1
ATOM 5209 C CA . ASP B 1 292 ? -1.115 -27.266 11.641 1 97.44 292 ASP B CA 1
ATOM 5210 C C . ASP B 1 292 ? -0.887 -25.781 11.352 1 97.44 292 ASP B C 1
ATOM 5212 O O . ASP B 1 292 ? -0.662 -25 12.266 1 97.44 292 ASP B O 1
ATOM 5216 N N . ALA B 1 293 ? -0.912 -25.453 10.078 1 97.88 293 ALA B N 1
ATOM 5217 C CA . ALA B 1 293 ? -0.739 -24.062 9.664 1 97.88 293 ALA B CA 1
ATOM 5218 C C . ALA B 1 293 ? -1.821 -23.172 10.273 1 97.88 293 ALA B C 1
ATOM 5220 O O . ALA B 1 293 ? -1.529 -22.094 10.789 1 97.88 293 ALA B O 1
ATOM 5221 N N . HIS B 1 294 ? -3.027 -23.641 10.203 1 97.94 294 HIS B N 1
ATOM 5222 C CA . HIS B 1 294 ? -4.168 -22.938 10.766 1 97.94 294 HIS B CA 1
ATOM 5223 C C . HIS B 1 294 ? -3.982 -22.703 12.266 1 97.94 294 HIS B C 1
ATOM 5225 O O . HIS B 1 294 ? -4.125 -21.578 12.742 1 97.94 294 HIS B O 1
ATOM 5231 N N . LEU B 1 295 ? -3.662 -23.719 13.008 1 98.06 295 LEU B N 1
ATOM 5232 C CA . LEU B 1 295 ? -3.484 -23.641 14.453 1 98.06 295 LEU B CA 1
ATOM 5233 C C . LEU B 1 295 ? -2.32 -22.719 14.805 1 98.06 295 LEU B C 1
ATOM 5235 O O . LEU B 1 295 ? -2.406 -21.938 15.758 1 98.06 295 LEU B O 1
ATOM 5239 N N . LEU B 1 296 ? -1.284 -22.812 14.039 1 97.81 296 LEU B N 1
ATOM 5240 C CA . LEU B 1 296 ? -0.12 -21.969 14.258 1 97.81 296 LEU B CA 1
ATOM 5241 C C . LEU B 1 296 ? -0.507 -20.484 14.203 1 97.81 296 LEU B C 1
ATOM 5243 O O . LEU B 1 296 ? -0.198 -19.719 15.125 1 97.81 296 LEU B O 1
ATOM 5247 N N . LEU B 1 297 ? -1.195 -20.078 13.133 1 98.38 297 LEU B N 1
ATOM 5248 C CA . LEU B 1 297 ? -1.551 -18.672 12.93 1 98.38 297 LEU B CA 1
ATOM 5249 C C . LEU B 1 297 ? -2.51 -18.203 14.016 1 98.38 297 LEU B C 1
ATOM 5251 O O . LEU B 1 297 ? -2.352 -17.094 14.555 1 98.38 297 LEU B O 1
ATOM 5255 N N . HIS B 1 298 ? -3.451 -19.031 14.367 1 98.38 298 HIS B N 1
ATOM 5256 C CA . HIS B 1 298 ? -4.445 -18.641 15.359 1 98.38 298 HIS B CA 1
ATOM 5257 C C . HIS B 1 298 ? -3.832 -18.547 16.75 1 98.38 298 HIS B C 1
ATOM 5259 O O . HIS B 1 298 ? -4.148 -17.641 17.516 1 98.38 298 HIS B O 1
ATOM 5265 N N . GLN B 1 299 ? -2.988 -19.453 17.094 1 98.19 299 GLN B N 1
ATOM 5266 C CA . GLN B 1 299 ? -2.324 -19.438 18.391 1 98.19 299 GLN B CA 1
ATOM 5267 C C . GLN B 1 299 ? -1.399 -18.219 18.516 1 98.19 299 GLN B C 1
ATOM 5269 O O . GLN B 1 299 ? -1.368 -17.562 19.562 1 98.19 299 GLN B O 1
ATOM 5274 N N . LEU B 1 300 ? -0.66 -17.984 17.469 1 97.88 300 LEU B N 1
ATOM 5275 C CA . LEU B 1 300 ? 0.239 -16.844 17.484 1 97.88 300 LEU B CA 1
ATOM 5276 C C . LEU B 1 300 ? -0.544 -15.539 17.594 1 97.88 300 LEU B C 1
ATOM 5278 O O . LEU B 1 300 ? -0.173 -14.656 18.375 1 97.88 300 LEU B O 1
ATOM 5282 N N . ALA B 1 301 ? -1.613 -15.414 16.781 1 98.25 301 ALA B N 1
ATOM 5283 C CA . ALA B 1 301 ? -2.457 -14.227 16.844 1 98.25 301 ALA B CA 1
ATOM 5284 C C . ALA B 1 301 ? -3.037 -14.031 18.234 1 98.25 301 ALA B C 1
ATOM 5286 O O . ALA B 1 301 ? -3.012 -12.922 18.781 1 98.25 301 ALA B O 1
ATOM 5287 N N . ALA B 1 302 ? -3.531 -15.094 18.797 1 98.19 302 ALA B N 1
ATOM 5288 C CA . ALA B 1 302 ? -4.117 -15.031 20.125 1 98.19 302 ALA B CA 1
ATOM 5289 C C . ALA B 1 302 ? -3.08 -14.602 21.156 1 98.19 302 ALA B C 1
ATOM 5291 O O . ALA B 1 302 ? -3.375 -13.805 22.047 1 98.19 302 ALA B O 1
ATOM 5292 N N . HIS B 1 303 ? -1.969 -15.148 21.078 1 98 303 HIS B N 1
ATOM 5293 C CA . HIS B 1 303 ? -0.885 -14.805 21.984 1 98 303 HIS B CA 1
ATOM 5294 C C . HIS B 1 303 ? -0.535 -13.32 21.906 1 98 303 HIS B C 1
ATOM 5296 O O . HIS B 1 303 ? -0.482 -12.633 22.922 1 98 303 HIS B O 1
ATOM 5302 N N . VAL B 1 304 ? -0.316 -12.82 20.719 1 97.88 304 VAL B N 1
ATOM 5303 C CA . VAL B 1 304 ? 0.041 -11.422 20.516 1 97.88 304 VAL B CA 1
ATOM 5304 C C . VAL B 1 304 ? -1.115 -10.531 20.969 1 97.88 304 VAL B C 1
ATOM 5306 O O . VAL B 1 304 ? -0.904 -9.523 21.656 1 97.88 304 VAL B O 1
ATOM 5309 N N . ASP B 1 305 ? -2.342 -10.898 20.594 1 98.06 305 ASP B N 1
ATOM 5310 C CA . ASP B 1 305 ? -3.518 -10.133 20.984 1 98.06 305 ASP B CA 1
ATOM 5311 C C . ASP B 1 305 ? -3.602 -9.992 22.5 1 98.06 305 ASP B C 1
ATOM 5313 O O . ASP B 1 305 ? -4 -8.945 23.016 1 98.06 305 ASP B O 1
ATOM 5317 N N . SER B 1 306 ? -3.244 -11.016 23.219 1 98.25 306 SER B N 1
ATOM 5318 C CA . SER B 1 306 ? -3.324 -10.992 24.672 1 98.25 306 SER B CA 1
ATOM 5319 C C . SER B 1 306 ? -2.375 -9.961 25.266 1 98.25 306 SER B C 1
ATOM 5321 O O . SER B 1 306 ? -2.607 -9.453 26.359 1 98.25 306 SER B O 1
ATOM 5323 N N . GLU B 1 307 ? -1.365 -9.594 24.578 1 97 307 GLU B N 1
ATOM 5324 C CA . GLU B 1 307 ? -0.395 -8.609 25.031 1 97 307 GLU B CA 1
ATOM 5325 C C . GLU B 1 307 ? -0.817 -7.195 24.625 1 97 307 GLU B C 1
ATOM 5327 O O . GLU B 1 307 ? -0.161 -6.219 25 1 97 307 GLU B O 1
ATOM 5332 N N . TRP B 1 308 ? -1.827 -7.125 23.859 1 96.44 308 TRP B N 1
ATOM 5333 C CA . TRP B 1 308 ? -2.383 -5.855 23.406 1 96.44 308 TRP B CA 1
ATOM 5334 C C . TRP B 1 308 ? -3.867 -5.758 23.75 1 96.44 308 TRP B C 1
ATOM 5336 O O . TRP B 1 308 ? -4.711 -5.684 22.859 1 96.44 308 TRP B O 1
ATOM 5346 N N . PRO B 1 309 ? -4.242 -5.652 24.953 1 95.25 309 PRO B N 1
ATOM 5347 C CA . PRO B 1 309 ? -5.625 -5.816 25.406 1 95.25 309 PRO B CA 1
ATOM 5348 C C . PRO B 1 309 ? -6.531 -4.672 24.969 1 95.25 309 PRO B C 1
ATOM 5350 O O . PRO B 1 309 ? -7.754 -4.828 24.922 1 95.25 309 PRO B O 1
ATOM 5353 N N . ASP B 1 310 ? -6.062 -3.547 24.609 1 95.44 310 ASP B N 1
ATOM 5354 C CA . ASP B 1 310 ? -6.887 -2.402 24.234 1 95.44 310 ASP B CA 1
ATOM 5355 C C . ASP B 1 310 ? -7.152 -2.377 22.734 1 95.44 310 ASP B C 1
ATOM 5357 O O . ASP B 1 310 ? -7.559 -1.351 22.188 1 95.44 310 ASP B O 1
ATOM 5361 N N . THR B 1 311 ? -6.863 -3.473 22.031 1 97.19 311 THR B N 1
ATOM 5362 C CA . THR B 1 311 ? -7.098 -3.564 20.594 1 97.19 311 THR B CA 1
ATOM 5363 C C . THR B 1 311 ? -8.078 -4.691 20.266 1 97.19 311 THR B C 1
ATOM 5365 O O . THR B 1 311 ? -8.281 -5.594 21.078 1 97.19 311 THR B O 1
ATOM 5368 N N . GLY B 1 312 ? -8.797 -4.555 19.141 1 97 312 GLY B N 1
ATOM 5369 C CA . GLY B 1 312 ? -9.578 -5.68 18.641 1 97 312 GLY B CA 1
ATOM 5370 C C . GLY B 1 312 ? -8.727 -6.887 18.297 1 97 312 GLY B C 1
ATOM 5371 O O . GLY B 1 312 ? -7.52 -6.766 18.094 1 97 312 GLY B O 1
ATOM 5372 N N . PRO B 1 313 ? -9.328 -8.055 18.25 1 97.94 313 PRO B N 1
ATOM 5373 C CA . PRO B 1 313 ? -8.586 -9.266 17.891 1 97.94 313 PRO B CA 1
ATOM 5374 C C . PRO B 1 313 ? -8.125 -9.266 16.438 1 97.94 313 PRO B C 1
ATOM 5376 O O . PRO B 1 313 ? -8.781 -8.672 15.578 1 97.94 313 PRO B O 1
ATOM 5379 N N . THR B 1 314 ? -6.98 -9.883 16.234 1 98.5 314 THR B N 1
ATOM 5380 C CA . THR B 1 314 ? -6.523 -10.125 14.867 1 98.5 314 THR B CA 1
ATOM 5381 C C . THR B 1 314 ? -7.48 -11.055 14.133 1 98.5 314 THR B C 1
ATOM 5383 O O . THR B 1 314 ? -7.871 -12.094 14.664 1 98.5 314 THR B O 1
ATOM 5386 N N . VAL B 1 315 ? -7.887 -10.617 12.922 1 98.69 315 VAL B N 1
ATOM 5387 C CA . VAL B 1 315 ? -8.75 -11.445 12.094 1 98.69 315 VAL B CA 1
ATOM 5388 C C . VAL B 1 315 ? -7.922 -12.156 11.023 1 98.69 315 VAL B C 1
ATOM 5390 O O . VAL B 1 315 ? -7.141 -11.523 10.312 1 98.69 315 VAL B O 1
ATOM 5393 N N . ILE B 1 316 ? -8.109 -13.469 10.953 1 98.5 316 ILE B N 1
ATOM 5394 C CA . ILE B 1 316 ? -7.359 -14.273 9.992 1 98.5 316 ILE B CA 1
ATOM 5395 C C . ILE B 1 316 ? -8.273 -14.695 8.844 1 98.5 316 ILE B C 1
ATOM 5397 O O . ILE B 1 316 ? -9.281 -15.367 9.055 1 98.5 316 ILE B O 1
ATOM 5401 N N . GLU B 1 317 ? -7.953 -14.227 7.676 1 98.25 317 GLU B N 1
ATOM 5402 C CA . GLU B 1 317 ? -8.648 -14.609 6.449 1 98.25 317 GLU B CA 1
ATOM 5403 C C . GLU B 1 317 ? -7.848 -15.633 5.652 1 98.25 317 GLU B C 1
ATOM 5405 O O . GLU B 1 317 ? -6.77 -15.328 5.141 1 98.25 317 GLU B O 1
ATOM 5410 N N . THR B 1 318 ? -8.312 -16.844 5.543 1 96.88 318 THR B N 1
ATOM 5411 C CA . THR B 1 318 ? -7.664 -17.844 4.707 1 96.88 318 THR B CA 1
ATOM 5412 C C . THR B 1 318 ? -7.961 -17.594 3.23 1 96.88 318 THR B C 1
ATOM 5414 O O . THR B 1 318 ? -9.125 -17.484 2.838 1 96.88 318 THR B O 1
ATOM 5417 N N . VAL B 1 319 ? -6.953 -17.562 2.443 1 94.31 319 VAL B N 1
ATOM 5418 C CA . VAL B 1 319 ? -7.09 -17.141 1.053 1 94.31 319 VAL B CA 1
ATOM 5419 C C . VAL B 1 319 ? -6.957 -18.344 0.131 1 94.31 319 VAL B C 1
ATOM 5421 O O . VAL B 1 319 ? -7.656 -18.453 -0.881 1 94.31 319 VAL B O 1
ATOM 5424 N N . THR B 1 320 ? -6.035 -19.234 0.376 1 93.5 320 THR B N 1
ATOM 5425 C CA . THR B 1 320 ? -5.754 -20.422 -0.437 1 93.5 320 THR B CA 1
ATOM 5426 C C . THR B 1 320 ? -5.34 -21.594 0.441 1 93.5 320 THR B C 1
ATOM 5428 O O . THR B 1 320 ? -4.578 -21.422 1.396 1 93.5 320 THR B O 1
ATOM 5431 N N . ARG B 1 321 ? -5.891 -22.734 0.197 1 95.5 321 ARG B N 1
ATOM 5432 C CA . ARG B 1 321 ? -5.527 -24 0.847 1 95.5 321 ARG B CA 1
ATOM 5433 C C . ARG B 1 321 ? -5.453 -25.125 -0.166 1 95.5 321 ARG B C 1
ATOM 5435 O O . ARG B 1 321 ? -6.473 -25.547 -0.722 1 95.5 321 ARG B O 1
ATOM 5442 N N . TRP B 1 322 ? -4.336 -25.578 -0.491 1 96.19 322 TRP B N 1
ATOM 5443 C CA . TRP B 1 322 ? -4.117 -26.766 -1.316 1 96.19 322 TRP B CA 1
ATOM 5444 C C . TRP B 1 322 ? -3.236 -27.781 -0.595 1 96.19 322 TRP B C 1
ATOM 5446 O O . TRP B 1 322 ? -2.24 -27.406 0.032 1 96.19 322 TRP B O 1
ATOM 5456 N N . PRO B 1 323 ? -3.531 -29 -0.629 1 96.94 323 PRO B N 1
ATOM 5457 C CA . PRO B 1 323 ? -2.758 -30.016 0.087 1 96.94 323 PRO B CA 1
ATOM 5458 C C . PRO B 1 323 ? -1.425 -30.328 -0.589 1 96.94 323 PRO B C 1
ATOM 5460 O O . PRO B 1 323 ? -1.281 -30.125 -1.799 1 96.94 323 PRO B O 1
ATOM 5463 N N . PRO B 1 324 ? -0.475 -30.75 0.263 1 96.5 324 PRO B N 1
ATOM 5464 C CA . PRO B 1 324 ? 0.68 -31.391 -0.367 1 96.5 324 PRO B CA 1
ATOM 5465 C C . PRO B 1 324 ? 0.315 -32.688 -1.076 1 96.5 324 PRO B C 1
ATOM 5467 O O . PRO B 1 324 ? -0.684 -33.312 -0.731 1 96.5 324 PRO B O 1
ATOM 5470 N N . TYR B 1 325 ? 1.053 -33.031 -2.105 1 95.75 325 TYR B N 1
ATOM 5471 C CA . TYR B 1 325 ? 0.838 -34.312 -2.77 1 95.75 325 TYR B CA 1
ATOM 5472 C C . TYR B 1 325 ? 2.139 -34.844 -3.359 1 95.75 325 TYR B C 1
ATOM 5474 O O . TYR B 1 325 ? 3.049 -34.062 -3.67 1 95.75 325 TYR B O 1
ATOM 5482 N N . ALA B 1 326 ? 2.248 -36.094 -3.406 1 95.25 326 ALA B N 1
ATOM 5483 C CA . ALA B 1 326 ? 3.355 -36.812 -4.031 1 95.25 326 ALA B CA 1
ATOM 5484 C C . ALA B 1 326 ? 2.91 -38.188 -4.523 1 95.25 326 ALA B C 1
ATOM 5486 O O . ALA B 1 326 ? 2.621 -39.094 -3.723 1 95.25 326 ALA B O 1
ATOM 5487 N N . LEU B 1 327 ? 2.834 -38.281 -5.824 1 95.44 327 LEU B N 1
ATOM 5488 C CA . LEU B 1 327 ? 2.482 -39.594 -6.391 1 95.44 327 LEU B CA 1
ATOM 5489 C C . LEU B 1 327 ? 3.596 -40.594 -6.156 1 95.44 327 LEU B C 1
ATOM 5491 O O . LEU B 1 327 ? 4.777 -40.25 -6.172 1 95.44 327 LEU B O 1
ATOM 5495 N N . THR B 1 328 ? 3.213 -41.781 -5.91 1 90.69 328 THR B N 1
ATOM 5496 C CA . THR B 1 328 ? 4.184 -42.844 -5.656 1 90.69 328 THR B CA 1
ATOM 5497 C C . THR B 1 328 ? 4.824 -43.312 -6.961 1 90.69 328 THR B C 1
ATOM 5499 O O . THR B 1 328 ? 4.293 -43.062 -8.047 1 90.69 328 THR B O 1
ATOM 5502 N N . ASP B 1 329 ? 5.875 -44 -6.797 1 83.56 329 ASP B N 1
ATOM 5503 C CA . ASP B 1 329 ? 6.629 -44.5 -7.945 1 83.56 329 ASP B CA 1
ATOM 5504 C C . ASP B 1 329 ? 5.801 -45.5 -8.766 1 83.56 329 ASP B C 1
ATOM 5506 O O . ASP B 1 329 ? 5.992 -45.594 -9.977 1 83.56 329 ASP B O 1
ATOM 5510 N N . ASP B 1 330 ? 4.914 -46.062 -8.125 1 89.25 330 ASP B N 1
ATOM 5511 C CA . ASP B 1 330 ? 4.145 -47.125 -8.797 1 89.25 330 ASP B CA 1
ATOM 5512 C C . ASP B 1 330 ? 2.844 -46.562 -9.367 1 89.25 330 ASP B C 1
ATOM 5514 O O . ASP B 1 330 ? 2.074 -47.281 -10 1 89.25 330 ASP B O 1
ATOM 5518 N N . HIS B 1 331 ? 2.686 -45.312 -9.156 1 94.31 331 HIS B N 1
ATOM 5519 C CA . HIS B 1 331 ? 1.481 -44.719 -9.734 1 94.31 331 HIS B CA 1
ATOM 5520 C C . HIS B 1 331 ? 1.529 -44.75 -11.258 1 94.31 331 HIS B C 1
ATOM 5522 O O . HIS B 1 331 ? 2.562 -44.438 -11.859 1 94.31 331 HIS B O 1
ATOM 5528 N N . PRO B 1 332 ? 0.502 -45 -11.945 1 94.5 332 PRO B N 1
ATOM 5529 C CA . PRO B 1 332 ? 0.506 -45.188 -13.398 1 94.5 332 PRO B CA 1
ATOM 5530 C C . PRO B 1 332 ? 0.881 -43.906 -14.156 1 94.5 332 PRO B C 1
ATOM 5532 O O . PRO B 1 332 ? 1.558 -44 -15.188 1 94.5 332 PRO B O 1
ATOM 5535 N N . LEU B 1 333 ? 0.493 -42.812 -13.625 1 95.25 333 LEU B N 1
ATOM 5536 C CA . LEU B 1 333 ? 0.654 -41.562 -14.367 1 95.25 333 LEU B CA 1
ATOM 5537 C C . LEU B 1 333 ? 2.129 -41.25 -14.562 1 95.25 333 LEU B C 1
ATOM 5539 O O . LEU B 1 333 ? 2.604 -41.156 -15.695 1 95.25 333 LEU B O 1
ATOM 5543 N N . PRO B 1 334 ? 2.867 -41.156 -13.477 1 96.25 334 PRO B N 1
ATOM 5544 C CA . PRO B 1 334 ? 4.293 -40.906 -13.703 1 96.25 334 PRO B CA 1
ATOM 5545 C C . PRO B 1 334 ? 4.996 -42.094 -14.375 1 96.25 334 PRO B C 1
ATOM 5547 O O . PRO B 1 334 ? 5.922 -41.906 -15.164 1 96.25 334 PRO B O 1
ATOM 5550 N N . SER B 1 335 ? 4.582 -43.281 -14.156 1 95.12 335 SER B N 1
ATOM 5551 C CA . SER B 1 335 ? 5.223 -44.469 -14.688 1 95.12 335 SER B CA 1
ATOM 5552 C C . SER B 1 335 ? 5.16 -44.5 -16.219 1 95.12 335 SER B C 1
ATOM 5554 O O . SER B 1 335 ? 6.164 -44.781 -16.875 1 95.12 335 SER B O 1
ATOM 5556 N N . VAL B 1 336 ? 4.02 -44.156 -16.766 1 94.75 336 VAL B N 1
ATOM 5557 C CA . VAL B 1 336 ? 3.848 -44.25 -18.219 1 94.75 336 VAL B CA 1
ATOM 5558 C C . VAL B 1 336 ? 4.691 -43.188 -18.906 1 94.75 336 VAL B C 1
ATOM 5560 O O . VAL B 1 336 ? 5.238 -43.438 -19.984 1 94.75 336 VAL B O 1
ATOM 5563 N N . LEU B 1 337 ? 4.77 -42.062 -18.297 1 95.88 337 LEU B N 1
ATOM 5564 C CA . LEU B 1 337 ? 5.574 -41 -18.875 1 95.88 337 LEU B CA 1
ATOM 5565 C C . LEU B 1 337 ? 7.059 -41.312 -18.812 1 95.88 337 LEU B C 1
ATOM 5567 O O . LEU B 1 337 ? 7.781 -41.188 -19.797 1 95.88 337 LEU B O 1
ATOM 5571 N N . MET B 1 338 ? 7.484 -41.812 -17.688 1 95.5 338 MET B N 1
ATOM 5572 C CA . MET B 1 338 ? 8.898 -42.125 -17.484 1 95.5 338 MET B CA 1
ATOM 5573 C C . MET B 1 338 ? 9.312 -43.312 -18.344 1 95.5 338 MET B C 1
ATOM 5575 O O . MET B 1 338 ? 10.398 -43.344 -18.922 1 95.5 338 MET B O 1
ATOM 5579 N N . THR B 1 339 ? 8.492 -44.312 -18.406 1 93.06 339 THR B N 1
ATOM 5580 C CA . THR B 1 339 ? 8.766 -45.469 -19.234 1 93.06 339 THR B CA 1
ATOM 5581 C C . THR B 1 339 ? 8.805 -45.094 -20.703 1 93.06 339 THR B C 1
ATOM 5583 O O . THR B 1 339 ? 9.703 -45.531 -21.438 1 93.06 339 THR B O 1
ATOM 5586 N N . GLY B 1 340 ? 7.77 -44.281 -21.109 1 92.88 340 GLY B N 1
ATOM 5587 C CA . GLY B 1 340 ? 7.773 -43.812 -22.484 1 92.88 340 GLY B CA 1
ATOM 5588 C C . GLY B 1 340 ? 9.031 -43.031 -22.828 1 92.88 340 GLY B C 1
ATOM 5589 O O . GLY B 1 340 ? 9.586 -43.219 -23.922 1 92.88 340 GLY B O 1
ATOM 5590 N N . ALA B 1 341 ? 9.469 -42.219 -21.938 1 95.62 341 ALA B N 1
ATOM 5591 C CA . ALA B 1 341 ? 10.703 -41.469 -22.141 1 95.62 341 ALA B CA 1
ATOM 5592 C C . ALA B 1 341 ? 11.906 -42.406 -22.25 1 95.62 341 ALA B C 1
ATOM 5594 O O . ALA B 1 341 ? 12.742 -42.25 -23.141 1 95.62 341 ALA B O 1
ATOM 5595 N N . ALA B 1 342 ? 11.969 -43.375 -21.406 1 94.88 342 ALA B N 1
ATOM 5596 C CA . ALA B 1 342 ? 13.094 -44.312 -21.406 1 94.88 342 ALA B CA 1
ATOM 5597 C C . ALA B 1 342 ? 13.164 -45.094 -22.703 1 94.88 342 ALA B C 1
ATOM 5599 O O . ALA B 1 342 ? 14.25 -45.344 -23.234 1 94.88 342 ALA B O 1
ATOM 5600 N N . GLN B 1 343 ? 12.062 -45.469 -23.203 1 93.12 343 GLN B N 1
ATOM 5601 C CA . GLN B 1 343 ? 11.992 -46.25 -24.438 1 93.12 343 GLN B CA 1
ATOM 5602 C C . GLN B 1 343 ? 12.5 -45.406 -25.625 1 93.12 343 GLN B C 1
ATOM 5604 O O . GLN B 1 343 ? 12.93 -45.969 -26.641 1 93.12 343 GLN B O 1
ATOM 5609 N N . LEU B 1 344 ? 12.375 -44.156 -25.422 1 93.12 344 LEU B N 1
ATOM 5610 C CA . LEU B 1 344 ? 12.844 -43.281 -26.484 1 93.12 344 LEU B CA 1
ATOM 5611 C C . LEU B 1 344 ? 14.242 -42.75 -26.188 1 93.12 344 LEU B C 1
ATOM 5613 O O . LEU B 1 344 ? 14.711 -41.812 -26.828 1 93.12 344 LEU B O 1
ATOM 5617 N N . GLY B 1 345 ? 14.867 -43.281 -25.094 1 92.44 345 GLY B N 1
ATOM 5618 C CA . GLY B 1 345 ? 16.266 -42.969 -24.797 1 92.44 345 GLY B CA 1
ATOM 5619 C C . GLY B 1 345 ? 16.438 -41.781 -23.891 1 92.44 345 GLY B C 1
ATOM 5620 O O . GLY B 1 345 ? 17.531 -41.219 -23.781 1 92.44 345 GLY B O 1
ATOM 5621 N N . LEU B 1 346 ? 15.398 -41.344 -23.297 1 94.38 346 LEU B N 1
ATOM 5622 C CA . LEU B 1 346 ? 15.461 -40.188 -22.406 1 94.38 346 LEU B CA 1
ATOM 5623 C C . LEU B 1 346 ? 15.281 -40.625 -20.953 1 94.38 346 LEU B C 1
ATOM 5625 O O . LEU B 1 346 ? 14.344 -41.344 -20.625 1 94.38 346 LEU B O 1
ATOM 5629 N N . THR B 1 347 ? 16.203 -40.219 -20.141 1 94.31 347 THR B N 1
ATOM 5630 C CA . THR B 1 347 ? 16.078 -40.438 -18.703 1 94.31 347 THR B CA 1
ATOM 5631 C C . THR B 1 347 ? 15.414 -39.25 -18.016 1 94.31 347 THR B C 1
ATOM 5633 O O . THR B 1 347 ? 15.891 -38.125 -18.109 1 94.31 347 THR B O 1
ATOM 5636 N N . VAL B 1 348 ? 14.305 -39.5 -17.375 1 94.94 348 VAL B N 1
ATOM 5637 C CA . VAL B 1 348 ? 13.547 -38.469 -16.672 1 94.94 348 VAL B CA 1
ATOM 5638 C C . VAL B 1 348 ? 13.508 -38.781 -15.18 1 94.94 348 VAL B C 1
ATOM 5640 O O . VAL B 1 348 ? 13.289 -39.938 -14.773 1 94.94 348 VAL B O 1
ATOM 5643 N N . GLN B 1 349 ? 13.836 -37.812 -14.352 1 93.88 349 GLN B N 1
ATOM 5644 C CA . GLN B 1 349 ? 13.82 -37.969 -12.898 1 93.88 349 GLN B CA 1
ATOM 5645 C C . GLN B 1 349 ? 12.562 -37.344 -12.289 1 93.88 349 GLN B C 1
ATOM 5647 O O . GLN B 1 349 ? 12.195 -36.219 -12.625 1 93.88 349 GLN B O 1
ATOM 5652 N N . PRO B 1 350 ? 11.891 -38.125 -11.438 1 94.31 350 PRO B N 1
ATOM 5653 C CA . PRO B 1 350 ? 10.766 -37.531 -10.719 1 94.31 350 PRO B CA 1
ATOM 5654 C C . PRO B 1 350 ? 11.211 -36.5 -9.672 1 94.31 350 PRO B C 1
ATOM 5656 O O . PRO B 1 350 ? 12.281 -36.656 -9.07 1 94.31 350 PRO B O 1
ATOM 5659 N N . LYS B 1 351 ? 10.414 -35.5 -9.477 1 92.62 351 LYS B N 1
ATOM 5660 C CA . LYS B 1 351 ? 10.734 -34.469 -8.508 1 92.62 351 LYS B CA 1
ATOM 5661 C C . LYS B 1 351 ? 9.469 -33.969 -7.816 1 92.62 351 LYS B C 1
ATOM 5663 O O . LYS B 1 351 ? 8.406 -33.875 -8.438 1 92.62 351 LYS B O 1
ATOM 5668 N N . VAL B 1 352 ? 9.609 -33.719 -6.516 1 92.88 352 VAL B N 1
ATOM 5669 C CA . VAL B 1 352 ? 8.578 -33 -5.77 1 92.88 352 VAL B CA 1
ATOM 5670 C C . VAL B 1 352 ? 8.938 -31.5 -5.688 1 92.88 352 VAL B C 1
ATOM 5672 O O . VAL B 1 352 ? 9.992 -31.141 -5.168 1 92.88 352 VAL B O 1
ATOM 5675 N N . ALA B 1 353 ? 8.055 -30.719 -6.211 1 89.5 353 ALA B N 1
ATOM 5676 C CA . ALA B 1 353 ? 8.328 -29.297 -6.328 1 89.5 353 ALA B CA 1
ATOM 5677 C C . ALA B 1 353 ? 8.195 -28.594 -4.977 1 89.5 353 ALA B C 1
ATOM 5679 O O . ALA B 1 353 ? 7.41 -29.016 -4.125 1 89.5 353 ALA B O 1
ATOM 5680 N N . GLY B 1 354 ? 8.977 -27.516 -4.82 1 87.12 354 GLY B N 1
ATOM 5681 C CA . GLY B 1 354 ? 8.836 -26.625 -3.676 1 87.12 354 GLY B CA 1
ATOM 5682 C C . GLY B 1 354 ? 7.57 -25.781 -3.73 1 87.12 354 GLY B C 1
ATOM 5683 O O . GLY B 1 354 ? 6.723 -25.875 -2.838 1 87.12 354 GLY B O 1
ATOM 5684 N N . PRO B 1 355 ? 7.461 -25.078 -4.77 1 85.56 355 PRO B N 1
ATOM 5685 C CA . PRO B 1 355 ? 6.223 -24.312 -4.941 1 85.56 355 PRO B CA 1
ATOM 5686 C C . PRO B 1 355 ? 5.035 -25.188 -5.324 1 85.56 355 PRO B C 1
ATOM 5688 O O . PRO B 1 355 ? 5.211 -26.25 -5.949 1 85.56 355 PRO B O 1
ATOM 5691 N N . SER B 1 356 ? 3.926 -24.703 -4.91 1 86.88 356 SER B N 1
ATOM 5692 C CA . SER B 1 356 ? 2.693 -25.359 -5.332 1 86.88 356 SER B CA 1
ATOM 5693 C C . SER B 1 356 ? 2.373 -25.047 -6.789 1 86.88 356 SER B C 1
ATOM 5695 O O . SER B 1 356 ? 2.84 -24.047 -7.336 1 86.88 356 SER B O 1
ATOM 5697 N N . ASN B 1 357 ? 1.671 -25.969 -7.324 1 86.75 357 ASN B N 1
ATOM 5698 C CA . ASN B 1 357 ? 1.154 -25.828 -8.68 1 86.75 357 ASN B CA 1
ATOM 5699 C C . ASN B 1 357 ? -0.267 -26.375 -8.797 1 86.75 357 ASN B C 1
ATOM 5701 O O . ASN B 1 357 ? -0.891 -26.719 -7.793 1 86.75 357 ASN B O 1
ATOM 5705 N N . ILE B 1 358 ? -0.755 -26.375 -10 1 91.06 358 ILE B N 1
ATOM 5706 C CA . ILE B 1 358 ? -2.133 -26.797 -10.234 1 91.06 358 ILE B CA 1
ATOM 5707 C C . ILE B 1 358 ? -2.324 -28.234 -9.742 1 91.06 358 ILE B C 1
ATOM 5709 O O . ILE B 1 358 ? -3.436 -28.625 -9.383 1 91.06 358 ILE B O 1
ATOM 5713 N N . GLY B 1 359 ? -1.253 -29 -9.773 1 95.06 359 GLY B N 1
ATOM 5714 C CA . GLY B 1 359 ? -1.338 -30.359 -9.242 1 95.06 359 GLY B CA 1
ATOM 5715 C C . GLY B 1 359 ? -1.812 -30.406 -7.805 1 95.06 359 GLY B C 1
ATOM 5716 O O . GLY B 1 359 ? -2.531 -31.328 -7.414 1 95.06 359 GLY B O 1
ATOM 5717 N N . ASN B 1 360 ? -1.39 -29.453 -7 1 96 360 ASN B N 1
ATOM 5718 C CA . ASN B 1 360 ? -1.848 -29.375 -5.617 1 96 360 ASN B CA 1
ATOM 5719 C C . ASN B 1 360 ? -3.346 -29.094 -5.535 1 96 360 ASN B C 1
ATOM 5721 O O . ASN B 1 360 ? -4.047 -29.688 -4.715 1 96 360 ASN B O 1
ATOM 5725 N N . TYR B 1 361 ? -3.812 -28.219 -6.344 1 95.44 361 TYR B N 1
ATOM 5726 C CA . TYR B 1 361 ? -5.246 -27.969 -6.422 1 95.44 361 TYR B CA 1
ATOM 5727 C C . TYR B 1 361 ? -6.012 -29.234 -6.766 1 95.44 361 TYR B C 1
ATOM 5729 O O . TYR B 1 361 ? -6.984 -29.578 -6.094 1 95.44 361 TYR B O 1
ATOM 5737 N N . LEU B 1 362 ? -5.547 -29.922 -7.793 1 96.69 362 LEU B N 1
ATOM 5738 C CA . LEU B 1 362 ? -6.184 -31.141 -8.266 1 96.69 362 LEU B CA 1
ATOM 5739 C C . LEU B 1 362 ? -6.156 -32.219 -7.184 1 96.69 362 LEU B C 1
ATOM 5741 O O . LEU B 1 362 ? -7.121 -32.969 -7.023 1 96.69 362 LEU B O 1
ATOM 5745 N N . ALA B 1 363 ? -5.035 -32.312 -6.5 1 96.06 363 ALA B N 1
ATOM 5746 C CA . ALA B 1 363 ? -4.93 -33.25 -5.406 1 96.06 363 ALA B CA 1
ATOM 5747 C C . ALA B 1 363 ? -6.039 -33.031 -4.379 1 96.06 363 ALA B C 1
ATOM 5749 O O . ALA B 1 363 ? -6.555 -34 -3.799 1 96.06 363 ALA B O 1
ATOM 5750 N N . GLY B 1 364 ? -6.426 -31.844 -4.188 1 94.69 364 GLY B N 1
ATOM 5751 C CA . GLY B 1 364 ? -7.527 -31.516 -3.297 1 94.69 364 GLY B CA 1
ATOM 5752 C C . GLY B 1 364 ? -8.859 -32.094 -3.77 1 94.69 364 GLY B C 1
ATOM 5753 O O . GLY B 1 364 ? -9.797 -32.188 -2.984 1 94.69 364 GLY B O 1
ATOM 5754 N N . HIS B 1 365 ? -8.922 -32.438 -4.98 1 94.56 365 HIS B N 1
ATOM 5755 C CA . HIS B 1 365 ? -10.125 -33 -5.574 1 94.56 365 HIS B CA 1
ATOM 5756 C C . HIS B 1 365 ? -9.922 -34.469 -5.91 1 94.56 365 HIS B C 1
ATOM 5758 O O . HIS B 1 365 ? -10.68 -35.062 -6.691 1 94.56 365 HIS B O 1
ATOM 5764 N N . ASN B 1 366 ? -8.82 -35 -5.387 1 94.69 366 ASN B N 1
ATOM 5765 C CA . ASN B 1 366 ? -8.469 -36.406 -5.547 1 94.69 366 ASN B CA 1
ATOM 5766 C C . ASN B 1 366 ? -8.195 -36.75 -7.008 1 94.69 366 ASN B C 1
ATOM 5768 O O . ASN B 1 366 ? -8.547 -37.812 -7.469 1 94.69 366 ASN B O 1
ATOM 5772 N N . VAL B 1 367 ? -7.68 -35.844 -7.742 1 96.88 367 VAL B N 1
ATOM 5773 C CA . VAL B 1 367 ? -7.25 -36.062 -9.117 1 96.88 367 VAL B CA 1
ATOM 5774 C C . VAL B 1 367 ? -5.727 -36.062 -9.195 1 96.88 367 VAL B C 1
ATOM 5776 O O . VAL B 1 367 ? -5.086 -35.031 -8.938 1 96.88 367 VAL B O 1
ATOM 5779 N N . PRO B 1 368 ? -5.133 -37.188 -9.523 1 97.44 368 PRO B N 1
ATOM 5780 C CA . PRO B 1 368 ? -3.672 -37.219 -9.641 1 97.44 368 PRO B CA 1
ATOM 5781 C C . PRO B 1 368 ? -3.166 -36.406 -10.836 1 97.44 368 PRO B C 1
ATOM 5783 O O . PRO B 1 368 ? -3.824 -36.344 -11.875 1 97.44 368 PRO B O 1
ATOM 5786 N N . ALA B 1 369 ? -2 -35.812 -10.594 1 97.75 369 ALA B N 1
ATOM 5787 C CA . ALA B 1 369 ? -1.473 -35 -11.68 1 97.75 369 ALA B CA 1
ATOM 5788 C C . ALA B 1 369 ? 0.053 -35.031 -11.703 1 97.75 369 ALA B C 1
ATOM 5790 O O . ALA B 1 369 ? 0.693 -35.188 -10.664 1 97.75 369 ALA B O 1
ATOM 5791 N N . THR B 1 370 ? 0.599 -34.969 -12.812 1 97.38 370 THR B N 1
ATOM 5792 C CA . THR B 1 370 ? 2.016 -34.688 -13.031 1 97.38 370 THR B CA 1
ATOM 5793 C C . THR B 1 370 ? 2.211 -33.344 -13.727 1 97.38 370 THR B C 1
ATOM 5795 O O . THR B 1 370 ? 1.283 -32.812 -14.344 1 97.38 370 THR B O 1
ATOM 5798 N N . ALA B 1 371 ? 3.348 -32.812 -13.477 1 94.56 371 ALA B N 1
ATOM 5799 C CA . ALA B 1 371 ? 3.68 -31.562 -14.164 1 94.56 371 ALA B CA 1
ATOM 5800 C C . ALA B 1 371 ? 5.066 -31.641 -14.797 1 94.56 371 ALA B C 1
ATOM 5802 O O . ALA B 1 371 ? 5.992 -32.188 -14.211 1 94.56 371 ALA B O 1
ATOM 5803 N N . GLY B 1 372 ? 4.988 -31 -15.82 1 88 372 GLY B N 1
ATOM 5804 C CA . GLY B 1 372 ? 6.211 -31.062 -16.609 1 88 372 GLY B CA 1
ATOM 5805 C C . GLY B 1 372 ? 6.281 -32.281 -17.484 1 88 372 GLY B C 1
ATOM 5806 O O . GLY B 1 372 ? 5.258 -32.75 -18 1 88 372 GLY B O 1
ATOM 5807 N N . LEU B 1 373 ? 7.328 -32.844 -17.797 1 91.12 373 LEU B N 1
ATOM 5808 C CA . LEU B 1 373 ? 8.023 -33.344 -18.969 1 91.12 373 LEU B CA 1
ATOM 5809 C C . LEU B 1 373 ? 7.707 -32.469 -20.203 1 91.12 373 LEU B C 1
ATOM 5811 O O . LEU B 1 373 ? 6.543 -32.375 -20.594 1 91.12 373 LEU B O 1
ATOM 5815 N N . GLY B 1 374 ? 8.445 -31.766 -20.453 1 96.06 374 GLY B N 1
ATOM 5816 C CA . GLY B 1 374 ? 8.227 -30.844 -21.562 1 96.06 374 GLY B CA 1
ATOM 5817 C C . GLY B 1 374 ? 9.492 -30.547 -22.344 1 96.06 374 GLY B C 1
ATOM 5818 O O . GLY B 1 374 ? 10.516 -31.203 -22.141 1 96.06 374 GLY B O 1
ATOM 5819 N N . VAL B 1 375 ? 9.336 -29.641 -23.203 1 97.62 375 VAL B N 1
ATOM 5820 C CA . VAL B 1 375 ? 10.438 -29.297 -24.109 1 97.62 375 VAL B CA 1
ATOM 5821 C C . VAL B 1 375 ? 11.586 -28.688 -23.312 1 97.62 375 VAL B C 1
ATOM 5823 O O . VAL B 1 375 ? 11.391 -28.172 -22.219 1 97.62 375 VAL B O 1
ATOM 5826 N N . ASN B 1 376 ? 12.766 -28.859 -23.875 1 97.38 376 ASN B N 1
ATOM 5827 C CA . ASN B 1 376 ? 13.914 -28.156 -23.297 1 97.38 376 ASN B CA 1
ATOM 5828 C C . ASN B 1 376 ? 13.758 -26.641 -23.422 1 97.38 376 ASN B C 1
ATOM 5830 O O . ASN B 1 376 ? 13.172 -26.141 -24.375 1 97.38 376 ASN B O 1
ATOM 5834 N N . TYR B 1 377 ? 14.273 -25.922 -22.406 1 97.44 377 TYR B N 1
ATOM 5835 C CA . TYR B 1 377 ? 14 -24.484 -22.391 1 97.44 377 TYR B CA 1
ATOM 5836 C C . TYR B 1 377 ? 15.148 -23.734 -21.719 1 97.44 377 TYR B C 1
ATOM 5838 O O . TYR B 1 377 ? 16.062 -24.344 -21.156 1 97.44 377 TYR B O 1
ATOM 5846 N N . ASP B 1 378 ? 15.148 -22.484 -21.875 1 96.12 378 ASP B N 1
ATOM 5847 C CA . ASP B 1 378 ? 16.016 -21.531 -21.188 1 96.12 378 ASP B CA 1
ATOM 5848 C C . ASP B 1 378 ? 15.281 -20.219 -20.922 1 96.12 378 ASP B C 1
ATOM 5850 O O . ASP B 1 378 ? 14.43 -19.812 -21.719 1 96.12 378 ASP B O 1
ATOM 5854 N N . GLY B 1 379 ? 15.555 -19.688 -19.719 1 92.06 379 GLY B N 1
ATOM 5855 C CA . GLY B 1 379 ? 15.031 -18.359 -19.422 1 92.06 379 GLY B CA 1
ATOM 5856 C C . GLY B 1 379 ? 13.562 -18.359 -19.062 1 92.06 379 GLY B C 1
ATOM 5857 O O . GLY B 1 379 ? 12.828 -17.422 -19.406 1 92.06 379 GLY B O 1
ATOM 5858 N N . LEU B 1 380 ? 13.047 -19.344 -18.422 1 90.38 380 LEU B N 1
ATOM 5859 C CA . LEU B 1 380 ? 11.648 -19.469 -18.047 1 90.38 380 LEU B CA 1
ATOM 5860 C C . LEU B 1 380 ? 11.188 -18.25 -17.25 1 90.38 380 LEU B C 1
ATOM 5862 O O . LEU B 1 380 ? 11.82 -17.859 -16.266 1 90.38 380 LEU B O 1
ATOM 5866 N N . HIS B 1 381 ? 10.109 -17.562 -17.672 1 87.44 381 HIS B N 1
ATOM 5867 C CA . HIS B 1 381 ? 9.531 -16.375 -17.062 1 87.44 381 HIS B CA 1
ATOM 5868 C C . HIS B 1 381 ? 10.516 -15.211 -17.078 1 87.44 381 HIS B C 1
ATOM 5870 O O . HIS B 1 381 ? 10.281 -14.188 -16.438 1 87.44 381 HIS B O 1
ATOM 5876 N N . GLY B 1 382 ? 11.625 -15.398 -17.812 1 89.75 382 GLY B N 1
ATOM 5877 C CA . GLY B 1 382 ? 12.648 -14.367 -17.875 1 89.75 382 GLY B CA 1
ATOM 5878 C C . GLY B 1 382 ? 12.844 -13.82 -19.281 1 89.75 382 GLY B C 1
ATOM 5879 O O . GLY B 1 382 ? 12.133 -14.203 -20.203 1 89.75 382 GLY B O 1
ATOM 5880 N N . THR B 1 383 ? 13.82 -12.898 -19.266 1 92.69 383 THR B N 1
ATOM 5881 C CA . THR B 1 383 ? 14.203 -12.32 -20.547 1 92.69 383 THR B CA 1
ATOM 5882 C C . THR B 1 383 ? 14.742 -13.398 -21.5 1 92.69 383 THR B C 1
ATOM 5884 O O . THR B 1 383 ? 15.5 -14.273 -21.078 1 92.69 383 THR B O 1
ATOM 5887 N N . ASP B 1 384 ? 14.227 -13.367 -22.688 1 96.56 384 ASP B N 1
ATOM 5888 C CA . ASP B 1 384 ? 14.688 -14.242 -23.75 1 96.56 384 ASP B CA 1
ATOM 5889 C C . ASP B 1 384 ? 14.281 -15.695 -23.484 1 96.56 384 ASP B C 1
ATOM 5891 O O . ASP B 1 384 ? 15.062 -16.609 -23.734 1 96.56 384 ASP B O 1
ATOM 5895 N N . GLU B 1 385 ? 13.141 -15.828 -22.875 1 97.25 385 GLU B N 1
ATOM 5896 C CA . GLU B 1 385 ? 12.562 -17.156 -22.797 1 97.25 385 GLU B CA 1
ATOM 5897 C C . GLU B 1 385 ? 12.602 -17.859 -24.156 1 97.25 385 GLU B C 1
ATOM 5899 O O . GLU B 1 385 ? 12.281 -17.25 -25.188 1 97.25 385 GLU B O 1
ATOM 5904 N N . ARG B 1 386 ? 13.008 -19.141 -24.141 1 98.31 386 ARG B N 1
ATOM 5905 C CA . ARG B 1 386 ? 13.141 -19.875 -25.391 1 98.31 386 ARG B CA 1
ATOM 5906 C C . ARG B 1 386 ? 13.031 -21.375 -25.172 1 98.31 386 ARG B C 1
ATOM 5908 O O . ARG B 1 386 ? 13.203 -21.844 -24.047 1 98.31 386 ARG B O 1
ATOM 5915 N N . ILE B 1 387 ? 12.75 -22.062 -26.25 1 98.56 387 ILE B N 1
ATOM 5916 C CA . ILE B 1 387 ? 12.672 -23.516 -26.219 1 98.56 387 ILE B CA 1
ATOM 5917 C C . ILE B 1 387 ? 13.555 -24.109 -27.312 1 98.56 387 ILE B C 1
ATOM 5919 O O . ILE B 1 387 ? 13.773 -23.484 -28.359 1 98.56 387 ILE B O 1
ATOM 5923 N N . GLU B 1 388 ? 14.023 -25.297 -27.047 1 98.69 388 GLU B N 1
ATOM 5924 C CA . GLU B 1 388 ? 14.766 -26.031 -28.062 1 98.69 388 GLU B CA 1
ATOM 5925 C C . GLU B 1 388 ? 13.82 -26.75 -29.031 1 98.69 388 GLU B C 1
ATOM 5927 O O . GLU B 1 388 ? 13.078 -27.641 -28.625 1 98.69 388 GLU B O 1
ATOM 5932 N N . ILE B 1 389 ? 13.93 -26.438 -30.297 1 98.62 389 ILE B N 1
ATOM 5933 C CA . ILE B 1 389 ? 12.984 -26.891 -31.312 1 98.62 389 ILE B CA 1
ATOM 5934 C C . ILE B 1 389 ? 13.086 -28.406 -31.469 1 98.62 389 ILE B C 1
ATOM 5936 O O . ILE B 1 389 ? 12.07 -29.094 -31.594 1 98.62 389 ILE B O 1
ATOM 5940 N N . ALA B 1 390 ? 14.25 -28.922 -31.328 1 97.81 390 ALA B N 1
ATOM 5941 C CA . ALA B 1 390 ? 14.508 -30.328 -31.578 1 97.81 390 ALA B CA 1
ATOM 5942 C C . ALA B 1 390 ? 13.859 -31.219 -30.516 1 97.81 390 ALA B C 1
ATOM 5944 O O . ALA B 1 390 ? 13.734 -32.438 -30.688 1 97.81 390 ALA B O 1
ATOM 5945 N N . SER B 1 391 ? 13.461 -30.641 -29.438 1 97.75 391 SER B N 1
ATOM 5946 C CA . SER B 1 391 ? 12.891 -31.438 -28.344 1 97.75 391 SER B CA 1
ATOM 5947 C C . SER B 1 391 ? 11.398 -31.656 -28.547 1 97.75 391 SER B C 1
ATOM 5949 O O . SER B 1 391 ? 10.797 -32.5 -27.875 1 97.75 391 SER B O 1
ATOM 5951 N N . ILE B 1 392 ? 10.734 -30.984 -29.469 1 98.31 392 ILE B N 1
ATOM 5952 C CA . ILE B 1 392 ? 9.281 -30.984 -29.641 1 98.31 392 ILE B CA 1
ATOM 5953 C C . ILE B 1 392 ? 8.805 -32.375 -30 1 98.31 392 ILE B C 1
ATOM 5955 O O . ILE B 1 392 ? 7.934 -32.938 -29.344 1 98.31 392 ILE B O 1
ATOM 5959 N N . PRO B 1 393 ? 9.438 -33 -30.984 1 98.06 393 PRO B N 1
ATOM 5960 C CA . PRO B 1 393 ? 8.906 -34.312 -31.391 1 98.06 393 PRO B CA 1
ATOM 5961 C C . PRO B 1 393 ? 9.086 -35.375 -30.297 1 98.06 393 PRO B C 1
ATOM 5963 O O . PRO B 1 393 ? 8.227 -36.219 -30.125 1 98.06 393 PRO B O 1
ATOM 5966 N N . LEU B 1 394 ? 10.172 -35.25 -29.641 1 97 394 LEU B N 1
ATOM 5967 C CA . LEU B 1 394 ? 10.438 -36.219 -28.594 1 97 394 LEU B CA 1
ATOM 5968 C C . LEU B 1 394 ? 9.383 -36.156 -27.5 1 97 394 LEU B C 1
ATOM 5970 O O . LEU B 1 394 ? 8.836 -37.188 -27.078 1 97 394 LEU B O 1
ATOM 5974 N N . VAL B 1 395 ? 9.109 -35 -27.062 1 97.81 395 VAL B N 1
ATOM 5975 C CA . VAL B 1 395 ? 8.109 -34.781 -26.016 1 97.81 395 VAL B CA 1
A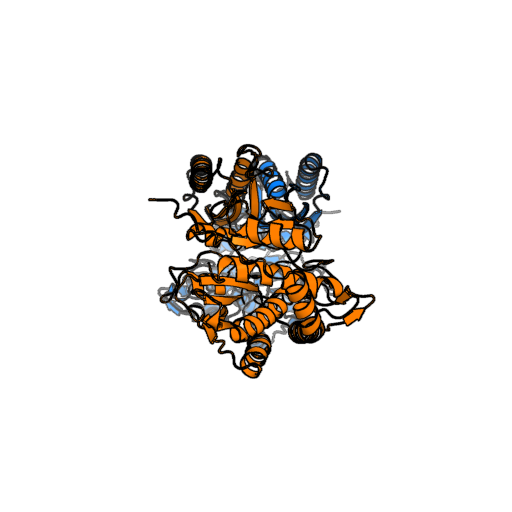TOM 5976 C C . VAL B 1 395 ? 6.738 -35.25 -26.5 1 97.81 395 VAL B C 1
ATOM 5978 O O . VAL B 1 395 ? 6.012 -35.906 -25.781 1 97.81 395 VAL B O 1
ATOM 5981 N N . GLN B 1 396 ? 6.383 -34.906 -27.734 1 98.12 396 GLN B N 1
ATOM 5982 C CA . GLN B 1 396 ? 5.098 -35.344 -28.297 1 98.12 396 GLN B CA 1
ATOM 5983 C C . GLN B 1 396 ? 4.969 -36.844 -28.297 1 98.12 396 GLN B C 1
ATOM 5985 O O . GLN B 1 396 ? 3.922 -37.406 -27.938 1 98.12 396 GLN B O 1
ATOM 5990 N N . ALA B 1 397 ? 6.047 -37.5 -28.672 1 97.75 397 ALA B N 1
ATOM 5991 C CA . ALA B 1 397 ? 6.031 -38.969 -28.766 1 97.75 397 ALA B CA 1
ATOM 5992 C C . ALA B 1 397 ? 5.836 -39.594 -27.375 1 97.75 397 ALA B C 1
ATOM 5994 O O . ALA B 1 397 ? 5.125 -40.594 -27.234 1 97.75 397 ALA B O 1
ATOM 5995 N N . ILE B 1 398 ? 6.449 -39.031 -26.422 1 96.94 398 ILE B N 1
ATOM 5996 C CA . ILE B 1 398 ? 6.34 -39.531 -25.062 1 96.94 398 ILE B CA 1
ATOM 5997 C C . ILE B 1 398 ? 4.895 -39.438 -24.594 1 96.94 398 ILE B C 1
ATOM 5999 O O . ILE B 1 398 ? 4.328 -40.406 -24.062 1 96.94 398 ILE B O 1
ATOM 6003 N N . TYR B 1 399 ? 4.293 -38.281 -24.781 1 97.5 399 TYR B N 1
ATOM 6004 C CA . TYR B 1 399 ? 2.902 -38.094 -24.375 1 97.5 399 TYR B CA 1
ATOM 6005 C C . TYR B 1 399 ? 1.984 -39 -25.172 1 97.5 399 TYR B C 1
ATOM 6007 O O . TYR B 1 399 ? 1.008 -39.531 -24.641 1 97.5 399 TYR B O 1
ATOM 6015 N N . HIS B 1 400 ? 2.299 -39.125 -26.453 1 96.62 400 HIS B N 1
ATOM 6016 C CA . HIS B 1 400 ? 1.51 -40.031 -27.297 1 96.62 400 HIS B CA 1
ATOM 6017 C C . HIS B 1 400 ? 1.525 -41.438 -26.734 1 96.62 400 HIS B C 1
ATOM 6019 O O . HIS B 1 400 ? 0.477 -42.094 -26.625 1 96.62 400 HIS B O 1
ATOM 6025 N N . THR B 1 401 ? 2.701 -41.875 -26.406 1 94.62 401 THR B N 1
ATOM 6026 C CA . THR B 1 401 ? 2.859 -43.188 -25.797 1 94.62 401 THR B CA 1
ATOM 6027 C C . THR B 1 401 ? 2.041 -43.312 -24.516 1 94.62 401 THR B C 1
ATOM 6029 O O . THR B 1 401 ? 1.336 -44.281 -24.312 1 94.62 401 THR B O 1
ATOM 6032 N N . ALA B 1 402 ? 2.146 -42.344 -23.719 1 95.25 402 ALA B N 1
ATOM 6033 C CA . ALA B 1 402 ? 1.463 -42.344 -22.422 1 95.25 402 ALA B CA 1
ATOM 6034 C C . ALA B 1 402 ? -0.051 -42.406 -22.609 1 95.25 402 ALA B C 1
ATOM 6036 O O . ALA B 1 402 ? -0.727 -43.188 -21.938 1 95.25 402 ALA B O 1
ATOM 6037 N N . VAL B 1 403 ? -0.551 -41.594 -23.516 1 95.94 403 VAL B N 1
ATOM 6038 C CA . VAL B 1 403 ? -1.989 -41.531 -23.75 1 95.94 403 VAL B CA 1
ATOM 6039 C C . VAL B 1 403 ? -2.49 -42.875 -24.266 1 95.94 403 VAL B C 1
ATOM 6041 O O . VAL B 1 403 ? -3.502 -43.406 -23.781 1 95.94 403 VAL B O 1
ATOM 6044 N N . LEU B 1 404 ? -1.764 -43.469 -25.156 1 94.19 404 LEU B N 1
ATOM 6045 C CA . LEU B 1 404 ? -2.172 -44.75 -25.719 1 94.19 404 LEU B CA 1
ATOM 6046 C C . LEU B 1 404 ? -2.09 -45.844 -24.656 1 94.19 404 LEU B C 1
ATOM 6048 O O . LEU B 1 404 ? -2.908 -46.781 -24.656 1 94.19 404 LEU B O 1
ATOM 6052 N N . THR B 1 405 ? -1.086 -45.75 -23.859 1 93.62 405 THR B N 1
ATOM 6053 C CA . THR B 1 405 ? -0.946 -46.75 -22.797 1 93.62 405 THR B CA 1
ATOM 6054 C C . THR B 1 405 ? -2.115 -46.656 -21.812 1 93.62 405 THR B C 1
ATOM 6056 O O . THR B 1 405 ? -2.643 -47.688 -21.391 1 93.62 405 THR B O 1
ATOM 6059 N N . LEU B 1 406 ? -2.568 -45.469 -21.5 1 95.25 406 LEU B N 1
ATOM 6060 C CA . LEU B 1 406 ? -3.58 -45.281 -20.469 1 95.25 406 LEU B CA 1
ATOM 6061 C C . LEU B 1 406 ? -4.984 -45.438 -21.047 1 95.25 406 LEU B C 1
ATOM 6063 O O . LEU B 1 406 ? -5.906 -45.844 -20.344 1 95.25 406 LEU B O 1
ATOM 6067 N N . LEU B 1 407 ? -5.152 -45.062 -22.359 1 94.69 407 LEU B N 1
ATOM 6068 C CA . LEU B 1 407 ? -6.48 -45.062 -22.953 1 94.69 407 LEU B CA 1
ATOM 6069 C C . LEU B 1 407 ? -6.586 -46.125 -24.062 1 94.69 407 LEU B C 1
ATOM 6071 O O . LEU B 1 407 ? -7.633 -46.25 -24.688 1 94.69 407 LEU B O 1
ATOM 6075 N N . GLY B 1 408 ? -5.547 -46.75 -24.375 1 83.12 408 GLY B N 1
ATOM 6076 C CA . GLY B 1 408 ? -5.551 -47.719 -25.453 1 83.12 408 GLY B CA 1
ATOM 6077 C C . GLY B 1 408 ? -6.109 -49.062 -25.047 1 83.12 408 GLY B C 1
ATOM 6078 O O . GLY B 1 408 ? -6.625 -49.219 -23.938 1 83.12 408 GLY B O 1
ATOM 6079 N N . VAL B 1 409 ? -6.18 -49.969 -26.219 1 67 409 VAL B N 1
ATOM 6080 C CA . VAL B 1 409 ? -6.754 -51.312 -26.109 1 67 409 VAL B CA 1
ATOM 6081 C C . VAL B 1 409 ? -6.008 -52.125 -25.047 1 67 409 VAL B C 1
ATOM 6083 O O . VAL B 1 409 ? -4.773 -52.094 -25 1 67 409 VAL B O 1
ATOM 6086 N N . ARG B 1 410 ? -6.805 -52.531 -23.984 1 54.78 410 ARG B N 1
ATOM 6087 C CA . ARG B 1 410 ? -6.281 -53.5 -23.031 1 54.78 410 ARG B CA 1
ATOM 6088 C C . ARG B 1 410 ? -6.199 -54.906 -23.641 1 54.78 410 ARG B C 1
ATOM 6090 O O . ARG B 1 410 ? -6.984 -55.25 -24.531 1 54.78 410 ARG B O 1
#